Protein AF-A0A8H5M647-F1 (afdb_monomer_lite)

Radius of gyration: 39.52 Å; chains: 1; bounding box: 99×86×105 Å

Organism: NCBI:txid117010

Foldseek 3Di:
DDPDQAQVVPDVSNDPPPDPAWDDDPRTIDHPVRLVVVVLVLLCVLPQQPQDPDNDDPDPDFQAHPAAEEEEAELALLSLLVLVSCLVQQVDADPPQDADPVRARPPHCRHSNNDHRHPAAEYEYEFEQLQPPPDDTCLVVVVVLCVVRVRYHYHYHYLLLLVDPVSQVLLPHDDDQVVQDDCPPDDDPGLCVVPDDDPPDDSSNSSNVVLVPDPDPLCNVVVSVSSSVVSRVSVCLSRRHQEYEYSQALLNLLLVLVLCVVVVNLVCLQVSLDQWDWDDDDDDDPDDDGSHTHIYGYSNSVPHSVSSVVSCVVVVRRRSDDDDDPDDDDRVSVVSSVVSVVCCVVPVCVSVVSSVVSNVVPDDDDDDDDDDDDDDDDDDDDDDDDDDDDDPDDDDDDDDDDDDDDDDDDDDDDDDDDDDPDPDPPDPDPPDDPPAQDLADPVRAGPAFAAEEEEAEAQQQQSVLLLVLLCVLLVVDVLEEEAEQLLFFDFDDPVVQVCVVVLNDFCLAPNRGPVVLVLVQLVCVRSQHKDWGWGADPVSRGTDPHTDIDGNHNYYYYYYNQQQQDPSSLVSHPAYEYRDEDPVSSLVSCQVCCCPPVVDDSVSSVCSCVVHRVVSCVPGRVVSVVSHPYYHYGNPDPPSSVVVSVVVVVVVVVSSVVSVVVVPPPVVPDDPPQPDDDPPPDPVSVPDDDDPPDPLNVVLVVLCPDPPNDPVNNVVSVVVNVVSVVVVVVVPFDWDWDWDQDPVRDIDIDIDGPDPDDDDDDDDDPPPAFAEAEEEEEEQQQADDPALFFGHLVCLACPDPRNRHDHQFDPPHHYHYLYYYLDALVRCVVVCSLVVSVVVLLVQVVVVHAYEYEYEYQPNCLVPHFLVVSLVSVLVSCVSCVVSPHAYEYEYAAAFLDADPVQAGPGPRVRNSVSSVVSCVVVVHHYQDNHVLNSVLSSLQTNVLQCVQASDNPGSHIGTNFVSNLSNVSVSVSVCVSVVHPGRGDDDPVSVVCSNNSHRTD

InterPro domains:
  IPR000764 Uridine kinase-like [TIGR00235] (450-652)
  IPR000764 Uridine kinase-like [cd02023] (452-651)
  IPR000836 Phosphoribosyltransferase domain [PF14681] (692-764)
  IPR006083 Phosphoribulokinase/uridine kinase [PF00485] (452-634)
  IPR013830 SGNH hydrolase-type esterase domain [PF13472] (777-963)
  IPR014729 Rossmann-like alpha/beta/alpha sandwich fold [G3DSA:3.40.50.620] (18-387)
  IPR019407 Cytoplasmic tRNA 2-thiolation protein 2 [MF_03054] (1-459)
  IPR019407 Cytoplasmic tRNA 2-thiolation protein 2 [PF10288] (331-369)
  IPR027417 P-loop containing nucleoside triphosphate hydrolase [G3DSA:3.40.50.300] (450-663)
  IPR027417 P-loop containing nucleoside triphosphate hydrolase [SSF52540] (410-636)
  IPR029057 Phosphoribosyltransferase-like [G3DSA:3.40.50.2020] (681-770)
  IPR029057 Phosphoribosyltransferase-like [SSF53271] (690-764)
  IPR036514 SGNH hydrolase superfamily [G3DSA:3.40.50.1110] (773-985)
  IPR037459 Rhamnogalacturonan acetylesterase RhgT-like [cd01821] (774-975)

pLDDT: mean 74.24, std 20.9, range [19.44, 97.75]

Structure (mmCIF, N/CA/C/O backbone):
data_AF-A0A8H5M647-F1
#
_entry.id   AF-A0A8H5M647-F1
#
loop_
_atom_site.group_PDB
_atom_site.id
_atom_site.type_symbol
_atom_site.label_atom_id
_atom_site.label_alt_id
_atom_site.label_comp_id
_atom_site.label_asym_id
_atom_site.label_entity_id
_atom_site.label_seq_id
_atom_site.pdbx_PDB_ins_code
_atom_site.Cartn_x
_atom_site.Cartn_y
_atom_site.Cartn_z
_atom_site.occupancy
_atom_site.B_iso_or_equiv
_atom_site.auth_seq_id
_atom_site.auth_comp_id
_atom_site.auth_asym_id
_atom_site.auth_atom_id
_atom_site.pdbx_PDB_model_num
ATOM 1 N N . MET A 1 1 ? -8.438 -30.866 35.584 1.00 34.22 1 MET A N 1
ATOM 2 C CA . MET A 1 1 ? -7.835 -29.804 34.750 1.00 34.22 1 MET A CA 1
ATOM 3 C C . MET A 1 1 ? -8.290 -30.005 33.309 1.00 34.22 1 MET A C 1
ATOM 5 O O . MET A 1 1 ? -7.696 -30.832 32.643 1.00 34.22 1 MET A O 1
ATOM 9 N N . SER A 1 2 ? -9.339 -29.310 32.859 1.00 31.88 2 SER A N 1
ATOM 10 C CA . SER A 1 2 ? -9.593 -28.976 31.437 1.00 31.88 2 SER A CA 1
ATOM 11 C C . SER A 1 2 ? -10.881 -28.144 31.333 1.00 31.88 2 SER A C 1
ATOM 13 O O . SER A 1 2 ? -11.876 -28.557 30.753 1.00 31.88 2 SER A O 1
ATOM 15 N N . THR A 1 3 ? -10.911 -26.982 31.982 1.00 37.81 3 THR A N 1
ATOM 16 C CA . THR A 1 3 ? -11.974 -25.988 31.774 1.00 37.81 3 THR A CA 1
ATOM 17 C C . THR A 1 3 ? -11.421 -24.966 30.794 1.00 37.81 3 THR A C 1
ATOM 19 O O . THR A 1 3 ? -10.598 -24.140 31.192 1.00 37.81 3 THR A O 1
ATOM 22 N N . SER A 1 4 ? -11.760 -25.093 29.513 1.00 43.97 4 SER A N 1
ATOM 23 C CA . SER A 1 4 ? -11.112 -24.318 28.461 1.00 43.97 4 SER A CA 1
ATOM 24 C C . SER A 1 4 ? -11.514 -22.839 28.534 1.00 43.97 4 SER A C 1
ATOM 26 O O . SER A 1 4 ? -12.687 -22.472 28.593 1.00 43.97 4 SER A O 1
ATOM 28 N N . CYS A 1 5 ? -10.508 -21.971 28.628 1.00 47.06 5 CYS A N 1
ATOM 29 C CA . CYS A 1 5 ? -10.635 -20.557 28.310 1.00 47.06 5 CYS A CA 1
ATOM 30 C C . CYS A 1 5 ? -10.153 -20.416 26.861 1.00 47.06 5 CYS A C 1
ATOM 32 O O . CYS A 1 5 ? -8.951 -20.445 26.604 1.00 47.06 5 CYS A O 1
ATOM 34 N N . GLY A 1 6 ? -11.098 -20.377 25.920 1.00 49.34 6 GLY A N 1
ATOM 35 C CA . GLY A 1 6 ? -10.833 -20.476 24.484 1.00 49.34 6 GLY A CA 1
ATOM 36 C C . GLY A 1 6 ? -11.449 -19.351 23.664 1.00 49.34 6 GLY A C 1
ATOM 37 O O . GLY A 1 6 ? -12.233 -18.535 24.157 1.00 49.34 6 GLY A O 1
ATOM 38 N N . ASN A 1 7 ? -11.061 -19.294 22.388 1.00 48.75 7 ASN A N 1
ATOM 39 C CA . ASN A 1 7 ? -11.719 -18.427 21.420 1.00 48.75 7 ASN A CA 1
ATOM 40 C C . ASN A 1 7 ? -13.142 -18.980 21.187 1.00 48.75 7 ASN A C 1
ATOM 42 O O . ASN A 1 7 ? -13.258 -20.136 20.778 1.00 48.75 7 ASN A O 1
ATOM 46 N N . PRO A 1 8 ? -14.212 -18.199 21.425 1.00 44.72 8 PRO A N 1
ATOM 47 C CA . PRO A 1 8 ? -15.586 -18.625 21.160 1.00 44.72 8 PRO A CA 1
ATOM 48 C C . PRO A 1 8 ? -15.838 -19.027 19.699 1.00 44.72 8 PRO A C 1
ATOM 50 O O . PRO A 1 8 ? -16.826 -19.695 19.427 1.00 44.72 8 PRO A O 1
ATOM 53 N N . GLU A 1 9 ? -14.951 -18.668 18.765 1.00 44.75 9 GLU A N 1
ATOM 54 C CA . GLU A 1 9 ? -15.001 -19.137 17.373 1.00 44.75 9 GLU A CA 1
ATOM 55 C C . GLU A 1 9 ? -14.448 -20.560 17.167 1.00 44.75 9 GLU A C 1
ATOM 57 O O . GLU A 1 9 ? -14.717 -21.168 16.137 1.00 44.75 9 GLU A O 1
ATOM 62 N N . THR A 1 10 ? -13.642 -21.093 18.093 1.00 44.69 10 THR A N 1
ATOM 63 C CA . THR A 1 10 ? -12.965 -22.397 17.929 1.00 44.69 10 THR A CA 1
ATOM 64 C C . THR A 1 10 ? -13.375 -23.440 18.962 1.00 44.69 10 THR A C 1
ATOM 66 O O . THR A 1 10 ? -13.113 -24.621 18.761 1.00 44.69 10 THR A O 1
ATOM 69 N N . GLU A 1 11 ? -13.983 -23.025 20.073 1.00 48.03 11 GLU A N 1
ATOM 70 C CA . GLU A 1 11 ? -14.418 -23.916 21.148 1.00 48.03 11 GLU A CA 1
ATOM 71 C C . GLU A 1 11 ? -15.884 -23.641 21.495 1.00 48.03 11 GLU A C 1
ATOM 73 O O . GLU A 1 11 ? -16.227 -22.576 22.009 1.00 48.03 11 GLU A O 1
ATOM 78 N N . THR A 1 12 ? -16.752 -24.619 21.234 1.00 46.12 12 THR A N 1
ATOM 79 C CA . THR A 1 12 ? -18.205 -24.543 21.474 1.00 46.12 12 THR A CA 1
ATOM 80 C C . THR A 1 12 ? -18.556 -24.319 22.947 1.00 46.12 12 THR A C 1
ATOM 82 O O . THR A 1 12 ? -19.541 -23.652 23.260 1.00 46.12 12 THR A O 1
ATOM 85 N N . ASP A 1 13 ? -17.703 -24.797 23.857 1.00 46.41 13 ASP A N 1
ATOM 86 C CA . ASP A 1 13 ? -17.894 -24.721 25.311 1.00 46.41 13 ASP A CA 1
ATOM 87 C C . ASP A 1 13 ? -17.536 -23.339 25.900 1.00 46.41 13 ASP A C 1
ATOM 89 O O . ASP A 1 13 ? -17.768 -23.080 27.085 1.00 46.41 13 ASP A O 1
ATOM 93 N N . ALA A 1 14 ? -16.975 -22.432 25.088 1.00 45.00 14 ALA A N 1
ATOM 94 C CA . ALA A 1 14 ? -16.583 -21.081 25.499 1.00 45.00 14 ALA A CA 1
ATOM 95 C C . ALA A 1 14 ? -17.746 -20.065 25.456 1.00 45.00 14 ALA A C 1
ATOM 97 O O . ALA A 1 14 ? -17.585 -18.919 25.893 1.00 45.00 14 ALA A O 1
ATOM 98 N N . LEU A 1 15 ? -18.921 -20.461 24.948 1.00 42.59 15 LEU A N 1
ATOM 99 C CA . LEU A 1 15 ? -20.100 -19.600 24.873 1.00 42.59 15 LEU A CA 1
ATOM 100 C C . LEU A 1 15 ? -20.707 -19.349 26.266 1.00 42.59 15 LEU A C 1
ATOM 102 O O . LEU A 1 15 ? -21.032 -20.254 27.031 1.00 42.59 15 LEU A O 1
ATOM 106 N N . MET A 1 16 ? -20.884 -18.063 26.569 1.00 45.00 16 MET A N 1
ATOM 107 C CA . MET A 1 16 ? -21.267 -17.465 27.860 1.00 45.00 16 MET A CA 1
ATOM 108 C C . MET A 1 16 ? -22.622 -17.908 28.445 1.00 45.00 16 MET A C 1
ATOM 110 O O . MET A 1 16 ? -22.980 -17.455 29.528 1.00 45.00 16 MET A O 1
ATOM 114 N N . LEU A 1 17 ? -23.382 -18.777 27.775 1.00 43.72 17 LEU A N 1
ATOM 115 C CA . LEU A 1 17 ? -24.731 -19.156 28.208 1.00 43.72 17 LEU A CA 1
ATOM 116 C C . LEU A 1 17 ? -24.755 -20.069 29.445 1.00 43.72 17 LEU A C 1
ATOM 118 O O . LEU A 1 17 ? -25.805 -20.200 30.062 1.00 43.72 17 LEU A O 1
ATOM 122 N N . GLN A 1 18 ? -23.623 -20.664 29.849 1.00 42.88 18 GLN A N 1
ATOM 123 C CA . GLN A 1 18 ? -23.604 -21.631 30.959 1.00 42.88 18 GLN A CA 1
ATOM 124 C C . GLN A 1 18 ? -22.817 -21.215 32.215 1.00 42.88 18 GLN A C 1
ATOM 126 O O . GLN A 1 18 ? -22.871 -21.943 33.206 1.00 42.88 18 GLN A O 1
ATOM 131 N N . LYS A 1 19 ? -22.081 -20.087 32.240 1.00 43.09 19 LYS A N 1
ATOM 132 C CA . LYS A 1 19 ? -21.225 -19.740 33.401 1.00 43.09 19 LYS A CA 1
ATOM 133 C C . LYS A 1 19 ? -21.246 -18.245 33.772 1.00 43.09 19 LYS A C 1
ATOM 135 O O . LYS A 1 19 ? -20.626 -17.445 33.070 1.00 43.09 19 LYS A O 1
ATOM 140 N N . PRO A 1 20 ? -21.878 -17.847 34.896 1.00 45.09 20 PRO A N 1
ATOM 141 C CA . PRO A 1 20 ? -21.784 -16.480 35.406 1.00 45.09 20 PRO A CA 1
ATOM 142 C C . PRO A 1 20 ? -20.340 -16.162 35.839 1.00 45.09 20 PRO A C 1
ATOM 144 O O . PRO A 1 20 ? -19.760 -16.885 36.647 1.00 45.09 20 PRO A O 1
ATOM 147 N N . GLY A 1 21 ? -19.751 -15.081 35.307 1.00 54.88 21 GLY A N 1
ATOM 148 C CA . GLY A 1 21 ? -18.432 -14.572 35.727 1.00 54.88 21 GLY A CA 1
ATOM 149 C C . GLY A 1 21 ? -17.290 -14.615 34.698 1.00 54.88 21 GLY A C 1
ATOM 150 O O . GLY A 1 21 ? -16.152 -14.375 35.089 1.00 54.88 21 GLY A O 1
ATOM 151 N N . ASN A 1 22 ? -17.554 -14.884 33.414 1.00 66.62 22 ASN A N 1
ATOM 152 C CA . ASN A 1 22 ? -16.563 -14.827 32.322 1.00 66.62 22 ASN A CA 1
ATOM 153 C C . ASN A 1 22 ? -16.675 -13.524 31.504 1.00 66.62 22 ASN A C 1
ATOM 155 O O . ASN A 1 22 ? -17.723 -12.883 31.513 1.00 66.62 22 ASN A O 1
ATOM 159 N N . ILE A 1 23 ? -15.595 -13.094 30.828 1.00 67.19 23 ILE A N 1
ATOM 160 C CA . ILE A 1 23 ? -15.496 -11.743 30.231 1.00 67.19 23 ILE A CA 1
ATOM 161 C C . ILE A 1 23 ? -14.850 -11.752 28.860 1.00 67.19 23 ILE A C 1
ATOM 163 O O . ILE A 1 23 ? -13.802 -12.355 28.665 1.00 67.19 23 ILE A O 1
ATOM 167 N N . ILE A 1 24 ? -15.440 -11.005 27.929 1.00 68.56 24 ILE A N 1
ATOM 168 C CA . ILE A 1 24 ? -14.964 -10.906 26.551 1.00 68.56 24 ILE A CA 1
ATOM 169 C C . ILE A 1 24 ? -14.061 -9.680 26.385 1.00 68.56 24 ILE A C 1
ATOM 171 O O . ILE A 1 24 ? -14.500 -8.539 26.539 1.00 68.56 24 ILE A O 1
ATOM 175 N N . ILE A 1 25 ? -12.801 -9.901 26.007 1.00 65.81 25 ILE A N 1
ATOM 176 C CA . ILE A 1 25 ? -11.857 -8.843 25.621 1.00 65.81 25 ILE A CA 1
ATOM 177 C C . ILE A 1 25 ? -11.285 -9.184 24.247 1.00 65.81 25 ILE A C 1
ATOM 179 O O . ILE A 1 25 ? -10.637 -10.214 24.081 1.00 65.81 25 ILE A O 1
ATOM 183 N N . ARG A 1 26 ? -11.492 -8.293 23.263 1.00 62.06 26 ARG A N 1
ATOM 184 C CA . ARG A 1 26 ? -10.997 -8.452 21.879 1.00 62.06 26 ARG A CA 1
ATOM 185 C C . ARG A 1 26 ? -11.327 -9.838 21.293 1.00 62.06 26 ARG A C 1
ATOM 187 O O . ARG A 1 26 ? -10.460 -10.462 20.695 1.00 62.06 26 ARG A O 1
ATOM 194 N N . HIS A 1 27 ? -12.570 -10.285 21.491 1.00 63.44 27 HIS A N 1
ATOM 195 C CA . HIS A 1 27 ? -13.125 -11.565 21.020 1.00 63.44 27 HIS A CA 1
ATOM 196 C C . HIS A 1 27 ? -12.681 -12.826 21.776 1.00 63.44 27 HIS A C 1
ATOM 198 O O . HIS A 1 27 ? -13.185 -13.894 21.474 1.00 63.44 27 HIS A O 1
ATOM 204 N N . ALA A 1 28 ? -11.829 -12.725 22.800 1.00 62.06 28 ALA A N 1
ATOM 205 C CA . ALA A 1 28 ? -11.481 -13.861 23.656 1.00 62.06 28 ALA A CA 1
ATOM 206 C C . ALA A 1 28 ? -12.248 -13.813 24.983 1.00 62.06 28 ALA A C 1
ATOM 208 O O . ALA A 1 28 ? -12.364 -12.742 25.590 1.00 62.06 28 ALA A O 1
ATOM 209 N N . VAL A 1 29 ? -12.748 -14.967 25.432 1.00 70.12 29 VAL A N 1
ATOM 210 C CA . VAL A 1 29 ? -13.439 -15.126 26.716 1.00 70.12 29 VAL A CA 1
ATOM 211 C C . VAL A 1 29 ? -12.418 -15.506 27.786 1.00 70.12 29 VAL A C 1
ATOM 213 O O . VAL A 1 29 ? -11.722 -16.513 27.682 1.00 70.12 29 VAL A O 1
ATOM 216 N N . TYR A 1 30 ? -12.338 -14.704 28.841 1.00 72.44 30 TYR A N 1
ATOM 217 C CA . TYR A 1 30 ? -11.474 -14.944 29.987 1.00 72.44 30 TYR A CA 1
ATOM 218 C C . TYR A 1 30 ? -12.318 -15.231 31.222 1.00 72.44 30 TYR A C 1
ATOM 220 O O . TYR A 1 30 ? -13.167 -14.424 31.603 1.00 72.44 30 TYR A O 1
ATOM 228 N N . CYS A 1 31 ? -12.048 -16.355 31.882 1.00 78.12 31 CYS A N 1
ATOM 229 C CA . CYS A 1 31 ? -12.451 -16.535 33.270 1.00 78.12 31 CYS A CA 1
ATOM 230 C C . CYS A 1 31 ? -11.504 -15.759 34.198 1.00 78.12 31 CYS A C 1
ATOM 232 O O . CYS A 1 31 ? -10.406 -15.349 33.799 1.00 78.12 31 CYS A O 1
ATOM 234 N N . LYS A 1 32 ? -11.909 -15.602 35.461 1.00 77.81 32 LYS A N 1
ATOM 235 C CA . LYS A 1 32 ? -11.110 -14.949 36.509 1.00 77.81 32 LYS A CA 1
ATOM 236 C C . LYS A 1 32 ? -9.690 -15.534 36.615 1.00 77.81 32 LYS A C 1
ATOM 238 O O . LYS A 1 32 ? -8.721 -14.777 36.696 1.00 77.81 32 LYS A O 1
ATOM 243 N N . ASP A 1 33 ? -9.563 -16.859 36.525 1.00 76.81 33 ASP A N 1
ATOM 244 C CA . ASP A 1 33 ? -8.288 -17.574 36.682 1.00 76.81 33 ASP A CA 1
ATOM 245 C C . ASP A 1 33 ? -7.347 -17.420 35.479 1.00 76.81 33 ASP A C 1
ATOM 247 O O . ASP A 1 33 ? -6.131 -17.415 35.659 1.00 76.81 33 ASP A O 1
ATOM 251 N N . CYS A 1 34 ? -7.876 -17.239 34.261 1.00 78.56 34 CYS A N 1
ATOM 252 C CA . CYS A 1 34 ? -7.061 -16.981 33.065 1.00 78.56 34 CYS A CA 1
ATOM 253 C C . CYS A 1 34 ? -6.729 -15.479 32.910 1.00 78.56 34 CYS A C 1
ATOM 255 O O . CYS A 1 34 ? -5.660 -15.126 32.405 1.00 78.56 34 CYS A O 1
ATOM 257 N N . PHE A 1 35 ? -7.604 -14.577 33.373 1.00 85.62 35 PHE A N 1
ATOM 258 C CA . PHE A 1 35 ? -7.424 -13.130 33.218 1.00 85.62 35 PHE A CA 1
ATOM 259 C C . PHE A 1 35 ? -6.301 -12.549 34.083 1.00 85.62 35 PHE A C 1
ATOM 261 O O . PHE A 1 35 ? -5.465 -11.797 33.578 1.00 85.62 35 PHE A O 1
ATOM 268 N N . PHE A 1 36 ? -6.258 -12.880 35.379 1.00 86.69 36 PHE A N 1
ATOM 269 C CA . PHE A 1 36 ? -5.249 -12.308 36.276 1.00 86.69 36 PHE A CA 1
ATOM 270 C C . PHE A 1 36 ? -3.811 -12.624 35.825 1.00 86.69 36 PHE A C 1
ATOM 272 O O . PHE A 1 36 ? -3.024 -11.680 35.702 1.00 86.69 36 PHE A O 1
ATOM 279 N N . PRO A 1 37 ? -3.451 -13.882 35.483 1.00 83.31 37 PRO A N 1
ATOM 280 C CA . PRO A 1 37 ? -2.132 -14.193 34.939 1.00 83.31 37 PRO A CA 1
ATOM 281 C C . PRO A 1 37 ? -1.823 -13.441 33.644 1.00 83.31 37 PRO A C 1
ATOM 283 O O . PRO A 1 37 ? -0.702 -12.961 33.482 1.00 83.31 37 PRO A O 1
ATOM 286 N N . LEU A 1 38 ? -2.797 -13.287 32.739 1.00 85.94 38 LEU A N 1
ATOM 287 C CA . LEU A 1 38 ? -2.603 -12.562 31.481 1.00 85.94 38 LEU A CA 1
ATOM 288 C C . LEU A 1 38 ? -2.211 -11.100 31.721 1.00 85.94 38 LEU A C 1
ATOM 290 O O . LEU A 1 38 ? -1.232 -10.622 31.141 1.00 85.94 38 LEU A O 1
ATOM 294 N N . ILE A 1 39 ? -2.957 -10.388 32.569 1.00 88.62 39 ILE A N 1
ATOM 295 C CA . ILE A 1 39 ? -2.668 -8.982 32.876 1.00 88.62 39 ILE A CA 1
ATOM 296 C C . ILE A 1 39 ? -1.336 -8.856 33.615 1.00 88.62 39 ILE A C 1
ATOM 298 O O . ILE A 1 39 ? -0.530 -7.999 33.254 1.00 88.62 39 ILE A O 1
ATOM 302 N N . SER A 1 40 ? -1.044 -9.748 34.566 1.00 86.94 40 SER A N 1
ATOM 303 C CA . SER A 1 40 ? 0.254 -9.777 35.245 1.00 86.94 40 SER A CA 1
ATOM 304 C C . SER A 1 40 ? 1.420 -10.024 34.280 1.00 86.94 40 SER A C 1
ATOM 306 O O . SER A 1 40 ? 2.463 -9.392 34.427 1.00 86.94 40 SER A O 1
ATOM 308 N N . ILE A 1 41 ? 1.261 -10.885 33.265 1.00 84.25 41 ILE A N 1
ATOM 309 C CA . ILE A 1 41 ? 2.280 -11.117 32.226 1.00 84.25 41 ILE A CA 1
ATOM 310 C C . ILE A 1 41 ? 2.472 -9.870 31.360 1.00 84.25 41 ILE A C 1
ATOM 312 O O . ILE A 1 41 ? 3.612 -9.480 31.113 1.00 84.25 41 ILE A O 1
ATOM 316 N N . LYS A 1 42 ? 1.386 -9.226 30.910 1.00 87.25 42 LYS A N 1
ATOM 317 C CA . LYS A 1 42 ? 1.465 -7.977 30.131 1.00 87.25 42 LYS A CA 1
ATOM 318 C C . LYS A 1 42 ? 2.175 -6.875 30.918 1.00 87.25 42 LYS A C 1
ATOM 320 O O . LYS A 1 42 ? 3.075 -6.229 30.389 1.00 87.25 42 LYS A O 1
ATOM 325 N N . PHE A 1 43 ? 1.807 -6.716 32.186 1.00 90.50 43 PHE A N 1
ATOM 326 C CA . PHE A 1 43 ? 2.404 -5.755 33.105 1.00 90.50 43 PHE A CA 1
ATOM 327 C C . PHE A 1 43 ? 3.903 -6.020 33.319 1.00 90.50 43 PHE A C 1
ATOM 329 O O . PHE A 1 43 ? 4.721 -5.134 33.078 1.00 90.50 43 PHE A O 1
ATOM 336 N N . ARG A 1 44 ? 4.284 -7.256 33.673 1.00 85.81 44 ARG A N 1
ATOM 337 C CA . ARG A 1 44 ? 5.691 -7.656 33.863 1.00 85.81 44 ARG A CA 1
ATOM 338 C C . ARG A 1 44 ? 6.524 -7.481 32.603 1.00 85.81 44 ARG A C 1
ATOM 340 O O . ARG A 1 44 ? 7.606 -6.916 32.662 1.00 85.81 44 ARG A O 1
ATOM 347 N N . ARG A 1 45 ? 5.996 -7.876 31.441 1.00 83.81 45 ARG A N 1
ATOM 348 C CA . ARG A 1 45 ? 6.669 -7.682 30.149 1.00 83.81 45 ARG A CA 1
ATOM 349 C C . ARG A 1 45 ? 6.978 -6.209 29.869 1.00 83.81 45 ARG A C 1
ATOM 351 O O . ARG A 1 45 ? 7.987 -5.931 29.230 1.00 83.81 45 ARG A O 1
ATOM 358 N N . SER A 1 46 ? 6.123 -5.293 30.324 1.00 84.50 46 SER A N 1
ATOM 359 C CA . SER A 1 46 ? 6.340 -3.856 30.161 1.00 84.50 46 SER A CA 1
ATOM 360 C C . SER A 1 46 ? 7.283 -3.252 31.206 1.00 84.50 46 SER A C 1
ATOM 362 O O . SER A 1 46 ? 7.837 -2.191 30.929 1.00 84.50 46 SER A O 1
ATOM 364 N N . LEU A 1 47 ? 7.418 -3.842 32.398 1.00 86.56 47 LEU A N 1
ATOM 365 C CA . LEU A 1 47 ? 8.172 -3.255 33.512 1.00 86.56 47 LEU A CA 1
ATOM 366 C C . LEU A 1 47 ? 9.539 -3.918 33.721 1.00 86.56 47 LEU A C 1
ATOM 368 O O . LEU A 1 47 ? 10.539 -3.211 33.807 1.00 86.56 47 LEU A O 1
ATOM 372 N N . ASP A 1 48 ? 9.599 -5.253 33.750 1.00 85.31 48 ASP A N 1
ATOM 373 C CA . ASP A 1 48 ? 10.795 -6.041 34.084 1.00 85.31 48 ASP A CA 1
ATOM 374 C C . ASP A 1 48 ? 12.053 -5.670 33.267 1.00 85.31 48 ASP A C 1
ATOM 376 O O . ASP A 1 48 ? 13.125 -5.582 33.873 1.00 85.31 48 ASP A O 1
ATOM 380 N N . PRO A 1 49 ? 11.984 -5.403 31.941 1.00 80.69 49 PRO A N 1
ATOM 381 C CA . PRO A 1 49 ? 13.169 -5.039 31.156 1.00 80.69 49 PRO A CA 1
ATOM 382 C C . PRO A 1 49 ? 13.879 -3.766 31.638 1.00 80.69 49 PRO A C 1
ATOM 384 O O . PRO A 1 49 ? 15.090 -3.644 31.470 1.00 80.69 49 PRO A O 1
ATOM 387 N N . SER A 1 50 ? 13.141 -2.840 32.254 1.00 76.00 50 SER A N 1
ATOM 388 C CA . SER A 1 50 ? 13.649 -1.527 32.666 1.00 76.00 50 SER A CA 1
ATOM 389 C C . SER A 1 50 ? 14.055 -1.464 34.143 1.00 76.00 50 SER A C 1
ATOM 391 O O . SER A 1 50 ? 14.617 -0.458 34.567 1.00 76.00 50 SER A O 1
ATOM 393 N N . VAL A 1 51 ? 13.814 -2.529 34.923 1.00 79.56 51 VAL A N 1
ATOM 394 C CA . VAL A 1 51 ? 14.112 -2.586 36.370 1.00 79.56 51 VAL A CA 1
ATOM 395 C C . VAL A 1 51 ? 15.616 -2.612 36.651 1.00 79.56 51 VAL A C 1
ATOM 397 O O . VAL A 1 51 ? 16.090 -1.991 37.606 1.00 79.56 51 VAL A O 1
ATOM 400 N N . ASN A 1 52 ? 16.380 -3.349 35.841 1.00 74.00 52 ASN A N 1
ATOM 401 C CA . ASN A 1 52 ? 17.805 -3.557 36.081 1.00 74.00 52 ASN A CA 1
ATOM 402 C C . ASN A 1 52 ? 18.645 -2.348 35.610 1.00 74.00 52 ASN A C 1
ATOM 404 O O . ASN A 1 52 ? 18.348 -1.757 34.569 1.00 74.00 52 ASN A O 1
ATOM 408 N N . PRO A 1 53 ? 19.743 -1.993 36.310 1.00 61.06 53 PRO A N 1
ATOM 409 C CA . PRO A 1 53 ? 20.581 -0.843 35.951 1.00 61.06 53 PRO A CA 1
ATOM 410 C C . PRO A 1 53 ? 21.185 -0.918 34.538 1.00 61.06 53 PRO A C 1
ATOM 412 O O . PRO A 1 53 ? 21.292 0.110 33.875 1.00 61.06 53 PRO A O 1
ATOM 415 N N . LEU A 1 54 ? 21.524 -2.124 34.061 1.00 59.25 54 LEU A N 1
ATOM 416 C CA . LEU A 1 54 ? 22.081 -2.400 32.730 1.00 59.25 54 LEU A CA 1
ATOM 417 C C . LEU A 1 54 ? 21.170 -3.397 31.981 1.00 59.25 54 LEU A C 1
ATOM 419 O O . LEU A 1 54 ? 21.155 -4.573 32.356 1.00 59.25 54 LEU A O 1
ATOM 423 N N . PRO A 1 55 ? 20.415 -2.961 30.955 1.00 49.75 55 PRO A N 1
ATOM 424 C CA . PRO A 1 55 ? 19.444 -3.815 30.263 1.00 49.75 55 PRO A CA 1
ATOM 425 C C . PRO A 1 55 ? 20.058 -4.861 29.302 1.00 49.75 55 PRO A C 1
ATOM 427 O O . PRO A 1 55 ? 19.433 -5.894 29.080 1.00 49.75 55 PRO A O 1
ATOM 430 N N . ASP A 1 56 ? 21.292 -4.674 28.808 1.00 51.03 56 ASP A N 1
ATOM 431 C CA . ASP A 1 56 ? 21.893 -5.491 27.723 1.00 51.03 56 ASP A CA 1
ATOM 432 C C . ASP A 1 56 ? 22.956 -6.526 28.178 1.00 51.03 56 ASP A C 1
ATOM 434 O O . ASP A 1 56 ? 23.923 -6.823 27.475 1.00 51.03 56 ASP A O 1
ATOM 438 N N . GLY A 1 57 ? 22.820 -7.096 29.380 1.00 49.75 57 GLY A N 1
ATOM 439 C CA . GLY A 1 57 ? 23.757 -8.112 29.888 1.00 49.75 57 GLY A CA 1
ATOM 440 C C . GLY A 1 57 ? 23.506 -9.536 29.339 1.00 49.75 57 GLY A C 1
ATOM 441 O O . GLY A 1 57 ? 22.358 -9.972 29.290 1.00 49.75 57 GLY A O 1
ATOM 442 N N . PRO A 1 58 ? 24.546 -10.344 29.031 1.00 40.56 58 PRO A N 1
ATOM 443 C CA . PRO A 1 58 ? 24.414 -11.657 28.372 1.00 40.56 58 PRO A CA 1
ATOM 444 C C . PRO A 1 58 ? 23.903 -12.810 29.267 1.00 40.56 58 PRO A C 1
ATOM 446 O O . PRO A 1 58 ? 23.917 -13.970 28.860 1.00 40.56 58 PRO A O 1
ATOM 449 N N . ARG A 1 59 ? 23.452 -12.542 30.500 1.00 45.91 59 ARG A N 1
ATOM 450 C CA . ARG A 1 59 ? 22.891 -13.551 31.421 1.00 45.91 59 ARG A CA 1
ATOM 451 C C . ARG A 1 59 ? 21.653 -12.983 32.110 1.00 45.91 59 ARG A C 1
ATOM 453 O O . ARG A 1 59 ? 21.703 -11.850 32.581 1.00 45.91 59 ARG A O 1
ATOM 460 N N . ARG A 1 60 ? 20.578 -13.780 32.229 1.00 48.34 60 ARG A N 1
ATOM 461 C CA . ARG A 1 60 ? 19.408 -13.475 33.079 1.00 48.34 60 ARG A CA 1
ATOM 462 C C . ARG A 1 60 ? 19.864 -13.365 34.540 1.00 48.34 60 ARG A C 1
ATOM 464 O O . ARG A 1 60 ? 19.849 -14.353 35.265 1.00 48.34 60 ARG A O 1
ATOM 471 N N . LYS A 1 61 ? 20.335 -12.189 34.953 1.00 54.34 61 LYS A N 1
ATOM 472 C CA . LYS A 1 61 ? 20.507 -11.846 36.368 1.00 54.34 61 LYS A CA 1
ATOM 473 C C . LYS A 1 61 ? 19.117 -11.630 36.978 1.00 54.34 61 LYS A C 1
ATOM 475 O O . LYS A 1 61 ? 18.206 -11.196 36.272 1.00 54.34 61 LYS A O 1
ATOM 480 N N . GLY A 1 62 ? 18.967 -11.935 38.265 1.00 63.56 62 GLY A N 1
ATOM 481 C CA . GLY A 1 62 ? 17.786 -11.583 39.053 1.00 63.56 62 GLY A CA 1
ATOM 482 C C . GLY A 1 62 ? 17.339 -10.131 38.881 1.00 63.56 62 GLY A C 1
ATOM 483 O O . GLY A 1 62 ? 18.163 -9.263 38.591 1.00 63.56 62 GLY A O 1
ATOM 484 N N . LEU A 1 63 ? 16.043 -9.866 39.067 1.00 73.88 63 LEU A N 1
ATOM 485 C CA . LEU A 1 63 ? 15.501 -8.504 39.054 1.00 73.88 63 LEU A CA 1
ATOM 486 C C . LEU A 1 63 ? 15.943 -7.773 40.329 1.00 73.88 63 LEU A C 1
ATOM 488 O O . LEU A 1 63 ? 15.497 -8.119 41.421 1.00 73.88 63 LEU A O 1
ATOM 492 N N . LYS A 1 64 ? 16.824 -6.775 40.197 1.00 77.25 64 LYS A N 1
ATOM 493 C CA . LYS A 1 64 ? 17.311 -5.966 41.323 1.00 77.25 64 LYS A CA 1
ATOM 494 C C . LYS A 1 64 ? 17.466 -4.508 40.902 1.00 77.25 64 LYS A C 1
ATOM 496 O O . LYS A 1 64 ? 18.342 -4.179 40.101 1.00 77.25 64 LYS A O 1
ATOM 501 N N . ALA A 1 65 ? 16.628 -3.636 41.456 1.00 80.12 65 ALA A N 1
ATOM 502 C CA . ALA A 1 65 ? 16.668 -2.209 41.164 1.00 80.12 65 ALA A CA 1
ATOM 503 C C . ALA A 1 65 ? 17.846 -1.508 41.866 1.00 80.12 65 ALA A C 1
ATOM 505 O O . ALA A 1 65 ? 18.289 -1.920 42.937 1.00 80.12 65 ALA A O 1
ATOM 506 N N . GLY A 1 66 ? 18.338 -0.418 41.266 1.00 73.62 66 GLY A N 1
ATOM 507 C CA . GLY A 1 66 ? 19.446 0.383 41.808 1.00 73.62 66 GLY A CA 1
ATOM 508 C C . GLY A 1 66 ? 19.067 1.365 42.929 1.00 73.62 66 GLY A C 1
ATOM 509 O O . GLY A 1 66 ? 19.954 1.974 43.512 1.00 73.62 66 GLY A O 1
ATOM 510 N N . GLY A 1 67 ? 17.777 1.537 43.235 1.00 84.25 67 GLY A N 1
ATOM 511 C CA . GLY A 1 67 ? 17.278 2.476 44.249 1.00 84.25 67 GLY A CA 1
ATOM 512 C C . GLY A 1 67 ? 15.817 2.204 44.611 1.00 84.25 67 GLY A C 1
ATOM 513 O O . GLY A 1 67 ? 15.314 1.120 44.326 1.00 84.25 67 GLY A O 1
ATOM 514 N N . ASN A 1 68 ? 15.113 3.184 45.183 1.00 89.31 68 ASN A N 1
ATOM 515 C CA . ASN A 1 68 ? 13.715 3.027 45.625 1.00 89.31 68 ASN A CA 1
ATOM 516 C C . ASN A 1 68 ? 12.697 3.159 44.474 1.00 89.31 68 ASN A C 1
ATOM 518 O O . ASN A 1 68 ? 13.056 3.546 43.356 1.00 89.31 68 ASN A O 1
ATOM 522 N N . LEU A 1 69 ? 11.432 2.832 44.753 1.00 91.69 69 LEU A N 1
ATOM 523 C CA . LEU A 1 69 ? 10.304 2.954 43.826 1.00 91.69 69 LEU A CA 1
ATOM 524 C C . LEU A 1 69 ? 9.346 4.069 44.263 1.00 91.69 69 LEU A C 1
ATOM 526 O O . LEU A 1 69 ? 8.874 4.046 45.398 1.00 91.69 69 LEU A O 1
ATOM 530 N N . LEU A 1 70 ? 8.989 4.979 43.350 1.00 93.31 70 LEU A N 1
ATOM 531 C CA . LEU A 1 70 ? 7.887 5.926 43.544 1.00 93.31 70 LEU A CA 1
ATOM 532 C C . LEU A 1 70 ? 6.744 5.634 42.562 1.00 93.31 70 LEU A C 1
ATOM 534 O O . LEU A 1 70 ? 6.965 5.502 41.357 1.00 93.31 70 LEU A O 1
ATOM 538 N N . LEU A 1 71 ? 5.509 5.566 43.057 1.00 93.88 71 LEU A N 1
ATOM 539 C CA . LEU A 1 71 ? 4.298 5.443 42.245 1.00 93.88 71 LEU A CA 1
ATOM 540 C C . LEU A 1 71 ? 3.518 6.758 42.257 1.00 93.88 71 LEU A C 1
ATOM 542 O O . LEU A 1 71 ? 3.155 7.250 43.322 1.00 93.88 71 LEU A O 1
ATOM 546 N N . GLY A 1 72 ? 3.200 7.296 41.080 1.00 92.94 72 GLY A N 1
ATOM 547 C CA . GLY A 1 72 ? 2.277 8.423 40.952 1.00 92.94 72 GLY A CA 1
ATOM 548 C C . GLY A 1 72 ? 0.822 7.953 41.008 1.00 92.94 72 GLY A C 1
ATOM 549 O O . GLY A 1 72 ? 0.336 7.309 40.071 1.00 92.94 72 GLY A O 1
ATOM 550 N N . LEU A 1 73 ? 0.112 8.295 42.083 1.00 92.06 73 LEU A N 1
ATOM 551 C CA . LEU A 1 73 ? -1.306 8.002 42.266 1.00 92.06 73 LEU A CA 1
ATOM 552 C C . LEU A 1 73 ? -2.143 9.248 41.998 1.00 92.06 73 LEU A C 1
ATOM 554 O O . LEU A 1 73 ? -1.801 10.348 42.406 1.00 92.06 73 LEU A O 1
ATOM 558 N N . SER A 1 74 ? -3.265 9.072 41.306 1.00 88.25 74 SER A N 1
ATOM 559 C CA . SER A 1 74 ? -4.142 10.188 40.943 1.00 88.25 74 SER A CA 1
ATOM 560 C C . SER A 1 74 ? -5.618 9.953 41.250 1.00 88.25 74 SER A C 1
ATOM 562 O O . SER A 1 74 ? -6.467 10.672 40.734 1.00 88.25 74 SER A O 1
ATOM 564 N N . GLY A 1 75 ? -5.938 8.870 41.964 1.00 84.62 75 GLY A N 1
ATOM 565 C CA . GLY A 1 75 ? -7.311 8.432 42.250 1.00 84.62 75 GLY A CA 1
ATOM 566 C C . GLY A 1 75 ? -8.082 7.851 41.057 1.00 84.62 75 GLY A C 1
ATOM 567 O O . GLY A 1 75 ? -9.132 7.238 41.239 1.00 84.62 75 GLY A O 1
ATOM 568 N N . GLY A 1 76 ? -7.577 8.011 39.832 1.00 87.50 76 GLY A N 1
ATOM 569 C CA . GLY A 1 76 ? -8.173 7.448 38.624 1.00 87.50 76 GLY A CA 1
ATOM 570 C C . GLY A 1 76 ? -7.893 5.953 38.446 1.00 87.50 76 GLY A C 1
ATOM 571 O O . GLY A 1 76 ? -6.902 5.423 38.951 1.00 87.50 76 GLY A O 1
ATOM 572 N N . LEU A 1 77 ? -8.734 5.304 37.634 1.00 89.62 77 LEU A N 1
ATOM 573 C CA . LEU A 1 77 ? -8.715 3.862 37.369 1.00 89.62 77 LEU A CA 1
ATOM 574 C C . LEU A 1 77 ? -7.312 3.297 37.079 1.00 89.62 77 LEU A C 1
ATOM 576 O O . LEU A 1 77 ? -6.894 2.337 37.715 1.00 89.62 77 LEU A O 1
ATOM 580 N N . GLY A 1 78 ? -6.572 3.897 36.139 1.00 89.94 78 GLY A N 1
ATOM 581 C CA . GLY A 1 78 ? -5.249 3.400 35.746 1.00 89.94 78 GLY A CA 1
ATOM 582 C C . GLY A 1 78 ? -4.222 3.452 36.880 1.00 89.94 78 GLY A C 1
ATOM 583 O O . GLY A 1 78 ? -3.492 2.491 37.092 1.00 89.94 78 GLY A O 1
ATOM 584 N N . SER A 1 79 ? -4.198 4.533 37.665 1.00 91.44 79 SER A N 1
ATOM 585 C CA . SER A 1 79 ? -3.270 4.650 38.796 1.00 91.44 79 SER A CA 1
ATOM 586 C C . SER A 1 79 ? -3.619 3.719 39.964 1.00 91.44 79 SER A C 1
ATOM 588 O O . SER A 1 79 ? -2.711 3.191 40.596 1.00 91.44 79 SER A O 1
ATOM 590 N N . THR A 1 80 ? -4.907 3.455 40.208 1.00 92.25 80 THR A N 1
ATOM 591 C CA . THR A 1 80 ? -5.348 2.499 41.240 1.00 92.25 80 THR A CA 1
ATOM 592 C C . THR A 1 80 ? -5.013 1.056 40.854 1.00 92.25 80 THR A C 1
ATOM 594 O O . THR A 1 80 ? -4.539 0.287 41.683 1.00 92.25 80 THR A O 1
ATOM 597 N N . VAL A 1 81 ? -5.201 0.691 39.582 1.00 93.00 81 VAL A N 1
ATOM 598 C CA . VAL A 1 81 ? -4.834 -0.640 39.068 1.00 93.00 81 VAL A CA 1
ATOM 599 C C . VAL A 1 81 ? -3.320 -0.832 39.053 1.00 93.00 81 VAL A C 1
ATOM 601 O O . VAL A 1 81 ? -2.845 -1.915 39.380 1.00 93.00 81 VAL A O 1
ATOM 604 N N . LEU A 1 82 ? -2.552 0.212 38.720 1.00 94.25 82 LEU A N 1
ATOM 605 C CA . LEU A 1 82 ? -1.092 0.171 38.806 1.00 94.25 82 LEU A CA 1
ATOM 606 C C . LEU A 1 82 ? -0.618 -0.093 40.242 1.00 94.25 82 LEU A C 1
ATOM 608 O O . LEU A 1 82 ? 0.274 -0.916 40.426 1.00 94.25 82 LEU A O 1
ATOM 612 N N . LEU A 1 83 ? -1.207 0.587 41.234 1.00 93.31 83 LEU A N 1
ATOM 613 C CA . LEU A 1 83 ? -0.879 0.401 42.650 1.00 93.31 83 LEU A CA 1
ATOM 614 C C . LEU A 1 83 ? -1.059 -1.061 43.079 1.00 93.31 83 LEU A C 1
ATOM 616 O O . LEU A 1 83 ? -0.115 -1.666 43.586 1.00 93.31 83 LEU A O 1
ATOM 620 N N . ASP A 1 84 ? -2.233 -1.638 42.807 1.00 91.75 84 ASP A N 1
ATOM 621 C CA . ASP A 1 84 ? -2.517 -3.033 43.158 1.00 91.75 84 ASP A CA 1
ATOM 622 C C . ASP A 1 84 ? -1.608 -4.002 42.380 1.00 91.75 84 ASP A C 1
ATOM 624 O O . ASP A 1 84 ? -0.995 -4.882 42.977 1.00 91.75 84 ASP A O 1
ATOM 628 N N . LEU A 1 85 ? -1.406 -3.808 41.069 1.00 91.88 85 LEU A N 1
ATOM 629 C CA . LEU A 1 85 ? -0.508 -4.654 40.270 1.00 91.88 85 LEU A CA 1
ATOM 630 C C . LEU A 1 85 ? 0.930 -4.651 40.791 1.00 91.88 85 LEU A C 1
ATOM 632 O O . LEU A 1 85 ? 1.541 -5.716 40.894 1.00 91.88 85 LEU A O 1
ATOM 636 N N . VAL A 1 86 ? 1.479 -3.480 41.122 1.00 91.38 86 VAL A N 1
ATOM 637 C CA . VAL A 1 86 ? 2.834 -3.358 41.673 1.00 91.38 86 VAL A CA 1
ATOM 638 C C . VAL A 1 86 ? 2.917 -4.051 43.029 1.00 91.38 86 VAL A C 1
ATOM 640 O O . VAL A 1 86 ? 3.834 -4.844 43.246 1.00 91.38 86 VAL A O 1
ATOM 643 N N . TYR A 1 87 ? 1.946 -3.807 43.912 1.00 89.81 87 TYR A N 1
ATOM 644 C CA . TYR A 1 87 ? 1.925 -4.413 45.237 1.00 89.81 87 TYR A CA 1
ATOM 645 C C . TYR A 1 87 ? 1.844 -5.942 45.156 1.00 89.81 87 TYR A C 1
ATOM 647 O O . TYR A 1 87 ? 2.724 -6.625 45.674 1.00 89.81 87 TYR A O 1
ATOM 655 N N . GLN A 1 88 ? 0.871 -6.487 44.420 1.00 86.62 88 GLN A N 1
ATOM 656 C CA . GLN A 1 88 ? 0.684 -7.935 44.247 1.00 86.62 88 GLN A CA 1
ATOM 657 C C . GLN A 1 88 ? 1.899 -8.614 43.599 1.00 86.62 88 GLN A C 1
ATOM 659 O O . GLN A 1 88 ? 2.175 -9.786 43.844 1.00 86.62 88 GLN A O 1
ATOM 664 N N . THR A 1 89 ? 2.621 -7.899 42.734 1.00 85.62 89 THR A N 1
ATOM 665 C CA . THR A 1 89 ? 3.702 -8.490 41.940 1.00 85.62 89 THR A CA 1
ATOM 666 C C . THR A 1 89 ? 5.058 -8.464 42.640 1.00 85.62 89 THR A C 1
ATOM 668 O O . THR A 1 89 ? 5.837 -9.399 42.429 1.00 85.62 89 THR A O 1
ATOM 671 N N . TYR A 1 90 ? 5.342 -7.410 43.415 1.00 85.75 90 TYR A N 1
ATOM 672 C CA . TYR A 1 90 ? 6.684 -7.127 43.942 1.00 85.75 90 TYR A CA 1
ATOM 673 C C . TYR A 1 90 ? 6.753 -6.904 45.459 1.00 85.75 90 TYR A C 1
ATOM 675 O O . TYR A 1 90 ? 7.849 -6.974 46.006 1.00 85.75 90 TYR A O 1
ATOM 683 N N . PHE A 1 91 ? 5.633 -6.635 46.141 1.00 83.12 91 PHE A N 1
ATOM 684 C CA . PHE A 1 91 ? 5.622 -6.338 47.585 1.00 83.12 91 PHE A CA 1
ATOM 685 C C . PHE A 1 91 ? 4.824 -7.354 48.415 1.00 83.12 91 PHE A C 1
ATOM 687 O O . PHE A 1 91 ? 5.159 -7.574 49.582 1.00 83.12 91 PHE A O 1
ATOM 694 N N . SER A 1 92 ? 3.825 -8.011 47.820 1.00 73.56 92 SER A N 1
ATOM 695 C CA . SER A 1 92 ? 3.074 -9.115 48.416 1.00 73.56 92 SER A CA 1
ATOM 696 C C . SER A 1 92 ? 3.950 -10.370 48.434 1.00 73.56 92 SER A C 1
ATOM 698 O O . SER A 1 92 ? 4.183 -11.003 47.404 1.00 73.56 92 SER A O 1
ATOM 700 N N . MET A 1 93 ? 4.497 -10.707 49.602 1.00 62.88 93 MET A N 1
ATOM 701 C CA . MET A 1 93 ? 5.140 -12.004 49.809 1.00 62.88 93 MET A CA 1
ATOM 702 C C . MET A 1 93 ? 4.050 -13.042 50.075 1.00 62.88 93 MET A C 1
ATOM 704 O O . MET A 1 93 ? 3.247 -12.876 50.990 1.00 62.88 93 MET A O 1
ATOM 708 N N . HIS A 1 94 ? 4.006 -14.094 49.258 1.00 56.00 94 HIS A N 1
ATOM 709 C CA . HIS A 1 94 ? 3.199 -15.275 49.547 1.00 56.00 94 HIS A CA 1
ATOM 710 C C . HIS A 1 94 ? 4.015 -16.187 50.461 1.00 56.00 94 HIS A C 1
ATOM 712 O O . HIS A 1 94 ? 5.038 -16.705 50.017 1.00 56.00 94 HIS A O 1
ATOM 718 N N . ASP A 1 95 ? 3.567 -16.382 51.701 1.00 48.78 95 ASP A N 1
ATOM 719 C CA . ASP A 1 95 ? 4.137 -17.398 52.587 1.00 48.78 95 ASP A CA 1
ATOM 720 C C . ASP A 1 95 ? 3.253 -18.658 52.612 1.00 48.78 95 ASP A C 1
ATOM 722 O O . ASP A 1 95 ? 2.042 -18.527 52.829 1.00 48.78 95 ASP A O 1
ATOM 726 N N . PRO A 1 96 ? 3.819 -19.870 52.409 1.00 53.22 96 PRO A N 1
ATOM 727 C CA . PRO A 1 96 ? 5.200 -20.169 52.007 1.00 53.22 96 PRO A CA 1
ATOM 728 C C . PRO A 1 96 ? 5.407 -20.108 50.473 1.00 53.22 96 PRO A C 1
ATOM 730 O O . PRO A 1 96 ? 4.436 -20.157 49.706 1.00 53.22 96 PRO A O 1
ATOM 733 N N . PRO A 1 97 ? 6.666 -20.038 49.990 1.00 55.59 97 PRO A N 1
ATOM 734 C CA . PRO A 1 97 ? 6.976 -20.080 48.563 1.00 55.59 97 PRO A CA 1
ATOM 735 C C . PRO A 1 97 ? 6.451 -21.374 47.932 1.00 55.59 97 PRO A C 1
ATOM 737 O O . PRO A 1 97 ? 6.743 -22.471 48.394 1.00 55.59 97 PRO A O 1
ATOM 740 N N . ILE A 1 98 ? 5.681 -21.251 46.847 1.00 58.28 98 ILE A N 1
ATOM 741 C CA . ILE A 1 98 ? 5.160 -22.409 46.110 1.00 58.28 98 ILE A CA 1
ATOM 742 C C . ILE A 1 98 ? 6.351 -23.171 45.524 1.00 58.28 98 ILE A C 1
ATOM 744 O O . ILE A 1 98 ? 7.025 -22.673 44.617 1.00 58.28 98 ILE A O 1
ATOM 748 N N . GLU A 1 99 ? 6.605 -24.367 46.036 1.00 60.53 99 GLU A N 1
ATOM 749 C CA . GLU A 1 99 ? 7.624 -25.271 45.515 1.00 60.53 99 GLU A CA 1
ATOM 750 C C . GLU A 1 99 ? 7.126 -25.957 44.233 1.00 60.53 99 GLU A C 1
ATOM 752 O O . GLU A 1 99 ? 5.927 -26.170 44.024 1.00 60.53 99 GLU A O 1
ATOM 757 N N . ASP A 1 100 ? 8.040 -26.236 43.308 1.00 59.06 100 ASP A N 1
ATOM 758 C CA . ASP A 1 100 ? 7.764 -27.121 42.184 1.00 59.06 100 ASP A CA 1
ATOM 759 C C . ASP A 1 100 ? 7.737 -28.594 42.635 1.00 59.06 100 ASP A C 1
ATOM 761 O O . ASP A 1 100 ? 8.047 -28.920 43.778 1.00 59.06 100 ASP A O 1
ATOM 765 N N . VAL A 1 101 ? 7.386 -29.510 41.724 1.00 63.91 101 VAL A N 1
ATOM 766 C CA . VAL A 1 101 ? 7.316 -30.965 41.994 1.00 63.91 101 VAL A CA 1
ATOM 767 C C . VAL A 1 101 ? 8.664 -31.533 42.494 1.00 63.91 101 VAL A C 1
ATOM 769 O O . VAL A 1 101 ? 8.718 -32.652 42.990 1.00 63.91 101 VAL A O 1
ATOM 772 N N . THR A 1 102 ? 9.754 -30.762 42.391 1.00 64.69 102 THR A N 1
ATOM 773 C CA . THR A 1 102 ? 11.110 -31.126 42.820 1.00 64.69 102 THR A CA 1
ATOM 774 C C . THR A 1 102 ? 11.557 -30.457 44.128 1.00 64.69 102 THR A C 1
ATOM 776 O O . THR A 1 102 ? 12.729 -30.574 44.486 1.00 64.69 102 THR A O 1
ATOM 779 N N . GLY A 1 103 ? 10.664 -29.755 44.841 1.00 60.59 103 GLY A N 1
ATOM 780 C CA . GLY A 1 103 ? 10.977 -29.081 46.110 1.00 60.59 103 GLY A CA 1
ATOM 781 C C . GLY A 1 103 ? 11.816 -27.807 45.951 1.00 60.59 103 GLY A C 1
ATOM 782 O O . GLY A 1 103 ? 12.439 -27.341 46.903 1.00 60.59 103 GLY A O 1
ATOM 783 N N . LYS A 1 104 ? 11.905 -27.241 44.738 1.00 60.69 104 LYS A N 1
ATOM 784 C CA . LYS A 1 104 ? 12.599 -25.968 44.491 1.00 60.69 104 LYS A CA 1
ATOM 785 C C . LYS A 1 104 ? 11.590 -24.826 44.411 1.00 60.69 104 LYS A C 1
ATOM 787 O O . LYS A 1 104 ? 10.510 -25.004 43.850 1.00 60.69 104 LYS A O 1
ATOM 792 N N . PRO A 1 105 ? 11.932 -23.618 44.894 1.00 61.59 105 PRO A N 1
ATOM 793 C CA . PRO A 1 105 ? 11.034 -22.475 44.808 1.00 61.59 105 PRO A CA 1
ATOM 794 C C . PRO A 1 105 ? 10.724 -22.163 43.339 1.00 61.59 105 PRO A C 1
ATOM 796 O O . PRO A 1 105 ? 11.622 -21.899 42.527 1.00 61.59 105 PRO A O 1
ATOM 799 N N . ARG A 1 106 ? 9.435 -22.205 42.986 1.00 56.81 106 ARG A N 1
ATOM 800 C CA . ARG A 1 106 ? 8.960 -22.071 41.608 1.00 56.81 106 ARG A CA 1
ATOM 801 C C . ARG A 1 106 ? 9.374 -20.707 41.043 1.00 56.81 106 ARG A C 1
ATOM 803 O O . ARG A 1 106 ? 8.999 -19.661 41.569 1.00 56.81 106 ARG A O 1
ATOM 810 N N . GLY A 1 107 ? 10.152 -20.722 39.958 1.00 60.12 107 GLY A N 1
ATOM 811 C CA . GLY A 1 107 ? 10.699 -19.516 39.315 1.00 60.12 107 GLY A CA 1
ATOM 812 C C . GLY A 1 107 ? 12.148 -19.162 39.687 1.00 60.12 107 GLY A C 1
ATOM 813 O O . GLY A 1 107 ? 12.690 -18.230 39.099 1.00 60.12 107 GLY A O 1
ATOM 814 N N . GLY A 1 108 ? 12.794 -19.914 40.589 1.00 63.62 108 GLY A N 1
ATOM 815 C CA . GLY A 1 108 ? 14.195 -19.719 40.990 1.00 63.62 108 GLY A CA 1
ATOM 816 C C . GLY A 1 108 ? 14.383 -18.762 42.177 1.00 63.62 108 GLY A C 1
ATOM 817 O O . GLY A 1 108 ? 13.459 -18.050 42.568 1.00 63.62 108 GLY A O 1
ATOM 818 N N . LYS A 1 109 ? 15.591 -18.743 42.767 1.00 58.47 109 LYS A N 1
ATOM 819 C CA . LYS A 1 109 ? 15.914 -17.932 43.966 1.00 58.47 109 LYS A CA 1
ATOM 820 C C . LYS A 1 109 ? 15.744 -16.424 43.744 1.00 58.47 109 LYS A C 1
ATOM 822 O O . LYS A 1 109 ? 15.315 -15.725 44.650 1.00 58.47 109 LYS A O 1
ATOM 827 N N . ASP A 1 110 ? 16.005 -15.955 42.527 1.00 56.94 110 ASP A N 1
ATOM 828 C CA . ASP A 1 110 ? 15.988 -14.529 42.185 1.00 56.94 110 ASP A CA 1
ATOM 829 C C . ASP A 1 110 ? 14.646 -14.038 41.602 1.00 56.94 110 ASP A C 1
ATOM 831 O O . ASP A 1 110 ? 14.565 -12.960 41.007 1.00 56.94 110 ASP A O 1
ATOM 835 N N . HIS A 1 111 ? 13.583 -14.841 41.700 1.00 66.38 111 HIS A N 1
ATOM 836 C CA . HIS A 1 111 ? 12.255 -14.437 41.244 1.00 66.38 111 HIS A CA 1
ATOM 837 C C . HIS A 1 111 ? 11.679 -13.345 42.173 1.00 66.38 111 HIS A C 1
ATOM 839 O O . HIS A 1 111 ? 11.826 -13.476 43.387 1.00 66.38 111 HIS A O 1
ATOM 845 N N . PRO A 1 112 ? 10.920 -12.343 41.675 1.00 65.81 112 PRO A N 1
ATOM 846 C CA . PRO A 1 112 ? 10.329 -11.270 42.499 1.00 65.81 112 PRO A CA 1
ATOM 847 C C . PRO A 1 112 ? 9.423 -11.714 43.655 1.00 65.81 112 PRO A C 1
ATOM 849 O O . PRO A 1 112 ? 9.080 -10.919 44.517 1.00 65.81 112 PRO A O 1
ATOM 852 N N . ARG A 1 113 ? 8.992 -12.981 43.646 1.00 67.38 113 ARG A N 1
ATOM 853 C CA . ARG A 1 113 ? 8.209 -13.592 44.736 1.00 67.38 113 ARG A CA 1
ATOM 854 C C . ARG A 1 113 ? 9.082 -14.120 45.878 1.00 67.38 113 ARG A C 1
ATOM 856 O O . ARG A 1 113 ? 8.570 -14.321 46.967 1.00 67.38 113 ARG A O 1
ATOM 863 N N . ASN A 1 114 ? 10.363 -14.357 45.602 1.00 65.94 114 ASN A N 1
ATOM 864 C CA . ASN A 1 114 ? 11.323 -14.998 46.499 1.00 65.94 114 ASN A CA 1
ATOM 865 C C . ASN A 1 114 ? 12.411 -14.012 46.972 1.00 65.94 114 ASN A C 1
ATOM 867 O O . ASN A 1 114 ? 13.041 -14.250 47.996 1.00 65.94 114 ASN A O 1
ATOM 871 N N . ALA A 1 115 ? 12.619 -12.899 46.255 1.00 69.00 115 ALA A N 1
ATOM 872 C CA . ALA A 1 115 ? 13.546 -11.828 46.614 1.00 69.00 115 ALA A CA 1
ATOM 873 C C . ALA A 1 115 ? 12.924 -10.448 46.340 1.00 69.00 115 ALA A C 1
ATOM 875 O O . ALA A 1 115 ? 12.288 -10.247 45.303 1.00 69.00 115 ALA A O 1
ATOM 876 N N . SER A 1 116 ? 13.128 -9.489 47.253 1.00 73.31 116 SER A N 1
ATOM 877 C CA . SER A 1 116 ? 12.629 -8.120 47.070 1.00 73.31 116 SER A CA 1
ATOM 878 C C . SER A 1 116 ? 13.373 -7.407 45.939 1.00 73.31 116 SER A C 1
ATOM 880 O O . SER A 1 116 ? 14.604 -7.332 45.950 1.00 73.31 116 SER A O 1
ATOM 882 N N . VAL A 1 117 ? 12.621 -6.856 44.982 1.00 82.56 117 VAL A N 1
ATOM 883 C CA . VAL A 1 117 ? 13.171 -6.151 43.811 1.00 82.56 117 VAL A CA 1
ATOM 884 C C . VAL A 1 117 ? 13.584 -4.715 44.149 1.00 82.56 117 VAL A C 1
ATOM 886 O O . VAL A 1 117 ? 14.627 -4.255 43.679 1.00 82.56 117 VAL A O 1
ATOM 889 N N . TRP A 1 118 ? 12.795 -4.024 44.980 1.00 86.12 118 TRP A N 1
ATOM 890 C CA . TRP A 1 118 ? 13.068 -2.666 45.462 1.00 86.12 118 TRP A CA 1
ATOM 891 C C . TRP A 1 118 ? 13.256 -2.656 46.988 1.00 86.12 118 TRP A C 1
ATOM 893 O O . TRP A 1 118 ? 12.526 -3.358 47.688 1.00 86.12 118 TRP A O 1
ATOM 903 N N . PRO A 1 119 ? 14.189 -1.851 47.534 1.00 80.62 119 PRO A N 1
ATOM 904 C CA . PRO A 1 119 ? 14.384 -1.749 48.982 1.00 80.62 119 PRO A CA 1
ATOM 905 C C . PRO A 1 119 ? 13.200 -1.093 49.703 1.00 80.62 119 PRO A C 1
ATOM 907 O O . PRO A 1 119 ? 12.798 -1.555 50.766 1.00 80.62 119 PRO A O 1
ATOM 910 N N . LYS A 1 120 ? 12.649 -0.017 49.125 1.00 85.19 120 LYS A N 1
ATOM 911 C CA . LYS A 1 120 ? 11.474 0.713 49.624 1.00 85.19 120 LYS A CA 1
ATOM 912 C C . LYS A 1 120 ? 10.578 1.141 48.464 1.00 85.19 120 LYS A C 1
ATOM 914 O O . LYS A 1 120 ? 11.077 1.473 47.384 1.00 85.19 120 LYS A O 1
ATOM 919 N N . GLY A 1 121 ? 9.270 1.160 48.705 1.00 89.50 121 GLY A N 1
ATOM 920 C CA . GLY A 1 121 ? 8.263 1.673 47.781 1.00 89.50 121 GLY A CA 1
ATOM 921 C C . GLY A 1 121 ? 7.425 2.770 48.432 1.00 89.50 121 GLY A C 1
ATOM 922 O O . GLY A 1 121 ? 7.036 2.645 49.588 1.00 89.50 121 GLY A O 1
ATOM 923 N N . ALA A 1 122 ? 7.146 3.836 47.688 1.00 92.62 122 ALA A N 1
ATOM 924 C CA . ALA A 1 122 ? 6.301 4.937 48.130 1.00 92.62 122 ALA A CA 1
ATOM 925 C C . ALA A 1 122 ? 5.268 5.306 47.059 1.00 92.62 122 ALA A C 1
ATOM 927 O O . ALA A 1 122 ? 5.501 5.161 45.857 1.00 92.62 122 ALA A O 1
ATOM 928 N N . VAL A 1 123 ? 4.122 5.809 47.499 1.00 94.25 123 VAL A N 1
ATOM 929 C CA . VAL A 1 123 ? 3.006 6.263 46.674 1.00 94.25 123 VAL A CA 1
ATOM 930 C C . VAL A 1 123 ? 2.831 7.754 46.893 1.00 94.25 123 VAL A C 1
ATOM 932 O O . VAL A 1 123 ? 2.583 8.198 48.010 1.00 94.25 123 VAL A O 1
ATOM 935 N N . CYS A 1 124 ? 2.936 8.527 45.820 1.00 94.19 124 CYS A N 1
ATOM 936 C CA . CYS A 1 124 ? 2.785 9.970 45.854 1.00 94.19 124 CYS A CA 1
ATOM 937 C C . CYS A 1 124 ? 1.468 10.394 45.202 1.00 94.19 124 CYS A C 1
ATOM 939 O O . CYS A 1 124 ? 1.176 9.996 44.072 1.00 94.19 124 CYS A O 1
ATOM 941 N N . TYR A 1 125 ? 0.684 11.200 45.915 1.00 93.56 125 TYR A N 1
ATOM 942 C CA . TYR A 1 125 ? -0.560 11.797 45.434 1.00 93.56 125 TYR A CA 1
ATOM 943 C C . TYR A 1 125 ? -0.434 13.317 45.478 1.00 93.56 125 TYR A C 1
ATOM 945 O O . TYR A 1 125 ? -0.041 13.857 46.506 1.00 93.56 125 TYR A O 1
ATOM 953 N N . VAL A 1 126 ? -0.764 13.988 44.374 1.00 91.00 126 VAL A N 1
ATOM 954 C CA . VAL A 1 126 ? -0.789 15.454 44.291 1.00 91.00 126 VAL A CA 1
ATOM 955 C C . VAL A 1 126 ? -2.243 15.908 44.276 1.00 91.00 126 VAL A C 1
ATOM 957 O O . VAL A 1 126 ? -2.965 15.633 43.316 1.00 91.00 126 VAL A O 1
ATOM 960 N N . GLU A 1 127 ? -2.663 16.598 45.331 1.00 89.81 127 GLU A N 1
ATOM 961 C CA . GLU A 1 127 ? -3.990 17.194 45.435 1.00 89.81 127 GLU A CA 1
ATOM 962 C C . GLU A 1 127 ? -4.065 18.485 44.609 1.00 89.81 127 GLU A C 1
ATOM 964 O O . GLU A 1 127 ? -3.167 19.327 44.648 1.00 89.81 127 GLU A O 1
ATOM 969 N N . THR A 1 128 ? -5.148 18.633 43.846 1.00 86.44 128 THR A N 1
ATOM 970 C CA . THR A 1 128 ? -5.356 19.734 42.893 1.00 86.44 128 THR A CA 1
ATOM 971 C C . THR A 1 128 ? -6.508 20.660 43.272 1.00 86.44 128 THR A C 1
ATOM 973 O O . THR A 1 128 ? -6.750 21.623 42.548 1.00 86.44 128 THR A O 1
ATOM 976 N N . CYS A 1 129 ? -7.211 20.413 44.385 1.00 83.12 129 CYS A N 1
ATOM 977 C CA . CYS A 1 129 ? -8.359 21.222 44.808 1.00 83.12 129 CYS A CA 1
ATOM 978 C C . CYS A 1 129 ? -8.047 22.728 44.888 1.00 83.12 129 CYS A C 1
ATOM 980 O O . CYS A 1 129 ? -8.871 23.552 44.512 1.00 83.12 129 CYS A O 1
ATOM 982 N N . SER A 1 130 ? -6.823 23.105 45.265 1.00 79.00 130 SER A N 1
ATOM 983 C CA . SER A 1 130 ? -6.385 24.505 45.361 1.00 79.00 130 SER A CA 1
ATOM 984 C C . SER A 1 130 ? -6.367 25.253 44.015 1.00 79.00 130 SER A C 1
ATOM 986 O O . SER A 1 130 ? -6.379 26.484 44.000 1.00 79.00 130 SER A O 1
ATOM 988 N N . ALA A 1 131 ? -6.374 24.536 42.882 1.00 75.12 131 ALA A N 1
ATOM 989 C CA . ALA A 1 131 ? -6.487 25.116 41.541 1.00 75.12 131 ALA A CA 1
ATOM 990 C C . ALA A 1 131 ? -7.934 25.432 41.122 1.00 75.12 131 ALA A C 1
ATOM 992 O O . ALA A 1 131 ? -8.137 26.167 40.154 1.00 75.12 131 ALA A O 1
ATOM 993 N N . PHE A 1 132 ? -8.934 24.875 41.813 1.00 75.94 132 PHE A N 1
ATOM 994 C CA . PHE A 1 132 ? -10.339 24.933 41.412 1.00 75.94 132 PHE A CA 1
ATOM 995 C C . PHE A 1 132 ? -11.225 25.393 42.585 1.00 75.94 132 PHE A C 1
ATOM 997 O O . PHE A 1 132 ? -11.400 24.657 43.555 1.00 75.94 132 PHE A O 1
ATOM 1004 N N . PRO A 1 133 ? -11.828 26.595 42.524 1.00 67.25 133 PRO A N 1
ATOM 1005 C CA . PRO A 1 133 ? -12.725 27.067 43.578 1.00 67.25 133 PRO A CA 1
ATOM 1006 C C . PRO A 1 133 ? -13.918 26.115 43.780 1.00 67.25 133 PRO A C 1
ATOM 1008 O O . PRO A 1 133 ? -14.630 25.809 42.826 1.00 67.25 133 PRO A O 1
ATOM 1011 N N . GLY A 1 134 ? -14.146 25.653 45.016 1.00 67.75 134 GLY A N 1
ATOM 1012 C CA . GLY A 1 134 ? -15.246 24.737 45.367 1.00 67.75 134 GLY A CA 1
ATOM 1013 C C . GLY A 1 134 ? -14.932 23.239 45.240 1.00 67.75 134 GLY A C 1
ATOM 1014 O O . GLY A 1 134 ? -15.808 22.416 45.500 1.00 67.75 134 GLY A O 1
ATOM 1015 N N . ALA A 1 135 ? -13.698 22.884 44.874 1.00 75.81 135 ALA A N 1
ATOM 1016 C CA . ALA A 1 135 ? -13.216 21.509 44.804 1.00 75.81 135 ALA A CA 1
ATOM 1017 C C . ALA A 1 135 ? -13.084 20.838 46.181 1.00 75.81 135 ALA A C 1
ATOM 1019 O O . ALA A 1 135 ? -12.580 21.439 47.133 1.00 75.81 135 ALA A O 1
ATOM 1020 N N . ARG A 1 136 ? -13.476 19.564 46.282 1.00 82.06 136 ARG A N 1
ATOM 1021 C CA . ARG A 1 136 ? -13.331 18.751 47.500 1.00 82.06 136 ARG A CA 1
ATOM 1022 C C . ARG A 1 136 ? -11.922 18.160 47.602 1.00 82.06 136 ARG A C 1
ATOM 1024 O O . ARG A 1 136 ? -11.466 17.498 46.673 1.00 82.06 136 ARG A O 1
ATOM 1031 N N . ASP A 1 137 ? -11.285 18.312 48.764 1.00 85.88 137 ASP A N 1
ATOM 1032 C CA . ASP A 1 137 ? -10.021 17.640 49.104 1.00 85.88 137 ASP A CA 1
ATOM 1033 C C . ASP A 1 137 ? -10.244 16.127 49.281 1.00 85.88 137 ASP A C 1
ATOM 1035 O O . ASP A 1 137 ? -11.126 15.699 50.034 1.00 85.88 137 ASP A O 1
ATOM 1039 N N . ARG A 1 138 ? -9.464 15.309 48.566 1.00 86.69 138 ARG A N 1
ATOM 1040 C CA . ARG A 1 138 ? -9.592 13.841 48.533 1.00 86.69 138 ARG A CA 1
ATOM 1041 C C . ARG A 1 138 ? -8.408 13.129 49.177 1.00 86.69 138 ARG A C 1
ATOM 1043 O O . ARG A 1 138 ? -8.327 11.901 49.111 1.00 86.69 138 ARG A O 1
ATOM 1050 N N . THR A 1 139 ? -7.502 13.864 49.817 1.00 88.81 139 THR A N 1
ATOM 1051 C CA . THR A 1 139 ? -6.265 13.318 50.389 1.00 88.81 139 THR A CA 1
ATOM 1052 C C . THR A 1 139 ? -6.532 12.151 51.343 1.00 88.81 139 THR A C 1
ATOM 1054 O O . THR A 1 139 ? -5.871 11.119 51.245 1.00 88.81 139 THR A O 1
ATOM 1057 N N . GLU A 1 140 ? -7.540 12.259 52.213 1.00 88.88 140 GLU A N 1
ATOM 1058 C CA . GLU A 1 140 ? -7.868 11.208 53.188 1.00 88.88 140 GLU A CA 1
ATOM 1059 C C . GLU A 1 140 ? -8.552 9.982 52.559 1.00 88.88 140 GLU A C 1
ATOM 1061 O O . GLU A 1 140 ? -8.288 8.848 52.959 1.00 88.88 140 GLU A O 1
ATOM 1066 N N . GLU A 1 141 ? -9.353 10.169 51.507 1.00 88.62 141 GLU A N 1
ATOM 1067 C CA . GLU A 1 141 ? -9.923 9.051 50.740 1.00 88.62 141 GLU A CA 1
ATOM 1068 C C . GLU A 1 141 ? -8.818 8.255 50.034 1.00 88.62 141 GLU A C 1
ATOM 1070 O O . GLU A 1 141 ? -8.815 7.023 50.041 1.00 88.62 141 GLU A O 1
ATOM 1075 N N . ILE A 1 142 ? -7.838 8.958 49.462 1.00 89.44 142 ILE A N 1
ATOM 1076 C CA . ILE A 1 142 ? -6.672 8.339 48.832 1.00 89.44 142 ILE A CA 1
ATOM 1077 C C . ILE A 1 142 ? -5.785 7.660 49.879 1.00 89.44 142 ILE A C 1
ATOM 1079 O O . ILE A 1 142 ? -5.338 6.534 49.646 1.00 89.44 142 ILE A O 1
ATOM 1083 N N . ARG A 1 143 ? -5.584 8.281 51.048 1.00 90.94 143 ARG A N 1
ATOM 1084 C CA . ARG A 1 143 ? -4.864 7.671 52.174 1.00 90.94 143 ARG A CA 1
ATOM 1085 C C . ARG A 1 143 ? -5.496 6.337 52.565 1.00 90.94 143 ARG A C 1
ATOM 1087 O O . ARG A 1 143 ? -4.774 5.356 52.714 1.00 90.94 143 ARG A O 1
ATOM 1094 N N . ALA A 1 144 ? -6.825 6.265 52.650 1.00 88.75 144 ALA A N 1
ATOM 1095 C CA . ALA A 1 144 ? -7.541 5.026 52.955 1.00 88.75 144 ALA A CA 1
ATOM 1096 C C . ALA A 1 144 ? -7.347 3.935 51.881 1.00 88.75 144 ALA A C 1
ATOM 1098 O O . ALA A 1 144 ? -7.272 2.749 52.206 1.00 88.75 144 ALA A O 1
ATOM 1099 N N . VAL A 1 145 ? -7.228 4.310 50.601 1.00 87.75 145 VAL A N 1
ATOM 1100 C CA . VAL A 1 145 ? -6.917 3.362 49.513 1.00 87.75 145 VAL A CA 1
ATOM 1101 C C . VAL A 1 145 ? -5.481 2.843 49.618 1.00 87.75 145 VAL A C 1
ATOM 1103 O O . VAL A 1 145 ? -5.251 1.644 49.446 1.00 87.75 145 VAL A O 1
ATOM 1106 N N . VAL A 1 146 ? -4.516 3.716 49.916 1.00 89.44 146 VAL A N 1
ATOM 1107 C CA . VAL A 1 146 ? -3.102 3.330 50.054 1.00 89.44 146 VAL A CA 1
ATOM 1108 C C . VAL A 1 146 ? -2.868 2.515 51.325 1.00 89.44 146 VAL A C 1
ATOM 1110 O O . VAL A 1 146 ? -2.122 1.548 51.267 1.00 89.44 146 VAL A O 1
ATOM 1113 N N . ALA A 1 147 ? -3.582 2.798 52.419 1.00 87.75 147 ALA A N 1
ATOM 1114 C CA . ALA A 1 147 ? -3.476 2.075 53.690 1.00 87.75 147 ALA A CA 1
ATOM 1115 C C . ALA A 1 147 ? -3.758 0.563 53.586 1.00 87.75 147 ALA A C 1
ATOM 1117 O O . ALA A 1 147 ? -3.310 -0.202 54.434 1.00 87.75 147 ALA A O 1
ATOM 1118 N N . LYS A 1 148 ? -4.450 0.107 52.531 1.00 85.31 148 LYS A N 1
ATOM 1119 C CA . LYS A 1 148 ? -4.619 -1.327 52.224 1.00 85.31 148 LYS A CA 1
ATOM 1120 C C . LYS A 1 148 ? -3.317 -2.023 51.787 1.00 85.31 148 LYS A C 1
ATOM 1122 O O . LYS A 1 148 ? -3.303 -3.243 51.666 1.00 85.31 148 LYS A O 1
ATOM 1127 N N . HIS A 1 149 ? -2.254 -1.262 51.535 1.00 88.38 149 HIS A N 1
ATOM 1128 C CA . HIS A 1 149 ? -0.958 -1.711 51.033 1.00 88.38 149 HIS A CA 1
ATOM 1129 C C . HIS A 1 149 ? 0.133 -1.354 52.059 1.00 88.38 149 HIS A C 1
ATOM 1131 O O . HIS A 1 149 ? 0.868 -0.383 51.908 1.00 88.38 149 HIS A O 1
ATOM 1137 N N . ASP A 1 150 ? 0.219 -2.155 53.118 1.00 79.69 150 ASP A N 1
ATOM 1138 C CA . ASP A 1 150 ? 1.059 -1.977 54.317 1.00 79.69 150 ASP A CA 1
ATOM 1139 C C . ASP A 1 150 ? 2.560 -1.699 54.083 1.00 79.69 150 ASP A C 1
ATOM 1141 O O . ASP A 1 150 ? 3.207 -1.059 54.908 1.00 79.69 150 ASP A O 1
ATOM 1145 N N . ARG A 1 151 ? 3.125 -2.163 52.965 1.00 82.62 151 ARG A N 1
ATOM 1146 C CA . ARG A 1 151 ? 4.553 -2.018 52.614 1.00 82.62 151 ARG A CA 1
ATOM 1147 C C . ARG A 1 151 ? 4.878 -0.808 51.731 1.00 82.62 151 ARG A C 1
ATOM 1149 O O . ARG A 1 151 ? 6.001 -0.713 51.232 1.00 82.62 151 ARG A O 1
ATOM 1156 N N . LEU A 1 152 ? 3.908 0.074 51.484 1.00 88.19 152 LEU A N 1
ATOM 1157 C CA . LEU A 1 152 ? 4.081 1.266 50.655 1.00 88.19 152 LEU A CA 1
ATOM 1158 C C . LEU A 1 152 ? 3.826 2.546 51.460 1.00 88.19 152 LEU A C 1
ATOM 1160 O O . LEU A 1 152 ? 2.728 2.761 51.969 1.00 88.19 152 LEU A O 1
ATOM 1164 N N . ASP A 1 153 ? 4.822 3.431 51.509 1.00 90.56 153 ASP A N 1
ATOM 1165 C CA . ASP A 1 153 ? 4.713 4.711 52.217 1.00 90.56 153 ASP A CA 1
ATOM 1166 C C . ASP A 1 153 ? 3.812 5.689 51.445 1.00 90.56 153 ASP A C 1
ATOM 1168 O O . ASP A 1 153 ? 3.988 5.882 50.242 1.00 90.56 153 ASP A O 1
ATOM 1172 N N . PHE A 1 154 ? 2.874 6.361 52.117 1.00 92.75 154 PHE A N 1
ATOM 1173 C CA . PHE A 1 154 ? 2.022 7.375 51.486 1.00 92.75 154 PHE A CA 1
ATOM 1174 C C . PHE A 1 154 ? 2.607 8.787 51.628 1.00 92.75 154 PHE A C 1
ATOM 1176 O O . PHE A 1 154 ? 2.861 9.251 52.739 1.00 92.75 154 PHE A O 1
ATOM 1183 N N . ILE A 1 155 ? 2.772 9.488 50.503 1.00 92.00 155 ILE A N 1
ATOM 1184 C CA . ILE A 1 155 ? 3.290 10.859 50.432 1.00 92.00 155 ILE A CA 1
ATOM 1185 C C . ILE A 1 155 ? 2.216 11.774 49.817 1.00 92.00 155 ILE A C 1
ATOM 1187 O O . ILE A 1 155 ? 2.076 11.810 48.588 1.00 92.00 155 ILE A O 1
ATOM 1191 N N . PRO A 1 156 ? 1.459 12.517 50.641 1.00 92.38 156 PRO A N 1
ATOM 1192 C CA . PRO A 1 156 ? 0.543 13.536 50.151 1.00 92.38 156 PRO A CA 1
ATOM 1193 C C . PRO A 1 156 ? 1.315 14.813 49.800 1.00 92.38 156 PRO A C 1
ATOM 1195 O O . PRO A 1 156 ? 2.091 15.320 50.606 1.00 92.38 156 PRO A O 1
ATOM 1198 N N . LEU A 1 157 ? 1.083 15.331 48.600 1.00 91.00 157 LEU A N 1
ATOM 1199 C CA . LEU A 1 157 ? 1.548 16.631 48.127 1.00 91.00 157 LEU A CA 1
ATOM 1200 C C . LEU A 1 157 ? 0.342 17.473 47.728 1.00 91.00 157 LEU A C 1
ATOM 1202 O O . LEU A 1 157 ? -0.702 16.939 47.345 1.00 91.00 157 LEU A O 1
ATOM 1206 N N . ARG A 1 158 ? 0.501 18.790 47.753 1.00 89.12 158 ARG A N 1
ATOM 1207 C CA . ARG A 1 158 ? -0.480 19.734 47.222 1.00 89.12 158 ARG A CA 1
ATOM 1208 C C . ARG A 1 158 ? 0.108 20.489 46.038 1.00 89.12 158 ARG A C 1
ATOM 1210 O O . ARG A 1 158 ? 1.314 20.709 45.968 1.00 89.12 158 ARG A O 1
ATOM 1217 N N . LEU A 1 159 ? -0.726 20.888 45.083 1.00 86.81 159 LEU A N 1
ATOM 1218 C CA . LEU A 1 159 ? -0.256 21.577 43.878 1.00 86.81 159 LEU A CA 1
ATOM 1219 C C . LEU A 1 159 ? 0.473 22.897 44.198 1.00 86.81 159 LEU A C 1
ATOM 1221 O O . LEU A 1 159 ? 1.447 23.252 43.533 1.00 86.81 159 LEU A O 1
ATOM 1225 N N . GLU A 1 160 ? 0.037 23.602 45.241 1.00 85.81 160 GLU A N 1
ATOM 1226 C CA . GLU A 1 160 ? 0.650 24.828 45.756 1.00 85.81 160 GLU A CA 1
ATOM 1227 C C . GLU A 1 160 ? 2.048 24.623 46.357 1.00 85.81 160 GLU A C 1
ATOM 1229 O O . GLU A 1 160 ? 2.797 25.596 46.476 1.00 85.81 160 GLU A O 1
ATOM 1234 N N . ASP A 1 161 ? 2.454 23.385 46.669 1.00 84.50 161 ASP A N 1
ATOM 1235 C CA . ASP A 1 161 ? 3.803 23.092 47.171 1.00 84.50 161 ASP A CA 1
ATOM 1236 C C . ASP A 1 161 ? 4.881 23.498 46.157 1.00 84.50 161 ASP A C 1
ATOM 1238 O O . ASP A 1 161 ? 5.979 23.897 46.546 1.00 84.50 161 ASP A O 1
ATOM 1242 N N . ALA A 1 162 ? 4.546 23.527 44.860 1.00 79.62 162 ALA A N 1
ATOM 1243 C CA . ALA A 1 162 ? 5.439 24.012 43.807 1.00 79.62 162 ALA A CA 1
ATOM 1244 C C . ALA A 1 162 ? 5.833 25.493 43.993 1.00 79.62 162 ALA A C 1
ATOM 1246 O O . ALA A 1 162 ? 6.879 25.927 43.505 1.00 79.62 162 ALA A O 1
ATOM 1247 N N . PHE A 1 163 ? 5.030 26.260 44.738 1.00 78.88 163 PHE A N 1
ATOM 1248 C CA . PHE A 1 163 ? 5.248 27.671 45.064 1.00 78.88 163 PHE A CA 1
ATOM 1249 C C . PHE A 1 163 ? 5.742 27.881 46.508 1.00 78.88 163 PHE A C 1
ATOM 1251 O O . PHE A 1 163 ? 5.946 29.026 46.929 1.00 78.88 163 PHE A O 1
ATOM 1258 N N . SER A 1 164 ? 5.953 26.801 47.271 1.00 79.44 164 SER A N 1
ATOM 1259 C CA . SER A 1 164 ? 6.411 26.825 48.662 1.00 79.44 164 SER A CA 1
ATOM 1260 C C . SER A 1 164 ? 7.937 26.752 48.757 1.00 79.44 164 SER A C 1
ATOM 1262 O O . SER A 1 164 ? 8.567 25.789 48.320 1.00 79.44 164 SER A O 1
ATOM 1264 N N . SER A 1 165 ? 8.559 27.756 49.381 1.00 73.38 165 SER A N 1
ATOM 1265 C CA . SER A 1 165 ? 10.006 27.762 49.648 1.00 73.38 165 SER A CA 1
ATOM 1266 C C . SER A 1 165 ? 10.424 26.647 50.611 1.00 73.38 165 SER A C 1
ATOM 1268 O O . SER A 1 165 ? 11.484 26.052 50.433 1.00 73.38 165 SER A O 1
ATOM 1270 N N . ALA A 1 166 ? 9.575 26.323 51.590 1.00 78.94 166 ALA A N 1
ATOM 1271 C CA . ALA A 1 166 ? 9.823 25.254 52.552 1.00 78.94 166 ALA A CA 1
ATOM 1272 C C . ALA A 1 166 ? 9.891 23.875 51.876 1.00 78.94 166 ALA A C 1
ATOM 1274 O O . ALA A 1 166 ? 10.779 23.083 52.191 1.00 78.94 166 ALA A O 1
ATOM 1275 N N . TRP A 1 167 ? 9.006 23.610 50.907 1.00 83.50 167 TRP A N 1
ATOM 1276 C CA . TRP A 1 167 ? 9.017 22.354 50.156 1.00 83.50 167 TRP A CA 1
ATOM 1277 C C . TRP A 1 167 ? 10.286 22.221 49.306 1.00 83.50 167 TRP A C 1
ATOM 1279 O O . TRP A 1 167 ? 10.980 21.211 49.401 1.00 83.50 167 TRP A O 1
ATOM 1289 N N . TRP A 1 168 ? 10.659 23.271 48.561 1.00 77.56 168 TRP A N 1
ATOM 1290 C CA . TRP A 1 168 ? 11.891 23.291 47.760 1.00 77.56 168 TRP A CA 1
ATOM 1291 C C . TRP A 1 168 ? 13.161 23.071 48.589 1.00 77.56 168 TRP A C 1
ATOM 1293 O O . TRP A 1 168 ? 14.072 22.367 48.146 1.00 77.56 168 TRP A O 1
ATOM 1303 N N . ASN A 1 169 ? 13.210 23.624 49.803 1.00 76.31 169 ASN A N 1
ATOM 1304 C CA . ASN A 1 169 ? 14.311 23.387 50.736 1.00 76.31 169 ASN A CA 1
ATOM 1305 C C . ASN A 1 169 ? 14.349 21.925 51.210 1.00 76.31 169 ASN A C 1
ATOM 1307 O O . ASN A 1 169 ? 15.429 21.352 51.329 1.00 76.31 169 ASN A O 1
ATOM 1311 N N . ALA A 1 170 ? 13.189 21.298 51.421 1.00 77.38 170 ALA A N 1
ATOM 1312 C CA . ALA A 1 170 ? 13.096 19.901 51.841 1.00 77.38 170 ALA A CA 1
ATOM 1313 C C . ALA A 1 170 ? 13.481 18.893 50.737 1.00 77.38 170 ALA A C 1
ATOM 1315 O O . ALA A 1 170 ? 13.959 17.804 51.055 1.00 77.38 170 ALA A O 1
ATOM 1316 N N . VAL A 1 171 ? 13.290 19.228 49.453 1.00 74.56 171 VAL A N 1
ATOM 1317 C CA . VAL A 1 171 ? 13.587 18.327 48.315 1.00 74.56 171 VAL A CA 1
ATOM 1318 C C . VAL A 1 171 ? 14.950 18.559 47.648 1.00 74.56 171 VAL A C 1
ATOM 1320 O O . VAL A 1 171 ? 15.300 17.820 46.729 1.00 74.56 171 VAL A O 1
ATOM 1323 N N . GLY A 1 172 ? 15.748 19.522 48.123 1.00 62.72 172 GLY A N 1
ATOM 1324 C CA . GLY A 1 172 ? 17.136 19.714 47.678 1.00 62.72 172 GLY A CA 1
ATOM 1325 C C . GLY A 1 172 ? 17.374 20.818 46.637 1.00 62.72 172 GLY A C 1
ATOM 1326 O O . GLY A 1 172 ? 18.368 20.750 45.914 1.00 62.72 172 GLY A O 1
ATOM 1327 N N . GLY A 1 173 ? 16.518 21.847 46.587 1.00 58.25 173 GLY A N 1
ATOM 1328 C CA . GLY A 1 173 ? 16.767 23.109 45.871 1.00 58.25 173 GLY A CA 1
ATOM 1329 C C . GLY A 1 173 ? 15.931 23.335 44.603 1.00 58.25 173 GLY A C 1
ATOM 1330 O O . GLY A 1 173 ? 15.433 22.393 43.989 1.00 58.25 173 GLY A O 1
ATOM 1331 N N . LYS A 1 174 ? 15.765 24.616 44.228 1.00 54.72 174 LYS A N 1
ATOM 1332 C CA . LYS A 1 174 ? 14.959 25.068 43.077 1.00 54.72 174 LYS A CA 1
ATOM 1333 C C . LYS A 1 174 ? 15.587 24.645 41.730 1.00 54.72 174 LYS A C 1
ATOM 1335 O O . LYS A 1 174 ? 16.806 24.747 41.592 1.00 54.72 174 LYS A O 1
ATOM 1340 N N . PRO A 1 175 ? 14.785 24.246 40.726 1.00 51.22 175 PRO A N 1
ATOM 1341 C CA . PRO A 1 175 ? 15.249 23.977 39.365 1.00 51.22 175 PRO A CA 1
ATOM 1342 C C . PRO A 1 175 ? 15.859 25.231 38.731 1.00 51.22 175 PRO A C 1
ATOM 1344 O O . PRO A 1 175 ? 15.456 26.358 39.033 1.00 51.22 175 PRO A O 1
ATOM 1347 N N . ALA A 1 176 ? 16.830 25.038 37.836 1.00 45.97 176 ALA A N 1
ATOM 1348 C CA . ALA A 1 176 ? 17.379 26.131 37.042 1.00 45.97 176 ALA A CA 1
ATOM 1349 C C . ALA A 1 176 ? 16.281 26.698 36.123 1.00 45.97 176 ALA A C 1
ATOM 1351 O O . ALA A 1 176 ? 15.512 25.947 35.527 1.00 45.97 176 ALA A O 1
ATOM 1352 N N . SER A 1 177 ? 16.222 28.024 35.973 1.00 39.97 177 SER A N 1
ATOM 1353 C CA . SER A 1 177 ? 15.176 28.751 35.226 1.00 39.97 177 SER A CA 1
ATOM 1354 C C . SER A 1 177 ? 14.970 28.286 33.774 1.00 39.97 177 SER A C 1
ATOM 1356 O O . SER A 1 177 ? 13.892 28.488 33.224 1.00 39.97 177 SER A O 1
ATOM 1358 N N . LYS A 1 178 ? 15.958 27.611 33.170 1.00 39.75 178 LYS A N 1
ATOM 1359 C CA . LYS A 1 178 ? 15.892 27.038 31.813 1.00 39.75 178 LYS A CA 1
ATOM 1360 C C . LYS A 1 178 ? 15.149 25.695 31.704 1.00 39.75 178 LYS A C 1
ATOM 1362 O O . LYS A 1 178 ? 14.813 25.303 30.594 1.00 39.75 178 LYS A O 1
ATOM 1367 N N . GLU A 1 179 ? 14.877 24.990 32.803 1.00 39.88 179 GLU A N 1
ATOM 1368 C CA . GLU A 1 179 ? 14.242 23.652 32.777 1.00 39.88 179 GLU A CA 1
ATOM 1369 C C . GLU A 1 179 ? 12.702 23.688 32.829 1.00 39.88 179 GLU A C 1
ATOM 1371 O O . GLU A 1 179 ? 12.047 22.650 32.770 1.00 39.88 179 GLU A O 1
ATOM 1376 N N . LEU A 1 180 ? 12.114 24.883 32.937 1.00 42.88 180 LEU A N 1
ATOM 1377 C CA . LEU A 1 180 ? 10.701 25.100 33.274 1.00 42.88 180 LEU A CA 1
ATOM 1378 C C . LEU A 1 180 ? 9.873 25.791 32.175 1.00 42.88 180 LEU A C 1
ATOM 1380 O O . LEU A 1 180 ? 8.704 26.103 32.399 1.00 42.88 180 LEU A O 1
ATOM 1384 N N . GLY A 1 181 ? 10.453 26.049 31.001 1.00 35.97 181 GLY A N 1
ATOM 1385 C CA . GLY A 1 181 ? 9.782 26.786 29.928 1.00 35.97 181 GLY A CA 1
ATOM 1386 C C . GLY A 1 181 ? 8.698 25.972 29.213 1.00 35.97 181 GLY A C 1
ATOM 1387 O O . GLY A 1 181 ? 8.983 24.925 28.635 1.00 35.97 181 GLY A O 1
ATOM 1388 N N . MET A 1 182 ? 7.462 26.483 29.193 1.00 35.62 182 MET A N 1
ATOM 1389 C CA . MET A 1 182 ? 6.501 26.175 28.130 1.00 35.62 182 MET A CA 1
ATOM 1390 C C . MET A 1 182 ? 6.744 27.159 26.985 1.00 35.62 182 MET A C 1
ATOM 1392 O O . MET A 1 182 ? 6.293 28.299 27.052 1.00 35.62 182 MET A O 1
ATOM 1396 N N . ASP A 1 183 ? 7.459 26.730 25.947 1.00 32.16 183 ASP A N 1
ATOM 1397 C CA . ASP A 1 183 ? 7.575 27.510 24.717 1.00 32.16 183 ASP A CA 1
ATOM 1398 C C . ASP A 1 183 ? 6.392 27.184 23.803 1.00 32.16 183 ASP A C 1
ATOM 1400 O O . ASP A 1 183 ? 6.292 26.078 23.267 1.00 32.16 183 ASP A O 1
ATOM 1404 N N . ILE A 1 184 ? 5.454 28.123 23.675 1.00 39.22 184 ILE A N 1
ATOM 1405 C CA . ILE A 1 184 ? 4.431 28.054 22.625 1.00 39.22 184 ILE A CA 1
ATOM 1406 C C . ILE A 1 184 ? 4.701 29.083 21.514 1.00 39.22 184 ILE A C 1
ATOM 1408 O O . ILE A 1 184 ? 4.138 28.891 20.449 1.00 39.22 184 ILE A O 1
ATOM 1412 N N . THR A 1 185 ? 5.607 30.063 21.710 1.00 32.41 185 THR A N 1
ATOM 1413 C CA . THR A 1 185 ? 6.250 30.935 20.681 1.00 32.41 185 THR A CA 1
ATOM 1414 C C . THR A 1 185 ? 7.103 32.080 21.297 1.00 32.41 185 THR A C 1
ATOM 1416 O O . THR A 1 185 ? 7.333 33.092 20.646 1.00 32.41 185 THR A O 1
ATOM 1419 N N . ASN A 1 186 ? 7.610 31.938 22.526 1.00 35.06 186 ASN A N 1
ATOM 1420 C CA . ASN A 1 186 ? 8.405 32.939 23.265 1.00 35.06 186 ASN A CA 1
ATOM 1421 C C . ASN A 1 186 ? 7.700 34.276 23.644 1.00 35.06 186 ASN A C 1
ATOM 1423 O O . ASN A 1 186 ? 7.891 35.299 22.998 1.00 35.06 186 ASN A O 1
ATOM 1427 N N . GLU A 1 187 ? 6.969 34.275 24.768 1.00 30.48 187 GLU A N 1
ATOM 1428 C CA . GLU A 1 187 ? 6.911 35.384 25.743 1.00 30.48 187 GLU A CA 1
ATOM 1429 C C . GLU A 1 187 ? 6.940 34.754 27.148 1.00 30.48 187 GLU A C 1
ATOM 1431 O O . GLU A 1 187 ? 6.056 33.989 27.536 1.00 30.48 187 GLU A O 1
ATOM 1436 N N . GLU A 1 188 ? 8.031 34.991 27.873 1.00 30.36 188 GLU A N 1
ATOM 1437 C CA . GLU A 1 188 ? 8.381 34.335 29.133 1.00 30.36 188 GLU A CA 1
ATOM 1438 C C . GLU A 1 188 ? 7.374 34.603 30.271 1.00 30.36 188 GLU A C 1
ATOM 1440 O O . GLU A 1 188 ? 7.224 35.725 30.745 1.00 30.36 188 GLU A O 1
ATOM 1445 N N . LEU A 1 189 ? 6.786 33.538 30.825 1.00 34.94 189 LEU A N 1
ATOM 1446 C CA . LEU A 1 189 ? 6.248 33.521 32.191 1.00 34.94 189 LEU A CA 1
ATOM 1447 C C . LEU A 1 189 ? 7.024 32.482 33.004 1.00 34.94 189 LEU A C 1
ATOM 1449 O O . LEU A 1 189 ? 6.566 31.372 33.275 1.00 34.94 189 LEU A O 1
ATOM 1453 N N . ILE A 1 190 ? 8.255 32.849 33.360 1.00 40.03 190 ILE A N 1
ATOM 1454 C CA . ILE A 1 190 ? 9.077 32.097 34.308 1.00 40.03 190 ILE A CA 1
ATOM 1455 C C . ILE A 1 190 ? 8.353 32.126 35.664 1.00 40.03 190 ILE A C 1
ATOM 1457 O O . ILE A 1 190 ? 7.877 33.178 36.091 1.00 40.03 190 ILE A O 1
ATOM 1461 N N . LEU A 1 191 ? 8.351 31.011 36.405 1.00 43.94 191 LEU A N 1
ATOM 1462 C CA . LEU A 1 191 ? 7.945 30.942 37.825 1.00 43.94 191 LEU A CA 1
ATOM 1463 C C . LEU A 1 191 ? 8.606 32.027 38.721 1.00 43.94 191 LEU A C 1
ATOM 1465 O O . LEU A 1 191 ? 8.204 32.204 39.869 1.00 43.94 191 LEU A O 1
ATOM 1469 N N . SER A 1 192 ? 9.611 32.755 38.213 1.00 41.16 192 SER A N 1
ATOM 1470 C CA . SER A 1 192 ? 10.313 33.864 38.863 1.00 41.16 192 SER A CA 1
ATOM 1471 C C . SER A 1 192 ? 9.639 35.239 38.738 1.00 41.16 192 SER A C 1
ATOM 1473 O O . SER A 1 192 ? 10.072 36.157 39.432 1.00 41.16 192 SER A O 1
ATOM 1475 N N . SER A 1 193 ? 8.603 35.440 37.913 1.00 39.09 193 SER A N 1
ATOM 1476 C CA . SER A 1 193 ? 7.944 36.761 37.820 1.00 39.09 193 SER A CA 1
ATOM 1477 C C . SER A 1 193 ? 6.974 37.056 38.974 1.00 39.09 193 SER A C 1
ATOM 1479 O O . SER A 1 193 ? 6.560 38.197 39.146 1.00 39.09 193 SER A O 1
ATOM 1481 N N . VAL A 1 194 ? 6.666 36.074 39.833 1.00 45.53 194 VAL A N 1
ATOM 1482 C CA . VAL A 1 194 ? 5.849 36.287 41.049 1.00 45.53 194 VAL A CA 1
ATOM 1483 C C . VAL A 1 194 ? 6.714 36.694 42.259 1.00 45.53 194 VAL A C 1
ATOM 1485 O O . VAL A 1 194 ? 6.197 36.938 43.345 1.00 45.53 194 VAL A O 1
ATOM 1488 N N . SER A 1 195 ? 8.037 36.822 42.094 1.00 41.69 195 SER A N 1
ATOM 1489 C CA . SER A 1 195 ? 8.965 37.261 43.155 1.00 41.69 195 SER A CA 1
ATOM 1490 C C . SER A 1 195 ? 9.136 38.785 43.276 1.00 41.69 195 SER A C 1
ATOM 1492 O O . SER A 1 195 ? 10.203 39.251 43.666 1.00 41.69 195 SER A O 1
ATOM 1494 N N . SER A 1 196 ? 8.092 39.578 43.010 1.00 39.12 196 SER A N 1
ATOM 1495 C CA . SER A 1 196 ? 8.072 40.998 43.389 1.00 39.12 196 SER A CA 1
ATOM 1496 C C . SER A 1 196 ? 7.023 41.285 44.471 1.00 39.12 196 SER A C 1
ATOM 1498 O O . SER A 1 196 ? 5.836 41.452 44.198 1.00 39.12 196 SER A O 1
ATOM 1500 N N . SER A 1 197 ? 7.538 41.358 45.704 1.00 41.09 197 SER A N 1
ATOM 1501 C CA . SER A 1 197 ? 7.198 42.340 46.746 1.00 41.09 197 SER A CA 1
ATOM 1502 C C . SER A 1 197 ? 5.803 42.348 47.390 1.00 41.09 197 SER A C 1
ATOM 1504 O O . SER A 1 197 ? 5.216 43.421 47.470 1.00 41.09 197 SER A O 1
ATOM 1506 N N . GLN A 1 198 ? 5.328 41.228 47.954 1.00 44.78 198 GLN A N 1
ATOM 1507 C CA . GLN A 1 198 ? 4.547 41.239 49.213 1.00 44.78 198 GLN A CA 1
ATOM 1508 C C . GLN A 1 198 ? 4.845 39.968 50.038 1.00 44.78 198 GLN A C 1
ATOM 1510 O O . GLN A 1 198 ? 4.541 38.855 49.618 1.00 44.78 198 GLN A O 1
ATOM 1515 N N . ASP A 1 199 ? 5.443 40.132 51.223 1.00 46.47 199 ASP A N 1
ATOM 1516 C CA . ASP A 1 199 ? 5.874 39.057 52.148 1.00 46.47 199 ASP A CA 1
ATOM 1517 C C . ASP A 1 199 ? 4.710 38.315 52.850 1.00 46.47 199 ASP A C 1
ATOM 1519 O O . ASP A 1 199 ? 4.913 37.485 53.733 1.00 46.47 199 ASP A O 1
ATOM 1523 N N . THR A 1 200 ? 3.465 38.596 52.460 1.00 52.25 200 THR A N 1
ATOM 1524 C CA . THR A 1 200 ? 2.237 38.071 53.078 1.00 52.25 200 THR A CA 1
ATOM 1525 C C . THR A 1 200 ? 1.521 37.014 52.232 1.00 52.25 200 THR A C 1
ATOM 1527 O O . THR A 1 200 ? 0.476 36.502 52.636 1.00 52.25 200 THR A O 1
ATOM 1530 N N . ASP A 1 201 ? 2.064 36.644 51.069 1.00 63.06 201 ASP A N 1
ATOM 1531 C CA . ASP A 1 201 ? 1.401 35.714 50.157 1.00 63.06 201 ASP A CA 1
ATOM 1532 C C . ASP A 1 201 ? 1.617 34.240 50.493 1.00 63.06 201 ASP A C 1
ATOM 1534 O O . ASP A 1 201 ? 2.735 33.717 50.417 1.00 63.06 201 ASP A O 1
ATOM 1538 N N . THR A 1 202 ? 0.512 33.550 50.776 1.00 79.62 202 THR A N 1
ATOM 1539 C CA . THR A 1 202 ? 0.468 32.093 50.942 1.00 79.62 202 THR A CA 1
ATOM 1540 C C . THR A 1 202 ? 0.796 31.362 49.624 1.00 79.62 202 THR A C 1
ATOM 1542 O O . THR A 1 202 ? 0.553 31.889 48.537 1.00 79.62 202 THR A O 1
ATOM 1545 N N . PRO A 1 203 ? 1.317 30.119 49.657 1.00 79.12 203 PRO A N 1
ATOM 1546 C CA . PRO A 1 203 ? 1.557 29.334 48.438 1.00 79.12 203 PRO A CA 1
ATOM 1547 C C . PRO A 1 203 ? 0.309 29.179 47.549 1.00 79.12 203 PRO A C 1
ATOM 1549 O O . PRO A 1 203 ? 0.411 29.173 46.323 1.00 79.12 203 PRO A O 1
ATOM 1552 N N . ILE A 1 204 ? -0.875 29.129 48.169 1.00 82.06 204 ILE A N 1
ATOM 1553 C CA . ILE A 1 204 ? -2.171 29.043 47.487 1.00 82.06 204 ILE A CA 1
ATOM 1554 C C . ILE A 1 204 ? -2.464 30.323 46.693 1.00 82.06 204 ILE A C 1
ATOM 1556 O O . ILE A 1 204 ? -2.860 30.231 45.532 1.00 82.06 204 ILE A O 1
ATOM 1560 N N . SER A 1 205 ? -2.222 31.515 47.259 1.00 78.88 205 SER A N 1
ATOM 1561 C CA . SER A 1 205 ? -2.455 32.775 46.534 1.00 78.88 205 SER A CA 1
ATOM 1562 C C . SER A 1 205 ? -1.519 32.920 45.329 1.00 78.88 205 SER A C 1
ATOM 1564 O O . SER A 1 205 ? -1.941 33.395 44.273 1.00 78.88 205 SER A O 1
ATOM 1566 N N . ARG A 1 206 ? -0.275 32.428 45.427 1.00 78.12 206 ARG A N 1
ATOM 1567 C CA . ARG A 1 206 ? 0.679 32.400 44.299 1.00 78.12 206 ARG A CA 1
ATOM 1568 C C . ARG A 1 206 ? 0.235 31.459 43.179 1.00 78.12 206 ARG A C 1
ATOM 1570 O O . ARG A 1 206 ? 0.294 31.846 42.014 1.00 78.12 206 ARG A O 1
ATOM 1577 N N . LEU A 1 207 ? -0.249 30.264 43.524 1.00 81.00 207 LEU A N 1
ATOM 1578 C CA . LEU A 1 207 ? -0.814 29.316 42.559 1.00 81.00 207 LEU A CA 1
ATOM 1579 C C . LEU A 1 207 ? -2.030 29.919 41.839 1.00 81.00 207 LEU A C 1
ATOM 1581 O O . LEU A 1 207 ? -2.123 29.841 40.616 1.00 81.00 207 LEU A O 1
ATOM 1585 N N . GLN A 1 208 ? -2.944 30.548 42.581 1.00 79.56 208 GLN A N 1
ATOM 1586 C CA . GLN A 1 208 ? -4.139 31.176 42.009 1.00 79.56 208 GLN A CA 1
ATOM 1587 C C . GLN A 1 208 ? -3.783 32.321 41.056 1.00 79.56 208 GLN A C 1
ATOM 1589 O O . GLN A 1 208 ? -4.349 32.398 39.965 1.00 79.56 208 GLN A O 1
ATOM 1594 N N . ARG A 1 209 ? -2.795 33.155 41.408 1.00 76.81 209 ARG A N 1
ATOM 1595 C CA . ARG A 1 209 ? -2.283 34.193 40.501 1.00 76.81 209 ARG A CA 1
ATOM 1596 C C . ARG A 1 209 ? -1.675 33.607 39.238 1.00 76.81 209 ARG A C 1
ATOM 1598 O O . ARG A 1 209 ? -2.004 34.078 38.155 1.00 76.81 209 ARG A O 1
ATOM 1605 N N . TYR A 1 210 ? -0.856 32.565 39.368 1.00 77.19 210 TYR A N 1
ATOM 1606 C CA . TYR A 1 210 ? -0.259 31.879 38.223 1.00 77.19 210 TYR A CA 1
ATOM 1607 C C . TYR A 1 210 ? -1.323 31.304 37.281 1.00 77.19 210 TYR A C 1
ATOM 1609 O O . TYR A 1 210 ? -1.235 31.472 36.070 1.00 77.19 210 TYR A O 1
ATOM 1617 N N . ILE A 1 211 ? -2.372 30.677 37.821 1.00 78.00 211 ILE A N 1
ATOM 1618 C CA . ILE A 1 211 ? -3.487 30.176 37.008 1.00 78.00 211 ILE A CA 1
ATOM 1619 C C . ILE A 1 211 ? -4.237 31.336 36.337 1.00 78.00 211 ILE A C 1
ATOM 1621 O O . ILE A 1 211 ? -4.576 31.231 35.159 1.00 78.00 211 ILE A O 1
ATOM 1625 N N . SER A 1 212 ? -4.466 32.445 37.050 1.00 74.94 212 SER A N 1
ATOM 1626 C CA . SER A 1 212 ? -5.154 33.623 36.499 1.00 74.94 212 SER A CA 1
ATOM 1627 C C . SER A 1 212 ? -4.341 34.375 35.440 1.00 74.94 212 SER A C 1
ATOM 1629 O O . SER A 1 212 ? -4.926 35.042 34.593 1.00 74.94 212 SER A O 1
ATOM 1631 N N . SER A 1 213 ? -3.009 34.249 35.460 1.00 73.94 213 SER A N 1
ATOM 1632 C CA . SER A 1 213 ? -2.113 34.867 34.481 1.00 73.94 213 SER A CA 1
ATOM 1633 C C . SER A 1 213 ? -1.954 34.043 33.201 1.00 73.94 213 SER A C 1
ATOM 1635 O O . SER A 1 213 ? -1.250 34.472 32.290 1.00 73.94 213 SER A O 1
ATOM 1637 N N . LEU A 1 214 ? -2.543 32.844 33.120 1.00 72.56 214 LEU A N 1
ATOM 1638 C CA . LEU A 1 214 ? -2.454 32.024 31.915 1.00 72.56 214 LEU A CA 1
ATOM 1639 C C . LEU A 1 214 ? -3.285 32.656 30.784 1.00 72.56 214 LEU A C 1
ATOM 1641 O O . LEU A 1 214 ? -4.445 33.006 30.995 1.00 72.56 214 LEU A O 1
ATOM 1645 N N . PRO A 1 215 ? -2.745 32.738 29.554 1.00 61.91 215 PRO A N 1
ATOM 1646 C CA . PRO A 1 215 ? -3.356 33.500 28.461 1.00 61.91 215 PRO A CA 1
ATOM 1647 C C . PRO A 1 215 ? -4.678 32.906 27.958 1.00 61.91 215 PRO A C 1
ATOM 1649 O O . PRO A 1 215 ? -5.468 33.589 27.311 1.00 61.91 215 PRO A O 1
ATOM 1652 N N . THR A 1 216 ? -4.933 31.620 28.221 1.00 68.06 216 THR A N 1
ATOM 1653 C CA . THR A 1 216 ? -6.162 30.938 27.803 1.00 68.06 216 THR A CA 1
ATOM 1654 C C . THR A 1 216 ? -6.643 29.953 28.866 1.00 68.06 216 THR A C 1
ATOM 1656 O O . THR A 1 216 ? -5.848 29.247 29.487 1.00 68.06 216 THR A O 1
ATOM 1659 N N . HIS A 1 217 ? -7.965 29.799 29.004 1.00 64.19 217 HIS A N 1
ATOM 1660 C CA . HIS A 1 217 ? -8.563 28.756 29.854 1.00 64.19 217 HIS A CA 1
ATOM 1661 C C . HIS A 1 217 ? -8.144 27.328 29.448 1.00 64.19 217 HIS A C 1
ATOM 1663 O O . HIS A 1 217 ? -8.164 26.413 30.269 1.00 64.19 217 HIS A O 1
ATOM 1669 N N . THR A 1 218 ? -7.729 27.125 28.195 1.00 63.09 218 THR A N 1
ATOM 1670 C CA . THR A 1 218 ? -7.193 25.854 27.687 1.00 63.09 218 THR A CA 1
ATOM 1671 C C . THR A 1 218 ? -5.768 25.545 28.152 1.00 63.09 218 THR A C 1
ATOM 1673 O O . THR A 1 218 ? -5.363 24.389 28.059 1.00 63.09 218 THR A O 1
ATOM 1676 N N . ALA A 1 219 ? -5.018 26.524 28.672 1.00 67.56 219 ALA A N 1
ATOM 1677 C CA . ALA A 1 219 ? -3.665 26.321 29.197 1.00 67.56 219 ALA A CA 1
ATOM 1678 C C . ALA A 1 219 ? -3.647 25.781 30.642 1.00 67.56 219 ALA A C 1
ATOM 1680 O O . ALA A 1 219 ? -2.658 25.179 31.059 1.00 67.56 219 ALA A O 1
ATOM 1681 N N . ILE A 1 220 ? -4.749 25.933 31.389 1.00 74.00 220 ILE A N 1
ATOM 1682 C CA . ILE A 1 220 ? -4.862 25.525 32.800 1.00 74.00 220 ILE A CA 1
ATOM 1683 C C . ILE A 1 220 ? -4.591 24.018 32.999 1.00 74.00 220 ILE A C 1
ATOM 1685 O O . ILE A 1 220 ? -3.762 23.677 33.844 1.00 74.00 220 ILE A O 1
ATOM 1689 N N . PRO A 1 221 ? -5.197 23.084 32.229 1.00 72.00 221 PRO A N 1
ATOM 1690 C CA . PRO A 1 221 ? -4.931 21.653 32.403 1.00 72.00 221 PRO A CA 1
ATOM 1691 C C . PRO A 1 221 ? -3.469 21.272 32.133 1.00 72.00 221 PRO A C 1
ATOM 1693 O O . PRO A 1 221 ? -2.914 20.429 32.838 1.00 72.00 221 PRO A O 1
ATOM 1696 N N . THR A 1 222 ? -2.838 21.914 31.145 1.00 71.81 222 THR A N 1
ATOM 1697 C CA . THR A 1 222 ? -1.425 21.700 30.804 1.00 71.81 222 THR A CA 1
ATOM 1698 C C . THR A 1 222 ? -0.514 22.195 31.925 1.00 71.81 222 THR A C 1
ATOM 1700 O O . THR A 1 222 ? 0.389 21.474 32.339 1.00 71.81 222 THR A O 1
ATOM 1703 N N . ALA A 1 223 ? -0.797 23.373 32.485 1.00 74.56 223 ALA A N 1
ATOM 1704 C CA . ALA A 1 223 ? -0.052 23.929 33.610 1.00 74.56 223 ALA A CA 1
ATOM 1705 C C . ALA A 1 223 ? -0.129 23.029 34.858 1.00 74.56 223 ALA A C 1
ATOM 1707 O O . ALA A 1 223 ? 0.896 22.712 35.462 1.00 74.56 223 ALA A O 1
ATOM 1708 N N . ILE A 1 224 ? -1.324 22.530 35.198 1.00 80.19 224 ILE A N 1
ATOM 1709 C CA . ILE A 1 224 ? -1.515 21.583 36.311 1.00 80.19 224 ILE A CA 1
ATOM 1710 C C . ILE A 1 224 ? -0.721 20.291 36.076 1.00 80.19 224 ILE A C 1
ATOM 1712 O O . ILE A 1 224 ? -0.076 19.785 36.997 1.00 80.19 224 ILE A O 1
ATOM 1716 N N . GLN A 1 225 ? -0.733 19.755 34.851 1.00 77.06 225 GLN A N 1
ATOM 1717 C CA . GLN A 1 225 ? 0.025 18.552 34.498 1.00 77.06 225 GLN A CA 1
ATOM 1718 C C . GLN A 1 225 ? 1.541 18.765 34.636 1.00 77.06 225 GLN A C 1
ATOM 1720 O O . GLN A 1 225 ? 2.226 17.894 35.178 1.00 77.06 225 GLN A O 1
ATOM 1725 N N . THR A 1 226 ? 2.057 19.915 34.197 1.00 76.62 226 THR A N 1
ATOM 1726 C CA . THR A 1 226 ? 3.476 20.282 34.322 1.00 76.62 226 THR A CA 1
ATOM 1727 C C . THR A 1 226 ? 3.896 20.403 35.787 1.00 76.62 226 THR A C 1
ATOM 1729 O O . THR A 1 226 ? 4.872 19.772 36.196 1.00 76.62 226 THR A O 1
ATOM 1732 N N . LEU A 1 227 ? 3.124 21.129 36.603 1.00 80.06 227 LEU A N 1
ATOM 1733 C CA . LEU A 1 227 ? 3.386 21.281 38.039 1.00 80.06 227 LEU A CA 1
ATOM 1734 C C . LEU A 1 227 ? 3.333 19.933 38.775 1.00 80.06 227 LEU A C 1
ATOM 1736 O O . LEU A 1 227 ? 4.229 19.613 39.553 1.00 80.06 227 LEU A O 1
ATOM 1740 N N . THR A 1 228 ? 2.339 19.095 38.468 1.00 85.38 228 THR A N 1
ATOM 1741 C CA . THR A 1 228 ? 2.220 17.740 39.035 1.00 85.38 228 THR A CA 1
ATOM 1742 C C . THR A 1 228 ? 3.444 16.886 38.703 1.00 85.38 228 THR A C 1
ATOM 1744 O O . THR A 1 228 ? 3.985 16.202 39.571 1.00 85.38 228 THR A O 1
ATOM 1747 N N . ARG A 1 229 ? 3.911 16.922 37.447 1.00 83.12 229 ARG A N 1
ATOM 1748 C CA . ARG A 1 229 ? 5.098 16.171 37.014 1.00 83.12 229 ARG A CA 1
ATOM 1749 C C . ARG A 1 229 ? 6.349 16.625 37.761 1.00 83.12 229 ARG A C 1
ATOM 1751 O O . ARG A 1 229 ? 7.138 15.781 38.177 1.00 83.12 229 ARG A O 1
ATOM 1758 N N . LEU A 1 230 ? 6.513 17.931 37.941 1.00 80.12 230 LEU A N 1
ATOM 1759 C CA . LEU A 1 230 ? 7.637 18.510 38.666 1.00 80.12 230 LEU A CA 1
ATOM 1760 C C . LEU A 1 230 ? 7.649 18.063 40.134 1.00 80.12 230 LEU A C 1
ATOM 1762 O O . LEU A 1 230 ? 8.675 17.575 40.610 1.00 80.12 230 LEU A O 1
ATOM 1766 N N . LEU A 1 231 ? 6.505 18.151 40.820 1.00 84.38 231 LEU A N 1
ATOM 1767 C CA . LEU A 1 231 ? 6.361 17.700 42.206 1.00 84.38 231 LEU A CA 1
ATOM 1768 C C . LEU A 1 231 ? 6.760 16.223 42.351 1.00 84.38 231 LEU A C 1
ATOM 1770 O O . LEU A 1 231 ? 7.604 15.884 43.180 1.00 84.38 231 LEU A O 1
ATOM 1774 N N . LEU A 1 232 ? 6.239 15.355 41.476 1.00 87.06 232 LEU A N 1
ATOM 1775 C CA . LEU A 1 232 ? 6.558 13.924 41.476 1.00 87.06 232 LEU A CA 1
ATOM 1776 C C . LEU A 1 232 ? 8.052 13.643 41.251 1.00 87.06 232 LEU A C 1
ATOM 1778 O O . LEU A 1 232 ? 8.618 12.782 41.926 1.00 87.06 232 LEU A O 1
ATOM 1782 N N . LEU A 1 233 ? 8.697 14.347 40.316 1.00 82.56 233 LEU A N 1
ATOM 1783 C CA . LEU A 1 233 ? 10.107 14.126 39.985 1.00 82.56 233 LEU A CA 1
ATOM 1784 C C . LEU A 1 233 ? 11.038 14.532 41.126 1.00 82.56 233 LEU A C 1
ATOM 1786 O O . LEU A 1 233 ? 11.877 13.732 41.537 1.00 82.56 233 LEU A O 1
ATOM 1790 N N . HIS A 1 234 ? 10.871 15.728 41.687 1.00 81.62 234 HIS A N 1
ATOM 1791 C CA . HIS A 1 234 ? 11.727 16.184 42.785 1.00 81.62 234 HIS A CA 1
ATOM 1792 C C . HIS A 1 234 ? 11.479 15.399 44.077 1.00 81.62 234 HIS A C 1
ATOM 1794 O O . HIS A 1 234 ? 12.428 15.076 44.795 1.00 81.62 234 HIS A O 1
ATOM 1800 N N . THR A 1 235 ? 10.235 14.989 44.348 1.00 86.00 235 THR A N 1
ATOM 1801 C CA . THR A 1 235 ? 9.957 14.058 45.448 1.00 86.00 235 THR A CA 1
ATOM 1802 C C . THR A 1 235 ? 10.648 12.712 45.226 1.00 86.00 235 THR A C 1
ATOM 1804 O O . THR A 1 235 ? 11.299 12.220 46.148 1.00 86.00 235 THR A O 1
ATOM 1807 N N . ALA A 1 236 ? 10.609 12.152 44.013 1.00 85.38 236 ALA A N 1
ATOM 1808 C CA . ALA A 1 236 ? 11.325 10.917 43.689 1.00 85.38 236 ALA A CA 1
ATOM 1809 C C . ALA A 1 236 ? 12.846 11.054 43.889 1.00 85.38 236 ALA A C 1
ATOM 1811 O O . ALA A 1 236 ? 13.456 10.157 44.481 1.00 85.38 236 ALA A O 1
ATOM 1812 N N . MET A 1 237 ? 13.438 12.189 43.491 1.00 81.94 237 MET A N 1
ATOM 1813 C CA . MET A 1 237 ? 14.872 12.469 43.672 1.00 81.94 237 MET A CA 1
ATOM 1814 C C . MET A 1 237 ? 15.240 12.511 45.154 1.00 81.94 237 MET A C 1
ATOM 1816 O O . MET A 1 237 ? 16.141 11.796 45.587 1.00 81.94 237 MET A O 1
ATOM 1820 N N . SER A 1 238 ? 14.487 13.273 45.955 1.00 82.50 238 SER A N 1
ATOM 1821 C CA . SER A 1 238 ? 14.734 13.429 47.398 1.00 82.50 238 SER A CA 1
ATOM 1822 C C . SER A 1 238 ? 14.623 12.121 48.196 1.00 82.50 238 SER A C 1
ATOM 1824 O O . SER A 1 238 ? 15.072 12.036 49.338 1.00 82.50 238 SER A O 1
ATOM 1826 N N . ARG A 1 239 ? 13.983 11.096 47.624 1.00 84.12 239 ARG A N 1
ATOM 1827 C CA . ARG A 1 239 ? 13.787 9.775 48.237 1.00 84.12 239 ARG A CA 1
ATOM 1828 C C . ARG A 1 239 ? 14.753 8.716 47.701 1.00 84.12 239 ARG A C 1
ATOM 1830 O O . ARG A 1 239 ? 14.601 7.542 48.041 1.00 84.12 239 ARG A O 1
ATOM 1837 N N . GLY A 1 240 ? 15.712 9.097 46.852 1.00 81.69 240 GLY A N 1
ATOM 1838 C CA . GLY A 1 240 ? 16.630 8.154 46.207 1.00 81.69 240 GLY A CA 1
ATOM 1839 C C . GLY A 1 240 ? 15.895 7.128 45.339 1.00 81.69 240 GLY A C 1
ATOM 1840 O O . GLY A 1 240 ? 16.281 5.958 45.277 1.00 81.69 240 GLY A O 1
ATOM 1841 N N . SER A 1 241 ? 14.775 7.532 44.731 1.00 86.19 241 SER A N 1
ATOM 1842 C CA . SER A 1 241 ? 14.003 6.648 43.861 1.00 86.19 241 SER A CA 1
ATOM 1843 C C . SER A 1 241 ? 14.713 6.508 42.525 1.00 86.19 241 SER A C 1
ATOM 1845 O O . SER A 1 241 ? 15.049 7.495 41.885 1.00 86.19 241 SER A O 1
ATOM 1847 N N . SER A 1 242 ? 14.913 5.271 42.088 1.00 85.50 242 SER A N 1
ATOM 1848 C CA . SER A 1 242 ? 15.469 4.972 40.763 1.00 85.50 242 SER A CA 1
ATOM 1849 C C . SER A 1 242 ? 14.387 4.968 39.678 1.00 85.50 242 SER A C 1
ATOM 1851 O O . SER A 1 242 ? 14.678 5.205 38.506 1.00 85.50 242 SER A O 1
ATOM 1853 N N . HIS A 1 243 ? 13.133 4.722 40.073 1.00 88.62 243 HIS A N 1
ATOM 1854 C CA . HIS A 1 243 ? 12.003 4.527 39.171 1.00 88.62 243 HIS A CA 1
ATOM 1855 C C . HIS A 1 243 ? 10.779 5.330 39.626 1.00 88.62 243 HIS A C 1
ATOM 1857 O O . HIS A 1 243 ? 10.402 5.277 40.798 1.00 88.62 243 HIS A O 1
ATOM 1863 N N . LEU A 1 244 ? 10.137 6.017 38.678 1.00 90.75 244 LEU A N 1
ATOM 1864 C CA . LEU A 1 244 ? 8.832 6.661 38.825 1.00 90.75 244 LEU A CA 1
ATOM 1865 C C . LEU A 1 244 ? 7.820 5.966 37.905 1.00 90.75 244 LEU A C 1
ATOM 1867 O O . LEU A 1 244 ? 7.926 6.057 36.681 1.00 90.75 244 LEU A O 1
ATOM 1871 N N . LEU A 1 245 ? 6.828 5.283 38.480 1.00 92.25 245 LEU A N 1
ATOM 1872 C CA . LEU A 1 245 ? 5.786 4.590 37.716 1.00 92.25 245 LEU A CA 1
ATOM 1873 C C . LEU A 1 245 ? 4.522 5.442 37.598 1.00 92.25 245 LEU A C 1
ATOM 1875 O O . LEU A 1 245 ? 3.995 5.930 38.600 1.00 92.25 245 LEU A O 1
ATOM 1879 N N . LEU A 1 246 ? 3.998 5.565 36.377 1.00 91.00 246 LEU A N 1
ATOM 1880 C CA . LEU A 1 246 ? 2.759 6.288 36.082 1.00 91.00 246 LEU A CA 1
ATOM 1881 C C . LEU A 1 246 ? 1.683 5.349 35.522 1.00 91.00 246 LEU A C 1
ATOM 1883 O O . LEU A 1 246 ? 1.931 4.552 34.615 1.00 91.00 246 LEU A O 1
ATOM 1887 N N . GLY A 1 247 ? 0.458 5.472 36.043 1.00 88.56 247 GLY A N 1
ATOM 1888 C CA . GLY A 1 247 ? -0.697 4.629 35.699 1.00 88.56 247 GLY A CA 1
ATOM 1889 C C . GLY A 1 247 ? -1.373 4.961 34.366 1.00 88.56 247 GLY A C 1
ATOM 1890 O O . GLY A 1 247 ? -2.602 4.937 34.281 1.00 88.56 247 GLY A O 1
ATOM 1891 N N . THR A 1 248 ? -0.604 5.312 33.334 1.00 88.75 248 THR A N 1
ATOM 1892 C CA . THR A 1 248 ? -1.136 5.646 32.005 1.00 88.75 248 THR A CA 1
ATOM 1893 C C . THR A 1 248 ? -1.477 4.366 31.241 1.00 88.75 248 THR A C 1
ATOM 1895 O O . THR A 1 248 ? -0.586 3.637 30.814 1.00 88.75 248 THR A O 1
ATOM 1898 N N . SER A 1 249 ? -2.774 4.090 31.073 1.00 90.06 249 SER A N 1
ATOM 1899 C CA . SER A 1 249 ? -3.267 2.952 30.276 1.00 90.06 249 SER A CA 1
ATOM 1900 C C . SER A 1 249 ? -3.036 3.146 28.772 1.00 90.06 249 SER A C 1
ATOM 1902 O O . SER A 1 249 ? -2.864 4.279 28.318 1.00 90.06 249 SER A O 1
ATOM 1904 N N . LEU A 1 250 ? -3.133 2.073 27.980 1.00 87.88 250 LEU A N 1
ATOM 1905 C CA . LEU A 1 250 ? -3.050 2.121 26.512 1.00 87.88 250 LEU A CA 1
ATOM 1906 C C . LEU A 1 250 ? -4.021 3.142 25.891 1.00 87.88 250 LEU A C 1
ATOM 1908 O O . LEU A 1 250 ? -3.659 3.906 24.991 1.00 87.88 250 LEU A O 1
ATOM 1912 N N . THR A 1 251 ? -5.263 3.166 26.378 1.00 87.31 251 THR A N 1
ATOM 1913 C CA . THR A 1 251 ? -6.296 4.088 25.893 1.00 87.31 251 THR A CA 1
ATOM 1914 C C . THR A 1 251 ? -5.949 5.527 26.270 1.00 87.31 251 THR A C 1
ATOM 1916 O O . THR A 1 251 ? -6.000 6.413 25.422 1.00 87.31 251 THR A O 1
ATOM 1919 N N . SER A 1 252 ? -5.525 5.768 27.517 1.00 86.00 252 SER A N 1
ATOM 1920 C CA . SER A 1 252 ? -5.118 7.105 27.980 1.00 86.00 252 SER A CA 1
ATOM 1921 C C . SER A 1 252 ? -3.896 7.632 27.227 1.00 86.00 252 SER A C 1
ATOM 1923 O O . SER A 1 252 ? -3.866 8.805 26.867 1.00 86.00 252 SER A O 1
ATOM 1925 N N . LEU A 1 253 ? -2.927 6.759 26.941 1.00 86.31 253 LEU A N 1
ATOM 1926 C CA . LEU A 1 253 ? -1.754 7.077 26.133 1.00 86.31 253 LEU A CA 1
ATOM 1927 C C . LEU A 1 253 ? -2.155 7.469 24.706 1.00 86.31 253 LEU A C 1
ATOM 1929 O O . LEU A 1 253 ? -1.683 8.472 24.184 1.00 86.31 253 LEU A O 1
ATOM 1933 N N . SER A 1 254 ? -3.068 6.718 24.088 1.00 87.25 254 SER A N 1
ATOM 1934 C CA . SER A 1 254 ? -3.544 7.011 22.729 1.00 87.25 254 SER A CA 1
ATOM 1935 C C . SER A 1 254 ? -4.289 8.346 22.653 1.00 87.25 254 SER A C 1
ATOM 1937 O O . SER A 1 254 ? -4.104 9.094 21.697 1.00 87.25 254 SER A O 1
ATOM 1939 N N . ILE A 1 255 ? -5.079 8.677 23.681 1.00 85.69 255 ILE A N 1
ATOM 1940 C CA . ILE A 1 255 ? -5.737 9.986 23.800 1.00 85.69 255 ILE A CA 1
ATOM 1941 C C . ILE A 1 255 ? -4.695 11.101 23.903 1.00 85.69 255 ILE A C 1
ATOM 1943 O O . ILE A 1 255 ? -4.797 12.083 23.174 1.00 85.69 255 ILE A O 1
ATOM 1947 N N . ALA A 1 256 ? -3.689 10.947 24.769 1.00 80.19 256 ALA A N 1
ATOM 1948 C CA . ALA A 1 256 ? -2.634 11.944 24.941 1.00 80.19 256 ALA A CA 1
ATOM 1949 C C . ALA A 1 256 ? -1.840 12.168 23.643 1.00 80.19 256 ALA A C 1
ATOM 1951 O O . ALA A 1 256 ? -1.645 13.310 23.234 1.00 80.19 256 ALA A O 1
ATOM 1952 N N . LEU A 1 257 ? -1.462 11.087 22.951 1.00 82.69 257 LEU A N 1
ATOM 1953 C CA . LEU A 1 257 ? -0.728 11.146 21.684 1.00 82.69 257 LEU A CA 1
ATOM 1954 C C . LEU A 1 257 ? -1.528 11.858 20.588 1.00 82.69 257 LEU A C 1
ATOM 1956 O O . LEU A 1 257 ? -1.014 12.777 19.958 1.00 82.69 257 LEU A O 1
ATOM 1960 N N . ILE A 1 258 ? -2.789 11.471 20.370 1.00 82.88 258 ILE A N 1
ATOM 1961 C CA . ILE A 1 258 ? -3.621 12.086 19.327 1.00 82.88 258 ILE A CA 1
ATOM 1962 C C . ILE A 1 258 ? -3.984 13.527 19.682 1.00 82.88 258 ILE A C 1
ATOM 1964 O O . ILE A 1 258 ? -3.939 14.387 18.806 1.00 82.88 258 ILE A O 1
ATOM 1968 N N . SER A 1 259 ? -4.282 13.818 20.951 1.00 77.25 259 SER A N 1
ATOM 1969 C CA . SER A 1 259 ? -4.569 15.184 21.399 1.00 77.25 259 SER A CA 1
ATOM 1970 C C . SER A 1 259 ? -3.358 16.091 21.186 1.00 77.25 259 SER A C 1
ATOM 1972 O O . SER A 1 259 ? -3.511 17.186 20.656 1.00 77.25 259 SER A O 1
ATOM 1974 N N . SER A 1 260 ? -2.154 15.624 21.536 1.00 71.06 260 SER A N 1
ATOM 1975 C CA . SER A 1 260 ? -0.911 16.379 21.355 1.00 71.06 260 SER A CA 1
ATOM 1976 C C . SER A 1 260 ? -0.604 16.624 19.875 1.00 71.06 260 SER A C 1
ATOM 1978 O O . SER A 1 260 ? -0.357 17.763 19.485 1.00 71.06 260 SER A O 1
ATOM 1980 N N . ILE A 1 261 ? -0.721 15.599 19.021 1.00 75.38 261 ILE A N 1
ATOM 1981 C CA . ILE A 1 261 ? -0.539 15.737 17.565 1.00 75.38 261 ILE A CA 1
ATOM 1982 C C . ILE A 1 261 ? -1.554 16.725 16.976 1.00 75.38 261 ILE A C 1
ATOM 1984 O O . ILE A 1 261 ? -1.182 17.591 16.188 1.00 75.38 261 ILE A O 1
ATOM 1988 N N . SER A 1 262 ? -2.820 16.633 17.390 1.00 72.62 262 SER A N 1
ATOM 1989 C CA . SER A 1 262 ? -3.894 17.510 16.900 1.00 72.62 262 SER A CA 1
ATOM 1990 C C . SER A 1 262 ? -3.699 18.973 17.311 1.00 72.62 262 SER A C 1
ATOM 1992 O O . SER A 1 262 ? -4.196 19.868 16.637 1.00 72.62 262 SER A O 1
ATOM 1994 N N . GLN A 1 263 ? -2.960 19.221 18.395 1.00 66.75 263 GLN A N 1
ATOM 1995 C CA . GLN A 1 263 ? -2.586 20.556 18.873 1.00 66.75 263 GLN A CA 1
ATOM 1996 C C . GLN A 1 263 ? -1.255 21.064 18.286 1.00 66.75 263 GLN A C 1
ATOM 1998 O O . GLN A 1 263 ? -0.782 22.118 18.696 1.00 66.75 263 GLN A O 1
ATOM 2003 N N . GLY A 1 264 ? -0.625 20.333 17.356 1.00 60.75 264 GLY A N 1
ATOM 2004 C CA . GLY A 1 264 ? 0.678 20.700 16.783 1.00 60.75 264 GLY A CA 1
ATOM 2005 C C . GLY A 1 264 ? 1.892 20.275 17.623 1.00 60.75 264 GLY A C 1
ATOM 2006 O O . GLY A 1 264 ? 3.028 20.544 17.244 1.00 60.75 264 GLY A O 1
ATOM 2007 N N . GLY A 1 265 ? 1.689 19.540 18.720 1.00 63.19 265 GLY A N 1
ATOM 2008 C CA . GLY A 1 265 ? 2.723 19.028 19.629 1.00 63.19 265 GLY A CA 1
ATOM 2009 C C . GLY A 1 265 ? 3.476 17.792 19.122 1.00 63.19 265 GLY A C 1
ATOM 2010 O O . GLY A 1 265 ? 3.836 16.917 19.906 1.00 63.19 265 GLY A O 1
ATOM 2011 N N . GLY A 1 266 ? 3.723 17.684 17.812 1.00 61.59 266 GLY A N 1
ATOM 2012 C CA . GLY A 1 266 ? 4.355 16.507 17.196 1.00 61.59 266 GLY A CA 1
ATOM 2013 C C . GLY A 1 266 ? 5.739 16.155 17.769 1.00 61.59 266 GLY A C 1
ATOM 2014 O O . GLY A 1 266 ? 6.124 14.988 17.783 1.00 61.59 266 GLY A O 1
ATOM 2015 N N . PHE A 1 267 ? 6.463 17.138 18.312 1.00 59.03 267 PHE A N 1
ATOM 2016 C CA . PHE A 1 267 ? 7.761 16.944 18.968 1.00 59.03 267 PHE A CA 1
ATOM 2017 C C . PHE A 1 267 ? 7.667 16.134 20.276 1.00 59.03 267 PHE A C 1
ATOM 2019 O O . PHE A 1 267 ? 8.575 15.364 20.595 1.00 59.03 267 PHE A O 1
ATOM 2026 N N . VAL A 1 268 ? 6.541 16.236 20.993 1.00 58.81 268 VAL A N 1
ATOM 2027 C CA . VAL A 1 268 ? 6.283 15.547 22.271 1.00 58.81 268 VAL A CA 1
ATOM 2028 C C . VAL A 1 268 ? 5.987 14.058 22.059 1.00 58.81 268 VAL A C 1
ATOM 2030 O O . VAL A 1 268 ? 6.137 13.253 22.977 1.00 58.81 268 VAL A O 1
ATOM 2033 N N . VAL A 1 269 ? 5.643 13.645 20.831 1.00 69.31 269 VAL A N 1
ATOM 2034 C CA . VAL A 1 269 ? 5.323 12.247 20.487 1.00 69.31 269 VAL A CA 1
ATOM 2035 C C . VAL A 1 269 ? 6.441 11.299 20.901 1.00 69.31 269 VAL A C 1
ATOM 2037 O O . VAL A 1 269 ? 6.158 10.211 21.393 1.00 69.31 269 VAL A O 1
ATOM 2040 N N . ARG A 1 270 ? 7.709 11.708 20.766 1.00 67.62 270 ARG A N 1
ATOM 2041 C CA . ARG A 1 270 ? 8.842 10.899 21.225 1.00 67.62 270 ARG A CA 1
ATOM 2042 C C . ARG A 1 270 ? 8.815 10.701 22.742 1.00 67.62 270 ARG A C 1
ATOM 2044 O O . ARG A 1 270 ? 9.028 9.583 23.194 1.00 67.62 270 ARG A O 1
ATOM 2051 N N . GLU A 1 271 ? 8.592 11.759 23.512 1.00 65.62 271 GLU A N 1
ATOM 2052 C CA . GLU A 1 271 ? 8.609 11.708 24.979 1.00 65.62 271 GLU A CA 1
ATOM 2053 C C . GLU A 1 271 ? 7.411 10.946 25.545 1.00 65.62 271 GLU A C 1
ATOM 2055 O O . GLU A 1 271 ? 7.541 10.225 26.529 1.00 65.62 271 GLU A O 1
ATOM 2060 N N . GLU A 1 272 ? 6.253 11.074 24.900 1.00 68.81 272 GLU A N 1
ATOM 2061 C CA . GLU A 1 272 ? 5.019 10.416 25.317 1.00 68.81 272 GLU A CA 1
ATOM 2062 C C . GLU A 1 272 ? 4.947 8.950 24.859 1.00 68.81 272 GLU A C 1
ATOM 2064 O O . GLU A 1 272 ? 4.437 8.107 25.600 1.00 68.81 272 GLU A O 1
ATOM 2069 N N . ALA A 1 273 ? 5.466 8.620 23.669 1.00 64.06 273 ALA A N 1
ATOM 2070 C CA . ALA A 1 273 ? 5.470 7.252 23.146 1.00 64.06 273 ALA A CA 1
ATOM 2071 C C . ALA A 1 273 ? 6.616 6.388 23.696 1.00 64.06 273 ALA A C 1
ATOM 2073 O O . ALA A 1 273 ? 6.525 5.161 23.619 1.00 64.06 273 ALA A O 1
ATOM 2074 N N . GLN A 1 274 ? 7.693 6.989 24.222 1.00 63.62 274 GLN A N 1
ATOM 2075 C CA . GLN A 1 274 ? 8.775 6.235 24.854 1.00 63.62 274 GLN A CA 1
ATOM 2076 C C . GLN A 1 274 ? 8.338 5.682 26.211 1.00 63.62 274 GLN A C 1
ATOM 2078 O O . GLN A 1 274 ? 7.799 6.367 27.073 1.00 63.62 274 GLN A O 1
ATOM 2083 N N . GLU A 1 275 ? 8.569 4.386 26.362 1.00 60.31 275 GLU A N 1
ATOM 2084 C CA . GLU A 1 275 ? 8.074 3.563 27.467 1.00 60.31 275 GLU A CA 1
ATOM 2085 C C . GLU A 1 275 ? 8.887 3.778 28.744 1.00 60.31 275 GLU A C 1
ATOM 2087 O O . GLU A 1 275 ? 8.371 3.611 29.849 1.00 60.31 275 GLU A O 1
ATOM 2092 N N . GLU A 1 276 ? 10.139 4.184 28.544 1.00 64.25 276 GLU A N 1
ATOM 2093 C CA . GLU A 1 276 ? 11.112 4.582 29.541 1.00 64.25 276 GLU A CA 1
ATOM 2094 C C . GLU A 1 276 ? 11.686 5.937 29.122 1.00 64.25 276 GLU A C 1
ATOM 2096 O O . GLU A 1 276 ? 12.246 6.088 28.032 1.00 64.25 276 GLU A O 1
ATOM 2101 N N . TRP A 1 277 ? 11.548 6.930 29.993 1.00 63.38 277 TRP A N 1
ATOM 2102 C CA . TRP A 1 277 ? 12.275 8.181 29.857 1.00 63.38 277 TRP A CA 1
ATOM 2103 C C . TRP A 1 277 ? 13.535 8.111 30.715 1.00 63.38 277 TRP A C 1
ATOM 2105 O O . TRP A 1 277 ? 13.457 8.003 31.940 1.00 63.38 277 TRP A O 1
ATOM 2115 N N . THR A 1 278 ? 14.688 8.177 30.053 1.00 58.88 278 THR A N 1
ATOM 2116 C CA . THR A 1 278 ? 16.003 8.322 30.681 1.00 58.88 278 THR A CA 1
ATOM 2117 C C . THR A 1 278 ? 16.493 9.758 30.474 1.00 58.88 278 THR A C 1
ATOM 2119 O O . THR A 1 278 ? 16.556 10.191 29.314 1.00 58.88 278 THR A O 1
ATOM 2122 N N . PRO A 1 279 ? 16.886 10.489 31.530 1.00 53.72 279 PRO A N 1
ATOM 2123 C CA . PRO A 1 279 ? 17.525 11.794 31.384 1.00 53.72 279 PRO A CA 1
ATOM 2124 C C . PRO A 1 279 ? 18.734 11.717 30.438 1.00 53.72 279 PRO A C 1
ATOM 2126 O O . PRO A 1 279 ? 19.512 10.761 30.487 1.00 53.72 279 PRO A O 1
ATOM 2129 N N . ARG A 1 280 ? 18.910 12.716 29.564 1.00 41.09 280 ARG A N 1
ATOM 2130 C CA . ARG A 1 280 ? 20.129 12.848 28.755 1.00 41.09 280 ARG A CA 1
ATOM 2131 C C . ARG A 1 280 ? 21.204 13.517 29.613 1.00 41.09 280 ARG A C 1
ATOM 2133 O O . ARG A 1 280 ? 21.052 14.684 29.927 1.00 41.09 280 ARG A O 1
ATOM 2140 N N . LEU A 1 281 ? 22.271 12.776 29.920 1.00 37.75 281 LEU A N 1
ATOM 2141 C CA . LEU A 1 281 ? 23.523 13.243 30.537 1.00 37.75 281 LEU A CA 1
ATOM 2142 C C . LEU A 1 281 ? 23.376 13.864 31.939 1.00 37.75 281 LEU A C 1
ATOM 2144 O O . LEU A 1 281 ? 22.916 14.983 32.129 1.00 37.75 281 LEU A O 1
ATOM 2148 N N . SER A 1 282 ? 23.879 13.132 32.932 1.00 31.73 282 SER A N 1
ATOM 2149 C CA . SER A 1 282 ? 24.295 13.676 34.221 1.00 31.73 282 SER A CA 1
ATOM 2150 C C . SER A 1 282 ? 25.329 14.783 34.002 1.00 31.73 282 SER A C 1
ATOM 2152 O O . SER A 1 282 ? 26.435 14.517 33.525 1.00 31.73 282 SER A O 1
ATOM 2154 N N . VAL A 1 283 ? 24.997 16.017 34.374 1.00 32.53 283 VAL A N 1
ATOM 2155 C CA . VAL A 1 283 ? 25.998 17.066 34.581 1.00 32.53 283 VAL A CA 1
ATOM 2156 C C . VAL A 1 283 ? 26.942 16.570 35.677 1.00 32.53 283 VAL A C 1
ATOM 2158 O O . VAL A 1 283 ? 26.512 16.346 36.810 1.00 32.53 283 VAL A O 1
ATOM 2161 N N . ARG A 1 284 ? 28.223 16.360 35.344 1.00 27.62 284 ARG A N 1
ATOM 2162 C CA . ARG A 1 284 ? 29.280 16.165 36.345 1.00 27.62 284 ARG A CA 1
ATOM 2163 C C . ARG A 1 284 ? 29.271 17.386 37.268 1.00 27.62 284 ARG A C 1
ATOM 2165 O O . ARG A 1 284 ? 29.611 18.479 36.829 1.00 27.62 284 ARG A O 1
ATOM 2172 N N . LYS A 1 285 ? 28.884 17.207 38.532 1.00 31.20 285 LYS A N 1
ATOM 2173 C CA . LYS A 1 285 ? 29.242 18.142 39.605 1.00 31.20 285 LYS A CA 1
ATOM 2174 C C . LYS A 1 285 ? 30.586 17.703 40.179 1.00 31.20 285 LYS A C 1
ATOM 2176 O O . LYS A 1 285 ? 30.786 16.518 40.419 1.00 31.20 285 LYS A O 1
ATOM 2181 N N . GLU A 1 286 ? 31.471 18.659 40.435 1.00 32.31 286 GLU A N 1
ATOM 2182 C CA . GLU A 1 286 ? 32.814 18.444 40.999 1.00 32.31 286 GLU A CA 1
ATOM 2183 C C . GLU A 1 286 ? 32.834 17.907 42.442 1.00 32.31 286 GLU A C 1
ATOM 2185 O O . GLU A 1 286 ? 33.902 17.626 42.966 1.00 32.31 286 GLU A O 1
ATOM 2190 N N . ASN A 1 287 ? 31.683 17.656 43.074 1.00 29.67 287 ASN A N 1
ATOM 2191 C CA . ASN A 1 287 ? 31.615 17.148 44.443 1.00 29.67 287 ASN A CA 1
ATOM 2192 C C . ASN A 1 287 ? 30.802 15.848 44.515 1.00 29.67 287 ASN A C 1
ATOM 2194 O O . ASN A 1 287 ? 29.603 15.908 44.760 1.00 29.67 287 ASN A O 1
ATOM 2198 N N . GLY A 1 288 ? 31.463 14.705 44.282 1.00 31.62 288 GLY A N 1
ATOM 2199 C CA . GLY A 1 288 ? 31.278 13.363 44.885 1.00 31.62 288 GLY A CA 1
ATOM 2200 C C . GLY A 1 288 ? 29.899 12.707 45.115 1.00 31.62 288 GLY A C 1
ATOM 2201 O O . GLY A 1 288 ? 29.866 11.542 45.502 1.00 31.62 288 GLY A O 1
ATOM 2202 N N . HIS A 1 289 ? 28.770 13.373 44.891 1.00 32.72 289 HIS A N 1
ATOM 2203 C CA . HIS A 1 289 ? 27.425 12.826 45.049 1.00 32.72 289 HIS A CA 1
ATOM 2204 C C . HIS A 1 289 ? 26.688 12.901 43.711 1.00 32.72 289 HIS A C 1
ATOM 2206 O O . HIS A 1 289 ? 26.169 13.942 43.308 1.00 32.72 289 HIS A O 1
ATOM 2212 N N . GLU A 1 290 ? 26.666 11.772 43.003 1.00 38.78 290 GLU A N 1
ATOM 2213 C CA . GLU A 1 290 ? 25.834 11.581 41.819 1.00 38.78 290 GLU A CA 1
ATOM 2214 C C . GLU A 1 290 ? 24.355 11.639 42.231 1.00 38.78 290 GLU A C 1
ATOM 2216 O O . GLU A 1 290 ? 23.833 10.716 42.857 1.00 38.78 290 GLU A O 1
ATOM 2221 N N . ASN A 1 291 ? 23.648 12.715 41.874 1.00 46.06 291 ASN A N 1
ATOM 2222 C CA . ASN A 1 291 ? 22.187 12.697 41.899 1.00 46.06 291 ASN A CA 1
ATOM 2223 C C . ASN A 1 291 ? 21.717 11.714 40.817 1.00 46.06 291 ASN A C 1
ATOM 2225 O O . ASN A 1 291 ? 21.801 12.006 39.624 1.00 46.06 291 ASN A O 1
ATOM 2229 N N . GLY A 1 292 ? 21.269 10.531 41.240 1.00 55.59 292 GLY A N 1
ATOM 2230 C CA . GLY A 1 292 ? 20.856 9.450 40.348 1.00 55.59 292 GLY A CA 1
ATOM 2231 C C . GLY A 1 292 ? 19.739 9.870 39.388 1.00 55.59 292 GLY A C 1
ATOM 2232 O O . GLY A 1 292 ? 18.728 10.444 39.789 1.00 55.59 292 GLY A O 1
ATOM 2233 N N . ALA A 1 293 ? 19.919 9.567 38.103 1.00 66.75 293 ALA A N 1
ATOM 2234 C CA . ALA A 1 293 ? 18.906 9.750 37.071 1.00 66.75 293 ALA A CA 1
ATOM 2235 C C . ALA A 1 293 ? 17.660 8.885 37.358 1.00 66.75 293 ALA A C 1
ATOM 2237 O O . ALA A 1 293 ? 17.779 7.676 37.560 1.00 66.75 293 ALA A O 1
ATOM 2238 N N . ILE A 1 294 ? 16.464 9.486 37.335 1.00 77.25 294 ILE A N 1
ATOM 2239 C CA . ILE A 1 294 ? 15.191 8.777 37.561 1.00 77.25 294 ILE A CA 1
ATOM 2240 C C . ILE A 1 294 ? 14.618 8.293 36.236 1.00 77.25 294 ILE A C 1
ATOM 2242 O O . ILE A 1 294 ? 14.421 9.085 35.313 1.00 77.25 294 ILE A O 1
ATOM 2246 N N . ARG A 1 295 ? 14.270 7.007 36.171 1.00 83.12 295 ARG A N 1
ATOM 2247 C CA . ARG A 1 295 ? 13.557 6.412 35.036 1.00 83.12 295 ARG A CA 1
ATOM 2248 C C . ARG A 1 295 ? 12.053 6.578 35.211 1.00 83.12 295 ARG A C 1
ATOM 2250 O O . ARG A 1 295 ? 11.485 6.057 36.171 1.00 83.12 295 ARG A O 1
ATOM 2257 N N . ILE A 1 296 ? 11.393 7.273 34.286 1.00 85.56 296 ILE A N 1
ATOM 2258 C CA . ILE A 1 296 ? 9.922 7.361 34.269 1.00 85.56 296 ILE A CA 1
ATOM 2259 C C . ILE A 1 296 ? 9.390 6.240 33.383 1.00 85.56 296 ILE A C 1
ATOM 2261 O O . ILE A 1 296 ? 9.764 6.168 32.213 1.00 85.56 296 ILE A O 1
ATOM 2265 N N . ILE A 1 297 ? 8.511 5.393 33.919 1.00 87.06 297 ILE A N 1
ATOM 2266 C CA . ILE A 1 297 ? 7.978 4.219 33.215 1.00 87.06 297 ILE A CA 1
ATOM 2267 C C . ILE A 1 297 ? 6.449 4.234 33.238 1.00 87.06 297 ILE A C 1
ATOM 2269 O O . ILE A 1 297 ? 5.821 4.642 34.220 1.00 87.06 297 ILE A O 1
ATOM 2273 N N . ARG A 1 298 ? 5.835 3.750 32.152 1.00 88.81 298 ARG A N 1
ATOM 2274 C CA . ARG A 1 298 ? 4.374 3.614 31.989 1.00 88.81 298 ARG A CA 1
ATOM 2275 C C . ARG A 1 298 ? 3.970 2.142 31.795 1.00 88.81 298 ARG A C 1
ATOM 2277 O O . ARG A 1 298 ? 3.723 1.723 30.664 1.00 88.81 298 ARG A O 1
ATOM 2284 N N . PRO A 1 299 ? 3.869 1.335 32.870 1.00 88.94 299 PRO A N 1
ATOM 2285 C CA . PRO A 1 299 ? 3.702 -0.121 32.753 1.00 88.94 299 PRO A CA 1
ATOM 2286 C C . PRO A 1 299 ? 2.363 -0.580 32.159 1.00 88.94 299 PRO A C 1
ATOM 2288 O O . PRO A 1 299 ? 2.242 -1.707 31.688 1.00 88.94 299 PRO A O 1
ATOM 2291 N N . LEU A 1 300 ? 1.333 0.275 32.194 1.00 90.62 300 LEU A N 1
ATOM 2292 C CA . LEU A 1 300 ? -0.010 -0.045 31.694 1.00 90.62 300 LEU A CA 1
ATOM 2293 C C . LEU A 1 300 ? -0.210 0.310 30.212 1.00 90.62 300 LEU A C 1
ATOM 2295 O O . LEU A 1 300 ? -1.325 0.214 29.706 1.00 90.62 300 LEU A O 1
ATOM 2299 N N . ARG A 1 301 ? 0.849 0.688 29.492 1.00 85.44 301 ARG A N 1
ATOM 2300 C CA . ARG A 1 301 ? 0.798 1.084 28.073 1.00 85.44 301 ARG A CA 1
ATOM 2301 C C . ARG A 1 301 ? 0.205 0.028 27.131 1.00 85.44 301 ARG A C 1
ATOM 2303 O O . ARG A 1 301 ? -0.266 0.388 26.063 1.00 85.44 301 ARG A O 1
ATOM 2310 N N . ASP A 1 302 ? 0.248 -1.251 27.509 1.00 85.00 302 ASP A N 1
ATOM 2311 C CA . ASP A 1 302 ? -0.261 -2.388 26.725 1.00 85.00 302 ASP A CA 1
ATOM 2312 C C . ASP A 1 302 ? -1.587 -2.937 27.283 1.00 85.00 302 ASP A C 1
ATOM 2314 O O . ASP A 1 302 ? -2.140 -3.909 26.755 1.00 85.00 302 ASP A O 1
ATOM 2318 N N . ILE A 1 303 ? -2.096 -2.308 28.347 1.00 89.12 303 ILE A N 1
ATOM 2319 C CA . ILE A 1 303 ? -3.316 -2.678 29.063 1.00 89.12 303 ILE A CA 1
ATOM 2320 C C . ILE A 1 303 ? -4.361 -1.579 28.818 1.00 89.12 303 ILE A C 1
ATOM 2322 O O . ILE A 1 303 ? -4.156 -0.406 29.137 1.00 89.12 303 ILE A O 1
ATOM 2326 N N . GLY A 1 304 ? -5.479 -1.947 28.195 1.00 87.81 304 GLY A N 1
ATOM 2327 C CA . GLY A 1 304 ? -6.576 -1.031 27.871 1.00 87.81 304 GLY A CA 1
ATOM 2328 C C . GLY A 1 304 ? -7.384 -0.606 29.097 1.00 87.81 304 GLY A C 1
ATOM 2329 O O . GLY A 1 304 ? -7.375 -1.271 30.133 1.00 87.81 304 GLY A O 1
ATOM 2330 N N . MET A 1 305 ? -8.156 0.479 28.977 1.00 85.62 305 MET A N 1
ATOM 2331 C CA . MET A 1 305 ? -9.015 0.939 30.080 1.00 85.62 305 MET A CA 1
ATOM 2332 C C . MET A 1 305 ? -10.050 -0.107 30.512 1.00 85.62 305 MET A C 1
ATOM 2334 O O . MET A 1 305 ? -10.322 -0.211 31.704 1.00 85.62 305 MET A O 1
ATOM 2338 N N . LYS A 1 306 ? -10.595 -0.904 29.580 1.00 85.06 306 LYS A N 1
ATOM 2339 C CA . LYS A 1 306 ? -11.528 -2.003 29.899 1.00 85.06 306 LYS A CA 1
ATOM 2340 C C . LYS A 1 306 ? -10.863 -3.099 30.735 1.00 85.06 306 LYS A C 1
ATOM 2342 O O . LYS A 1 306 ? -11.456 -3.586 31.690 1.00 85.06 306 LYS A O 1
ATOM 2347 N N . GLU A 1 307 ? -9.619 -3.447 30.407 1.00 88.81 307 GLU A N 1
ATOM 2348 C CA . GLU A 1 307 ? -8.829 -4.429 31.159 1.00 88.81 307 GLU A CA 1
ATOM 2349 C C . GLU A 1 307 ? -8.520 -3.906 32.571 1.00 88.81 307 GLU A C 1
ATOM 2351 O O . GLU A 1 307 ? -8.702 -4.627 33.548 1.00 88.81 307 GLU A O 1
ATOM 2356 N N . CYS A 1 308 ? -8.156 -2.625 32.703 1.00 89.44 308 CYS A N 1
ATOM 2357 C CA . CYS A 1 308 ? -7.986 -1.982 34.008 1.00 89.44 308 CYS A CA 1
ATOM 2358 C C . CYS A 1 308 ? -9.290 -1.966 34.820 1.00 89.44 308 CYS A C 1
ATOM 2360 O O . CYS A 1 308 ? -9.289 -2.325 35.996 1.00 89.44 308 CYS A O 1
ATOM 2362 N N . ALA A 1 309 ? -10.409 -1.567 34.205 1.00 87.62 309 ALA A N 1
ATOM 2363 C CA . ALA A 1 309 ? -11.719 -1.535 34.860 1.00 87.62 309 ALA A CA 1
ATOM 2364 C C . ALA A 1 309 ? -12.087 -2.914 35.398 1.00 87.62 309 ALA A C 1
ATOM 2366 O O . ALA A 1 309 ? -12.589 -3.037 36.513 1.00 87.62 309 ALA A O 1
ATOM 2367 N N . MET A 1 310 ? -11.765 -3.949 34.625 1.00 86.94 310 MET A N 1
ATOM 2368 C CA . MET A 1 310 ? -12.081 -5.305 35.004 1.00 86.94 310 MET A CA 1
ATOM 2369 C C . MET A 1 310 ? -11.225 -5.839 36.145 1.00 86.94 310 MET A C 1
ATOM 2371 O O . MET A 1 310 ? -11.740 -6.443 37.085 1.00 86.94 310 MET A O 1
ATOM 2375 N N . TRP A 1 311 ? -9.923 -5.560 36.093 1.00 89.88 311 TRP A N 1
ATOM 2376 C CA . TRP A 1 311 ? -9.024 -5.837 37.205 1.00 89.88 311 TRP A CA 1
ATOM 2377 C C . TRP A 1 311 ? -9.545 -5.202 38.499 1.00 89.88 311 TRP A C 1
ATOM 2379 O O . TRP A 1 311 ? -9.650 -5.881 39.518 1.00 89.88 311 TRP A O 1
ATOM 2389 N N . ALA A 1 312 ? -9.928 -3.921 38.440 1.00 89.00 312 ALA A N 1
ATOM 2390 C CA . ALA A 1 312 ? -10.463 -3.194 39.585 1.00 89.00 312 ALA A CA 1
ATOM 2391 C C . ALA A 1 312 ? -11.772 -3.800 40.110 1.00 89.00 312 ALA A C 1
ATOM 2393 O O . ALA A 1 312 ? -11.910 -3.978 41.318 1.00 89.00 312 ALA A O 1
ATOM 2394 N N . TRP A 1 313 ? -12.700 -4.162 39.221 1.00 87.31 313 TRP A N 1
ATOM 2395 C CA . TRP A 1 313 ? -13.982 -4.757 39.599 1.00 87.31 313 TRP A CA 1
ATOM 2396 C C . TRP A 1 313 ? -13.808 -6.110 40.299 1.00 87.31 313 TRP A C 1
ATOM 2398 O O . TRP A 1 313 ? -14.284 -6.290 41.417 1.00 87.31 313 TRP A O 1
ATOM 2408 N N . TRP A 1 314 ? -13.050 -7.038 39.707 1.00 84.81 314 TRP A N 1
ATOM 2409 C CA . TRP A 1 314 ? -12.843 -8.372 40.286 1.00 84.81 314 TRP A CA 1
ATOM 2410 C C . TRP A 1 314 ? -12.007 -8.393 41.567 1.00 84.81 314 TRP A C 1
ATOM 2412 O O . TRP A 1 314 ? -12.088 -9.360 42.329 1.00 84.81 314 TRP A O 1
ATOM 2422 N N . ARG A 1 315 ? -11.193 -7.360 41.798 1.00 85.44 315 ARG A N 1
ATOM 2423 C CA . ARG A 1 315 ? -10.422 -7.174 43.036 1.00 85.44 315 ARG A CA 1
ATOM 2424 C C . ARG A 1 315 ? -11.152 -6.321 44.077 1.00 85.44 315 ARG A C 1
ATOM 2426 O O . ARG A 1 315 ? -10.638 -6.178 45.180 1.00 85.44 315 ARG A O 1
ATOM 2433 N N . GLY A 1 316 ? -12.320 -5.762 43.751 1.00 85.75 316 GLY A N 1
ATOM 2434 C CA . GLY A 1 316 ? -13.053 -4.866 44.649 1.00 85.75 316 GLY A CA 1
ATOM 2435 C C . GLY A 1 316 ? -12.277 -3.585 44.981 1.00 85.75 316 GLY A C 1
ATOM 2436 O O . GLY A 1 316 ? -12.325 -3.104 46.115 1.00 85.75 316 GLY A O 1
ATOM 2437 N N . LEU A 1 317 ? -11.513 -3.050 44.021 1.00 88.62 317 LEU A N 1
ATOM 2438 C CA . LEU A 1 317 ? -10.726 -1.834 44.226 1.00 88.62 317 LEU A CA 1
ATOM 2439 C C . LEU A 1 317 ? -11.633 -0.600 44.249 1.00 88.62 317 LEU A C 1
ATOM 2441 O O . LEU A 1 317 ? -12.504 -0.428 43.398 1.00 88.62 317 LEU A O 1
ATOM 2445 N N . VAL A 1 318 ? -11.377 0.299 45.199 1.00 87.25 318 VAL A N 1
ATOM 2446 C CA . VAL A 1 318 ? -12.108 1.564 45.327 1.00 87.25 318 VAL A CA 1
ATOM 2447 C C . VAL A 1 318 ? -11.471 2.602 44.405 1.00 87.25 318 VAL A C 1
ATOM 2449 O O . VAL A 1 318 ? -10.296 2.941 44.549 1.00 87.25 318 VAL A O 1
ATOM 2452 N N . ILE A 1 319 ? -12.247 3.109 43.446 1.00 88.75 319 ILE A N 1
ATOM 2453 C CA . ILE A 1 319 ? -11.812 4.158 42.519 1.00 88.75 319 ILE A CA 1
ATOM 2454 C C . ILE A 1 319 ? -12.380 5.487 43.011 1.00 88.75 319 ILE A C 1
ATOM 2456 O O . ILE A 1 319 ? -13.568 5.751 42.855 1.00 88.75 319 ILE A O 1
ATOM 2460 N N . VAL A 1 320 ? -11.517 6.328 43.577 1.00 85.12 320 VAL A N 1
ATOM 2461 C CA . VAL A 1 320 ? -11.893 7.651 44.103 1.00 85.12 320 VAL A CA 1
ATOM 2462 C C . VAL A 1 320 ? -12.313 8.596 42.966 1.00 85.12 320 VAL A C 1
ATOM 2464 O O . VAL A 1 320 ? -13.290 9.331 43.081 1.00 85.12 320 VAL A O 1
ATOM 2467 N N . GLY A 1 321 ? -11.622 8.542 41.823 1.00 74.94 321 GLY A N 1
ATOM 2468 C CA . GLY A 1 321 ? -11.863 9.417 40.672 1.00 74.94 321 GLY A CA 1
ATOM 2469 C C . GLY A 1 321 ? -11.210 10.800 40.804 1.00 74.94 321 GLY A C 1
ATOM 2470 O O . GLY A 1 321 ? -10.588 11.114 41.814 1.00 74.94 321 GLY A O 1
ATOM 2471 N N . ARG A 1 322 ? -11.338 11.619 39.751 1.00 68.94 322 ARG A N 1
ATOM 2472 C CA . ARG A 1 322 ? -10.880 13.021 39.706 1.00 68.94 322 ARG A CA 1
ATOM 2473 C C . ARG A 1 322 ? -12.071 13.950 39.501 1.00 68.94 322 ARG A C 1
ATOM 2475 O O . ARG A 1 322 ? -13.043 13.552 38.854 1.00 68.94 322 ARG A O 1
ATOM 2482 N N . GLU A 1 323 ? -11.981 15.181 39.992 1.00 62.69 323 GLU A N 1
ATOM 2483 C CA . GLU A 1 323 ? -12.977 16.203 39.676 1.00 62.69 323 GLU A CA 1
ATOM 2484 C C . GLU A 1 323 ? -12.970 16.570 38.191 1.00 62.69 323 GLU A C 1
ATOM 2486 O O . GLU A 1 323 ? -11.933 16.598 37.523 1.00 62.69 323 GLU A O 1
ATOM 2491 N N . LYS A 1 324 ? -14.170 16.814 37.660 1.00 58.06 324 LYS A N 1
ATOM 2492 C CA . LYS A 1 324 ? -14.364 17.311 36.301 1.00 58.06 324 LYS A CA 1
ATOM 2493 C C . LYS A 1 324 ? -14.433 18.831 36.370 1.00 58.06 324 LYS A C 1
ATOM 2495 O O . LYS A 1 324 ? -15.263 19.362 37.098 1.00 58.06 324 LYS A O 1
ATOM 2500 N N . PHE A 1 325 ? -13.608 19.505 35.576 1.00 57.06 325 PHE A N 1
ATOM 2501 C CA . PHE A 1 325 ? -13.682 20.953 35.403 1.00 57.06 325 PHE A CA 1
ATOM 2502 C C . PHE A 1 325 ? -15.077 21.348 34.889 1.00 57.06 325 PHE A C 1
ATOM 2504 O O . PHE A 1 325 ? -15.442 20.998 33.764 1.00 57.06 325 PHE A O 1
ATOM 2511 N N . GLN A 1 326 ? -15.870 22.035 35.713 1.00 48.06 326 GLN A N 1
ATOM 2512 C CA . GLN A 1 326 ? -17.154 22.607 35.307 1.00 48.06 326 GLN A CA 1
ATOM 2513 C C . GLN A 1 326 ? -16.912 24.029 34.782 1.00 48.06 326 GLN A C 1
ATOM 2515 O O . GLN A 1 326 ? -16.392 24.867 35.510 1.00 48.06 326 GLN A O 1
ATOM 2520 N N . GLY A 1 327 ? -17.262 24.296 33.516 1.00 46.88 327 GLY A N 1
ATOM 2521 C CA . GLY A 1 327 ? -17.261 25.658 32.951 1.00 46.88 327 GLY A CA 1
ATOM 2522 C C . GLY A 1 327 ? -16.358 25.931 31.737 1.00 46.88 327 GLY A C 1
ATOM 2523 O O . GLY A 1 327 ? -16.313 27.063 31.270 1.00 46.88 327 GLY A O 1
ATOM 2524 N N . GLY A 1 328 ? -15.662 24.938 31.173 1.00 43.72 328 GLY A N 1
ATOM 2525 C CA . GLY A 1 328 ? -14.877 25.119 29.939 1.00 43.72 328 GLY A CA 1
ATOM 2526 C C . GLY A 1 328 ? -15.652 24.740 28.673 1.00 43.72 328 GLY A C 1
ATOM 2527 O O . GLY A 1 328 ? -16.255 23.668 28.630 1.00 43.72 328 GLY A O 1
ATOM 2528 N N . LYS A 1 329 ? -15.593 25.563 27.610 1.00 48.97 329 LYS A N 1
ATOM 2529 C CA . LYS A 1 329 ? -15.955 25.130 26.240 1.00 48.97 329 LYS A CA 1
ATOM 2530 C C . LYS A 1 329 ? -15.212 23.823 25.905 1.00 48.97 329 LYS A C 1
ATOM 2532 O O . LYS A 1 329 ? -14.086 23.642 26.369 1.00 48.97 329 LYS A O 1
ATOM 2537 N N . GLN A 1 330 ? -15.827 22.926 25.121 1.00 53.44 330 GLN A N 1
ATOM 2538 C CA . GLN A 1 330 ? -15.249 21.620 24.758 1.00 53.44 330 GLN A CA 1
ATOM 2539 C C . GLN A 1 330 ? -13.805 21.781 24.256 1.00 53.44 330 GLN A C 1
ATOM 2541 O O . GLN A 1 330 ? -13.571 22.294 23.164 1.00 53.44 330 GLN A O 1
ATOM 2546 N N . SER A 1 331 ? -12.828 21.367 25.064 1.00 58.97 331 SER A N 1
ATOM 2547 C CA . SER A 1 331 ? -11.434 21.313 24.633 1.00 58.97 331 SER A CA 1
ATOM 2548 C C . SER A 1 331 ? -11.210 20.077 23.756 1.00 58.97 331 SER A C 1
ATOM 2550 O O . SER A 1 331 ? -11.984 19.116 23.780 1.00 58.97 331 SER A O 1
ATOM 2552 N N . ILE A 1 332 ? -10.140 20.080 22.961 1.00 66.25 332 ILE A N 1
ATOM 2553 C CA . ILE A 1 332 ? -9.840 18.962 22.053 1.00 66.25 332 ILE A CA 1
ATOM 2554 C C . ILE A 1 332 ? -9.559 17.647 22.798 1.00 66.25 332 ILE A C 1
ATOM 2556 O O . ILE A 1 332 ? -9.770 16.572 22.245 1.00 66.25 332 ILE A O 1
ATOM 2560 N N . GLY A 1 333 ? -9.150 17.710 24.070 1.00 65.38 333 GLY A N 1
ATOM 2561 C CA . GLY A 1 333 ? -8.892 16.538 24.911 1.00 65.38 333 GLY A CA 1
ATOM 2562 C C . GLY A 1 333 ? -10.136 15.659 25.127 1.00 65.38 333 GLY A C 1
ATOM 2563 O O . GLY A 1 333 ? -10.098 14.481 24.773 1.00 65.38 333 GLY A O 1
ATOM 2564 N N . PRO A 1 334 ? -11.249 16.189 25.671 1.00 69.81 334 PRO A N 1
ATOM 2565 C CA . PRO A 1 334 ? -12.538 15.498 25.755 1.00 69.81 334 PRO A CA 1
ATOM 2566 C C . PRO A 1 334 ? -13.051 14.947 24.419 1.00 69.81 334 PRO A C 1
ATOM 2568 O O . PRO A 1 334 ? -13.427 13.780 24.372 1.00 69.81 334 PRO A O 1
ATOM 2571 N N . LEU A 1 335 ? -12.981 15.727 23.333 1.00 77.00 335 LEU A N 1
ATOM 2572 C CA . LEU A 1 335 ? -13.384 15.272 21.992 1.00 77.00 335 LEU A CA 1
ATOM 2573 C C . LEU A 1 335 ? -12.522 14.099 21.507 1.00 77.00 335 LEU A C 1
ATOM 2575 O O . LEU A 1 335 ? -13.035 13.090 21.030 1.00 77.00 335 LEU A O 1
ATOM 2579 N N . THR A 1 336 ? -11.205 14.187 21.703 1.00 79.81 336 THR A N 1
ATOM 2580 C CA . THR A 1 336 ? -10.268 13.101 21.383 1.00 79.81 336 THR A CA 1
ATOM 2581 C C . THR A 1 336 ? -10.537 11.878 22.253 1.00 79.81 336 THR A C 1
ATOM 2583 O O . THR A 1 336 ? -10.466 10.749 21.780 1.00 79.81 336 THR A O 1
ATOM 2586 N N . LYS A 1 337 ? -10.883 12.071 23.529 1.00 79.25 337 LYS A N 1
ATOM 2587 C CA . LYS A 1 337 ? -11.263 10.982 24.428 1.00 79.25 337 LYS A CA 1
ATOM 2588 C C . LYS A 1 337 ? -12.528 10.277 23.950 1.00 79.25 337 LYS A C 1
ATOM 2590 O O . LYS A 1 337 ? -12.523 9.053 23.895 1.00 79.25 337 LYS A O 1
ATOM 2595 N N . GLU A 1 338 ? -13.575 11.012 23.592 1.00 80.25 338 GLU A N 1
ATOM 2596 C CA . GLU A 1 338 ? -14.807 10.439 23.037 1.00 80.25 338 GLU A CA 1
ATOM 2597 C C . GLU A 1 338 ? -14.540 9.703 21.726 1.00 80.25 338 GLU A C 1
ATOM 2599 O O . GLU A 1 338 ? -14.975 8.564 21.564 1.00 80.25 338 GLU A O 1
ATOM 2604 N N . PHE A 1 339 ? -13.738 10.294 20.841 1.00 82.25 339 PHE A N 1
ATOM 2605 C CA . PHE A 1 339 ? -13.322 9.673 19.590 1.00 82.25 339 PHE A CA 1
ATOM 2606 C C . PHE A 1 339 ? -12.545 8.370 19.811 1.00 82.25 339 PHE A C 1
ATOM 2608 O O . PHE A 1 339 ? -12.878 7.350 19.216 1.00 82.25 339 PHE A O 1
ATOM 2615 N N . ILE A 1 340 ? -11.537 8.363 20.689 1.00 81.56 340 ILE A N 1
ATOM 2616 C CA . ILE A 1 340 ? -10.707 7.178 20.949 1.00 81.56 340 ILE A CA 1
ATOM 2617 C C . ILE A 1 340 ? -11.497 6.095 21.685 1.00 81.56 340 ILE A C 1
ATOM 2619 O O . ILE A 1 340 ? -11.348 4.918 21.366 1.00 81.56 340 ILE A O 1
ATOM 2623 N N . VAL A 1 341 ? -12.363 6.462 22.632 1.00 78.56 341 VAL A N 1
ATOM 2624 C CA . VAL A 1 341 ? -13.250 5.505 23.312 1.00 78.56 341 VAL A CA 1
ATOM 2625 C C . VAL A 1 341 ? -14.287 4.938 22.335 1.00 78.56 341 VAL A C 1
ATOM 2627 O O . VAL A 1 341 ? -14.552 3.735 22.362 1.00 78.56 341 VAL A O 1
ATOM 2630 N N . GLY A 1 342 ? -14.822 5.764 21.431 1.00 77.50 342 GLY A N 1
ATOM 2631 C CA . GLY A 1 342 ? -15.680 5.333 20.326 1.00 77.50 342 GLY A CA 1
ATOM 2632 C C . GLY A 1 342 ? -14.957 4.375 19.379 1.00 77.50 342 GLY A C 1
ATOM 2633 O O . GLY A 1 342 ? -15.461 3.291 19.095 1.00 77.50 342 GLY A O 1
ATOM 2634 N N . LEU A 1 343 ? -13.721 4.697 18.990 1.00 78.75 343 LEU A N 1
ATOM 2635 C CA . LEU A 1 343 ? -12.858 3.808 18.214 1.00 78.75 343 LEU A CA 1
ATOM 2636 C C . LEU A 1 343 ? -12.547 2.506 18.953 1.00 78.75 343 LEU A C 1
ATOM 2638 O O . LEU A 1 343 ? -12.500 1.466 18.316 1.00 78.75 343 LEU A O 1
ATOM 2642 N N . GLU A 1 344 ? -12.347 2.511 20.271 1.00 72.38 344 GLU A N 1
ATOM 2643 C CA . GLU A 1 344 ? -12.119 1.279 21.041 1.00 72.38 344 GLU A CA 1
ATOM 2644 C C . GLU A 1 344 ? -13.372 0.393 21.105 1.00 72.38 344 GLU A C 1
ATOM 2646 O O . GLU A 1 344 ? -13.270 -0.830 21.247 1.00 72.38 344 GLU A O 1
ATOM 2651 N N . ARG A 1 345 ? -14.564 0.997 21.024 1.00 68.38 345 ARG A N 1
ATOM 2652 C CA . ARG A 1 345 ? -15.838 0.278 20.926 1.00 68.38 345 ARG A CA 1
ATOM 2653 C C . ARG A 1 345 ? -16.023 -0.325 19.538 1.00 68.38 345 ARG A C 1
ATOM 2655 O O . ARG A 1 345 ? -16.351 -1.503 19.445 1.00 68.38 345 ARG A O 1
ATOM 2662 N N . ASP A 1 346 ? -15.814 0.472 18.498 1.00 71.56 346 ASP A N 1
ATOM 2663 C CA . ASP A 1 346 ? -16.153 0.090 17.127 1.00 71.56 346 ASP A CA 1
ATOM 2664 C C . ASP A 1 346 ? -15.007 -0.691 16.444 1.00 71.56 346 ASP A C 1
ATOM 2666 O O . ASP A 1 346 ? -15.262 -1.555 15.608 1.00 71.56 346 ASP A O 1
ATOM 2670 N N . TYR A 1 347 ? -13.753 -0.455 16.854 1.00 75.25 347 TYR A N 1
ATOM 2671 C CA . TYR A 1 347 ? -12.522 -1.065 16.328 1.00 75.25 347 TYR A CA 1
ATOM 2672 C C . TYR A 1 347 ? -11.451 -1.293 17.433 1.00 75.25 347 TYR A C 1
ATOM 2674 O O . TYR A 1 347 ? -10.450 -0.568 17.511 1.00 75.25 347 TYR A O 1
ATOM 2682 N N . PRO A 1 348 ? -11.580 -2.342 18.271 1.00 62.97 348 PRO A N 1
ATOM 2683 C CA . PRO A 1 348 ? -10.748 -2.554 19.470 1.00 62.97 348 PRO A CA 1
ATOM 2684 C C . PRO A 1 348 ? -9.224 -2.611 19.237 1.00 62.97 348 PRO A C 1
ATOM 2686 O O . PRO A 1 348 ? -8.434 -2.323 20.139 1.00 62.97 348 PRO A O 1
ATOM 2689 N N . SER A 1 349 ? -8.790 -2.979 18.028 1.00 68.56 349 SER A N 1
ATOM 2690 C CA . SER A 1 349 ? -7.372 -3.088 17.651 1.00 68.56 349 SER A CA 1
ATOM 2691 C C . SER A 1 349 ? -6.730 -1.739 17.292 1.00 68.56 349 SER A C 1
ATOM 2693 O O . SER A 1 349 ? -5.501 -1.598 17.352 1.00 68.56 349 SER A O 1
ATOM 2695 N N . THR A 1 350 ? -7.536 -0.726 16.960 1.00 72.00 350 THR A N 1
ATOM 2696 C CA . THR A 1 350 ? -7.073 0.574 16.451 1.00 72.00 350 THR A CA 1
ATOM 2697 C C . THR A 1 350 ? -6.328 1.374 17.515 1.00 72.00 350 THR A C 1
ATOM 2699 O O . THR A 1 350 ? -5.265 1.917 17.226 1.00 72.00 350 THR A O 1
ATOM 2702 N N . VAL A 1 351 ? -6.784 1.350 18.771 1.00 77.06 351 VAL A N 1
ATOM 2703 C CA . VAL A 1 351 ? -6.121 2.051 19.890 1.00 77.06 351 VAL A CA 1
ATOM 2704 C C . VAL A 1 351 ? -4.682 1.557 20.084 1.00 77.06 351 VAL A C 1
ATOM 2706 O O . VAL A 1 351 ? -3.744 2.347 20.150 1.00 77.06 351 VAL A O 1
ATOM 2709 N N . SER A 1 352 ? -4.468 0.236 20.052 1.00 76.69 352 SER A N 1
ATOM 2710 C CA . SER A 1 352 ? -3.116 -0.345 20.125 1.00 76.69 352 SER A CA 1
ATOM 2711 C C . SER A 1 352 ? -2.236 0.013 18.920 1.00 76.69 352 SER A C 1
ATOM 2713 O O . SER A 1 352 ? -1.011 0.108 19.027 1.00 76.69 352 SER A O 1
ATOM 2715 N N . THR A 1 353 ? -2.865 0.234 17.765 1.00 81.50 353 THR A N 1
ATOM 2716 C CA . THR A 1 353 ? -2.181 0.585 16.520 1.00 81.50 353 THR A CA 1
ATOM 2717 C C . THR A 1 353 ? -1.726 2.039 16.539 1.00 81.50 353 THR A C 1
ATOM 2719 O O . THR A 1 353 ? -0.628 2.318 16.059 1.00 81.50 353 THR A O 1
ATOM 2722 N N . ILE A 1 354 ? -2.506 2.940 17.144 1.00 81.25 354 ILE A N 1
ATOM 2723 C CA . ILE A 1 354 ? -2.141 4.348 17.347 1.00 81.25 354 ILE A CA 1
ATOM 2724 C C . ILE A 1 354 ? -0.847 4.437 18.159 1.00 81.25 354 ILE A C 1
ATOM 2726 O O . ILE A 1 354 ? 0.156 4.931 17.644 1.00 81.25 354 ILE A O 1
ATOM 2730 N N . ALA A 1 355 ? -0.822 3.864 19.369 1.00 75.94 355 ALA A N 1
ATOM 2731 C CA . ALA A 1 355 ? 0.367 3.883 20.224 1.00 75.94 355 ALA A CA 1
ATOM 2732 C C . ALA A 1 355 ? 1.601 3.280 19.519 1.00 75.94 355 ALA A C 1
ATOM 2734 O O . ALA A 1 355 ? 2.677 3.877 19.504 1.00 75.94 355 ALA A O 1
ATOM 2735 N N . ARG A 1 356 ? 1.433 2.136 18.836 1.00 76.56 356 ARG A N 1
ATOM 2736 C CA . ARG A 1 356 ? 2.517 1.465 18.096 1.00 76.56 356 ARG A CA 1
ATOM 2737 C C . ARG A 1 356 ? 3.015 2.267 16.891 1.00 76.56 356 ARG A C 1
ATOM 2739 O O . ARG A 1 356 ? 4.189 2.171 16.541 1.00 76.56 356 ARG A O 1
ATOM 2746 N N . THR A 1 357 ? 2.135 2.995 16.211 1.00 77.69 357 THR A N 1
ATOM 2747 C CA . THR A 1 357 ? 2.498 3.811 15.044 1.00 77.69 357 THR A CA 1
ATOM 2748 C C . THR A 1 357 ? 3.248 5.056 15.490 1.00 77.69 357 THR A C 1
ATOM 2750 O O . THR A 1 357 ? 4.327 5.313 14.966 1.00 77.69 357 THR A O 1
ATOM 2753 N N . CYS A 1 358 ? 2.768 5.743 16.528 1.00 72.38 358 CYS A N 1
ATOM 2754 C CA . CYS A 1 358 ? 3.472 6.872 17.136 1.00 72.38 358 CYS A CA 1
ATOM 2755 C C . CYS A 1 358 ? 4.871 6.482 17.639 1.00 72.38 358 CYS A C 1
ATOM 2757 O O . CYS A 1 358 ? 5.833 7.202 17.392 1.00 72.38 358 CYS A O 1
ATOM 2759 N N . ALA A 1 359 ? 5.026 5.292 18.231 1.00 68.50 359 ALA A N 1
ATOM 2760 C CA . ALA A 1 359 ? 6.338 4.776 18.627 1.00 68.50 359 ALA A CA 1
ATOM 2761 C C . ALA A 1 359 ? 7.298 4.543 17.438 1.00 68.50 359 ALA A C 1
ATOM 2763 O O . ALA A 1 359 ? 8.512 4.647 17.599 1.00 68.50 359 ALA A O 1
ATOM 2764 N N . LYS A 1 360 ? 6.783 4.242 16.236 1.00 69.81 360 LYS A N 1
ATOM 2765 C CA . LYS A 1 360 ? 7.596 4.082 15.011 1.00 69.81 360 LYS A CA 1
ATOM 2766 C C . LYS A 1 360 ? 7.982 5.408 14.362 1.00 69.81 360 LYS A C 1
ATOM 2768 O O . LYS A 1 360 ? 8.988 5.440 13.662 1.00 69.81 360 LYS A O 1
ATOM 2773 N N . LEU A 1 361 ? 7.179 6.453 14.559 1.00 61.69 361 LEU A N 1
ATOM 2774 C CA . LEU A 1 361 ? 7.458 7.804 14.065 1.00 61.69 361 LEU A CA 1
ATOM 2775 C C . LEU A 1 361 ? 8.606 8.473 14.837 1.00 61.69 361 LEU A C 1
ATOM 2777 O O . LEU A 1 361 ? 9.214 9.415 14.339 1.00 61.69 361 LEU A O 1
ATOM 2781 N N . ALA A 1 362 ? 8.950 7.972 16.027 1.00 54.09 362 ALA A N 1
ATOM 2782 C CA . ALA A 1 362 ? 10.138 8.411 16.744 1.00 54.09 362 ALA A CA 1
ATOM 2783 C C . ALA A 1 362 ? 11.417 7.882 16.046 1.00 54.09 362 ALA A C 1
ATOM 2785 O O . ALA A 1 362 ? 11.562 6.665 15.887 1.00 54.09 362 ALA A O 1
ATOM 2786 N N . PRO A 1 363 ? 12.375 8.745 15.653 1.00 45.34 363 PRO A N 1
ATOM 2787 C CA . PRO A 1 363 ? 13.593 8.311 14.971 1.00 45.34 363 PRO A CA 1
ATOM 2788 C C . PRO A 1 363 ? 14.403 7.350 15.853 1.00 45.34 363 PRO A C 1
ATOM 2790 O O . PRO A 1 363 ? 14.716 7.648 17.014 1.00 45.34 363 PRO A O 1
ATOM 2793 N N . LYS A 1 364 ? 14.745 6.179 15.298 1.00 42.62 364 LYS A N 1
ATOM 2794 C CA . LYS A 1 364 ? 15.629 5.201 15.946 1.00 42.62 364 LYS A CA 1
ATOM 2795 C C . LYS A 1 364 ? 17.045 5.775 15.981 1.00 42.62 364 LYS A C 1
ATOM 2797 O O . LYS A 1 364 ? 17.537 6.225 14.953 1.00 42.62 364 LYS A O 1
ATOM 2802 N N . LYS A 1 365 ? 17.689 5.772 17.156 1.00 41.12 365 LYS A N 1
ATOM 2803 C CA . LYS A 1 365 ? 19.093 6.192 17.298 1.00 41.12 365 LYS A CA 1
ATOM 2804 C C . LYS A 1 365 ? 19.955 5.386 16.320 1.00 41.12 365 LYS A C 1
ATOM 2806 O O . LYS A 1 365 ? 19.982 4.161 16.413 1.00 41.12 365 LYS A O 1
ATOM 2811 N N . GLY A 1 366 ? 20.645 6.076 15.416 1.00 29.50 366 GLY A N 1
ATOM 2812 C CA . GLY A 1 366 ? 21.817 5.523 14.755 1.00 29.50 366 GLY A CA 1
ATOM 2813 C C . GLY A 1 366 ? 22.908 5.303 15.800 1.00 29.50 366 GLY A C 1
ATOM 2814 O O . GLY A 1 366 ? 23.127 6.143 16.672 1.00 29.50 366 GLY A O 1
ATOM 2815 N N . THR A 1 367 ? 23.540 4.139 15.757 1.00 31.12 367 THR A N 1
ATOM 2816 C CA . THR A 1 367 ? 24.832 3.894 16.393 1.00 31.12 367 THR A CA 1
ATOM 2817 C C . THR A 1 367 ? 25.889 4.640 15.583 1.00 31.12 367 THR A C 1
ATOM 2819 O O . THR A 1 367 ? 26.127 4.267 14.437 1.00 31.12 367 THR A O 1
ATOM 2822 N N . GLY A 1 368 ? 26.485 5.689 16.144 1.00 25.03 368 GLY A N 1
ATOM 2823 C CA . GLY A 1 368 ? 27.571 6.430 15.500 1.00 25.03 368 GLY A CA 1
ATOM 2824 C C . GLY A 1 368 ? 27.517 7.918 15.820 1.00 25.03 368 GLY A C 1
ATOM 2825 O O . GLY A 1 368 ? 26.622 8.606 15.350 1.00 25.03 368 GLY A O 1
ATOM 2826 N N . ASP A 1 369 ? 28.459 8.329 16.662 1.00 24.20 369 ASP A N 1
ATOM 2827 C CA . ASP A 1 369 ? 29.002 9.661 16.927 1.00 24.20 369 ASP A CA 1
ATOM 2828 C C . ASP A 1 369 ? 28.091 10.885 17.092 1.00 24.20 369 ASP A C 1
ATOM 2830 O O . ASP A 1 369 ? 27.264 11.280 16.272 1.00 24.20 369 ASP A O 1
ATOM 2834 N N . ALA A 1 370 ? 28.332 11.520 18.237 1.00 35.69 370 ALA A N 1
ATOM 2835 C CA . ALA A 1 370 ? 27.810 12.799 18.646 1.00 35.69 370 ALA A CA 1
ATOM 2836 C C . ALA A 1 370 ? 28.349 13.917 17.747 1.00 35.69 370 ALA A C 1
ATOM 2838 O O . ALA A 1 370 ? 29.542 14.196 17.759 1.00 35.69 370 ALA A O 1
ATOM 2839 N N . HIS A 1 371 ? 27.447 14.623 17.073 1.00 24.56 371 HIS A N 1
ATOM 2840 C CA . HIS A 1 371 ? 27.646 16.029 16.754 1.00 24.56 371 HIS A CA 1
ATOM 2841 C C . HIS A 1 371 ? 26.368 16.809 17.059 1.00 24.56 371 HIS A C 1
ATOM 2843 O O . HIS A 1 371 ? 25.265 16.439 16.651 1.00 24.56 371 HIS A O 1
ATOM 2849 N N . GLU A 1 372 ? 26.548 17.875 17.836 1.00 28.72 372 GLU A N 1
ATOM 2850 C CA . GLU A 1 372 ? 25.633 19.003 17.938 1.00 28.72 372 GLU A CA 1
ATOM 2851 C C . GLU A 1 372 ? 25.288 19.511 16.534 1.00 28.72 372 GLU A C 1
ATOM 2853 O O . GLU A 1 372 ? 26.175 19.693 15.702 1.00 28.72 372 GLU A O 1
ATOM 2858 N N . LEU A 1 373 ? 24.010 19.788 16.280 1.00 23.14 373 LEU A N 1
ATOM 2859 C CA . LEU A 1 373 ? 23.612 20.686 15.201 1.00 23.14 373 LEU A CA 1
ATOM 2860 C C . LEU A 1 373 ? 22.723 21.782 15.810 1.00 23.14 373 LEU A C 1
ATOM 2862 O O . LEU A 1 373 ? 21.693 21.453 16.409 1.00 23.14 373 LEU A O 1
ATOM 2866 N N . PRO A 1 374 ? 23.138 23.060 15.727 1.00 24.70 374 PRO A N 1
ATOM 2867 C CA . PRO A 1 374 ? 22.419 24.190 16.294 1.00 24.70 374 PRO A CA 1
ATOM 2868 C C . PRO A 1 374 ? 21.201 24.570 15.443 1.00 24.70 374 PRO A C 1
ATOM 2870 O O . PRO A 1 374 ? 21.116 24.260 14.254 1.00 24.70 374 PRO A O 1
ATOM 2873 N N . LEU A 1 375 ? 20.265 25.278 16.081 1.00 27.77 375 LEU A N 1
ATOM 2874 C CA . LEU A 1 375 ? 19.182 26.005 15.425 1.00 27.77 375 LEU A CA 1
ATOM 2875 C C . LEU A 1 375 ? 19.731 26.914 14.314 1.00 27.77 375 LEU A C 1
ATOM 2877 O O . LEU A 1 375 ? 20.492 27.828 14.611 1.00 27.77 375 LEU A O 1
ATOM 2881 N N . HIS A 1 376 ? 19.223 26.759 13.090 1.00 22.09 376 HIS A N 1
ATOM 2882 C CA . HIS A 1 376 ? 19.093 27.866 12.143 1.00 22.09 376 HIS A CA 1
ATOM 2883 C C . HIS A 1 376 ? 17.795 27.743 11.333 1.00 22.09 376 HIS A C 1
ATOM 2885 O O . HIS A 1 376 ? 17.537 26.748 10.659 1.00 22.09 376 HIS A O 1
ATOM 2891 N N . VAL A 1 377 ? 16.990 28.801 11.417 1.00 25.95 377 VAL A N 1
ATOM 2892 C CA . VAL A 1 377 ? 15.958 29.209 10.454 1.00 25.95 377 VAL A CA 1
ATOM 2893 C C . VAL A 1 377 ? 16.671 29.948 9.317 1.00 25.95 377 VAL A C 1
ATOM 2895 O O . VAL A 1 377 ? 17.407 30.865 9.653 1.00 25.95 377 VAL A O 1
ATOM 2898 N N . VAL A 1 378 ? 16.452 29.604 8.034 1.00 19.44 378 VAL A N 1
ATOM 2899 C CA . VAL A 1 378 ? 16.510 30.501 6.843 1.00 19.44 378 VAL A CA 1
ATOM 2900 C C . VAL A 1 378 ? 15.895 29.816 5.596 1.00 19.44 378 VAL A C 1
ATOM 2902 O O . VAL A 1 378 ? 15.916 28.598 5.443 1.00 19.44 378 VAL A O 1
ATOM 2905 N N . CYS A 1 379 ? 15.325 30.674 4.743 1.00 20.28 379 CYS A N 1
ATOM 2906 C CA . CYS A 1 379 ? 14.634 30.531 3.459 1.00 20.28 379 CYS A CA 1
ATOM 2907 C C . CYS A 1 379 ? 15.549 30.288 2.217 1.00 20.28 379 CYS A C 1
ATOM 2909 O O . CYS A 1 379 ? 16.692 30.730 2.204 1.00 20.28 379 CYS A O 1
ATOM 2911 N N . ALA A 1 380 ? 14.943 29.734 1.148 1.00 21.05 380 ALA A N 1
ATOM 2912 C CA . ALA A 1 380 ? 15.216 29.881 -0.305 1.00 21.05 380 ALA A CA 1
ATOM 2913 C C . ALA A 1 380 ? 16.042 28.845 -1.138 1.00 21.05 380 ALA A C 1
ATOM 2915 O O . ALA A 1 380 ? 17.178 28.505 -0.838 1.00 21.05 380 ALA A O 1
ATOM 2916 N N . CYS A 1 381 ? 15.418 28.508 -2.289 1.00 20.41 381 CYS A N 1
ATOM 2917 C CA . CYS A 1 381 ? 15.883 28.189 -3.664 1.00 20.41 381 CYS A CA 1
ATOM 2918 C C . CYS A 1 381 ? 16.580 26.866 -4.101 1.00 20.41 381 CYS A C 1
ATOM 2920 O O . CYS A 1 381 ? 17.786 26.703 -3.999 1.00 20.41 381 CYS A O 1
ATOM 2922 N N . TRP A 1 382 ? 15.764 26.059 -4.809 1.00 21.64 382 TRP A N 1
ATOM 2923 C CA . TRP A 1 382 ? 15.900 25.477 -6.174 1.00 21.64 382 TRP A CA 1
ATOM 2924 C C . TRP A 1 382 ? 16.983 24.424 -6.534 1.00 21.64 382 TRP A C 1
ATOM 2926 O O . TRP A 1 382 ? 18.171 24.676 -6.404 1.00 21.64 382 TRP A O 1
ATOM 2936 N N . SER A 1 383 ? 16.561 23.291 -7.143 1.00 21.67 383 SER A N 1
ATOM 2937 C CA . SER A 1 383 ? 16.938 22.819 -8.509 1.00 21.67 383 SER A CA 1
ATOM 2938 C C . SER A 1 383 ? 16.701 21.301 -8.737 1.00 21.67 383 SER A C 1
ATOM 2940 O O . SER A 1 383 ? 17.173 20.467 -7.976 1.00 21.67 383 SER A O 1
ATOM 2942 N N . ALA A 1 384 ? 16.006 20.991 -9.843 1.00 23.98 384 ALA A N 1
ATOM 2943 C CA . ALA A 1 384 ? 16.096 19.805 -10.721 1.00 23.98 384 ALA A CA 1
ATOM 2944 C C . ALA A 1 384 ? 15.618 18.372 -10.317 1.00 23.98 384 ALA A C 1
ATOM 2946 O O . ALA A 1 384 ? 16.216 17.656 -9.525 1.00 23.98 384 ALA A O 1
ATOM 2947 N N . THR A 1 385 ? 14.593 17.942 -11.076 1.00 23.73 385 THR A N 1
ATOM 2948 C CA . THR A 1 385 ? 14.455 16.713 -11.906 1.00 23.73 385 THR A CA 1
ATOM 2949 C C . THR A 1 385 ? 14.276 15.305 -11.285 1.00 23.73 385 THR A C 1
ATOM 2951 O O . THR A 1 385 ? 15.078 14.774 -10.528 1.00 23.73 385 THR A O 1
ATOM 2954 N N . LEU A 1 386 ? 13.170 14.682 -11.722 1.00 32.53 386 LEU A N 1
ATOM 2955 C CA . LEU A 1 386 ? 12.610 13.348 -11.443 1.00 32.53 386 LEU A CA 1
ATOM 2956 C C . LEU A 1 386 ? 13.517 12.154 -11.772 1.00 32.53 386 LEU A C 1
ATOM 2958 O O . LEU A 1 386 ? 14.150 12.184 -12.818 1.00 32.53 386 LEU A O 1
ATOM 2962 N N . GLN A 1 387 ? 13.354 11.030 -11.043 1.00 25.11 387 GLN A N 1
ATOM 2963 C CA . GLN A 1 387 ? 13.225 9.684 -11.649 1.00 25.11 387 GLN A CA 1
ATOM 2964 C C . GLN A 1 387 ? 12.949 8.542 -10.645 1.00 25.11 387 GLN A C 1
ATOM 2966 O O . GLN A 1 387 ? 13.551 8.472 -9.585 1.00 25.11 387 GLN A O 1
ATOM 2971 N N . HIS A 1 388 ? 12.113 7.593 -11.079 1.00 25.47 388 HIS A N 1
ATOM 2972 C CA . HIS A 1 388 ? 12.106 6.140 -10.804 1.00 25.47 388 HIS A CA 1
ATOM 2973 C C . HIS A 1 388 ? 10.999 5.439 -9.966 1.00 25.47 388 HIS A C 1
ATOM 2975 O O . HIS A 1 388 ? 10.753 5.830 -8.825 1.00 25.47 388 HIS A O 1
ATOM 2981 N N . PRO A 1 389 ? 10.378 4.344 -10.496 1.00 26.62 389 PRO A N 1
ATOM 2982 C CA . PRO A 1 389 ? 9.165 3.694 -9.995 1.00 26.62 389 PRO A CA 1
ATOM 2983 C C . PRO A 1 389 ? 9.378 2.233 -9.531 1.00 26.62 389 PRO A C 1
ATOM 2985 O O . PRO A 1 389 ? 8.855 1.288 -10.121 1.00 26.62 389 PRO A O 1
ATOM 2988 N N . HIS A 1 390 ? 10.087 2.020 -8.429 1.00 26.48 390 HIS A N 1
ATOM 2989 C CA . HIS A 1 390 ? 10.125 0.713 -7.770 1.00 26.48 390 HIS A CA 1
ATOM 2990 C C . HIS A 1 390 ? 9.864 0.924 -6.287 1.00 26.48 390 HIS A C 1
ATOM 2992 O O . HIS A 1 390 ? 10.706 1.528 -5.641 1.00 26.48 390 HIS A O 1
ATOM 2998 N N . LEU A 1 391 ? 8.695 0.495 -5.782 1.00 24.03 391 LEU A N 1
ATOM 2999 C CA . LEU A 1 391 ? 8.430 0.056 -4.388 1.00 24.03 391 LEU A CA 1
ATOM 3000 C C . LEU A 1 391 ? 6.914 -0.129 -4.112 1.00 24.03 391 LEU A C 1
ATOM 3002 O O . LEU A 1 391 ? 6.377 0.283 -3.080 1.00 24.03 391 LEU A O 1
ATOM 3006 N N . LEU A 1 392 ? 6.194 -0.794 -5.022 1.00 25.45 392 LEU A N 1
ATOM 3007 C CA . LEU A 1 392 ? 4.826 -1.272 -4.775 1.00 25.45 392 LEU A CA 1
ATOM 3008 C C . LEU A 1 392 ? 4.709 -2.764 -5.098 1.00 25.45 392 LEU A C 1
ATOM 3010 O O . LEU A 1 392 ? 4.043 -3.163 -6.043 1.00 25.45 392 LEU A O 1
ATOM 3014 N N . ALA A 1 393 ? 5.353 -3.598 -4.284 1.00 26.36 393 ALA A N 1
ATOM 3015 C CA . ALA A 1 393 ? 5.043 -5.021 -4.203 1.00 26.36 393 ALA A CA 1
ATOM 3016 C C . ALA A 1 393 ? 5.412 -5.551 -2.813 1.00 26.36 393 ALA A C 1
ATOM 3018 O O . ALA A 1 393 ? 6.519 -6.020 -2.590 1.00 26.36 393 ALA A O 1
ATOM 3019 N N . SER A 1 394 ? 4.494 -5.418 -1.854 1.00 24.22 394 SER A N 1
ATOM 3020 C CA . SER A 1 394 ? 4.305 -6.387 -0.765 1.00 24.22 394 SER A CA 1
ATOM 3021 C C . SER A 1 394 ? 3.200 -5.891 0.161 1.00 24.22 394 SER A C 1
ATOM 3023 O O . SER A 1 394 ? 3.404 -4.973 0.958 1.00 24.22 394 SER A O 1
ATOM 3025 N N . ARG A 1 395 ? 2.024 -6.515 0.066 1.00 24.36 395 ARG A N 1
ATOM 3026 C CA . ARG A 1 395 ? 1.318 -7.021 1.247 1.00 24.36 395 ARG A CA 1
ATOM 3027 C C . ARG A 1 395 ? 0.251 -8.027 0.834 1.00 24.36 395 ARG A C 1
ATOM 3029 O O . ARG A 1 395 ? -0.707 -7.695 0.145 1.00 24.36 395 ARG A O 1
ATOM 3036 N N . LYS A 1 396 ? 0.469 -9.262 1.289 1.00 24.50 396 LYS A N 1
ATOM 3037 C CA . LYS A 1 396 ? -0.518 -10.335 1.373 1.00 24.50 396 LYS A CA 1
ATOM 3038 C C . LYS A 1 396 ? -1.736 -9.838 2.153 1.00 24.50 396 LYS A C 1
ATOM 3040 O O . LYS A 1 396 ? -1.591 -9.264 3.232 1.00 24.50 396 LYS A O 1
ATOM 3045 N N . ALA A 1 397 ? -2.903 -10.081 1.579 1.00 25.64 397 ALA A N 1
ATOM 3046 C CA . ALA A 1 397 ? -4.194 -9.985 2.231 1.00 25.64 397 ALA A CA 1
ATOM 3047 C C . ALA A 1 397 ? -4.429 -11.202 3.137 1.00 25.64 397 ALA A C 1
ATOM 3049 O O . ALA A 1 397 ? -4.043 -12.307 2.758 1.00 25.64 397 ALA A O 1
ATOM 3050 N N . MET A 1 398 ? -5.068 -10.970 4.289 1.00 24.12 398 MET A N 1
ATOM 3051 C CA . MET A 1 398 ? -6.084 -11.809 4.961 1.00 24.12 398 MET A CA 1
ATOM 3052 C C . MET A 1 398 ? -6.285 -11.316 6.411 1.00 24.12 398 MET A C 1
ATOM 3054 O O . MET A 1 398 ? -5.320 -10.838 7.009 1.00 24.12 398 MET A O 1
ATOM 3058 N N . PRO A 1 399 ? -7.460 -11.523 7.030 1.00 30.03 399 PRO A N 1
ATOM 3059 C CA . PRO A 1 399 ? -8.812 -11.328 6.497 1.00 30.03 399 PRO A CA 1
ATOM 3060 C C . PRO A 1 399 ? -9.667 -10.443 7.437 1.00 30.03 399 PRO A C 1
ATOM 3062 O O . PRO A 1 399 ? -9.377 -10.315 8.622 1.00 30.03 399 PRO A O 1
ATOM 3065 N N . ASN A 1 400 ? -10.732 -9.838 6.902 1.00 22.22 400 ASN A N 1
ATOM 3066 C CA . ASN A 1 400 ? -11.798 -9.213 7.688 1.00 22.22 400 ASN A CA 1
ATOM 3067 C C . ASN A 1 400 ? -13.100 -9.976 7.418 1.00 22.22 400 ASN A C 1
ATOM 3069 O O . ASN A 1 400 ? -13.622 -9.926 6.309 1.00 22.22 400 ASN A O 1
ATOM 3073 N N . SER A 1 401 ? -13.582 -10.637 8.460 1.00 26.89 401 SER A N 1
ATOM 3074 C CA . SER A 1 401 ? -14.926 -11.166 8.712 1.00 26.89 401 SER A CA 1
ATOM 3075 C C . SER A 1 401 ? -15.069 -11.102 10.240 1.00 26.89 401 SER A C 1
ATOM 3077 O O . SER A 1 401 ? -14.074 -11.320 10.924 1.00 26.89 401 SER A O 1
ATOM 3079 N N . LEU A 1 402 ? -16.175 -10.798 10.906 1.00 28.06 402 LEU A N 1
ATOM 3080 C CA . LEU A 1 402 ? -17.560 -10.436 10.599 1.00 28.06 402 LEU A CA 1
ATOM 3081 C C . LEU A 1 402 ? -18.038 -9.756 11.914 1.00 28.06 402 LEU A C 1
ATOM 3083 O O . LEU A 1 402 ? -17.603 -10.121 13.001 1.00 28.06 402 LEU A O 1
ATOM 3087 N N . VAL A 1 403 ? -18.635 -8.568 11.870 1.00 26.05 403 VAL A N 1
ATOM 3088 C CA . VAL A 1 403 ? -20.087 -8.318 11.802 1.00 26.05 403 VAL A CA 1
ATOM 3089 C C . VAL A 1 403 ? -20.848 -8.641 13.096 1.00 26.05 403 VAL A C 1
ATOM 3091 O O . VAL A 1 403 ? -20.885 -9.757 13.597 1.00 26.05 403 VAL A O 1
ATOM 3094 N N . LYS A 1 404 ? -21.478 -7.571 13.593 1.00 24.22 404 LYS A N 1
ATOM 3095 C CA . LYS A 1 404 ? -22.562 -7.517 14.574 1.00 24.22 404 LYS A CA 1
ATOM 3096 C C . LYS A 1 404 ? -23.793 -8.275 14.073 1.00 24.22 404 LYS A C 1
ATOM 3098 O O . LYS A 1 404 ? -24.131 -8.116 12.911 1.00 24.22 404 LYS A O 1
ATOM 3103 N N . HIS A 1 405 ? -24.485 -8.958 14.979 1.00 25.27 405 HIS A N 1
ATOM 3104 C CA . HIS A 1 405 ? -25.932 -8.923 15.301 1.00 25.27 405 HIS A CA 1
ATOM 3105 C C . HIS A 1 405 ? -26.152 -10.081 16.308 1.00 25.27 405 HIS A C 1
ATOM 3107 O O . HIS A 1 405 ? -25.434 -11.067 16.232 1.00 25.27 405 HIS A O 1
ATOM 3113 N N . ALA A 1 406 ? -26.988 -10.054 17.346 1.00 23.94 406 ALA A N 1
ATOM 3114 C CA . ALA A 1 406 ? -28.286 -9.434 17.609 1.00 23.94 406 ALA A CA 1
ATOM 3115 C C . ALA A 1 406 ? -28.409 -9.168 19.148 1.00 23.94 406 ALA A C 1
ATOM 3117 O O . ALA A 1 406 ? -27.493 -9.515 19.888 1.00 23.94 406 ALA A O 1
ATOM 3118 N N . PHE A 1 407 ? -29.403 -8.474 19.710 1.00 21.67 407 PHE A N 1
ATOM 3119 C CA . PHE A 1 407 ? -30.805 -8.895 19.785 1.00 21.67 407 PHE A CA 1
ATOM 3120 C C . PHE A 1 407 ? -31.767 -7.744 20.122 1.00 21.67 407 PHE A C 1
ATOM 3122 O O . PHE A 1 407 ? -31.403 -6.747 20.744 1.00 21.67 407 PHE A O 1
ATOM 3129 N N . SER A 1 408 ? -32.991 -7.963 19.651 1.00 23.91 408 SER A N 1
ATOM 3130 C CA . SER A 1 408 ? -34.276 -7.317 19.908 1.00 23.91 408 SER A CA 1
ATOM 3131 C C . SER A 1 408 ? -34.859 -7.632 21.289 1.00 23.91 408 SER A C 1
ATOM 3133 O O . SER A 1 408 ? -34.683 -8.757 21.737 1.00 23.91 408 SER A O 1
ATOM 3135 N N . GLU A 1 409 ? -35.636 -6.697 21.850 1.00 22.33 409 GLU A N 1
ATOM 3136 C CA . GLU A 1 409 ? -36.857 -6.871 22.684 1.00 22.33 409 GLU A CA 1
ATOM 3137 C C . GLU A 1 409 ? -37.367 -5.443 23.015 1.00 22.33 409 GLU A C 1
ATOM 3139 O O . GLU A 1 409 ? -36.579 -4.605 23.445 1.00 22.33 409 GLU A O 1
ATOM 3144 N N . SER A 1 410 ? -38.471 -4.982 22.411 1.00 23.30 410 SER A N 1
ATOM 3145 C CA . SER A 1 410 ? -39.894 -5.046 22.826 1.00 23.30 410 SER A CA 1
ATOM 3146 C C . SER A 1 410 ? -40.334 -3.876 23.730 1.00 23.30 410 SER A C 1
ATOM 3148 O O . SER A 1 410 ? -39.767 -3.695 24.799 1.00 23.30 410 SER A O 1
ATOM 3150 N N . ASP A 1 411 ? -41.329 -3.127 23.229 1.00 24.39 411 ASP A N 1
ATOM 3151 C CA . ASP A 1 411 ? -42.268 -2.167 23.847 1.00 24.39 411 ASP A CA 1
ATOM 3152 C C . ASP A 1 411 ? -41.862 -1.370 25.102 1.00 24.39 411 ASP A C 1
ATOM 3154 O O . ASP A 1 411 ? -41.729 -1.912 26.191 1.00 24.39 411 ASP A O 1
ATOM 3158 N N . ASP A 1 412 ? -41.805 -0.037 24.964 1.00 23.45 412 ASP A N 1
ATOM 3159 C CA . ASP A 1 412 ? -42.785 0.840 25.625 1.00 23.45 412 ASP A CA 1
ATOM 3160 C C . ASP A 1 412 ? -42.710 2.286 25.094 1.00 23.45 412 ASP A C 1
ATOM 3162 O O . ASP A 1 412 ? -41.662 2.825 24.730 1.00 23.45 412 ASP A O 1
ATOM 3166 N N . SER A 1 413 ? -43.884 2.896 25.003 1.00 29.39 413 SER A N 1
ATOM 3167 C CA . SER A 1 413 ? -44.227 4.156 24.346 1.00 29.39 413 SER A CA 1
ATOM 3168 C C . SER A 1 413 ? -43.572 5.410 24.939 1.00 29.39 413 SER A C 1
ATOM 3170 O O . SER A 1 413 ? -44.008 5.867 25.993 1.00 29.39 413 SER A O 1
ATOM 3172 N N . ILE A 1 414 ? -42.639 6.051 24.221 1.00 26.22 414 ILE A N 1
ATOM 3173 C CA . ILE A 1 414 ? -42.319 7.488 24.357 1.00 26.22 414 ILE A CA 1
ATOM 3174 C C . ILE A 1 414 ? -41.875 8.025 22.981 1.00 26.22 414 ILE A C 1
ATOM 3176 O O . ILE A 1 414 ? -40.917 7.523 22.393 1.00 26.22 414 ILE A O 1
ATOM 3180 N N . GLU A 1 415 ? -42.574 9.034 22.451 1.00 32.72 415 GLU A N 1
ATOM 3181 C CA . GLU A 1 415 ? -42.214 9.739 21.207 1.00 32.72 415 GLU A CA 1
ATOM 3182 C C . GLU A 1 415 ? -40.770 10.284 21.233 1.00 32.72 415 GLU A C 1
ATOM 3184 O O . GLU A 1 415 ? -40.371 10.886 22.235 1.00 32.72 415 GLU A O 1
ATOM 3189 N N . PRO A 1 416 ? -40.010 10.212 20.117 1.00 30.30 416 PRO A N 1
ATOM 3190 C CA . PRO A 1 416 ? -38.829 11.055 19.979 1.00 30.30 416 PRO A CA 1
ATOM 3191 C C . PRO A 1 416 ? -38.806 11.897 18.691 1.00 30.30 416 PRO A C 1
ATOM 3193 O O . PRO A 1 416 ? -38.934 11.391 17.582 1.00 30.30 416 PRO A O 1
ATOM 3196 N N . ALA A 1 417 ? -38.582 13.197 18.916 1.00 25.33 417 ALA A N 1
ATOM 3197 C CA . ALA A 1 417 ? -37.765 14.189 18.199 1.00 25.33 417 ALA A CA 1
ATOM 3198 C C . ALA A 1 417 ? -37.594 14.128 16.654 1.00 25.33 417 ALA A C 1
ATOM 3200 O O . ALA A 1 417 ? -37.360 13.074 16.065 1.00 25.33 417 ALA A O 1
ATOM 3201 N N . PRO A 1 418 ? -37.575 15.298 15.972 1.00 30.48 418 PRO A N 1
ATOM 3202 C CA . PRO A 1 418 ? -37.571 15.380 14.513 1.00 30.48 418 PRO A CA 1
ATOM 3203 C C . PRO A 1 418 ? -36.333 14.720 13.894 1.00 30.48 418 PRO A C 1
ATOM 3205 O O . PRO A 1 418 ? -35.191 15.046 14.226 1.00 30.48 418 PRO A O 1
ATOM 3208 N N . GLN A 1 419 ? -36.588 13.811 12.949 1.00 28.64 419 GLN A N 1
ATOM 3209 C CA . GLN A 1 419 ? -35.590 13.098 12.157 1.00 28.64 419 GLN A CA 1
ATOM 3210 C C . GLN A 1 419 ? -34.613 14.078 11.491 1.00 28.64 419 GLN A C 1
ATOM 3212 O O . GLN A 1 419 ? -34.940 14.765 10.519 1.00 28.64 419 GLN A O 1
ATOM 3217 N N . TYR A 1 420 ? -33.369 14.100 11.971 1.00 27.17 420 TYR A N 1
ATOM 3218 C CA . TYR A 1 420 ? -32.253 14.542 11.149 1.00 27.17 420 TYR A CA 1
ATOM 3219 C C . TYR A 1 420 ? -32.175 13.601 9.947 1.00 27.17 420 TYR A C 1
ATOM 3221 O O . TYR A 1 420 ? -32.015 12.392 10.104 1.00 27.17 420 TYR A O 1
ATOM 3229 N N . LEU A 1 421 ? -32.298 14.160 8.743 1.00 28.84 421 LEU A N 1
ATOM 3230 C CA . LEU A 1 421 ? -32.087 13.455 7.482 1.00 28.84 421 LEU A CA 1
ATOM 3231 C C . LEU A 1 421 ? -30.619 12.996 7.433 1.00 28.84 421 LEU A C 1
ATOM 3233 O O . LEU A 1 421 ? -29.745 13.708 6.940 1.00 28.84 421 LEU A O 1
ATOM 3237 N N . SER A 1 422 ? -30.321 11.830 8.007 1.00 29.62 422 SER A N 1
ATOM 3238 C CA . SER A 1 422 ? -29.005 11.217 7.895 1.00 29.62 422 SER A CA 1
ATOM 3239 C C . SER A 1 422 ? -28.902 10.622 6.494 1.00 29.62 422 SER A C 1
ATOM 3241 O O . SER A 1 422 ? -29.456 9.558 6.212 1.00 29.62 422 SER A O 1
ATOM 3243 N N . LEU A 1 423 ? -28.207 11.312 5.596 1.00 31.97 423 LEU A N 1
ATOM 3244 C CA . LEU A 1 423 ? -27.692 10.682 4.389 1.00 31.97 423 LEU A CA 1
ATOM 3245 C C . LEU A 1 423 ? -26.613 9.698 4.845 1.00 31.97 423 LEU A C 1
ATOM 3247 O O . LEU A 1 423 ? -25.481 10.086 5.111 1.00 31.97 423 LEU A O 1
ATOM 3251 N N . GLN A 1 424 ? -26.984 8.428 5.003 1.00 27.56 424 GLN A N 1
ATOM 3252 C CA . GLN A 1 424 ? -26.027 7.338 5.171 1.00 27.56 424 GLN A CA 1
ATOM 3253 C C . GLN A 1 424 ? -25.160 7.294 3.902 1.00 27.56 424 GLN A C 1
ATOM 3255 O O . GLN A 1 424 ? -25.701 7.007 2.827 1.00 27.56 424 GLN A O 1
ATOM 3260 N N . PRO A 1 425 ? -23.845 7.574 3.963 1.00 30.84 425 PRO A N 1
ATOM 3261 C CA . PRO A 1 425 ? -22.993 7.361 2.807 1.00 30.84 425 PRO A CA 1
ATOM 3262 C C . PRO A 1 425 ? -22.983 5.858 2.515 1.00 30.84 425 PRO A C 1
ATOM 3264 O O . PRO A 1 425 ? -22.433 5.061 3.279 1.00 30.84 425 PRO A O 1
ATOM 3267 N N . LYS A 1 426 ? -23.600 5.443 1.402 1.00 37.72 426 LYS A N 1
ATOM 3268 C CA . LYS A 1 426 ? -23.294 4.133 0.818 1.00 37.72 426 LYS A CA 1
ATOM 3269 C C . LYS A 1 426 ? -21.782 4.108 0.593 1.00 37.72 426 LYS A C 1
ATOM 3271 O O . LYS A 1 426 ? -21.248 5.050 0.015 1.00 37.72 426 LYS A O 1
ATOM 3276 N N . LYS A 1 427 ? -21.120 3.071 1.124 1.00 31.88 427 LYS A N 1
ATOM 3277 C CA . LYS A 1 427 ? -19.661 2.857 1.118 1.00 31.88 427 LYS A CA 1
ATOM 3278 C C . LYS A 1 427 ? -18.973 3.539 -0.073 1.00 31.88 427 LYS A C 1
ATOM 3280 O O . LYS A 1 427 ? -19.308 3.249 -1.221 1.00 31.88 427 LYS A O 1
ATOM 3285 N N . ASN A 1 428 ? -17.973 4.377 0.220 1.00 31.67 428 ASN A N 1
ATOM 3286 C CA . ASN A 1 428 ? -17.065 4.941 -0.777 1.00 31.67 428 ASN A CA 1
ATOM 3287 C C . ASN A 1 428 ? -16.587 3.832 -1.721 1.00 31.67 428 ASN A C 1
ATOM 3289 O O . ASN A 1 428 ? -15.874 2.913 -1.313 1.00 31.67 428 ASN A O 1
ATOM 3293 N N . THR A 1 429 ? -16.994 3.914 -2.985 1.00 34.16 429 THR A N 1
ATOM 3294 C CA . THR A 1 429 ? -16.504 3.018 -4.028 1.00 34.16 429 THR A CA 1
ATOM 3295 C C . THR A 1 429 ? -15.201 3.608 -4.540 1.00 34.16 429 THR A C 1
ATOM 3297 O O . THR A 1 429 ? -15.197 4.541 -5.338 1.00 34.16 429 THR A O 1
ATOM 3300 N N . VAL A 1 430 ? -14.073 3.101 -4.047 1.00 30.67 430 VAL A N 1
ATOM 3301 C CA . VAL A 1 430 ? -12.762 3.497 -4.565 1.00 30.67 430 VAL A CA 1
ATOM 3302 C C . VAL A 1 430 ? -12.528 2.753 -5.881 1.00 30.67 430 VAL A C 1
ATOM 3304 O O . VAL A 1 430 ? -12.086 1.604 -5.900 1.00 30.67 430 VAL A O 1
ATOM 3307 N N . LEU A 1 431 ? -12.821 3.408 -7.005 1.00 33.31 431 LEU A N 1
ATOM 3308 C CA . LEU A 1 431 ? -12.428 2.934 -8.331 1.00 33.31 431 LEU A CA 1
ATOM 3309 C C . LEU A 1 431 ? -10.942 3.254 -8.554 1.00 33.31 431 LEU A C 1
ATOM 3311 O O . LEU A 1 431 ? -10.596 4.238 -9.197 1.00 33.31 431 LEU A O 1
ATOM 3315 N N . VAL A 1 432 ? -10.033 2.432 -8.016 1.00 29.59 432 VAL A N 1
ATOM 3316 C CA . VAL A 1 432 ? -8.595 2.598 -8.298 1.00 29.59 432 VAL A CA 1
ATOM 3317 C C . VAL A 1 432 ? -8.327 2.209 -9.755 1.00 29.59 432 VAL A C 1
ATOM 3319 O O . VAL A 1 432 ? -8.414 1.034 -10.137 1.00 29.59 432 VAL A O 1
ATOM 3322 N N . SER A 1 433 ? -8.028 3.199 -10.595 1.00 35.50 433 SER A N 1
ATOM 3323 C CA . SER A 1 433 ? -7.687 3.026 -12.006 1.00 35.50 433 SER A CA 1
ATOM 3324 C C . SER A 1 433 ? -6.178 2.915 -12.207 1.00 35.50 433 SER A C 1
ATOM 3326 O O . SER A 1 433 ? -5.476 3.914 -12.332 1.00 35.50 433 SER A O 1
ATOM 3328 N N . HIS A 1 434 ? -5.672 1.692 -12.334 1.00 29.34 434 HIS A N 1
ATOM 3329 C CA . HIS A 1 434 ? -4.467 1.468 -13.127 1.00 29.34 434 HIS A CA 1
ATOM 3330 C C . HIS A 1 434 ? -4.900 1.315 -14.586 1.00 29.34 434 HIS A C 1
ATOM 3332 O O . HIS A 1 434 ? -5.464 0.286 -14.939 1.00 29.34 434 HIS A O 1
ATOM 3338 N N . GLY A 1 435 ? -4.702 2.355 -15.406 1.00 37.00 435 GLY A N 1
ATOM 3339 C CA . GLY A 1 435 ? -4.818 2.285 -16.873 1.00 37.00 435 GLY A CA 1
ATOM 3340 C C . GLY A 1 435 ? -6.073 1.590 -17.419 1.00 37.00 435 GLY A C 1
ATOM 3341 O O . GLY A 1 435 ? -5.955 0.776 -18.333 1.00 37.00 435 GLY A O 1
ATOM 3342 N N . ARG A 1 436 ? -7.249 1.865 -16.841 1.00 49.34 436 ARG A N 1
ATOM 3343 C CA . ARG A 1 436 ? -8.515 1.233 -17.241 1.00 49.34 436 ARG A CA 1
ATOM 3344 C C . ARG A 1 436 ? -8.979 1.814 -18.588 1.00 49.34 436 ARG A C 1
ATOM 3346 O O . ARG A 1 436 ? -9.127 3.033 -18.665 1.00 49.34 436 ARG A O 1
ATOM 3353 N N . PRO A 1 437 ? -9.247 1.002 -19.624 1.00 47.56 437 PRO A N 1
ATOM 3354 C CA . PRO A 1 437 ? -10.134 1.440 -20.691 1.00 47.56 437 PRO A CA 1
ATOM 3355 C C . PRO A 1 437 ? -11.540 1.650 -20.084 1.00 47.56 437 PRO A C 1
ATOM 3357 O O . PRO A 1 437 ? -11.969 0.840 -19.260 1.00 47.56 437 PRO A O 1
ATOM 3360 N N . PRO A 1 438 ? -12.247 2.739 -20.411 1.00 52.34 438 PRO A N 1
ATOM 3361 C CA . PRO A 1 438 ? -13.607 2.971 -19.981 1.00 52.34 438 PRO A CA 1
ATOM 3362 C C . PRO A 1 438 ? -14.489 1.876 -20.577 1.00 52.34 438 PRO A C 1
ATOM 3364 O O . PRO A 1 438 ? -14.519 1.658 -21.788 1.00 52.34 438 PRO A O 1
ATOM 3367 N N . TRP A 1 439 ? -15.198 1.177 -19.696 1.00 57.78 439 TRP A N 1
ATOM 3368 C CA . TRP A 1 439 ? -16.194 0.169 -20.060 1.00 57.78 439 TRP A CA 1
ATOM 3369 C C . TRP A 1 439 ? -17.427 0.772 -20.721 1.00 57.78 439 TRP A C 1
ATOM 3371 O O . TRP A 1 439 ? -18.213 0.033 -21.298 1.00 57.78 439 TRP A O 1
ATOM 3381 N N . TYR A 1 440 ? -17.579 2.096 -20.647 1.00 58.34 440 TYR A N 1
ATOM 3382 C CA . TYR A 1 440 ? -18.701 2.849 -21.181 1.00 58.34 440 TYR A CA 1
ATOM 3383 C C . TYR A 1 440 ? -18.189 4.020 -22.024 1.00 58.34 440 TYR A C 1
ATOM 3385 O O . TYR A 1 440 ? -17.210 4.667 -21.656 1.00 58.34 440 TYR A O 1
ATOM 3393 N N . GLY A 1 441 ? -18.815 4.247 -23.174 1.00 51.78 441 GLY A N 1
ATOM 3394 C CA . GLY A 1 441 ? -18.593 5.409 -24.019 1.00 51.78 441 GLY A CA 1
ATOM 3395 C C . GLY A 1 441 ? -19.289 6.643 -23.451 1.00 51.78 441 GLY A C 1
ATOM 3396 O O . GLY A 1 441 ? -19.926 6.596 -22.399 1.00 51.78 441 GLY A O 1
ATOM 3397 N N . GLU A 1 442 ? -19.173 7.757 -24.164 1.00 44.88 442 GLU A N 1
ATOM 3398 C CA . GLU A 1 442 ? -19.767 9.045 -23.775 1.00 44.88 442 GLU A CA 1
ATOM 3399 C C . GLU A 1 442 ? -21.298 9.012 -23.734 1.00 44.88 442 GLU A C 1
ATOM 3401 O O . GLU A 1 442 ? -21.923 9.739 -22.970 1.00 44.88 442 GLU A O 1
ATOM 3406 N N . ASP A 1 443 ? -21.901 8.108 -24.504 1.00 49.97 443 ASP A N 1
ATOM 3407 C CA . ASP A 1 443 ? -23.334 7.822 -24.502 1.00 49.97 443 ASP A CA 1
ATOM 3408 C C . ASP A 1 443 ? -23.771 6.933 -23.322 1.00 49.97 443 ASP A C 1
ATOM 3410 O O . ASP A 1 443 ? -24.927 6.512 -23.248 1.00 49.97 443 ASP A O 1
ATOM 3414 N N . GLY A 1 444 ? -22.844 6.601 -22.416 1.00 49.66 444 GLY A N 1
ATOM 3415 C CA . GLY A 1 444 ? -23.068 5.677 -21.311 1.00 49.66 444 GLY A CA 1
ATOM 3416 C C . GLY A 1 444 ? -23.287 4.231 -21.763 1.00 49.66 444 GLY A C 1
ATOM 3417 O O . GLY A 1 444 ? -23.645 3.392 -20.935 1.00 49.66 444 GLY A O 1
ATOM 3418 N N . LYS A 1 445 ? -23.085 3.904 -23.050 1.00 56.62 445 LYS A N 1
ATOM 3419 C CA . LYS A 1 445 ? -23.206 2.533 -23.559 1.00 56.62 445 LYS A CA 1
ATOM 3420 C C . LYS A 1 445 ? -21.884 1.805 -23.462 1.00 56.62 445 LYS A C 1
ATOM 3422 O O . LYS A 1 445 ? -20.814 2.395 -23.544 1.00 56.62 445 LYS A O 1
ATOM 3427 N N . ARG A 1 446 ? -21.957 0.487 -23.298 1.00 63.16 446 ARG A N 1
ATOM 3428 C CA . ARG A 1 446 ? -20.767 -0.345 -23.124 1.00 63.16 446 ARG A CA 1
ATOM 3429 C C . ARG A 1 446 ? -19.854 -0.312 -24.354 1.00 63.16 446 ARG A C 1
ATOM 3431 O O . ARG A 1 446 ? -20.328 -0.442 -25.480 1.00 63.16 446 ARG A O 1
ATOM 3438 N N . THR A 1 447 ? -18.550 -0.154 -24.139 1.00 64.62 447 THR A N 1
ATOM 3439 C CA . THR A 1 447 ? -17.542 -0.124 -25.213 1.00 64.62 447 THR A CA 1
ATOM 3440 C C . THR A 1 447 ? -17.149 -1.525 -25.675 1.00 64.62 447 THR A C 1
ATOM 3442 O O . THR A 1 447 ? -16.921 -1.719 -26.869 1.00 64.62 447 THR A O 1
ATOM 3445 N N . CYS A 1 448 ? -17.072 -2.487 -24.750 1.00 70.12 448 CYS A N 1
ATOM 3446 C CA . CYS A 1 448 ? -16.867 -3.911 -25.013 1.00 70.12 448 CYS A CA 1
ATOM 3447 C C . CYS A 1 448 ? -17.271 -4.769 -23.799 1.00 70.12 448 CYS A C 1
ATOM 3449 O O . CYS A 1 448 ? -17.227 -4.300 -22.662 1.00 70.12 448 CYS A O 1
ATOM 3451 N N . ASP A 1 449 ? -17.636 -6.030 -24.045 1.00 80.88 449 ASP A N 1
ATOM 3452 C CA . ASP A 1 449 ? -17.967 -7.004 -22.995 1.00 80.88 449 ASP A CA 1
ATOM 3453 C C . ASP A 1 449 ? -16.688 -7.601 -22.372 1.00 80.88 449 ASP A C 1
ATOM 3455 O O . ASP A 1 449 ? -15.638 -7.685 -23.022 1.00 80.88 449 ASP A O 1
ATOM 3459 N N . ALA A 1 450 ? -16.734 -8.046 -21.114 1.00 85.81 450 ALA A N 1
ATOM 3460 C CA . ALA A 1 450 ? -15.611 -8.733 -20.470 1.00 85.81 450 ALA A CA 1
ATOM 3461 C C . ALA A 1 450 ? -15.305 -10.074 -21.163 1.00 85.81 450 ALA A C 1
ATOM 3463 O O . ALA A 1 450 ? -16.218 -10.758 -21.618 1.00 85.81 450 ALA A O 1
ATOM 3464 N N . TYR A 1 451 ? -14.024 -10.449 -21.241 1.00 89.75 451 TYR A N 1
ATOM 3465 C CA . TYR A 1 451 ? -13.611 -11.740 -21.801 1.00 89.75 451 TYR A CA 1
ATOM 3466 C C . TYR A 1 451 ? -13.743 -12.836 -20.741 1.00 89.75 451 TYR A C 1
ATOM 3468 O O . TYR A 1 451 ? -13.098 -12.763 -19.693 1.00 89.75 451 TYR A O 1
ATOM 3476 N N . VAL A 1 452 ? -14.559 -13.851 -20.986 1.00 94.38 452 VAL A N 1
ATOM 3477 C CA . VAL A 1 452 ? -14.880 -14.891 -20.009 1.00 94.38 452 VAL A CA 1
ATOM 3478 C C . VAL A 1 452 ? -14.205 -16.208 -20.375 1.00 94.38 452 VAL A C 1
ATOM 3480 O O . VAL A 1 452 ? -14.463 -16.791 -21.425 1.00 94.38 452 VAL A O 1
ATOM 3483 N N . VAL A 1 453 ? -13.368 -16.704 -19.468 1.00 95.38 453 VAL A N 1
ATOM 3484 C CA . VAL A 1 453 ? -12.723 -18.015 -19.545 1.00 95.38 453 VAL A CA 1
ATOM 3485 C C . VAL A 1 453 ? -13.418 -18.955 -18.567 1.00 95.38 453 VAL A C 1
ATOM 3487 O O . VAL A 1 453 ? -13.519 -18.643 -17.383 1.00 95.38 453 VAL A O 1
ATOM 3490 N N . ALA A 1 454 ? -13.878 -20.110 -19.027 1.00 96.75 454 ALA A N 1
ATOM 3491 C CA . ALA A 1 454 ? -14.373 -21.182 -18.174 1.00 96.75 454 ALA A CA 1
ATOM 3492 C C . ALA A 1 454 ? -13.298 -22.236 -17.952 1.00 96.75 454 ALA A C 1
ATOM 3494 O O . ALA A 1 454 ? -12.672 -22.689 -18.902 1.00 96.75 454 ALA A O 1
ATOM 3495 N N . VAL A 1 455 ? -13.097 -22.636 -16.700 1.00 95.81 455 VAL A N 1
ATOM 3496 C CA . VAL A 1 455 ? -12.174 -23.696 -16.295 1.00 95.81 455 VAL A CA 1
ATOM 3497 C C . VAL A 1 455 ? -12.968 -24.760 -15.543 1.00 95.81 455 VAL A C 1
ATOM 3499 O O . VAL A 1 455 ? -13.319 -24.591 -14.373 1.00 95.81 455 VAL A O 1
ATOM 3502 N N . SER A 1 456 ? -13.246 -25.869 -16.222 1.00 95.12 456 SER A N 1
ATOM 3503 C CA . SER A 1 456 ? -13.965 -27.018 -15.670 1.00 95.12 456 SER A CA 1
ATOM 3504 C C . SER A 1 456 ? -13.049 -28.225 -15.474 1.00 95.12 456 SER A C 1
ATOM 3506 O O . SER A 1 456 ? -11.901 -28.248 -15.917 1.00 95.12 456 SER A O 1
ATOM 3508 N N . GLY A 1 457 ? -13.536 -29.220 -14.742 1.00 92.56 457 GLY A N 1
ATOM 3509 C CA . GLY A 1 457 ? -12.837 -30.462 -14.444 1.00 92.56 457 GLY A CA 1
ATOM 3510 C C . GLY A 1 457 ? -13.301 -31.050 -13.116 1.00 92.56 457 GLY A C 1
ATOM 3511 O O . GLY A 1 457 ? -13.901 -30.365 -12.287 1.00 92.56 457 GLY A O 1
ATOM 3512 N N . GLY A 1 458 ? -13.001 -32.328 -12.896 1.00 90.12 458 GLY A N 1
ATOM 3513 C CA . GLY A 1 458 ? -13.442 -33.034 -11.695 1.00 90.12 458 GLY A CA 1
ATOM 3514 C C . GLY A 1 458 ? -12.843 -32.485 -10.396 1.00 90.12 458 GLY A C 1
ATOM 3515 O O . GLY A 1 458 ? -11.797 -31.828 -10.377 1.00 90.12 458 GLY A O 1
ATOM 3516 N N . SER A 1 459 ? -13.482 -32.776 -9.263 1.00 88.81 459 SER A N 1
ATOM 3517 C CA . SER A 1 459 ? -12.933 -32.400 -7.958 1.00 88.81 459 SER A CA 1
ATOM 3518 C C . SER A 1 459 ? -11.551 -33.032 -7.735 1.00 88.81 459 SER A C 1
ATOM 3520 O O . SER A 1 459 ? -11.429 -34.247 -7.661 1.00 88.81 459 SER A O 1
ATOM 3522 N N . GLY A 1 460 ? -10.520 -32.205 -7.543 1.00 84.50 460 GLY A N 1
ATOM 3523 C CA . GLY A 1 460 ? -9.132 -32.660 -7.377 1.00 84.50 460 GLY A CA 1
ATOM 3524 C C . GLY A 1 460 ? -8.302 -32.653 -8.669 1.00 84.50 460 GLY A C 1
ATOM 3525 O O . GLY A 1 460 ? -7.099 -32.908 -8.609 1.00 84.50 460 GLY A O 1
ATOM 3526 N N . SER A 1 461 ? -8.888 -32.286 -9.818 1.00 89.00 461 SER A N 1
ATOM 3527 C CA . SER A 1 461 ? -8.169 -32.202 -11.105 1.00 89.00 461 SER A CA 1
ATOM 3528 C C . SER A 1 461 ? -7.123 -31.081 -11.141 1.00 89.00 461 SER A C 1
ATOM 3530 O O . SER A 1 461 ? -6.090 -31.196 -11.797 1.00 89.00 461 SER A O 1
ATOM 3532 N N . GLY A 1 462 ? -7.366 -30.009 -10.378 1.00 87.75 462 GLY A N 1
ATOM 3533 C CA . GLY A 1 462 ? -6.506 -28.829 -10.297 1.00 87.75 462 GLY A CA 1
ATOM 3534 C C . GLY A 1 462 ? -7.032 -27.588 -11.019 1.00 87.75 462 GLY A C 1
ATOM 3535 O O . GLY A 1 462 ? -6.267 -26.643 -11.188 1.00 87.75 462 GLY A O 1
ATOM 3536 N N . LYS A 1 463 ? -8.323 -27.540 -11.376 1.00 92.25 463 LYS A N 1
ATOM 3537 C CA . LYS A 1 463 ? -9.003 -26.361 -11.955 1.00 92.25 463 LYS A CA 1
ATOM 3538 C C . LYS A 1 463 ? -8.644 -25.027 -11.277 1.00 92.25 463 LYS A C 1
ATOM 3540 O O . LYS A 1 463 ? -8.159 -24.101 -11.922 1.00 92.25 463 LYS A O 1
ATOM 3545 N N . THR A 1 464 ? -8.752 -24.966 -9.951 1.00 89.44 464 THR A N 1
ATOM 3546 C CA . THR A 1 464 ? -8.458 -23.762 -9.162 1.00 89.44 464 THR A CA 1
ATOM 3547 C C . THR A 1 464 ? -6.961 -23.418 -9.174 1.00 89.44 464 THR A C 1
ATOM 3549 O O . THR A 1 464 ? -6.592 -22.251 -9.067 1.00 89.44 464 THR A O 1
ATOM 3552 N N . HIS A 1 465 ? -6.081 -24.417 -9.323 1.00 89.25 465 HIS A N 1
ATOM 3553 C CA . HIS A 1 465 ? -4.642 -24.193 -9.479 1.00 89.25 465 HIS A CA 1
ATOM 3554 C C . HIS A 1 465 ? -4.334 -23.569 -10.843 1.00 89.25 465 HIS A C 1
ATOM 3556 O O . HIS A 1 465 ? -3.671 -22.538 -10.889 1.00 89.25 465 HIS A O 1
ATOM 3562 N N . VAL A 1 466 ? -4.879 -24.133 -11.927 1.00 91.19 466 VAL A N 1
ATOM 3563 C CA . VAL A 1 466 ? -4.727 -23.599 -13.292 1.00 91.19 466 VAL A CA 1
ATOM 3564 C C . VAL A 1 466 ? -5.241 -22.158 -13.368 1.00 91.19 466 VAL A C 1
ATOM 3566 O O . VAL A 1 466 ? -4.512 -21.276 -13.815 1.00 91.19 466 VAL A O 1
ATOM 3569 N N . ALA A 1 467 ? -6.432 -21.876 -12.828 1.00 91.31 467 ALA A N 1
ATOM 3570 C CA . ALA A 1 467 ? -6.984 -20.519 -12.775 1.00 91.31 467 ALA A CA 1
ATOM 3571 C C . ALA A 1 467 ? -6.053 -19.528 -12.045 1.00 91.31 467 ALA A C 1
ATOM 3573 O O . ALA A 1 467 ? -5.813 -18.421 -12.528 1.00 91.31 467 ALA A O 1
ATOM 3574 N N . ARG A 1 468 ? -5.473 -19.924 -10.902 1.00 90.12 468 ARG A N 1
ATOM 3575 C CA . ARG A 1 468 ? -4.524 -19.081 -10.151 1.00 90.12 468 ARG A CA 1
ATOM 3576 C C . ARG A 1 468 ? -3.205 -18.872 -10.896 1.00 90.12 468 ARG A C 1
ATOM 3578 O O . ARG A 1 468 ? -2.686 -17.760 -10.859 1.00 90.12 468 ARG A O 1
ATOM 3585 N N . GLN A 1 469 ? -2.680 -19.893 -11.571 1.00 88.50 469 GLN A N 1
ATOM 3586 C CA . GLN A 1 469 ? -1.457 -19.787 -12.375 1.00 88.50 469 GLN A CA 1
ATOM 3587 C C . GLN A 1 469 ? -1.641 -18.856 -13.579 1.00 88.50 469 GLN A C 1
ATOM 3589 O O . GLN A 1 469 ? -0.768 -18.036 -13.866 1.00 88.50 469 GLN A O 1
ATOM 3594 N N . ILE A 1 470 ? -2.807 -18.894 -14.232 1.00 88.44 470 ILE A N 1
ATOM 3595 C CA . ILE A 1 470 ? -3.155 -17.934 -15.289 1.00 88.44 470 ILE A CA 1
ATOM 3596 C C . ILE A 1 470 ? -3.123 -16.505 -14.723 1.00 88.44 470 ILE A C 1
ATOM 3598 O O . ILE A 1 470 ? -2.419 -15.649 -15.247 1.00 88.44 470 ILE A O 1
ATOM 3602 N N . VAL A 1 471 ? -3.779 -16.235 -13.588 1.00 87.06 471 VAL A N 1
ATOM 3603 C CA . VAL A 1 471 ? -3.741 -14.893 -12.967 1.00 87.06 471 VAL A CA 1
ATOM 3604 C C . VAL A 1 471 ? -2.317 -14.466 -12.577 1.00 87.06 471 VAL A C 1
ATOM 3606 O O . VAL A 1 471 ? -1.937 -13.311 -12.787 1.00 87.06 471 VAL A O 1
ATOM 3609 N N . GLN A 1 472 ? -1.512 -15.381 -12.028 1.00 85.31 472 GLN A N 1
ATOM 3610 C CA . GLN A 1 472 ? -0.125 -15.107 -11.638 1.00 85.31 472 GLN A CA 1
ATOM 3611 C C . GLN A 1 472 ? 0.756 -14.781 -12.844 1.00 85.31 472 GLN A C 1
ATOM 3613 O O . GLN A 1 472 ? 1.445 -13.761 -12.833 1.00 85.31 472 GLN A O 1
ATOM 3618 N N . SER A 1 473 ? 0.687 -15.592 -13.900 1.00 83.00 473 SER A N 1
ATOM 3619 C CA . SER A 1 473 ? 1.437 -15.374 -15.141 1.00 83.00 473 SER A CA 1
ATOM 3620 C C . SER A 1 473 ? 1.019 -14.092 -15.861 1.00 83.00 473 SER A C 1
ATOM 3622 O O . SER A 1 473 ? 1.846 -13.498 -16.541 1.00 83.00 473 SER A O 1
ATOM 3624 N N . LEU A 1 474 ? -0.205 -13.590 -15.667 1.00 79.25 474 LEU A N 1
ATOM 3625 C CA . LEU A 1 474 ? -0.644 -12.276 -16.159 1.00 79.25 474 LEU A CA 1
ATOM 3626 C C . LEU A 1 474 ? -0.131 -11.094 -15.313 1.00 79.25 474 LEU A C 1
ATOM 3628 O O . LEU A 1 474 ? -0.382 -9.946 -15.664 1.00 79.25 474 LEU A O 1
ATOM 3632 N N . GLY A 1 475 ? 0.599 -11.335 -14.220 1.00 71.75 475 GLY A N 1
ATOM 3633 C CA . GLY A 1 475 ? 1.112 -10.287 -13.331 1.00 71.75 475 GLY A CA 1
ATOM 3634 C C . GLY A 1 475 ? 0.128 -9.853 -12.240 1.00 71.75 475 GLY A C 1
ATOM 3635 O O . GLY A 1 475 ? 0.290 -8.774 -11.675 1.00 71.75 475 GLY A O 1
ATOM 3636 N N . SER A 1 476 ? -0.881 -10.680 -11.925 1.00 68.75 476 SER A N 1
ATOM 3637 C CA . SER A 1 476 ? -1.902 -10.410 -10.893 1.00 68.75 476 SER A CA 1
ATOM 3638 C C . SER A 1 476 ? -2.644 -9.082 -11.096 1.00 68.75 476 SER A C 1
ATOM 3640 O O . SER A 1 476 ? -2.846 -8.305 -10.160 1.00 68.75 476 SER A O 1
ATOM 3642 N N . ILE A 1 477 ? -3.036 -8.811 -12.343 1.00 68.69 477 ILE A N 1
ATOM 3643 C CA . ILE A 1 477 ? -3.745 -7.587 -12.722 1.00 68.69 477 ILE A CA 1
ATOM 3644 C C . ILE A 1 477 ? -5.122 -7.563 -12.029 1.00 68.69 477 ILE A C 1
ATOM 3646 O O . ILE A 1 477 ? -5.884 -8.517 -12.184 1.00 68.69 477 ILE A O 1
ATOM 3650 N N . PRO A 1 478 ? -5.503 -6.477 -11.326 1.00 61.66 478 PRO A N 1
ATOM 3651 C CA . PRO A 1 478 ? -6.770 -6.405 -10.586 1.00 61.66 478 PRO A CA 1
ATOM 3652 C C . PRO A 1 478 ? -8.051 -6.560 -11.424 1.00 61.66 478 PRO A C 1
ATOM 3654 O O . PRO A 1 478 ? -9.116 -6.792 -10.862 1.00 61.66 478 PRO A O 1
ATOM 3657 N N . THR A 1 479 ? -7.975 -6.396 -12.749 1.00 71.25 479 THR A N 1
ATOM 3658 C CA . THR A 1 479 ? -9.114 -6.532 -13.674 1.00 71.25 479 THR A CA 1
ATOM 3659 C C . THR A 1 479 ? -9.373 -7.972 -14.121 1.00 71.25 479 THR A C 1
ATOM 3661 O O . THR A 1 479 ? -10.357 -8.213 -14.824 1.00 71.25 479 THR A O 1
ATOM 3664 N N . VAL A 1 480 ? -8.509 -8.916 -13.729 1.00 83.75 480 VAL A N 1
ATOM 3665 C CA . VAL A 1 480 ? -8.702 -10.354 -13.932 1.00 83.75 480 VAL A CA 1
ATOM 3666 C C . VAL A 1 480 ? -9.271 -10.935 -12.646 1.00 83.75 480 VAL A C 1
ATOM 3668 O O . VAL A 1 480 ? -8.584 -10.989 -11.625 1.00 83.75 480 VAL A O 1
ATOM 3671 N N . ILE A 1 481 ? -10.531 -11.356 -12.680 1.00 87.81 481 ILE A N 1
ATOM 3672 C CA . ILE A 1 481 ? -11.208 -11.920 -11.507 1.00 87.81 481 ILE A CA 1
ATOM 3673 C C . ILE A 1 481 ? -11.395 -13.425 -11.663 1.00 87.81 481 ILE A C 1
ATOM 3675 O O . ILE A 1 481 ? -11.617 -13.909 -12.768 1.00 87.81 481 ILE A O 1
ATOM 3679 N N . ILE A 1 482 ? -11.336 -14.156 -10.549 1.00 91.44 482 ILE A N 1
ATOM 3680 C CA . ILE A 1 482 ? -11.760 -15.557 -10.498 1.00 91.44 482 ILE A CA 1
ATOM 3681 C C . ILE A 1 482 ? -13.153 -15.597 -9.874 1.00 91.44 482 ILE A C 1
ATOM 3683 O O . ILE A 1 482 ? -13.328 -15.153 -8.735 1.00 91.44 482 ILE A O 1
ATOM 3687 N N . LEU A 1 483 ? -14.126 -16.115 -10.618 1.00 93.31 483 LEU A N 1
ATOM 3688 C CA . LEU A 1 483 ? -15.485 -16.361 -10.151 1.00 93.31 483 LEU A CA 1
ATOM 3689 C C . LEU A 1 483 ? -15.643 -17.864 -9.894 1.00 93.31 483 LEU A C 1
ATOM 3691 O O . LEU A 1 483 ? -15.691 -18.661 -10.828 1.00 93.31 483 LEU A O 1
ATOM 3695 N N . SER A 1 484 ? -15.681 -18.245 -8.619 1.00 93.69 484 SER A N 1
ATOM 3696 C CA . SER A 1 484 ? -15.803 -19.646 -8.211 1.00 93.69 484 SER A CA 1
ATOM 3697 C C . SER A 1 484 ? -17.267 -20.071 -8.177 1.00 93.69 484 SER A C 1
ATOM 3699 O O . SER A 1 484 ? -18.088 -19.395 -7.558 1.00 93.69 484 SER A O 1
ATOM 3701 N N . GLN A 1 485 ? -17.589 -21.197 -8.810 1.00 92.69 485 GLN A N 1
ATOM 3702 C CA . GLN A 1 485 ? -18.926 -21.791 -8.777 1.00 92.69 485 GLN A CA 1
ATOM 3703 C C . GLN A 1 485 ? -19.293 -22.292 -7.371 1.00 92.69 485 GLN A C 1
ATOM 3705 O O . GLN A 1 485 ? -20.463 -22.283 -7.002 1.00 92.69 485 GLN A O 1
ATOM 3710 N N . ASP A 1 486 ? -18.293 -22.628 -6.551 1.00 90.56 486 ASP A N 1
ATOM 3711 C CA . ASP A 1 486 ? -18.481 -23.056 -5.162 1.00 90.56 486 ASP A CA 1
ATOM 3712 C C . ASP A 1 486 ? -19.159 -21.975 -4.295 1.00 90.56 486 ASP A C 1
ATOM 3714 O O . ASP A 1 486 ? -19.778 -22.279 -3.281 1.00 90.56 486 ASP A O 1
ATOM 3718 N N . SER A 1 487 ? -19.083 -20.699 -4.683 1.00 91.75 487 SER A N 1
ATOM 3719 C CA . SER A 1 487 ? -19.809 -19.618 -4.005 1.00 91.75 487 SER A CA 1
ATOM 3720 C C . SER A 1 487 ? -21.332 -19.716 -4.162 1.00 91.75 487 SER A C 1
ATOM 3722 O O . SER A 1 487 ? -22.058 -19.090 -3.394 1.00 91.75 487 SER A O 1
ATOM 3724 N N . PHE A 1 488 ? -21.815 -20.485 -5.141 1.00 93.62 488 PHE A N 1
ATOM 3725 C CA . PHE A 1 488 ? -23.207 -20.514 -5.586 1.00 93.62 488 PHE A CA 1
ATOM 3726 C C . PHE A 1 488 ? -23.939 -21.803 -5.207 1.00 93.62 488 PHE A C 1
ATOM 3728 O O . PHE A 1 488 ? -24.992 -22.084 -5.774 1.00 93.62 488 PHE A O 1
ATOM 3735 N N . TYR A 1 489 ? -23.450 -22.574 -4.231 1.00 92.25 489 TYR A N 1
ATOM 3736 C CA . TYR A 1 489 ? -24.280 -23.622 -3.626 1.00 92.25 489 TYR A CA 1
ATOM 3737 C C . TYR A 1 489 ? -25.596 -23.029 -3.105 1.00 92.25 489 TYR A C 1
ATOM 3739 O O . TYR A 1 489 ? -25.647 -21.868 -2.664 1.00 92.25 489 TYR A O 1
ATOM 3747 N N . LYS A 1 490 ? -26.680 -23.799 -3.221 1.00 90.69 490 LYS A N 1
ATOM 3748 C CA . LYS A 1 490 ? -28.014 -23.396 -2.763 1.00 90.69 490 LYS A CA 1
ATOM 3749 C C . LYS A 1 490 ? -28.046 -23.191 -1.246 1.00 90.69 490 LYS A C 1
ATOM 3751 O O . LYS A 1 490 ? -27.144 -23.598 -0.516 1.00 90.69 490 LYS A O 1
ATOM 3756 N N . TYR A 1 491 ? -29.078 -22.484 -0.797 1.00 88.69 491 TYR A N 1
ATOM 3757 C CA . TYR A 1 491 ? -29.366 -22.365 0.625 1.00 88.69 491 TYR A CA 1
ATOM 3758 C C . TYR A 1 491 ? -30.002 -23.672 1.111 1.00 88.69 491 TYR A C 1
ATOM 3760 O O . TYR A 1 491 ? -30.974 -24.114 0.502 1.00 88.69 491 TYR A O 1
ATOM 3768 N N . HIS A 1 492 ? -29.463 -24.273 2.172 1.00 89.75 492 HIS A N 1
ATOM 3769 C CA . HIS A 1 492 ? -29.934 -25.563 2.6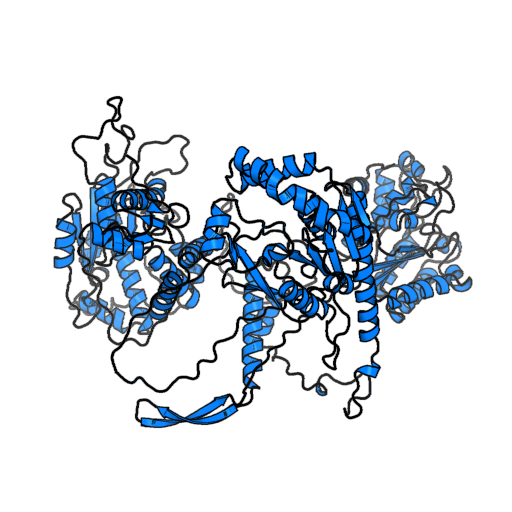94 1.00 89.75 492 HIS A CA 1
ATOM 3770 C C . HIS A 1 492 ? -30.975 -25.383 3.806 1.00 89.75 492 HIS A C 1
ATOM 3772 O O . HIS A 1 492 ? -30.876 -24.465 4.623 1.00 89.75 492 HIS A O 1
ATOM 3778 N N . THR A 1 493 ? -31.965 -26.267 3.852 1.00 89.62 493 THR A N 1
ATOM 3779 C CA . THR A 1 493 ? -32.924 -26.394 4.961 1.00 89.62 493 THR A CA 1
ATOM 3780 C C . THR A 1 493 ? -32.280 -27.052 6.188 1.00 89.62 493 THR A C 1
ATOM 3782 O O . THR A 1 493 ? -31.174 -27.585 6.108 1.00 89.62 493 THR A O 1
ATOM 3785 N N . ALA A 1 494 ? -32.959 -27.028 7.342 1.00 86.56 494 ALA A N 1
ATOM 3786 C CA . ALA A 1 494 ? -32.448 -27.655 8.566 1.00 86.56 494 ALA A CA 1
ATOM 3787 C C . ALA A 1 494 ? -32.189 -29.166 8.390 1.00 86.56 494 ALA A C 1
ATOM 3789 O O . ALA A 1 494 ? -31.149 -29.660 8.817 1.00 86.56 494 ALA A O 1
ATOM 3790 N N . GLU A 1 495 ? -33.081 -29.872 7.687 1.00 87.00 495 GLU A N 1
ATOM 3791 C CA . GLU A 1 495 ? -32.942 -31.306 7.387 1.00 87.00 495 GLU A CA 1
ATOM 3792 C C . GLU A 1 495 ? -31.743 -31.586 6.462 1.00 87.00 495 GLU A C 1
ATOM 3794 O O . GLU A 1 495 ? -30.952 -32.501 6.694 1.00 87.00 495 GLU A O 1
ATOM 3799 N N . GLU A 1 496 ? -31.550 -30.762 5.429 1.00 86.94 496 GLU A N 1
ATOM 3800 C CA . GLU A 1 496 ? -30.406 -30.880 4.517 1.00 86.94 496 GLU A CA 1
ATOM 3801 C C . GLU A 1 496 ? -29.075 -30.553 5.206 1.00 86.94 496 GLU A C 1
ATOM 3803 O O . GLU A 1 496 ? -28.051 -31.150 4.871 1.00 86.94 496 GLU A O 1
ATOM 3808 N N . LEU A 1 497 ? -29.079 -29.648 6.189 1.00 87.12 497 LEU A N 1
ATOM 3809 C CA . LEU A 1 497 ? -27.900 -29.310 6.986 1.00 87.12 497 LEU A CA 1
ATOM 3810 C C . LEU A 1 497 ? -27.439 -30.504 7.832 1.00 87.12 497 LEU A C 1
ATOM 3812 O O . LEU A 1 497 ? -26.246 -30.814 7.871 1.00 87.12 497 LEU A O 1
ATOM 3816 N N . GLU A 1 498 ? -28.378 -31.218 8.461 1.00 85.50 498 GLU A N 1
ATOM 3817 C CA . GLU A 1 498 ? -28.083 -32.448 9.204 1.00 85.50 498 GLU A CA 1
ATOM 3818 C C . GLU A 1 498 ? -27.472 -33.515 8.287 1.00 85.50 498 GLU A C 1
ATOM 3820 O O . GLU A 1 498 ? -26.451 -34.127 8.620 1.00 85.50 498 GLU A O 1
ATOM 3825 N N . LEU A 1 499 ? -28.037 -33.690 7.086 1.00 85.12 499 LEU A N 1
ATOM 3826 C CA . LEU A 1 499 ? -27.480 -34.587 6.072 1.00 85.12 499 LEU A CA 1
ATOM 3827 C C . LEU A 1 499 ? -26.088 -34.136 5.605 1.00 85.12 499 LEU A C 1
ATOM 3829 O O . LEU A 1 499 ? -25.206 -34.979 5.419 1.00 85.12 499 LEU A O 1
ATOM 3833 N N . ALA A 1 500 ? -25.859 -32.833 5.444 1.00 81.75 500 ALA A N 1
ATOM 3834 C CA . ALA A 1 500 ? -24.571 -32.272 5.051 1.00 81.75 500 ALA A CA 1
ATOM 3835 C C . ALA A 1 500 ? -23.482 -32.531 6.101 1.00 81.75 500 ALA A C 1
ATOM 3837 O O . ALA A 1 500 ? -22.411 -33.037 5.749 1.00 81.75 500 ALA A O 1
ATOM 3838 N N . HIS A 1 501 ? -23.764 -32.272 7.384 1.00 81.31 501 HIS A N 1
ATOM 3839 C CA . HIS A 1 501 ? -22.844 -32.568 8.489 1.00 81.31 501 HIS A CA 1
ATOM 3840 C C . HIS A 1 501 ? -22.592 -34.074 8.648 1.00 81.31 501 HIS A C 1
ATOM 3842 O O . HIS A 1 501 ? -21.483 -34.483 8.999 1.00 81.31 501 HIS A O 1
ATOM 3848 N N . ALA A 1 502 ? -23.575 -34.912 8.306 1.00 80.69 502 ALA A N 1
ATOM 3849 C CA . ALA A 1 502 ? -23.426 -36.364 8.253 1.00 80.69 502 ALA A CA 1
ATOM 3850 C C . ALA A 1 502 ? -22.706 -36.884 6.986 1.00 80.69 502 ALA A C 1
ATOM 3852 O O . ALA A 1 502 ? -22.581 -38.097 6.824 1.00 80.69 502 ALA A O 1
ATOM 3853 N N . ASN A 1 503 ? -22.233 -36.006 6.087 1.00 76.44 503 ASN A N 1
ATOM 3854 C CA . ASN A 1 503 ? -21.652 -36.337 4.773 1.00 76.44 503 ASN A CA 1
ATOM 3855 C C . ASN A 1 503 ? -22.583 -37.141 3.838 1.00 76.44 503 ASN A C 1
ATOM 3857 O O . ASN A 1 503 ? -22.111 -37.850 2.948 1.00 76.44 503 ASN A O 1
ATOM 3861 N N . LYS A 1 504 ? -23.902 -37.023 4.019 1.00 82.50 504 LYS A N 1
ATOM 3862 C CA . LYS A 1 504 ? -24.940 -37.727 3.245 1.00 82.50 504 LYS A CA 1
ATOM 3863 C C . LYS A 1 504 ? -25.597 -36.872 2.157 1.00 82.50 504 LYS A C 1
ATOM 3865 O O . LYS A 1 504 ? -26.415 -37.400 1.411 1.00 82.50 504 LYS A O 1
ATOM 3870 N N . LEU A 1 505 ? -25.256 -35.586 2.066 1.00 84.00 505 LEU A N 1
ATOM 3871 C CA . LEU A 1 505 ? -25.737 -34.681 1.019 1.00 84.00 505 LEU A CA 1
ATOM 3872 C C . LEU A 1 505 ? -24.768 -34.655 -0.177 1.00 84.00 505 LEU A C 1
ATOM 3874 O O . LEU A 1 505 ? -23.552 -34.539 0.010 1.00 84.00 505 LEU A O 1
ATOM 3878 N N . ASP A 1 506 ? -25.304 -34.742 -1.397 1.00 87.06 506 ASP A N 1
ATOM 3879 C CA . ASP A 1 506 ? -24.518 -34.712 -2.636 1.00 87.06 506 ASP A CA 1
ATOM 3880 C C . ASP A 1 506 ? -24.279 -33.273 -3.121 1.00 87.06 506 ASP A C 1
ATOM 3882 O O . ASP A 1 506 ? -25.120 -32.662 -3.778 1.00 87.06 506 ASP A O 1
ATOM 3886 N N . PHE A 1 507 ? -23.099 -32.735 -2.811 1.00 86.06 507 PHE A N 1
ATOM 3887 C CA . PHE A 1 507 ? -22.653 -31.423 -3.296 1.00 86.06 507 PHE A CA 1
ATOM 3888 C C . PHE A 1 507 ? -22.107 -31.453 -4.728 1.00 86.06 507 PHE A C 1
ATOM 3890 O O . PHE A 1 507 ? -21.882 -30.401 -5.319 1.00 86.06 507 PHE A O 1
ATOM 3897 N N . ASP A 1 508 ? -21.842 -32.634 -5.282 1.00 87.81 508 ASP A N 1
ATOM 3898 C CA . ASP A 1 508 ? -21.267 -32.790 -6.613 1.00 87.81 508 ASP A CA 1
ATOM 3899 C C . ASP A 1 508 ? -22.379 -33.034 -7.674 1.00 87.81 508 ASP A C 1
ATOM 3901 O O . ASP A 1 508 ? -22.065 -33.185 -8.853 1.00 87.81 508 ASP A O 1
ATOM 3905 N N . HIS A 1 509 ? -23.669 -33.002 -7.296 1.00 89.19 509 HIS A N 1
ATOM 3906 C CA . HIS A 1 509 ? -24.826 -33.029 -8.207 1.00 89.19 509 HIS A CA 1
ATOM 3907 C C . HIS A 1 509 ? -25.142 -31.633 -8.796 1.00 89.19 509 HIS A C 1
ATOM 3909 O O . HIS A 1 509 ? -25.046 -30.637 -8.073 1.00 89.19 509 HIS A O 1
ATOM 3915 N N . PRO A 1 510 ? -25.586 -31.509 -10.069 1.00 86.44 510 PRO A N 1
ATOM 3916 C CA . PRO A 1 510 ? -25.945 -30.216 -10.668 1.00 86.44 510 PRO A CA 1
ATOM 3917 C C . PRO A 1 510 ? -26.966 -29.399 -9.861 1.00 86.44 510 PRO A C 1
ATOM 3919 O O . PRO A 1 510 ? -26.843 -28.178 -9.768 1.00 86.44 510 PRO A O 1
ATOM 3922 N N . ASP A 1 511 ? -27.927 -30.070 -9.221 1.00 87.81 511 ASP A N 1
ATOM 3923 C CA . ASP A 1 511 ? -28.974 -29.415 -8.425 1.00 87.81 511 ASP A CA 1
ATOM 3924 C C . ASP A 1 511 ? -28.471 -28.769 -7.132 1.00 87.81 511 ASP A C 1
ATOM 3926 O O . ASP A 1 511 ? -29.189 -27.945 -6.564 1.00 87.81 511 ASP A O 1
ATOM 3930 N N . ALA A 1 512 ? -27.259 -29.090 -6.671 1.00 89.75 512 ALA A N 1
ATOM 3931 C CA . ALA A 1 512 ? -26.670 -28.453 -5.495 1.00 89.75 512 ALA A CA 1
ATOM 3932 C C . ALA A 1 512 ? -26.287 -26.985 -5.760 1.00 89.75 512 ALA A C 1
ATOM 3934 O O . ALA A 1 512 ? -26.146 -26.192 -4.826 1.00 89.75 512 ALA A O 1
ATOM 3935 N N . ILE A 1 513 ? -26.125 -26.606 -7.032 1.00 91.31 513 ILE A N 1
ATOM 3936 C CA . ILE A 1 513 ? -25.654 -25.288 -7.454 1.00 91.31 513 ILE A CA 1
ATOM 3937 C C . ILE A 1 513 ? -26.834 -24.455 -7.961 1.00 91.31 513 ILE A C 1
ATOM 3939 O O . ILE A 1 513 ? -27.680 -24.904 -8.734 1.00 91.31 513 ILE A O 1
ATOM 3943 N N . ASP A 1 514 ? -26.882 -23.198 -7.542 1.00 92.00 514 ASP A N 1
ATOM 3944 C CA . ASP A 1 514 ? -27.823 -22.190 -8.016 1.00 92.00 514 ASP A CA 1
ATOM 3945 C C . ASP A 1 514 ? -27.365 -21.637 -9.377 1.00 92.00 514 ASP A C 1
ATOM 3947 O O . ASP A 1 514 ? -26.827 -20.531 -9.493 1.00 92.00 514 ASP A O 1
ATOM 3951 N N . MET A 1 515 ? -27.517 -22.466 -10.416 1.00 90.38 515 MET A N 1
ATOM 3952 C CA . MET A 1 515 ? -27.118 -22.142 -11.791 1.00 90.38 515 MET A CA 1
ATOM 3953 C C . MET A 1 515 ? -27.758 -20.849 -12.325 1.00 90.38 515 MET A C 1
ATOM 3955 O O . MET A 1 515 ? -27.022 -20.050 -12.909 1.00 90.38 515 MET A O 1
ATOM 3959 N N . PRO A 1 516 ? -29.058 -20.559 -12.089 1.00 91.56 516 PRO A N 1
ATOM 3960 C CA . PRO A 1 516 ? -29.660 -19.301 -12.529 1.00 91.56 516 PRO A CA 1
ATOM 3961 C C . PRO A 1 516 ? -28.999 -18.071 -11.898 1.00 91.56 516 PRO A C 1
ATOM 3963 O O . PRO A 1 516 ? -28.705 -17.101 -12.602 1.00 91.56 516 PRO A O 1
ATOM 3966 N N . MET A 1 517 ? -28.704 -18.109 -10.591 1.00 91.38 517 MET A N 1
ATOM 3967 C CA . MET A 1 517 ? -28.000 -17.012 -9.921 1.00 91.38 517 MET A CA 1
ATOM 3968 C C . MET A 1 517 ? -26.573 -16.856 -10.459 1.00 91.38 517 MET A C 1
ATOM 3970 O O . MET A 1 517 ? -26.133 -15.734 -10.718 1.00 91.38 517 MET A O 1
ATOM 3974 N N . PHE A 1 518 ? -25.860 -17.966 -10.677 1.00 93.19 518 PHE A N 1
ATOM 3975 C CA . PHE A 1 518 ? -24.518 -17.950 -11.260 1.00 93.19 518 PHE A CA 1
ATOM 3976 C C . PHE A 1 518 ? -24.509 -17.340 -12.668 1.00 93.19 518 PHE A C 1
ATOM 3978 O O . PHE A 1 518 ? -23.701 -16.450 -12.943 1.00 93.19 518 PHE A O 1
ATOM 3985 N N . ALA A 1 519 ? -25.439 -17.758 -13.531 1.00 91.88 519 ALA A N 1
ATOM 3986 C CA . ALA A 1 519 ? -25.591 -17.239 -14.886 1.00 91.88 519 ALA A CA 1
ATOM 3987 C C . ALA A 1 519 ? -25.946 -15.745 -14.892 1.00 91.88 519 ALA A C 1
ATOM 3989 O O . ALA A 1 519 ? -25.326 -14.980 -15.628 1.00 91.88 519 ALA A O 1
ATOM 3990 N N . SER A 1 520 ? -26.869 -15.304 -14.028 1.00 91.75 520 SER A N 1
ATOM 3991 C CA . SER A 1 520 ? -27.226 -13.885 -13.896 1.00 91.75 520 SER A CA 1
ATOM 3992 C C . SER A 1 520 ? -26.034 -13.038 -13.444 1.00 91.75 520 SER A C 1
ATOM 3994 O O . SER A 1 520 ? -25.736 -12.014 -14.058 1.00 91.75 520 SER A O 1
ATOM 3996 N N . CYS A 1 521 ? -25.313 -13.471 -12.403 1.00 91.44 521 CYS A N 1
ATOM 3997 C CA . CYS A 1 521 ? -24.119 -12.773 -11.927 1.00 91.44 521 CYS A CA 1
ATOM 3998 C C . CYS A 1 521 ? -23.035 -12.704 -13.008 1.00 91.44 521 CYS A C 1
ATOM 4000 O O . CYS A 1 521 ? -22.402 -11.662 -13.189 1.00 91.44 521 CYS A O 1
ATOM 4002 N N . LEU A 1 522 ? -22.819 -13.801 -13.737 1.00 93.12 522 LEU A N 1
ATOM 4003 C CA . LEU A 1 522 ? -21.847 -13.850 -14.819 1.00 93.12 522 LEU A CA 1
ATOM 4004 C C . LEU A 1 522 ? -22.244 -12.944 -15.988 1.00 93.12 522 LEU A C 1
ATOM 4006 O O . LEU A 1 522 ? -21.383 -12.243 -16.513 1.00 93.12 522 LEU A O 1
ATOM 4010 N N . ALA A 1 523 ? -23.519 -12.925 -16.373 1.00 92.06 523 ALA A N 1
ATOM 4011 C CA . ALA A 1 523 ? -24.033 -12.066 -17.433 1.00 92.06 523 ALA A CA 1
ATOM 4012 C C . ALA A 1 523 ? -23.878 -10.580 -17.078 1.00 92.06 523 ALA A C 1
ATOM 4014 O O . ALA A 1 523 ? -23.412 -9.795 -17.906 1.00 92.06 523 ALA A O 1
ATOM 4015 N N . ASP A 1 524 ? -24.181 -10.196 -15.834 1.00 89.25 524 ASP A N 1
ATOM 4016 C CA . ASP A 1 524 ? -23.966 -8.829 -15.355 1.00 89.25 524 ASP A CA 1
ATOM 4017 C C . ASP A 1 524 ? -22.483 -8.448 -15.390 1.00 89.25 524 ASP A C 1
ATOM 4019 O O . ASP A 1 524 ? -22.127 -7.389 -15.912 1.00 89.25 524 ASP A O 1
ATOM 4023 N N . LEU A 1 525 ? -21.600 -9.323 -14.903 1.00 88.19 525 LEU A N 1
ATOM 4024 C CA . LEU A 1 525 ? -20.160 -9.072 -14.937 1.00 88.19 525 LEU A CA 1
ATOM 4025 C C . LEU A 1 525 ? -19.608 -9.040 -16.372 1.00 88.19 525 LEU A C 1
ATOM 4027 O O . LEU A 1 525 ? -18.762 -8.191 -16.668 1.00 88.19 525 LEU A O 1
ATOM 4031 N N . LYS A 1 526 ? -20.097 -9.906 -17.273 1.00 89.25 526 LYS A N 1
ATOM 4032 C CA . LYS A 1 526 ? -19.745 -9.904 -18.703 1.00 89.25 526 LYS A CA 1
ATOM 4033 C C . LYS A 1 526 ? -20.165 -8.596 -19.367 1.00 89.25 526 LYS A C 1
ATOM 4035 O O . LYS A 1 526 ? -19.381 -8.014 -20.107 1.00 89.25 526 LYS A O 1
ATOM 4040 N N . ALA A 1 527 ? -21.336 -8.074 -19.011 1.00 84.19 527 ALA A N 1
ATOM 4041 C CA . ALA A 1 527 ? -21.820 -6.763 -19.438 1.00 84.19 527 ALA A CA 1
ATOM 4042 C C . ALA A 1 527 ? -21.153 -5.579 -18.703 1.00 84.19 527 ALA A C 1
ATOM 4044 O O . ALA A 1 527 ? -21.621 -4.446 -18.819 1.00 84.19 527 ALA A O 1
ATOM 4045 N N . CYS A 1 528 ? -20.093 -5.827 -17.923 1.00 76.69 528 CYS A N 1
ATOM 4046 C CA . CYS A 1 528 ? -19.361 -4.836 -17.131 1.00 76.69 528 CYS A CA 1
ATOM 4047 C C . CYS A 1 528 ? -20.232 -4.069 -16.120 1.00 76.69 528 CYS A C 1
ATOM 4049 O O . CYS A 1 528 ? -19.905 -2.944 -15.724 1.00 76.69 528 CYS A O 1
ATOM 4051 N N . LYS A 1 529 ? -21.332 -4.680 -15.673 1.00 78.06 529 LYS A N 1
ATOM 4052 C CA . LYS A 1 529 ? -22.158 -4.198 -14.567 1.00 78.06 529 LYS A CA 1
ATOM 4053 C C . LYS A 1 529 ? -21.588 -4.682 -13.236 1.00 78.06 529 LYS A C 1
ATOM 4055 O O . LYS A 1 529 ? -20.720 -5.553 -13.165 1.00 78.06 529 LYS A O 1
ATOM 4060 N N . GLN A 1 530 ? -22.062 -4.070 -12.159 1.00 80.69 530 GLN A N 1
ATOM 4061 C CA . GLN A 1 530 ? -21.766 -4.537 -10.809 1.00 80.69 530 GLN A CA 1
ATOM 4062 C C . GLN A 1 530 ? -22.582 -5.790 -10.485 1.00 80.69 530 GLN A C 1
ATOM 4064 O O . GLN A 1 530 ? -23.729 -5.898 -10.911 1.00 80.69 530 GLN A O 1
ATOM 4069 N N . SER A 1 531 ? -22.019 -6.693 -9.687 1.00 83.88 531 SER A N 1
ATOM 4070 C CA . SER A 1 531 ? -22.736 -7.860 -9.173 1.00 83.88 531 SER A CA 1
ATOM 4071 C C . SER A 1 531 ? -22.315 -8.185 -7.738 1.00 83.88 531 SER A C 1
ATOM 4073 O O . SER A 1 531 ? -21.178 -7.921 -7.335 1.00 83.88 531 SER A O 1
ATOM 4075 N N . ASN A 1 532 ? -23.238 -8.750 -6.959 1.00 86.19 532 ASN A N 1
ATOM 4076 C CA . ASN A 1 532 ? -23.003 -9.193 -5.587 1.00 86.19 532 ASN A CA 1
ATOM 4077 C C . ASN A 1 532 ? -22.902 -10.715 -5.569 1.00 86.19 532 ASN A C 1
ATOM 4079 O O . ASN A 1 532 ? -23.902 -11.411 -5.725 1.00 86.19 532 ASN A O 1
ATOM 4083 N N . ILE A 1 533 ? -21.690 -11.224 -5.380 1.00 90.38 533 ILE A N 1
ATOM 4084 C CA . ILE A 1 533 ? -21.431 -12.660 -5.381 1.00 90.38 533 ILE A CA 1
ATOM 4085 C C . ILE A 1 533 ? -21.742 -13.225 -3.991 1.00 90.38 533 ILE A C 1
ATOM 4087 O O . ILE A 1 533 ? -21.236 -12.679 -3.006 1.00 90.38 533 ILE A O 1
ATOM 4091 N N . PRO A 1 534 ? -22.541 -14.294 -3.873 1.00 91.75 534 PRO A N 1
ATOM 4092 C CA . PRO A 1 534 ? -22.804 -14.932 -2.589 1.00 91.75 534 PRO A CA 1
ATOM 4093 C C . PRO A 1 534 ? -21.517 -15.476 -1.954 1.00 91.75 534 PRO A C 1
ATOM 4095 O O . PRO A 1 534 ? -20.557 -15.834 -2.640 1.00 91.75 534 PRO A O 1
ATOM 4098 N N . VAL A 1 535 ? -21.485 -15.533 -0.623 1.00 89.44 535 VAL A N 1
ATOM 4099 C CA . VAL A 1 535 ? -20.412 -16.199 0.123 1.00 89.44 535 VAL A CA 1
ATOM 4100 C C . VAL A 1 535 ? -20.961 -17.505 0.684 1.00 89.44 535 VAL A C 1
ATOM 4102 O O . VAL A 1 535 ? -21.948 -17.500 1.413 1.00 89.44 535 VAL A O 1
ATOM 4105 N N . TYR A 1 536 ? -20.318 -18.624 0.356 1.00 89.81 536 TYR A N 1
ATOM 4106 C CA . TYR A 1 536 ? -20.680 -19.939 0.880 1.00 89.81 536 TYR A CA 1
ATOM 4107 C C . TYR A 1 536 ? -19.676 -20.393 1.943 1.00 89.81 536 TYR A C 1
ATOM 4109 O O . TYR A 1 536 ? -18.464 -20.362 1.709 1.00 89.81 536 TYR A O 1
ATOM 4117 N N . SER A 1 537 ? -20.175 -20.808 3.109 1.00 85.56 537 SER A N 1
ATOM 4118 C CA . SER A 1 537 ? -19.355 -21.346 4.194 1.00 85.56 537 SER A CA 1
ATOM 4119 C C . SER A 1 537 ? -19.323 -22.868 4.124 1.00 85.56 537 SER A C 1
ATOM 4121 O O . SER A 1 537 ? -20.329 -23.535 4.339 1.00 85.56 537 SER A O 1
ATOM 4123 N N . PHE A 1 538 ? -18.140 -23.430 3.873 1.00 81.25 538 PHE A N 1
ATOM 4124 C CA . PHE A 1 538 ? -17.932 -24.881 3.914 1.00 81.25 538 PHE A CA 1
ATOM 4125 C C . PHE A 1 538 ? -17.923 -25.461 5.334 1.00 81.25 538 PHE A C 1
ATOM 4127 O O . PHE A 1 538 ? -18.034 -26.674 5.466 1.00 81.25 538 PHE A O 1
ATOM 4134 N N . ALA A 1 539 ? -17.751 -24.626 6.365 1.00 79.81 539 ALA A N 1
ATOM 4135 C CA . ALA A 1 539 ? -17.821 -25.055 7.763 1.00 79.81 539 ALA A CA 1
ATOM 4136 C C . ALA A 1 539 ? -19.281 -25.205 8.214 1.00 79.81 539 ALA A C 1
ATOM 4138 O O . ALA A 1 539 ? -19.648 -26.225 8.784 1.00 79.81 539 ALA A O 1
ATOM 4139 N N . GLU A 1 540 ? -20.112 -24.219 7.866 1.00 81.06 540 GLU A N 1
ATOM 4140 C CA . GLU A 1 540 ? -21.545 -24.198 8.188 1.00 81.06 540 GLU A CA 1
ATOM 4141 C C . GLU A 1 540 ? -22.393 -24.959 7.164 1.00 81.06 540 GLU A C 1
ATOM 4143 O O . GLU A 1 540 ? -23.600 -25.041 7.321 1.00 81.06 540 GLU A O 1
ATOM 4148 N N . HIS A 1 541 ? -21.801 -25.434 6.061 1.00 83.19 541 HIS A N 1
ATOM 4149 C CA . HIS A 1 541 ? -22.532 -26.007 4.925 1.00 83.19 541 HIS A CA 1
ATOM 4150 C C . HIS A 1 541 ? -23.699 -25.120 4.435 1.00 83.19 541 HIS A C 1
ATOM 4152 O O . HIS A 1 541 ? -24.742 -25.614 4.010 1.00 83.19 541 HIS A O 1
ATOM 4158 N N . GLN A 1 542 ? -23.525 -23.792 4.480 1.00 89.38 542 GLN A N 1
ATOM 4159 C CA . GLN A 1 542 ? -24.606 -22.833 4.245 1.00 89.38 542 GLN A CA 1
ATOM 4160 C C . GLN A 1 542 ? -24.129 -21.550 3.550 1.00 89.38 542 GLN A C 1
ATOM 4162 O O . GLN A 1 542 ? -23.006 -21.071 3.756 1.00 89.38 542 GLN A O 1
ATOM 4167 N N . ARG A 1 543 ? -25.014 -20.957 2.738 1.00 90.06 543 ARG A N 1
ATOM 4168 C CA . ARG A 1 543 ? -24.821 -19.629 2.140 1.00 90.06 543 ARG A CA 1
ATOM 4169 C C . ARG A 1 543 ? -25.008 -18.543 3.207 1.00 90.06 543 ARG A C 1
ATOM 4171 O O . ARG A 1 543 ? -26.027 -18.497 3.890 1.00 90.06 543 ARG A O 1
ATOM 4178 N N . LEU A 1 544 ? -24.027 -17.653 3.339 1.00 88.75 544 LEU A N 1
ATOM 4179 C CA . LEU A 1 544 ? -24.041 -16.564 4.315 1.00 88.75 544 LEU A CA 1
ATOM 4180 C C . LEU A 1 544 ? -24.844 -15.358 3.802 1.00 88.75 544 LEU A C 1
ATOM 4182 O O . LEU A 1 544 ? -25.002 -15.162 2.598 1.00 88.75 544 LEU A O 1
ATOM 4186 N N . ALA A 1 545 ? -25.297 -14.505 4.727 1.00 84.25 545 ALA A N 1
ATOM 4187 C CA . ALA A 1 545 ? -25.949 -13.234 4.394 1.00 84.25 545 ALA A CA 1
ATOM 4188 C C . ALA A 1 545 ? -24.981 -12.200 3.779 1.00 84.25 545 ALA A C 1
ATOM 4190 O O . ALA A 1 545 ? -25.408 -11.237 3.144 1.00 84.25 545 ALA A O 1
ATOM 4191 N N . GLU A 1 546 ? -23.672 -12.377 3.976 1.00 84.50 546 GLU A N 1
ATOM 4192 C CA . GLU A 1 546 ? -22.655 -11.526 3.366 1.00 84.50 546 GLU A CA 1
ATOM 4193 C C . GLU A 1 546 ? -22.493 -11.841 1.870 1.00 84.50 546 GLU A C 1
ATOM 4195 O O . GLU A 1 546 ? -22.433 -12.996 1.451 1.00 84.50 546 GLU A O 1
ATOM 4200 N N . THR A 1 547 ? -22.351 -10.791 1.060 1.00 84.75 547 THR A N 1
ATOM 4201 C CA . THR A 1 547 ? -22.032 -10.899 -0.367 1.00 84.75 547 THR A CA 1
ATOM 4202 C C . THR A 1 547 ? -20.753 -10.142 -0.700 1.00 84.75 547 THR A C 1
ATOM 4204 O O . THR A 1 547 ? -20.517 -9.040 -0.198 1.00 84.75 547 THR A O 1
ATOM 4207 N N . LYS A 1 548 ? -19.962 -10.678 -1.626 1.00 81.25 548 LYS A N 1
ATOM 4208 C CA . LYS A 1 548 ? -18.771 -10.034 -2.174 1.00 81.25 548 LYS A CA 1
ATOM 4209 C C . LYS A 1 548 ? -19.131 -9.183 -3.393 1.00 81.25 548 LYS A C 1
ATOM 4211 O O . LYS A 1 548 ? -19.466 -9.707 -4.452 1.00 81.25 548 LYS A O 1
ATOM 4216 N N . TYR A 1 549 ? -18.999 -7.868 -3.254 1.00 79.19 549 TYR A N 1
ATOM 4217 C CA . TYR A 1 549 ? -19.194 -6.919 -4.352 1.00 79.19 549 TYR A CA 1
ATOM 4218 C C . TYR A 1 549 ? -18.080 -7.038 -5.402 1.00 79.19 549 TYR A C 1
ATOM 4220 O O . TYR A 1 549 ? -16.897 -6.941 -5.061 1.00 79.19 549 TYR A O 1
ATOM 4228 N N . LEU A 1 550 ? -18.449 -7.210 -6.674 1.00 75.00 550 LEU A N 1
ATOM 4229 C CA . LEU A 1 550 ? -17.536 -7.223 -7.818 1.00 75.00 550 LEU A CA 1
ATOM 4230 C C . LEU A 1 550 ? -18.000 -6.238 -8.902 1.00 75.00 550 LEU A C 1
ATOM 4232 O O . LEU A 1 550 ? -19.181 -6.164 -9.232 1.00 75.00 550 LEU A O 1
ATOM 4236 N N . TYR A 1 551 ? -17.049 -5.496 -9.475 1.00 74.69 551 TYR A N 1
ATOM 4237 C CA . TYR A 1 551 ? -17.278 -4.556 -10.574 1.00 74.69 551 TYR A CA 1
ATOM 4238 C C . TYR A 1 551 ? -16.014 -4.381 -11.429 1.00 74.69 551 TYR A C 1
ATOM 4240 O O . TYR A 1 551 ? -14.896 -4.449 -10.912 1.00 74.69 551 TYR A O 1
ATOM 4248 N N . GLY A 1 552 ? -16.193 -4.088 -12.722 1.00 67.25 552 GLY A N 1
ATOM 4249 C CA . GLY A 1 552 ? -15.111 -3.652 -13.610 1.00 67.25 552 GLY A CA 1
ATOM 4250 C C . GLY A 1 552 ? -14.104 -4.748 -13.966 1.00 67.25 552 GLY A C 1
ATOM 4251 O O . GLY A 1 552 ? -12.902 -4.483 -14.029 1.00 67.25 552 GLY A O 1
ATOM 4252 N N . ALA A 1 553 ? -14.575 -5.979 -14.173 1.00 77.62 553 ALA A N 1
ATOM 4253 C CA . ALA A 1 553 ? -13.747 -7.062 -14.688 1.00 77.62 553 ALA A CA 1
ATOM 4254 C C . ALA A 1 553 ? -13.513 -6.891 -16.197 1.00 77.62 553 ALA A C 1
ATOM 4256 O O . ALA A 1 553 ? -14.451 -6.672 -16.957 1.00 77.62 553 ALA A O 1
ATOM 4257 N N . THR A 1 554 ? -12.259 -6.993 -16.638 1.00 80.25 554 THR A N 1
ATOM 4258 C CA . THR A 1 554 ? 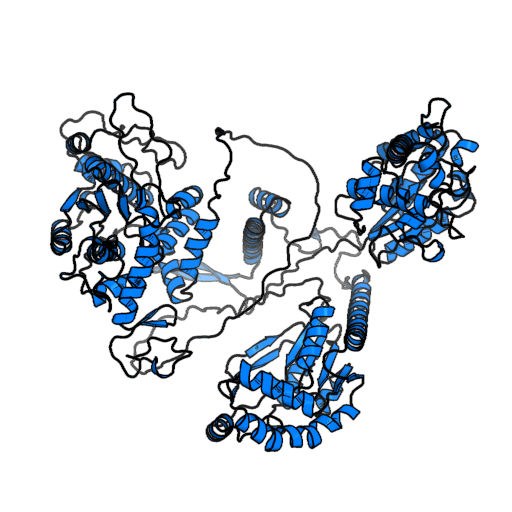-11.917 -7.069 -18.071 1.00 80.25 554 THR A CA 1
ATOM 4259 C C . THR A 1 554 ? -11.835 -8.521 -18.519 1.00 80.25 554 THR A C 1
ATOM 4261 O O . THR A 1 554 ? -12.220 -8.836 -19.643 1.00 80.25 554 THR A O 1
ATOM 4264 N N . ILE A 1 555 ? -11.343 -9.391 -17.633 1.00 87.75 555 ILE A N 1
ATOM 4265 C CA . ILE A 1 555 ? -11.306 -10.837 -17.827 1.00 87.75 555 ILE A CA 1
ATOM 4266 C C . ILE A 1 555 ? -11.941 -11.504 -16.613 1.00 87.75 555 ILE A C 1
ATOM 4268 O O . ILE A 1 555 ? -11.633 -11.157 -15.470 1.00 87.75 555 ILE A O 1
ATOM 4272 N N . ILE A 1 556 ? -12.801 -12.481 -16.866 1.00 92.62 556 ILE A N 1
ATOM 4273 C CA . ILE A 1 556 ? -13.481 -13.265 -15.841 1.00 92.62 556 ILE A CA 1
ATOM 4274 C C . ILE A 1 556 ? -13.076 -14.718 -16.036 1.00 92.62 556 ILE A C 1
ATOM 4276 O O . ILE A 1 556 ? -13.399 -15.320 -17.051 1.00 92.62 556 ILE A O 1
ATOM 4280 N N . ILE A 1 557 ? -12.368 -15.288 -15.069 1.00 94.31 557 ILE A N 1
ATOM 4281 C CA . ILE A 1 557 ? -12.041 -16.711 -15.042 1.00 94.31 557 ILE A CA 1
ATOM 4282 C C . ILE A 1 557 ? -13.071 -17.393 -14.148 1.00 94.31 557 ILE A C 1
ATOM 4284 O O . ILE A 1 557 ? -13.002 -17.315 -12.924 1.00 94.31 557 ILE A O 1
ATOM 4288 N N . THR A 1 558 ? -14.053 -18.032 -14.762 1.00 94.94 558 THR A N 1
ATOM 4289 C CA . THR A 1 558 ? -15.034 -18.862 -14.065 1.00 94.94 558 THR A CA 1
ATOM 4290 C C . THR A 1 558 ? -14.448 -20.247 -13.819 1.00 94.94 558 THR A C 1
ATOM 4292 O O . THR A 1 558 ? -13.903 -20.855 -14.736 1.00 94.94 558 THR A O 1
ATOM 4295 N N . GLU A 1 559 ? -14.509 -20.748 -12.588 1.00 94.81 559 GLU A N 1
ATOM 4296 C CA . GLU A 1 559 ? -14.002 -22.085 -12.259 1.00 94.81 559 GLU A CA 1
ATOM 4297 C C . GLU A 1 559 ? -15.006 -22.881 -11.433 1.00 94.81 559 GLU A C 1
ATOM 4299 O O . GLU A 1 559 ? -15.609 -22.353 -10.501 1.00 94.81 559 GLU A O 1
ATOM 4304 N N . GLY A 1 560 ? -15.200 -24.152 -11.784 1.00 93.00 560 GLY A N 1
ATOM 4305 C CA . GLY A 1 560 ? -16.240 -24.976 -11.175 1.00 93.00 560 GLY A CA 1
ATOM 4306 C C . GLY A 1 560 ? -16.311 -26.377 -11.770 1.00 93.00 560 GLY A C 1
ATOM 4307 O O . GLY A 1 560 ? -15.924 -26.591 -12.918 1.00 93.00 560 GLY A O 1
ATOM 4308 N N . ILE A 1 561 ? -16.779 -27.350 -10.984 1.00 92.88 561 ILE A N 1
ATOM 4309 C CA . ILE A 1 561 ? -16.920 -28.735 -11.464 1.00 92.88 561 ILE A CA 1
ATOM 4310 C C . ILE A 1 561 ? -17.995 -28.846 -12.555 1.00 92.88 561 ILE A C 1
ATOM 4312 O O . ILE A 1 561 ? -17.806 -29.597 -13.502 1.00 92.88 561 ILE A O 1
ATOM 4316 N N . MET A 1 562 ? -19.044 -28.018 -12.491 1.00 91.88 562 MET A N 1
ATOM 4317 C CA . MET A 1 562 ? -20.150 -27.990 -13.454 1.00 91.88 562 MET A CA 1
ATOM 4318 C C . MET A 1 562 ? -20.113 -26.753 -14.357 1.00 91.88 562 MET A C 1
ATOM 4320 O O . MET A 1 562 ? -21.125 -26.398 -14.953 1.00 91.88 562 MET A O 1
ATOM 4324 N N . ALA A 1 563 ? -18.969 -26.067 -14.468 1.00 92.25 563 ALA A N 1
ATOM 4325 C CA . ALA A 1 563 ? -18.902 -24.811 -15.215 1.00 92.25 563 ALA A CA 1
ATOM 4326 C C . ALA A 1 563 ? -19.336 -24.974 -16.684 1.00 92.25 563 ALA A C 1
ATOM 4328 O O . ALA A 1 563 ? -19.963 -24.078 -17.221 1.00 92.25 563 ALA A O 1
ATOM 4329 N N . LEU A 1 564 ? -19.078 -26.121 -17.325 1.00 94.31 564 LEU A N 1
ATOM 4330 C CA . LEU A 1 564 ? -19.435 -26.371 -18.733 1.00 94.31 564 LEU A CA 1
ATOM 4331 C C . LEU A 1 564 ? -20.734 -27.173 -18.932 1.00 94.31 564 LEU A C 1
ATOM 4333 O O . LEU A 1 564 ? -21.031 -27.569 -20.059 1.00 94.31 564 LEU A O 1
ATOM 4337 N N . GLN A 1 565 ? -21.494 -27.444 -17.869 1.00 91.94 565 GLN A N 1
ATOM 4338 C CA . GLN A 1 565 ? -22.675 -28.310 -17.936 1.00 91.94 565 GLN A CA 1
ATOM 4339 C C . GLN A 1 565 ? -23.896 -27.587 -18.533 1.00 91.94 565 GLN A C 1
ATOM 4341 O O . GLN A 1 565 ? -24.543 -28.118 -19.437 1.00 91.94 565 GLN A O 1
ATOM 4346 N N . ASP A 1 566 ? -24.174 -26.360 -18.090 1.00 90.06 566 ASP A N 1
ATOM 4347 C CA . ASP A 1 566 ? -25.328 -25.572 -18.539 1.00 90.06 566 ASP A CA 1
ATOM 4348 C C . ASP A 1 566 ? -25.088 -24.949 -19.940 1.00 90.06 566 ASP A C 1
ATOM 4350 O O . ASP A 1 566 ? -24.091 -24.242 -20.140 1.00 90.06 566 ASP A O 1
ATOM 4354 N N . PRO A 1 567 ? -25.966 -25.185 -20.938 1.00 90.38 567 PRO A N 1
ATOM 4355 C CA . PRO A 1 567 ? -25.931 -24.483 -22.224 1.00 90.38 567 PRO A CA 1
ATOM 4356 C C . PRO A 1 567 ? -25.891 -22.950 -22.111 1.00 90.38 567 PRO A C 1
ATOM 4358 O O . PRO A 1 567 ? -25.104 -22.324 -22.819 1.00 90.38 567 PRO A O 1
ATOM 4361 N N . ALA A 1 568 ? -26.663 -22.348 -21.200 1.00 88.56 568 ALA A N 1
ATOM 4362 C CA . ALA A 1 568 ? -26.743 -20.894 -21.057 1.00 88.56 568 ALA A CA 1
ATOM 4363 C C . ALA A 1 568 ? -25.403 -20.291 -20.607 1.00 88.56 568 ALA A C 1
ATOM 4365 O O . ALA A 1 568 ? -24.987 -19.232 -21.075 1.00 88.56 568 ALA A O 1
ATOM 4366 N N . LEU A 1 569 ? -24.670 -20.999 -19.745 1.00 91.81 569 LEU A N 1
ATOM 4367 C CA . LEU A 1 569 ? -23.319 -20.607 -19.347 1.00 91.81 569 LEU A CA 1
ATOM 4368 C C . LEU A 1 569 ? -22.326 -20.740 -20.504 1.00 91.81 569 LEU A C 1
ATOM 4370 O O . LEU A 1 569 ? -21.476 -19.869 -20.692 1.00 91.81 569 LEU A O 1
ATOM 4374 N N . ARG A 1 570 ? -22.453 -21.795 -21.319 1.00 93.88 570 ARG A N 1
ATOM 4375 C CA . ARG A 1 570 ? -21.573 -22.019 -22.474 1.00 93.88 570 ARG A CA 1
ATOM 4376 C C . ARG A 1 570 ? -21.655 -20.900 -23.505 1.00 93.88 570 ARG A C 1
ATOM 4378 O O . ARG A 1 570 ? -20.619 -20.586 -24.089 1.00 93.88 570 ARG A O 1
ATOM 4385 N N . GLU A 1 571 ? -22.815 -20.280 -23.690 1.00 92.06 571 GLU A N 1
ATOM 4386 C CA . GLU A 1 571 ? -22.984 -19.104 -24.557 1.00 92.06 571 GLU A CA 1
ATOM 4387 C C . GLU A 1 571 ? -22.300 -17.847 -23.997 1.00 92.06 571 GLU A C 1
ATOM 4389 O O . GLU A 1 571 ? -21.839 -16.988 -24.749 1.00 92.06 571 GLU A O 1
ATOM 4394 N N . LEU A 1 572 ? -22.162 -17.750 -22.671 1.00 92.44 572 LEU A N 1
ATOM 4395 C CA . LEU A 1 572 ? -21.473 -16.638 -22.015 1.00 92.44 572 LEU A CA 1
ATOM 4396 C C . LEU A 1 572 ? -19.942 -16.778 -22.037 1.00 92.44 572 LEU A C 1
ATOM 4398 O O . LEU A 1 572 ? -19.251 -15.782 -21.818 1.00 92.44 572 LEU A O 1
ATOM 4402 N N . TYR A 1 573 ? -19.389 -17.962 -22.306 1.00 95.62 573 TYR A N 1
ATOM 4403 C CA . TYR A 1 573 ? -17.939 -18.198 -22.297 1.00 95.62 573 TYR A CA 1
ATOM 4404 C C . TYR A 1 573 ? -17.273 -17.959 -23.648 1.00 95.62 573 TYR A C 1
ATOM 4406 O O . TYR A 1 573 ? -17.644 -18.581 -24.641 1.00 95.62 573 TYR A O 1
ATOM 4414 N N . ASP A 1 574 ? -16.204 -17.163 -23.646 1.00 94.44 574 ASP A N 1
ATOM 4415 C CA . ASP A 1 574 ? -15.385 -16.880 -24.830 1.00 94.44 574 ASP A CA 1
ATOM 4416 C C . ASP A 1 574 ? -14.233 -17.889 -25.003 1.00 94.44 574 ASP A C 1
ATOM 4418 O O . ASP A 1 574 ? -13.731 -18.072 -26.108 1.00 94.44 574 ASP A O 1
ATOM 4422 N N . LEU A 1 575 ? -13.800 -18.551 -23.922 1.00 94.75 575 LEU A N 1
ATOM 4423 C CA . LEU A 1 575 ? -12.848 -19.668 -23.961 1.00 94.75 575 LEU A CA 1
ATOM 4424 C C . LEU A 1 575 ? -13.231 -20.730 -22.930 1.00 94.75 575 LEU A C 1
ATOM 4426 O O . LEU A 1 575 ? -13.371 -20.419 -21.749 1.00 94.75 575 LEU A O 1
ATOM 4430 N N . LYS A 1 576 ? -13.352 -21.986 -23.351 1.00 96.56 576 LYS A N 1
ATOM 4431 C CA . LYS A 1 576 ? -13.748 -23.120 -22.512 1.00 96.56 576 LYS A CA 1
ATOM 4432 C C . LYS A 1 576 ? -12.568 -24.073 -22.339 1.00 96.56 576 LYS A C 1
ATOM 4434 O O . LYS A 1 576 ? -12.074 -24.661 -23.293 1.00 96.56 576 LYS A O 1
ATOM 4439 N N . VAL A 1 577 ? -12.102 -24.217 -21.105 1.00 95.31 577 VAL A N 1
ATOM 4440 C CA . VAL A 1 577 ? -10.939 -25.024 -20.727 1.00 95.31 577 VAL A CA 1
ATOM 4441 C C . VAL A 1 577 ? -11.390 -26.170 -19.833 1.00 95.31 577 VAL A C 1
ATOM 4443 O O . VAL A 1 577 ? -12.076 -25.952 -18.832 1.00 95.31 577 VAL A O 1
ATOM 4446 N N . PHE A 1 578 ? -10.965 -27.389 -20.151 1.00 95.69 578 PHE A N 1
ATOM 4447 C CA . PHE A 1 578 ? -11.214 -28.568 -19.329 1.00 95.69 578 PHE A CA 1
ATOM 4448 C C . PHE A 1 578 ? -9.904 -29.151 -18.801 1.00 95.69 578 PHE A C 1
ATOM 4450 O O . PHE A 1 578 ? -9.013 -29.511 -19.567 1.00 95.69 578 PHE A O 1
ATOM 4457 N N . VAL A 1 579 ? -9.776 -29.250 -17.479 1.00 94.75 579 VAL A N 1
ATOM 4458 C CA . VAL A 1 579 ? -8.606 -29.834 -16.816 1.00 94.75 579 VAL A CA 1
ATOM 4459 C C . VAL A 1 579 ? -8.838 -31.329 -16.632 1.00 94.75 579 VAL A C 1
ATOM 4461 O O . VAL A 1 579 ? -9.594 -31.751 -15.750 1.00 94.75 579 VAL A O 1
ATOM 4464 N N . GLN A 1 580 ? -8.168 -32.126 -17.461 1.00 91.38 580 GLN A N 1
ATOM 4465 C CA . GLN A 1 580 ? -8.242 -33.582 -17.441 1.00 91.38 580 GLN A CA 1
ATOM 4466 C C . GLN A 1 580 ? -7.196 -34.149 -16.482 1.00 91.38 580 GLN A C 1
ATOM 4468 O O . GLN A 1 580 ? -6.034 -33.765 -16.521 1.00 91.38 580 GLN A O 1
ATOM 4473 N N . CYS A 1 581 ? -7.595 -35.055 -15.597 1.00 89.88 581 CYS A N 1
ATOM 4474 C CA . CYS A 1 581 ? -6.717 -35.665 -14.603 1.00 89.88 581 CYS A CA 1
ATOM 4475 C C . CYS A 1 581 ? -7.216 -37.078 -14.309 1.00 89.88 581 CYS A C 1
ATOM 4477 O O . CYS A 1 581 ? -8.427 -37.296 -14.303 1.00 89.88 581 CYS A O 1
ATOM 4479 N N . ASP A 1 582 ? -6.303 -38.001 -14.020 1.00 89.31 582 ASP A N 1
ATOM 4480 C CA . ASP A 1 582 ? -6.666 -39.366 -13.641 1.00 89.31 582 ASP A CA 1
ATOM 4481 C C . ASP A 1 582 ? -7.468 -39.374 -12.334 1.00 89.31 582 ASP A C 1
ATOM 4483 O O . ASP A 1 582 ? -7.152 -38.635 -11.391 1.00 89.31 582 ASP A O 1
ATOM 4487 N N . THR A 1 583 ? -8.501 -40.219 -12.265 1.00 88.00 583 THR A N 1
ATOM 4488 C CA . THR A 1 583 ? -9.426 -40.293 -11.119 1.00 88.00 583 THR A CA 1
ATOM 4489 C C . THR A 1 583 ? -8.711 -40.644 -9.819 1.00 88.00 583 THR A C 1
ATOM 4491 O O . THR A 1 583 ? -9.043 -40.097 -8.768 1.00 88.00 583 THR A O 1
ATOM 4494 N N . ASP A 1 584 ? -7.678 -41.481 -9.893 1.00 88.81 584 ASP A N 1
ATOM 4495 C CA . ASP A 1 584 ? -6.910 -41.926 -8.728 1.00 88.81 584 ASP A CA 1
ATOM 4496 C C . ASP A 1 584 ? -6.062 -40.782 -8.160 1.00 88.81 584 ASP A C 1
ATOM 4498 O O . ASP A 1 584 ? -5.999 -40.567 -6.947 1.00 88.81 584 ASP A O 1
ATOM 4502 N N . LEU A 1 585 ? -5.480 -39.965 -9.044 1.00 88.31 585 LEU A N 1
ATOM 4503 C CA . LEU A 1 585 ? -4.745 -38.768 -8.650 1.00 88.31 585 LEU A CA 1
ATOM 4504 C C . LEU A 1 585 ? -5.687 -37.694 -8.085 1.00 88.31 585 LEU A C 1
ATOM 4506 O O . LEU A 1 585 ? -5.339 -37.010 -7.117 1.00 88.31 585 LEU A O 1
ATOM 4510 N N . MET A 1 586 ? -6.890 -37.559 -8.653 1.00 90.31 586 MET A N 1
ATOM 4511 C CA . MET A 1 586 ? -7.935 -36.683 -8.118 1.00 90.31 586 MET A CA 1
ATOM 4512 C C . MET A 1 586 ? -8.347 -37.098 -6.700 1.00 90.31 586 MET A C 1
ATOM 4514 O O . MET A 1 586 ? -8.432 -36.236 -5.821 1.00 90.31 586 MET A O 1
ATOM 4518 N N . LEU A 1 587 ? -8.548 -38.400 -6.466 1.00 90.50 587 LEU A N 1
ATOM 4519 C CA . LEU A 1 587 ? -8.854 -38.958 -5.149 1.00 90.50 587 LEU A CA 1
ATOM 4520 C C . LEU A 1 587 ? -7.723 -38.679 -4.154 1.00 90.50 587 LEU A C 1
ATOM 4522 O O . LEU A 1 587 ? -7.980 -38.111 -3.094 1.00 90.50 587 LEU A O 1
ATOM 4526 N N . ALA A 1 588 ? -6.475 -38.995 -4.511 1.00 88.75 588 ALA A N 1
ATOM 4527 C CA . ALA A 1 588 ? -5.317 -38.776 -3.644 1.00 88.75 588 ALA A CA 1
ATOM 4528 C C . ALA A 1 588 ? -5.188 -37.303 -3.213 1.00 88.75 588 ALA A C 1
ATOM 4530 O O . ALA A 1 588 ? -4.975 -37.001 -2.037 1.00 88.75 588 ALA A O 1
ATOM 4531 N N . ARG A 1 589 ? -5.388 -36.366 -4.149 1.00 88.38 589 ARG A N 1
ATOM 4532 C CA . ARG A 1 589 ? -5.362 -34.922 -3.867 1.00 88.38 589 ARG A CA 1
ATOM 4533 C C . ARG A 1 589 ? -6.534 -34.472 -2.999 1.00 88.38 589 ARG A C 1
ATOM 4535 O O . ARG A 1 589 ? -6.335 -33.652 -2.103 1.00 88.38 589 ARG A O 1
ATOM 4542 N N . ARG A 1 590 ? -7.746 -34.986 -3.248 1.00 87.38 590 ARG A N 1
ATOM 4543 C CA . ARG A 1 590 ? -8.932 -34.673 -2.431 1.00 87.38 590 ARG A CA 1
ATOM 4544 C C . ARG A 1 590 ? -8.749 -35.177 -1.001 1.00 87.38 590 ARG A C 1
ATOM 4546 O O . ARG A 1 590 ? -9.015 -34.423 -0.074 1.00 87.38 590 ARG A O 1
ATOM 4553 N N . LEU A 1 591 ? -8.213 -36.383 -0.831 1.00 88.31 591 LEU A N 1
ATOM 4554 C CA . LEU A 1 591 ? -7.931 -36.987 0.469 1.00 88.31 591 LEU A CA 1
ATOM 4555 C C . LEU A 1 591 ? -6.898 -36.168 1.255 1.00 88.31 591 LEU A C 1
ATOM 4557 O O . LEU A 1 591 ? -7.163 -35.779 2.387 1.00 88.31 591 LEU A O 1
ATOM 4561 N N . GLN A 1 592 ? -5.773 -35.794 0.635 1.00 85.75 592 GLN A N 1
ATOM 4562 C CA . GLN A 1 592 ? -4.771 -34.933 1.281 1.00 85.75 592 GLN A CA 1
ATOM 4563 C C . GLN A 1 592 ? -5.339 -33.571 1.701 1.00 85.75 592 GLN A C 1
ATOM 4565 O O . GLN A 1 592 ? -5.071 -33.108 2.810 1.00 85.75 592 GLN A O 1
ATOM 4570 N N . ARG A 1 593 ? -6.119 -32.926 0.826 1.00 84.69 593 ARG A N 1
ATOM 4571 C CA . ARG A 1 593 ? -6.728 -31.619 1.094 1.00 84.69 593 ARG A CA 1
ATOM 4572 C C . ARG A 1 593 ? -7.768 -31.700 2.210 1.00 84.69 593 ARG A C 1
ATOM 4574 O O . ARG A 1 593 ? -7.714 -30.907 3.139 1.00 84.69 593 ARG A O 1
ATOM 4581 N N . ASP A 1 594 ? -8.698 -32.647 2.140 1.00 81.31 594 ASP A N 1
ATOM 4582 C CA . ASP A 1 594 ? -9.832 -32.711 3.065 1.00 81.31 594 ASP A CA 1
ATOM 4583 C C . ASP A 1 594 ? -9.411 -33.231 4.458 1.00 81.31 594 ASP A C 1
ATOM 4585 O O . ASP A 1 594 ? -9.955 -32.772 5.463 1.00 81.31 594 ASP A O 1
ATOM 4589 N N . VAL A 1 595 ? -8.382 -34.086 4.552 1.00 84.69 595 VAL A N 1
ATOM 4590 C CA . VAL A 1 595 ? -7.768 -34.466 5.842 1.00 84.69 595 VAL A CA 1
ATOM 4591 C C . VAL A 1 595 ? -7.027 -33.277 6.465 1.00 84.69 595 VAL A C 1
ATOM 4593 O O . VAL A 1 595 ? -7.228 -32.966 7.636 1.00 84.69 595 VAL A O 1
ATOM 4596 N N . LYS A 1 596 ? -6.183 -32.580 5.691 1.00 78.88 596 LYS A N 1
ATOM 4597 C CA . LYS A 1 596 ? -5.301 -31.521 6.212 1.00 78.88 596 LYS A CA 1
ATOM 4598 C C . LYS A 1 596 ? -6.012 -30.190 6.465 1.00 78.88 596 LYS A C 1
ATOM 4600 O O . LYS A 1 596 ? -5.702 -29.515 7.439 1.00 78.88 596 LYS A O 1
ATOM 4605 N N . GLU A 1 597 ? -6.897 -29.779 5.560 1.00 72.12 597 GLU A N 1
ATOM 4606 C CA . GLU A 1 597 ? -7.522 -28.449 5.567 1.00 72.12 597 GLU A CA 1
ATOM 4607 C C . GLU A 1 597 ? -8.931 -28.456 6.174 1.00 72.12 597 GLU A C 1
ATOM 4609 O O . GLU A 1 597 ? -9.387 -27.409 6.624 1.00 72.12 597 GLU A O 1
ATOM 4614 N N . ARG A 1 598 ? -9.628 -29.605 6.187 1.00 70.06 598 ARG A N 1
ATOM 4615 C CA . ARG A 1 598 ? -11.028 -29.717 6.648 1.00 70.06 598 ARG A CA 1
ATOM 4616 C C . ARG A 1 598 ? -11.231 -30.679 7.826 1.00 70.06 598 ARG A C 1
ATOM 4618 O O . ARG A 1 598 ? -12.355 -30.796 8.300 1.00 70.06 598 ARG A O 1
ATOM 4625 N N . GLY A 1 599 ? -10.180 -31.365 8.287 1.00 71.38 599 GLY A N 1
ATOM 4626 C CA . GLY A 1 599 ? -10.220 -32.229 9.474 1.00 71.38 599 GLY A CA 1
ATOM 4627 C C . GLY A 1 599 ? -11.112 -33.472 9.353 1.00 71.38 599 GLY A C 1
ATOM 4628 O O . GLY A 1 599 ? -11.590 -33.972 10.367 1.00 71.38 599 GLY A O 1
ATOM 4629 N N . ARG A 1 600 ? -11.377 -33.964 8.134 1.00 77.00 600 ARG A N 1
ATOM 4630 C CA . ARG A 1 600 ? -12.254 -35.130 7.895 1.00 77.00 600 ARG A CA 1
ATOM 4631 C C . ARG A 1 600 ? -11.507 -36.465 8.039 1.00 77.00 600 ARG A C 1
ATOM 4633 O O . ARG A 1 600 ? -10.309 -36.530 7.767 1.00 77.00 600 ARG A O 1
ATOM 4640 N N . SER A 1 601 ? -12.220 -37.535 8.416 1.00 83.44 601 SER A N 1
ATOM 4641 C CA . SER A 1 601 ? -11.669 -38.900 8.461 1.00 83.44 601 SER A CA 1
ATOM 4642 C C . SER A 1 601 ? -11.478 -39.487 7.062 1.00 83.44 601 SER A C 1
ATOM 4644 O O . SER A 1 601 ? -12.215 -39.167 6.126 1.00 83.44 601 SER A O 1
ATOM 4646 N N . VAL A 1 602 ? -10.487 -40.369 6.920 1.00 86.38 602 VAL A N 1
ATOM 4647 C CA . VAL A 1 602 ? -10.166 -41.019 5.642 1.00 86.38 602 VAL A CA 1
ATOM 4648 C C . VAL A 1 602 ? -11.330 -41.891 5.169 1.00 86.38 602 VAL A C 1
ATOM 4650 O O . VAL A 1 602 ? -11.716 -41.817 4.004 1.00 86.38 602 VAL A O 1
ATOM 4653 N N . GLU A 1 603 ? -11.937 -42.653 6.078 1.00 85.81 603 GLU A N 1
ATOM 4654 C CA . GLU A 1 603 ? -13.066 -43.541 5.791 1.00 85.81 603 GLU A CA 1
ATOM 4655 C C . GLU A 1 603 ? -14.282 -42.755 5.285 1.00 85.81 603 GLU A C 1
ATOM 4657 O O . GLU A 1 603 ? -14.895 -43.139 4.290 1.00 85.81 603 GLU A O 1
ATOM 4662 N N . GLY A 1 604 ? -14.592 -41.612 5.910 1.00 83.19 604 GLY A N 1
ATOM 4663 C CA . GLY A 1 604 ? -15.713 -40.763 5.499 1.00 83.19 604 GLY A CA 1
ATOM 4664 C C . GLY A 1 604 ? -15.505 -40.121 4.125 1.00 83.19 604 GLY A C 1
ATOM 4665 O O . GLY A 1 604 ? -16.448 -40.004 3.344 1.00 83.19 604 GLY A O 1
ATOM 4666 N N . ILE A 1 605 ? -14.265 -39.743 3.794 1.00 84.38 605 ILE A N 1
ATOM 4667 C CA . ILE A 1 605 ? -13.923 -39.213 2.465 1.00 84.38 605 ILE A CA 1
ATOM 4668 C C . ILE A 1 605 ? -14.077 -40.298 1.395 1.00 84.38 605 ILE A C 1
ATOM 4670 O O . ILE A 1 605 ? -14.592 -40.010 0.315 1.00 84.38 605 ILE A O 1
ATOM 4674 N N . LEU A 1 606 ? -13.637 -41.528 1.678 1.00 87.62 606 LEU A N 1
ATOM 4675 C CA . LEU A 1 606 ? -13.736 -42.645 0.737 1.00 87.62 606 LEU A CA 1
ATOM 4676 C C . LEU A 1 606 ? -15.194 -43.047 0.477 1.00 87.62 606 LEU A C 1
ATOM 4678 O O . LEU A 1 606 ? -15.560 -43.196 -0.690 1.00 87.62 606 LEU A O 1
ATOM 4682 N N . ASP A 1 607 ? -16.029 -43.147 1.519 1.00 87.06 607 ASP A N 1
ATOM 4683 C CA . ASP A 1 607 ? -17.467 -43.425 1.364 1.00 87.06 607 ASP A CA 1
ATOM 4684 C C . ASP A 1 607 ? -18.147 -42.343 0.514 1.00 87.06 607 ASP A C 1
ATOM 4686 O O . ASP A 1 607 ? -18.777 -42.648 -0.499 1.00 87.06 607 ASP A O 1
ATOM 4690 N N . GLN A 1 608 ? -17.924 -41.064 0.841 1.00 84.56 608 GLN A N 1
ATOM 4691 C CA . GLN A 1 608 ? -18.461 -39.941 0.068 1.00 84.56 608 GLN A CA 1
ATOM 4692 C C . GLN A 1 608 ? -17.965 -39.949 -1.387 1.00 84.56 608 GLN A C 1
ATOM 4694 O O . GLN A 1 608 ? -18.730 -39.649 -2.308 1.00 84.56 608 GLN A O 1
ATOM 4699 N N . TYR A 1 609 ? -16.692 -40.280 -1.617 1.00 87.88 609 TYR A N 1
ATOM 4700 C CA . TYR A 1 609 ? -16.118 -40.293 -2.959 1.00 87.88 609 TYR A CA 1
ATOM 4701 C C . TYR A 1 609 ? -16.745 -41.370 -3.845 1.00 87.88 609 TYR A C 1
ATOM 4703 O O . TYR A 1 609 ? -17.100 -41.092 -4.991 1.00 87.88 609 TYR A O 1
ATOM 4711 N N . LEU A 1 610 ? -16.897 -42.586 -3.317 1.00 89.31 610 LEU A N 1
ATOM 4712 C CA . LEU A 1 610 ? -17.486 -43.704 -4.050 1.00 89.31 610 LEU A CA 1
ATOM 4713 C C . LEU A 1 610 ? -18.995 -43.536 -4.239 1.00 89.31 610 LEU A C 1
ATOM 4715 O O . LEU A 1 610 ? -19.510 -43.883 -5.300 1.00 89.31 610 LEU A O 1
ATOM 4719 N N . ARG A 1 611 ? -19.687 -42.988 -3.236 1.00 88.25 611 ARG A N 1
ATOM 4720 C CA . ARG A 1 611 ? -21.141 -42.809 -3.256 1.00 88.25 611 ARG A CA 1
ATOM 4721 C C . ARG A 1 611 ? -21.594 -41.654 -4.147 1.00 88.25 611 ARG A C 1
ATOM 4723 O O . ARG A 1 611 ? -22.577 -41.815 -4.859 1.00 88.25 611 ARG A O 1
ATOM 4730 N N . PHE A 1 612 ? -20.899 -40.516 -4.106 1.00 88.94 612 PHE A N 1
ATOM 4731 C CA . PHE A 1 612 ? -21.355 -39.278 -4.752 1.00 88.94 612 PHE A CA 1
ATOM 4732 C C . PHE A 1 612 ? -20.356 -38.743 -5.785 1.00 88.94 612 PHE A C 1
ATOM 4734 O O . PHE A 1 612 ? -20.692 -38.574 -6.953 1.00 88.94 612 PHE A O 1
ATOM 4741 N N . VAL A 1 613 ? -19.092 -38.533 -5.400 1.00 89.31 613 VAL A N 1
ATOM 4742 C CA . VAL A 1 613 ? -18.132 -37.766 -6.222 1.00 89.31 613 VAL A CA 1
ATOM 4743 C C . VAL A 1 613 ? -17.798 -38.455 -7.547 1.00 89.31 613 VAL A C 1
ATOM 4745 O O . VAL A 1 613 ? -17.791 -37.806 -8.593 1.00 89.31 613 VAL A O 1
ATOM 4748 N N . LYS A 1 614 ? -17.483 -39.756 -7.520 1.00 90.19 614 LYS A N 1
ATOM 4749 C CA . LYS A 1 614 ? -17.118 -40.511 -8.726 1.00 90.19 614 LYS A CA 1
ATOM 4750 C C . LYS A 1 614 ? -18.315 -40.685 -9.676 1.00 90.19 614 LYS A C 1
ATOM 4752 O O . LYS A 1 614 ? -18.154 -40.324 -10.842 1.00 90.19 614 LYS A O 1
ATOM 4757 N N . PRO A 1 615 ? -19.504 -41.128 -9.217 1.00 92.38 615 PRO A N 1
ATOM 4758 C CA . PRO A 1 615 ? -20.697 -41.161 -10.064 1.00 92.38 615 PRO A CA 1
ATOM 4759 C C . PRO A 1 615 ? -21.032 -39.801 -10.688 1.00 92.38 615 PRO A C 1
ATOM 4761 O O . PRO A 1 615 ? -21.251 -39.719 -11.896 1.00 92.38 615 PRO A O 1
ATOM 4764 N N . SER A 1 616 ? -20.999 -38.719 -9.904 1.00 91.38 616 SER A N 1
ATOM 4765 C CA . SER A 1 616 ? -21.290 -37.374 -10.410 1.00 91.38 616 SER A CA 1
ATOM 4766 C C . SER A 1 616 ? -20.241 -36.882 -11.412 1.00 91.38 616 SER A C 1
ATOM 4768 O O . SER A 1 616 ? -20.582 -36.246 -12.413 1.00 91.38 616 SER A O 1
ATOM 4770 N N . TYR A 1 617 ? -18.966 -37.235 -11.220 1.00 92.69 617 TYR A N 1
ATOM 4771 C CA . TYR A 1 617 ? -17.928 -36.964 -12.211 1.00 92.69 617 TYR A CA 1
ATOM 4772 C C . TYR A 1 617 ? -18.193 -37.687 -13.538 1.00 92.69 617 TYR A C 1
ATOM 4774 O O . TYR A 1 617 ? -18.156 -37.045 -14.589 1.00 92.69 617 TYR A O 1
ATOM 4782 N N . ASP A 1 618 ? -18.476 -38.990 -13.500 1.00 92.06 618 ASP A N 1
ATOM 4783 C CA . ASP A 1 618 ? -18.670 -39.799 -14.706 1.00 92.06 618 ASP A CA 1
ATOM 4784 C C . ASP A 1 618 ? -19.936 -39.404 -15.484 1.00 92.06 618 ASP A C 1
ATOM 4786 O O . ASP A 1 618 ? -19.906 -39.388 -16.718 1.00 92.06 618 ASP A O 1
ATOM 4790 N N . ASN A 1 619 ? -21.009 -39.035 -14.775 1.00 91.81 619 ASN A N 1
ATOM 4791 C CA . ASN A 1 619 ? -22.310 -38.714 -15.369 1.00 91.81 619 ASN A CA 1
ATOM 4792 C C . ASN A 1 619 ? -22.442 -37.252 -15.817 1.00 91.81 619 ASN A C 1
ATOM 4794 O O . ASN A 1 619 ? -23.056 -36.991 -16.850 1.00 91.81 619 ASN A O 1
ATOM 4798 N N . PHE A 1 620 ? -21.884 -36.296 -15.067 1.00 91.31 620 PHE A N 1
ATOM 4799 C CA . PHE A 1 620 ? -22.161 -34.871 -15.289 1.00 91.31 620 PHE A CA 1
ATOM 4800 C C . PHE A 1 620 ? -20.932 -34.047 -15.677 1.00 91.31 620 PHE A C 1
ATOM 4802 O O . PHE A 1 620 ? -21.063 -33.122 -16.471 1.00 91.31 620 PHE A O 1
ATOM 4809 N N . VAL A 1 621 ? -19.734 -34.365 -15.170 1.00 93.06 621 VAL A N 1
ATOM 4810 C CA . VAL A 1 621 ? -18.535 -33.526 -15.382 1.00 93.06 621 VAL A CA 1
ATOM 4811 C C . VAL A 1 621 ? -17.716 -33.989 -16.583 1.00 93.06 621 VAL A C 1
ATOM 4813 O O . VAL A 1 621 ? -17.404 -33.197 -17.474 1.00 93.06 621 VAL A O 1
ATOM 4816 N N . ARG A 1 622 ? -17.364 -35.279 -16.637 1.00 93.50 622 ARG A N 1
ATOM 4817 C CA . ARG A 1 622 ? -16.534 -35.865 -17.698 1.00 93.50 622 ARG A CA 1
ATOM 4818 C C . ARG A 1 622 ? -17.131 -35.657 -19.097 1.00 93.50 622 ARG A C 1
ATOM 4820 O O . ARG A 1 622 ? -16.365 -35.281 -19.984 1.00 93.50 622 ARG A O 1
ATOM 4827 N N . PRO A 1 623 ? -18.454 -35.803 -19.322 1.00 94.69 623 PRO A N 1
ATOM 4828 C CA . PRO A 1 623 ? -19.040 -35.562 -20.641 1.00 94.69 623 PRO A CA 1
ATOM 4829 C C . PRO A 1 623 ? -18.867 -34.121 -21.140 1.00 94.69 623 PRO A C 1
ATOM 4831 O O . PRO A 1 623 ? -18.775 -33.901 -22.348 1.00 94.69 623 PRO A O 1
ATOM 4834 N N . THR A 1 624 ? -18.753 -33.135 -20.241 1.00 94.56 624 THR A N 1
ATOM 4835 C CA . THR A 1 624 ? -18.620 -31.721 -20.642 1.00 94.56 624 THR A CA 1
ATOM 4836 C C . THR A 1 624 ? -17.267 -31.379 -21.263 1.00 94.56 624 THR A C 1
ATOM 4838 O O . THR A 1 624 ? -17.137 -30.319 -21.873 1.00 94.56 624 THR A O 1
ATOM 4841 N N . ALA A 1 625 ? -16.280 -32.282 -21.187 1.00 94.00 625 ALA A N 1
ATOM 4842 C CA . ALA A 1 625 ? -15.003 -32.138 -21.886 1.00 94.00 625 ALA A CA 1
ATOM 4843 C C . ALA A 1 625 ? -15.185 -31.997 -23.407 1.00 94.00 625 ALA A C 1
ATOM 4845 O O . ALA A 1 625 ? -14.389 -31.334 -24.061 1.00 94.00 625 ALA A O 1
ATOM 4846 N N . THR A 1 626 ? -16.264 -32.565 -23.960 1.00 94.69 626 THR A N 1
ATOM 4847 C CA . THR A 1 626 ? -16.627 -32.441 -25.383 1.00 94.69 626 THR A CA 1
ATOM 4848 C C . THR A 1 626 ? -16.955 -31.009 -25.809 1.00 94.69 626 THR A C 1
ATOM 4850 O O . THR A 1 626 ? -16.863 -30.688 -26.989 1.00 94.69 626 THR A O 1
ATOM 4853 N N . TYR A 1 627 ? -17.313 -30.140 -24.859 1.00 94.81 627 TYR A N 1
ATOM 4854 C CA . TYR A 1 627 ? -17.622 -28.732 -25.106 1.00 94.81 627 TYR A CA 1
ATOM 4855 C C . TYR A 1 627 ? -16.428 -27.800 -24.867 1.00 94.81 627 TYR A C 1
ATOM 4857 O O . TYR A 1 627 ? -16.591 -26.584 -24.948 1.00 94.81 627 TYR A O 1
ATOM 4865 N N . ALA A 1 628 ? -15.260 -28.334 -24.507 1.00 95.06 628 ALA A N 1
ATOM 4866 C CA . ALA A 1 628 ? -14.076 -27.533 -24.235 1.00 95.06 628 ALA A CA 1
ATOM 4867 C C . ALA A 1 628 ? -13.312 -27.209 -25.522 1.00 95.06 628 ALA A C 1
ATOM 4869 O O . ALA A 1 628 ? -13.091 -28.079 -26.359 1.00 95.06 628 ALA A O 1
ATOM 4870 N N . ASP A 1 629 ? -12.843 -25.969 -25.631 1.00 94.38 629 ASP A N 1
ATOM 4871 C CA . ASP A 1 629 ? -11.952 -25.527 -26.704 1.00 94.38 629 ASP A CA 1
ATOM 4872 C C . ASP A 1 629 ? -10.514 -26.021 -26.464 1.00 94.38 629 ASP A C 1
ATOM 4874 O O . ASP A 1 629 ? -9.763 -26.273 -27.404 1.00 94.38 629 ASP A O 1
ATOM 4878 N N . ILE A 1 630 ? -10.112 -26.147 -25.190 1.00 92.81 630 ILE A N 1
ATOM 4879 C CA . ILE A 1 630 ? -8.773 -26.591 -24.779 1.00 92.81 630 ILE A CA 1
ATOM 4880 C C . ILE A 1 630 ? -8.880 -27.628 -23.661 1.00 92.81 630 ILE A C 1
ATOM 4882 O O . ILE A 1 630 ? -9.507 -27.386 -22.627 1.00 92.81 630 ILE A O 1
ATOM 4886 N N . ILE A 1 631 ? -8.180 -28.750 -23.827 1.00 92.25 631 ILE A N 1
ATOM 4887 C CA . ILE A 1 631 ? -8.004 -29.762 -22.783 1.00 92.25 631 ILE A CA 1
ATOM 4888 C C . ILE A 1 631 ? -6.594 -29.640 -22.203 1.00 92.25 631 ILE A C 1
ATOM 4890 O O . ILE A 1 631 ? -5.600 -29.748 -22.920 1.00 92.25 631 ILE A O 1
ATOM 4894 N N . VAL A 1 632 ? -6.504 -29.415 -20.892 1.00 91.38 632 VAL A N 1
ATOM 4895 C CA . VAL A 1 632 ? -5.236 -29.300 -20.162 1.00 91.38 632 VAL A CA 1
ATOM 4896 C C . VAL A 1 632 ? -4.990 -30.595 -19.384 1.00 91.38 632 VAL A C 1
ATOM 4898 O O . VAL A 1 632 ? -5.758 -30.892 -18.464 1.00 91.38 632 VAL A O 1
ATOM 4901 N N . PRO A 1 633 ? -3.934 -31.366 -19.705 1.00 85.69 633 PRO A N 1
ATOM 4902 C CA . PRO A 1 633 ? -3.608 -32.576 -18.968 1.00 85.69 633 PRO A CA 1
ATOM 4903 C C . PRO A 1 633 ? -2.928 -32.211 -17.644 1.00 85.69 633 PRO A C 1
ATOM 4905 O O . PRO A 1 633 ? -1.798 -31.721 -17.599 1.00 85.69 633 PRO A O 1
ATOM 4908 N N . GLY A 1 634 ? -3.642 -32.459 -16.553 1.00 75.38 634 GLY A N 1
ATOM 4909 C CA . GLY A 1 634 ? -3.215 -32.236 -15.184 1.00 75.38 634 GLY A CA 1
ATOM 4910 C C . GLY A 1 634 ? -3.133 -30.762 -14.784 1.00 75.38 634 GLY A C 1
ATOM 4911 O O . GLY A 1 634 ? -3.399 -29.835 -15.541 1.00 75.38 634 GLY A O 1
ATOM 4912 N N . SER A 1 635 ? -2.741 -30.541 -13.531 1.00 67.88 635 SER A N 1
ATOM 4913 C CA . SER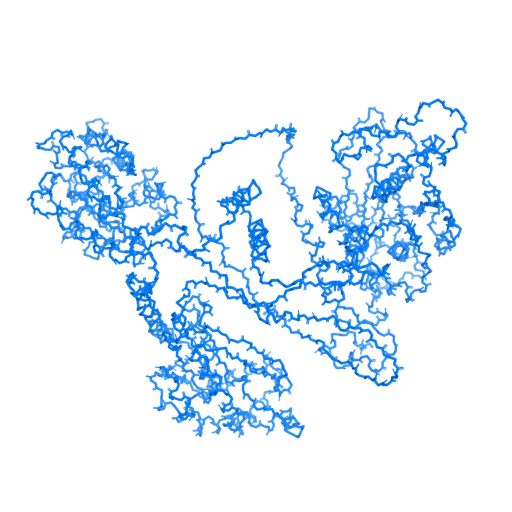 A 1 635 ? -2.621 -29.200 -12.947 1.00 67.88 635 SER A CA 1
ATOM 4914 C C . SER A 1 635 ? -1.269 -28.533 -13.201 1.00 67.88 635 SER A C 1
ATOM 4916 O O . SER A 1 635 ? -1.138 -27.338 -12.967 1.00 67.88 635 SER A O 1
ATOM 4918 N N . ASN A 1 636 ? -0.257 -29.307 -13.605 1.00 72.56 636 ASN A N 1
ATOM 4919 C CA . ASN A 1 636 ? 1.143 -28.886 -13.639 1.00 72.56 636 ASN A CA 1
ATOM 4920 C C . ASN A 1 636 ? 1.674 -28.857 -15.079 1.00 72.56 636 ASN A C 1
ATOM 4922 O O . ASN A 1 636 ? 2.667 -29.503 -15.402 1.00 72.56 636 ASN A O 1
ATOM 4926 N N . ASN A 1 637 ? 0.963 -28.145 -15.956 1.00 79.69 637 ASN A N 1
ATOM 4927 C CA . ASN A 1 637 ? 1.317 -28.010 -17.364 1.00 79.69 637 ASN A CA 1
ATOM 4928 C C . ASN A 1 637 ? 1.630 -26.545 -17.691 1.00 79.69 637 ASN A C 1
ATOM 4930 O O . ASN A 1 637 ? 0.755 -25.783 -18.102 1.00 79.69 637 ASN A O 1
ATOM 4934 N N . ALA A 1 638 ? 2.889 -26.158 -17.466 1.00 82.62 638 ALA A N 1
ATOM 4935 C CA . ALA A 1 638 ? 3.365 -24.793 -17.689 1.00 82.62 638 ALA A CA 1
ATOM 4936 C C . ALA A 1 638 ? 3.151 -24.336 -19.141 1.00 82.62 638 ALA A C 1
ATOM 4938 O O . ALA A 1 638 ? 2.693 -23.224 -19.359 1.00 82.62 638 ALA A O 1
ATOM 4939 N N . VAL A 1 639 ? 3.364 -25.223 -20.120 1.00 85.62 639 VAL A N 1
ATOM 4940 C CA . VAL A 1 639 ? 3.205 -24.908 -21.550 1.00 85.62 639 VAL A CA 1
ATOM 4941 C C . VAL A 1 639 ? 1.755 -24.553 -21.889 1.00 85.62 639 VAL A C 1
ATOM 4943 O O . VAL A 1 639 ? 1.498 -23.560 -22.569 1.00 85.62 639 VAL A O 1
ATOM 4946 N N . ALA A 1 640 ? 0.792 -25.335 -21.394 1.00 84.50 640 ALA A N 1
ATOM 4947 C CA . ALA A 1 640 ? -0.626 -25.055 -21.611 1.00 84.50 640 ALA A CA 1
ATOM 4948 C C . ALA A 1 640 ? -1.062 -23.749 -20.924 1.00 84.50 640 ALA A C 1
ATOM 4950 O O . ALA A 1 640 ? -1.811 -22.963 -21.505 1.00 84.50 640 ALA A O 1
ATOM 4951 N N . ILE A 1 641 ? -0.568 -23.497 -19.707 1.00 87.62 641 ILE A N 1
ATOM 4952 C CA . ILE A 1 641 ? -0.828 -22.249 -18.979 1.00 87.62 641 ILE A CA 1
ATOM 4953 C C . ILE A 1 641 ? -0.245 -21.056 -19.746 1.00 87.62 641 ILE A C 1
ATOM 4955 O O . ILE A 1 641 ? -0.948 -20.065 -19.927 1.00 87.62 641 ILE A O 1
ATOM 4959 N N . ASP A 1 642 ? 0.985 -21.159 -20.248 1.00 85.94 642 ASP A N 1
ATOM 4960 C CA . ASP A 1 642 ? 1.646 -20.099 -21.011 1.00 85.94 642 ASP A CA 1
ATOM 4961 C C . ASP A 1 642 ? 0.900 -19.780 -22.311 1.00 85.94 642 ASP A C 1
ATOM 4963 O O . ASP A 1 642 ? 0.719 -18.606 -22.634 1.00 85.94 642 ASP A O 1
ATOM 4967 N N . LEU A 1 643 ? 0.392 -20.795 -23.021 1.00 87.81 643 LEU A N 1
ATOM 4968 C CA . LEU A 1 643 ? -0.447 -20.615 -24.212 1.00 87.81 643 LEU A CA 1
ATOM 4969 C C . LEU A 1 643 ? -1.751 -19.871 -23.897 1.00 87.81 643 LEU A C 1
ATOM 4971 O O . LEU A 1 643 ? -2.085 -18.893 -24.571 1.00 87.81 643 LEU A O 1
ATOM 4975 N N . ILE A 1 644 ? -2.472 -20.298 -22.854 1.00 89.19 644 ILE A N 1
ATOM 4976 C CA . ILE A 1 644 ? -3.714 -19.641 -22.420 1.00 89.19 644 ILE A CA 1
ATOM 4977 C C . ILE A 1 644 ? -3.418 -18.193 -22.008 1.00 89.19 644 ILE A C 1
ATOM 4979 O O . ILE A 1 644 ? -4.113 -17.264 -22.425 1.00 89.19 644 ILE A O 1
ATOM 4983 N N . SER A 1 645 ? -2.351 -17.972 -21.243 1.00 88.94 645 SER A N 1
ATOM 4984 C CA . SER A 1 645 ? -1.942 -16.645 -20.792 1.00 88.94 645 SER A CA 1
ATOM 4985 C C . SER A 1 645 ? -1.480 -15.742 -21.934 1.00 88.94 645 SER A C 1
ATOM 4987 O O . SER A 1 645 ? -1.798 -14.552 -21.924 1.00 88.94 645 SER A O 1
ATOM 4989 N N . ALA A 1 646 ? -0.779 -16.269 -22.940 1.00 86.06 646 ALA A N 1
ATOM 4990 C CA . ALA A 1 646 ? -0.398 -15.525 -24.139 1.00 86.06 646 ALA A CA 1
ATOM 4991 C C . ALA A 1 646 ? -1.631 -15.087 -24.944 1.00 86.06 646 ALA A C 1
ATOM 4993 O O . ALA A 1 646 ? -1.723 -13.925 -25.347 1.00 86.06 646 ALA A O 1
ATOM 4994 N N . HIS A 1 647 ? -2.618 -15.975 -25.110 1.00 87.56 647 HIS A N 1
ATOM 4995 C CA . HIS A 1 647 ? -3.886 -15.632 -25.761 1.00 87.56 647 HIS A CA 1
ATOM 4996 C C . HIS A 1 647 ? -4.638 -14.536 -25.000 1.00 87.56 647 HIS A C 1
ATOM 4998 O O . HIS A 1 647 ? -5.064 -13.548 -25.599 1.00 87.56 647 HIS A O 1
ATOM 5004 N N . ILE A 1 648 ? -4.728 -14.651 -23.673 1.00 86.69 648 ILE A N 1
ATOM 5005 C CA . ILE A 1 648 ? -5.368 -13.640 -22.823 1.00 86.69 648 ILE A CA 1
ATOM 5006 C C . ILE A 1 648 ? -4.630 -12.288 -22.895 1.00 86.69 648 ILE A C 1
ATOM 5008 O O . ILE A 1 648 ? -5.275 -11.241 -22.977 1.00 86.69 648 ILE A O 1
ATOM 5012 N N . ARG A 1 649 ? -3.288 -12.277 -22.909 1.00 82.69 649 ARG A N 1
ATOM 5013 C CA . ARG A 1 649 ? -2.485 -11.047 -23.083 1.00 82.69 649 ARG A CA 1
ATOM 5014 C C . ARG A 1 649 ? -2.779 -10.364 -24.413 1.00 82.69 649 ARG A C 1
ATOM 5016 O O . ARG A 1 649 ? -3.028 -9.162 -24.425 1.00 82.69 649 ARG A O 1
ATOM 5023 N N . ARG A 1 650 ? -2.822 -11.129 -25.506 1.00 82.75 650 ARG A N 1
ATOM 5024 C CA . ARG A 1 650 ? -3.179 -10.609 -26.831 1.00 82.75 650 ARG A CA 1
ATOM 5025 C C . ARG A 1 650 ? -4.574 -9.976 -26.830 1.00 82.75 650 ARG A C 1
ATOM 5027 O O . ARG A 1 650 ? -4.728 -8.859 -27.310 1.00 82.75 650 ARG A O 1
ATOM 5034 N N . GLN A 1 651 ? -5.562 -10.633 -26.216 1.00 82.50 651 GLN A N 1
ATOM 5035 C CA . GLN A 1 651 ? -6.918 -10.084 -26.079 1.00 82.50 651 GLN A CA 1
ATOM 5036 C C . GLN A 1 651 ? -6.946 -8.764 -25.290 1.00 82.50 651 GLN A C 1
ATOM 5038 O O . GLN A 1 651 ? -7.672 -7.835 -25.647 1.00 82.50 651 GLN A O 1
ATOM 5043 N N . LEU A 1 652 ? -6.134 -8.637 -24.235 1.00 76.44 652 LEU A N 1
ATOM 5044 C CA . LEU A 1 652 ? -5.989 -7.375 -23.499 1.00 76.44 652 LEU A CA 1
ATOM 5045 C C . LEU A 1 652 ? -5.364 -6.264 -24.352 1.00 76.44 652 LEU A C 1
ATOM 5047 O O . LEU A 1 652 ? -5.815 -5.119 -24.288 1.00 76.44 652 LEU A O 1
ATOM 5051 N N . GLU A 1 653 ? -4.336 -6.584 -25.136 1.00 71.62 653 GLU A N 1
ATOM 5052 C CA . GLU A 1 653 ? -3.644 -5.627 -26.004 1.00 71.62 653 GLU A CA 1
ATOM 5053 C C . GLU A 1 653 ? -4.526 -5.140 -27.157 1.00 71.62 653 GLU A C 1
ATOM 5055 O O . GLU A 1 653 ? -4.614 -3.933 -27.387 1.00 71.62 653 GLU A O 1
ATOM 5060 N N . GLU A 1 654 ? -5.230 -6.046 -27.838 1.00 72.31 654 GLU A N 1
ATOM 5061 C CA . GLU A 1 654 ? -6.178 -5.711 -28.908 1.00 72.31 654 GLU A CA 1
ATOM 5062 C C . GLU A 1 654 ? -7.261 -4.749 -28.405 1.00 72.31 654 GLU A C 1
ATOM 5064 O O . GLU A 1 654 ? -7.504 -3.703 -29.014 1.00 72.31 654 GLU A O 1
ATOM 5069 N N . ARG A 1 655 ? -7.841 -5.035 -27.232 1.00 69.50 655 ARG A N 1
ATOM 5070 C CA . ARG A 1 655 ? -8.833 -4.163 -26.582 1.00 69.50 655 ARG A CA 1
ATOM 5071 C C . ARG A 1 655 ? -8.257 -2.794 -26.226 1.00 69.50 655 ARG A C 1
ATOM 5073 O O . ARG A 1 655 ? -8.901 -1.771 -26.461 1.00 69.50 655 ARG A O 1
ATOM 5080 N N . ALA A 1 656 ? -7.041 -2.751 -25.680 1.00 61.97 656 ALA A N 1
ATOM 5081 C CA . ALA A 1 656 ? -6.372 -1.493 -25.358 1.00 61.97 656 ALA A CA 1
ATOM 5082 C C . ALA A 1 656 ? -6.091 -0.650 -26.616 1.00 61.97 656 ALA A C 1
ATOM 5084 O O . ALA A 1 656 ? -6.238 0.573 -26.579 1.00 61.97 656 ALA A O 1
ATOM 5085 N N . ASN A 1 657 ? -5.720 -1.285 -27.728 1.00 61.00 657 ASN A N 1
ATOM 5086 C CA . ASN A 1 657 ? -5.434 -0.609 -28.993 1.00 61.00 657 ASN A CA 1
ATOM 5087 C C . ASN A 1 657 ? -6.704 -0.062 -29.661 1.00 61.00 657 ASN A C 1
ATOM 5089 O O . ASN A 1 657 ? -6.715 1.106 -30.050 1.00 61.00 657 ASN A O 1
ATOM 5093 N N . GLN A 1 658 ? -7.787 -0.846 -29.719 1.00 62.22 658 GLN A N 1
ATOM 5094 C CA . GLN A 1 658 ? -9.091 -0.377 -30.213 1.00 62.22 658 GLN A CA 1
ATOM 5095 C C . GLN A 1 658 ? -9.606 0.817 -29.402 1.00 62.22 658 GLN A C 1
ATOM 5097 O O . GLN A 1 658 ? -10.144 1.775 -29.957 1.00 62.22 658 GLN A O 1
ATOM 5102 N N . PHE A 1 659 ? -9.409 0.788 -28.082 1.00 56.44 659 PHE A N 1
ATOM 5103 C CA . PHE A 1 659 ? -9.793 1.896 -27.221 1.00 56.44 659 PHE A CA 1
ATOM 5104 C C . PHE A 1 659 ? -8.963 3.167 -27.483 1.00 56.44 659 PHE A C 1
ATOM 5106 O O . PHE A 1 659 ? -9.523 4.253 -27.631 1.00 56.44 659 PHE A O 1
ATOM 5113 N N . ARG A 1 660 ? -7.633 3.046 -27.601 1.00 53.25 660 ARG A N 1
ATOM 5114 C CA . ARG A 1 660 ? -6.747 4.187 -27.902 1.00 53.25 660 ARG A CA 1
ATOM 5115 C C . ARG A 1 660 ? -7.047 4.831 -29.252 1.00 53.25 660 ARG A C 1
ATOM 5117 O O . ARG A 1 660 ? -6.976 6.049 -29.351 1.00 53.25 660 ARG A O 1
ATOM 5124 N N . GLN A 1 661 ? -7.403 4.038 -30.262 1.00 53.00 661 GLN A N 1
ATOM 5125 C CA . GLN A 1 661 ? -7.808 4.564 -31.568 1.00 53.00 661 GLN A CA 1
ATOM 5126 C C . GLN A 1 661 ? -9.066 5.433 -31.470 1.00 53.00 661 GLN A C 1
ATOM 5128 O O . GLN A 1 661 ? -9.106 6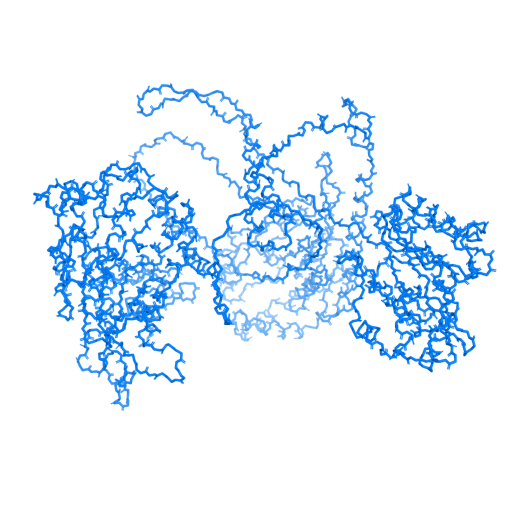.485 -32.093 1.00 53.00 661 GLN A O 1
ATOM 5133 N N . LYS A 1 662 ? -10.054 5.050 -30.648 1.00 50.25 662 LYS A N 1
ATOM 5134 C CA . LYS A 1 662 ? -11.274 5.850 -30.435 1.00 50.25 662 LYS A CA 1
ATOM 5135 C C . LYS A 1 662 ? -11.001 7.164 -29.691 1.00 50.25 662 LYS A C 1
ATOM 5137 O O . LYS A 1 662 ? -11.578 8.177 -30.059 1.00 50.25 662 LYS A O 1
ATOM 5142 N N . LEU A 1 663 ? -10.084 7.165 -28.716 1.00 45.53 663 LEU A N 1
ATOM 5143 C CA . LEU A 1 663 ? -9.626 8.389 -28.031 1.00 45.53 663 LEU A CA 1
ATOM 5144 C C . LEU A 1 663 ? -8.849 9.354 -28.937 1.00 45.53 663 LEU A C 1
ATOM 5146 O O . LEU A 1 663 ? -8.792 10.548 -28.663 1.00 45.53 663 LEU A O 1
ATOM 5150 N N . ALA A 1 664 ? -8.208 8.837 -29.983 1.00 42.72 664 ALA A N 1
ATOM 5151 C CA . ALA A 1 664 ? -7.332 9.604 -30.859 1.00 42.72 664 ALA A CA 1
ATOM 5152 C C . ALA A 1 664 ? -8.068 10.321 -32.006 1.00 42.72 664 ALA A C 1
ATOM 5154 O O . ALA A 1 664 ? -7.393 10.873 -32.869 1.00 42.72 664 ALA A O 1
ATOM 5155 N N . ILE A 1 665 ? -9.410 10.316 -32.043 1.00 44.56 665 ILE A N 1
ATOM 5156 C CA . ILE A 1 665 ? -10.215 11.005 -33.068 1.00 44.56 665 ILE A CA 1
ATOM 5157 C C . ILE A 1 665 ? -10.745 12.322 -32.477 1.00 44.56 665 ILE A C 1
ATOM 5159 O O . ILE A 1 665 ? -11.787 12.313 -31.826 1.00 44.56 665 ILE A O 1
ATOM 5163 N N . PRO A 1 666 ? -10.088 13.476 -32.703 1.00 39.66 666 PRO A N 1
ATOM 5164 C CA . PRO A 1 666 ? -10.430 14.730 -32.026 1.00 39.66 666 PRO A CA 1
ATOM 5165 C C . PRO A 1 666 ? -11.817 15.269 -32.403 1.00 39.66 666 PRO A C 1
ATOM 5167 O O . PRO A 1 666 ? -12.422 16.011 -31.641 1.00 39.66 666 PRO A O 1
ATOM 5170 N N . HIS A 1 667 ? -12.338 14.897 -33.576 1.00 43.00 667 HIS A N 1
ATOM 5171 C CA . HIS A 1 667 ? -13.546 15.488 -34.161 1.00 43.00 667 HIS A CA 1
ATOM 5172 C C . HIS A 1 667 ? -14.867 14.927 -33.610 1.00 43.00 667 HIS A C 1
ATOM 5174 O O . HIS A 1 667 ? -15.907 15.542 -33.817 1.00 43.00 667 HIS A O 1
ATOM 5180 N N . LEU A 1 668 ? -14.842 13.789 -32.905 1.00 40.31 668 LEU A N 1
ATOM 5181 C CA . LEU A 1 668 ? -16.032 13.213 -32.257 1.00 40.31 668 LEU A CA 1
ATOM 5182 C C . LEU A 1 668 ? -16.379 13.905 -30.926 1.00 40.31 668 LEU A C 1
ATOM 5184 O O . LEU A 1 668 ? -17.509 13.795 -30.467 1.00 40.31 668 LEU A O 1
ATOM 5188 N N . TYR A 1 669 ? -15.430 14.648 -30.348 1.00 45.06 669 TYR A N 1
ATOM 5189 C CA . TYR A 1 669 ? -15.553 15.320 -29.048 1.00 45.06 669 TYR A CA 1
ATOM 5190 C C . TYR A 1 669 ? -16.140 16.741 -29.132 1.00 45.06 669 TYR A C 1
ATOM 5192 O O . TYR A 1 669 ? -16.272 17.420 -28.115 1.00 45.06 669 TYR A O 1
ATOM 5200 N N . PHE A 1 670 ? -16.507 17.204 -30.332 1.00 37.84 670 PHE A N 1
ATOM 5201 C CA . PHE A 1 670 ? -17.176 18.487 -30.539 1.00 37.84 670 PHE A CA 1
ATOM 5202 C C . PHE A 1 670 ? -18.670 18.253 -30.773 1.00 37.84 670 PHE A C 1
ATOM 5204 O O . PHE A 1 670 ? -19.088 17.839 -31.853 1.00 37.84 670 PHE A O 1
ATOM 5211 N N . THR A 1 671 ? -19.500 18.537 -29.769 1.00 36.44 671 THR A N 1
ATOM 5212 C CA . THR A 1 671 ? -20.944 18.663 -29.991 1.00 36.44 671 THR A CA 1
ATOM 5213 C C . THR A 1 671 ? -21.211 19.921 -30.814 1.00 36.44 671 THR A C 1
ATOM 5215 O O . THR A 1 671 ? -20.735 21.015 -30.498 1.00 36.44 671 THR A O 1
ATOM 5218 N N . SER A 1 672 ? -21.979 19.764 -31.891 1.00 39.41 672 SER A N 1
ATOM 5219 C CA . SER A 1 672 ? -22.475 20.842 -32.747 1.00 39.41 672 SER A CA 1
ATOM 5220 C C . SER A 1 672 ? -23.355 21.794 -31.926 1.00 39.41 672 SER A C 1
ATOM 5222 O O . SER A 1 672 ? -24.558 21.582 -31.793 1.00 39.41 672 SER A O 1
ATOM 5224 N N . GLY A 1 673 ? -22.729 22.797 -31.312 1.00 44.00 673 GLY A N 1
ATOM 5225 C CA . GLY A 1 673 ? -23.366 23.757 -30.407 1.00 44.00 673 GLY A CA 1
ATOM 5226 C C . GLY A 1 673 ? -22.397 24.467 -29.454 1.00 44.00 673 GLY A C 1
ATOM 5227 O O . GLY A 1 673 ? -22.710 25.559 -28.986 1.00 44.00 673 GLY A O 1
ATOM 5228 N N . SER A 1 674 ? -21.210 23.905 -29.199 1.00 37.81 674 SER A N 1
ATOM 5229 C CA . SER A 1 674 ? -20.170 24.587 -28.418 1.00 37.81 674 SER A CA 1
ATOM 5230 C C . SER A 1 674 ? -19.376 25.565 -29.292 1.00 37.81 674 SER A C 1
ATOM 5232 O O . SER A 1 674 ? -18.929 25.214 -30.382 1.00 37.81 674 SER A O 1
ATOM 5234 N N . ARG A 1 675 ? -19.185 26.802 -28.814 1.00 40.81 675 ARG A N 1
ATOM 5235 C CA . ARG A 1 675 ? -18.432 27.879 -29.494 1.00 40.81 675 ARG A CA 1
ATOM 5236 C C . ARG A 1 675 ? -16.921 27.619 -29.618 1.00 40.81 675 ARG A C 1
ATOM 5238 O O . ARG A 1 675 ? -16.217 28.444 -30.191 1.00 40.81 675 ARG A O 1
ATOM 5245 N N . ALA A 1 676 ? -16.419 26.497 -29.114 1.00 36.78 676 ALA A N 1
ATOM 5246 C CA . ALA A 1 676 ? -15.021 26.110 -29.229 1.00 36.78 676 ALA A CA 1
ATOM 5247 C C . ALA A 1 676 ? -14.827 25.221 -30.468 1.00 36.78 676 ALA A C 1
ATOM 5249 O O . ALA A 1 676 ? -15.064 24.019 -30.413 1.00 36.78 676 ALA A O 1
ATOM 5250 N N . SER A 1 677 ? -14.429 25.809 -31.599 1.00 37.47 677 SER A N 1
ATOM 5251 C CA . SER A 1 677 ? -14.259 25.096 -32.876 1.00 37.47 677 SER A CA 1
ATOM 5252 C C . SER A 1 677 ? -12.811 25.037 -33.385 1.00 37.47 677 SER A C 1
ATOM 5254 O O . SER A 1 677 ? -12.603 24.963 -34.595 1.00 37.47 677 SER A O 1
ATOM 5256 N N . THR A 1 678 ? -11.799 25.052 -32.510 1.00 38.44 678 THR A N 1
ATOM 5257 C CA . THR A 1 678 ? -10.390 24.811 -32.891 1.00 38.44 678 THR A CA 1
ATOM 5258 C C . THR A 1 678 ? -9.604 24.078 -31.786 1.00 38.44 678 THR A C 1
ATOM 5260 O O . THR A 1 678 ? -9.983 24.163 -30.617 1.00 38.44 678 THR A O 1
ATOM 5263 N N . PRO A 1 679 ? -8.480 23.391 -32.107 1.00 42.97 679 PRO A N 1
ATOM 5264 C CA . PRO A 1 679 ? -7.577 22.747 -31.130 1.00 42.97 679 PRO A CA 1
ATOM 5265 C C . PRO A 1 679 ? -6.909 23.724 -30.143 1.00 42.97 679 PRO A C 1
ATOM 5267 O O . PRO A 1 679 ? -6.140 23.311 -29.279 1.00 42.97 679 PRO A O 1
ATOM 5270 N N . GLU A 1 680 ? -7.173 25.018 -30.310 1.00 41.16 680 GLU A N 1
ATOM 5271 C CA . GLU A 1 680 ? -6.638 26.141 -29.545 1.00 41.16 680 GLU A CA 1
ATOM 5272 C C . GLU A 1 680 ? -7.660 26.700 -28.544 1.00 41.16 680 GLU A C 1
ATOM 5274 O O . GLU A 1 680 ? -7.416 27.754 -27.955 1.00 41.16 680 GLU A O 1
ATOM 5279 N N . SER A 1 681 ? -8.800 26.022 -28.342 1.00 39.50 681 SER A N 1
ATOM 5280 C CA . SER A 1 681 ? -9.790 26.405 -27.330 1.00 39.50 681 SER A CA 1
ATOM 5281 C C . SER A 1 681 ? -9.100 26.600 -25.979 1.00 39.50 681 SER A C 1
ATOM 5283 O O . SER A 1 681 ? -8.472 25.674 -25.451 1.00 39.50 681 SER A O 1
ATOM 5285 N N . ARG A 1 682 ? -9.162 27.824 -25.447 1.00 45.12 682 ARG A N 1
ATOM 5286 C CA . ARG A 1 682 ? -8.494 28.182 -24.192 1.00 45.12 682 ARG A CA 1
ATOM 5287 C C . ARG A 1 682 ? -9.195 27.451 -23.045 1.00 45.12 682 ARG A C 1
ATOM 5289 O O . ARG A 1 682 ? -10.389 27.182 -23.115 1.00 45.12 682 ARG A O 1
ATOM 5296 N N . LEU A 1 683 ? -8.449 27.135 -21.982 1.00 46.84 683 LEU A N 1
ATOM 5297 C CA . LEU A 1 683 ? -8.952 26.455 -20.769 1.00 46.84 683 LEU A CA 1
ATOM 5298 C C . LEU A 1 683 ? -10.242 27.084 -20.202 1.00 46.84 683 LEU A C 1
ATOM 5300 O O . LEU A 1 683 ? -11.021 26.395 -19.546 1.00 46.84 683 LEU A O 1
ATOM 5304 N N . ASP A 1 684 ? -10.463 28.363 -20.494 1.00 47.81 684 ASP A N 1
ATOM 5305 C CA . ASP A 1 684 ? -11.608 29.166 -20.071 1.00 47.81 684 ASP A CA 1
ATOM 5306 C C . ASP A 1 684 ? -12.946 28.714 -20.696 1.00 47.81 684 ASP A C 1
ATOM 5308 O O . ASP A 1 684 ? -13.999 28.937 -20.102 1.00 47.81 684 ASP A O 1
ATOM 5312 N N . ASP A 1 685 ? -12.922 28.020 -21.842 1.00 49.16 685 ASP A N 1
ATOM 5313 C CA . ASP A 1 685 ? -14.124 27.554 -22.554 1.00 49.16 685 ASP A CA 1
ATOM 5314 C C . ASP A 1 685 ? -14.721 26.251 -21.968 1.00 49.16 685 ASP A C 1
ATOM 5316 O O . ASP A 1 685 ? -15.809 25.831 -22.361 1.00 49.16 685 ASP A O 1
ATOM 5320 N N . LEU A 1 686 ? -14.025 25.592 -21.028 1.00 52.41 686 LEU A N 1
ATOM 5321 C CA . LEU A 1 686 ? -14.356 24.248 -20.515 1.00 52.41 686 LEU A CA 1
ATOM 5322 C C . LEU A 1 686 ? -15.095 24.235 -19.158 1.00 52.41 686 LEU A C 1
ATOM 5324 O O . LEU A 1 686 ? -15.209 23.172 -18.549 1.00 52.41 686 LEU A O 1
ATOM 5328 N N . ASP A 1 687 ? -15.552 25.391 -18.655 1.00 58.41 687 ASP A N 1
ATOM 5329 C CA . ASP A 1 687 ? -16.100 25.584 -17.289 1.00 58.41 687 ASP A CA 1
ATOM 5330 C C . ASP A 1 687 ? -15.269 24.880 -16.189 1.00 58.41 687 ASP A C 1
ATOM 5332 O O . ASP A 1 687 ? -15.765 24.386 -15.174 1.00 58.41 687 ASP A O 1
ATOM 5336 N N . LEU A 1 688 ? -13.953 24.816 -16.401 1.00 61.53 688 LEU A N 1
ATOM 5337 C CA . LEU A 1 688 ? -13.018 24.145 -15.513 1.00 61.53 688 LEU A CA 1
ATOM 5338 C C . LEU A 1 688 ? -12.727 25.039 -14.303 1.00 61.53 688 LEU A C 1
ATOM 5340 O O . LEU A 1 688 ? -12.133 26.109 -14.433 1.00 61.53 688 LEU A O 1
ATOM 5344 N N . LYS A 1 689 ? -13.088 24.584 -13.098 1.00 67.12 689 LYS A N 1
ATOM 5345 C CA . LYS A 1 689 ? -12.718 25.269 -11.850 1.00 67.12 689 LYS A CA 1
ATOM 5346 C C . LYS A 1 689 ? -11.365 24.765 -11.360 1.00 67.12 689 LYS A C 1
ATOM 5348 O O . LYS A 1 689 ? -11.222 23.612 -10.958 1.00 67.12 689 LYS A O 1
ATOM 5353 N N . ILE A 1 690 ? -10.362 25.637 -11.404 1.00 69.69 690 ILE A N 1
ATOM 5354 C CA . ILE A 1 690 ? -9.006 25.345 -10.932 1.00 69.69 690 ILE A CA 1
ATOM 5355 C C . ILE A 1 690 ? -8.864 25.861 -9.500 1.00 69.69 690 ILE A C 1
ATOM 5357 O O . ILE A 1 690 ? -9.216 27.004 -9.210 1.00 69.69 690 ILE A O 1
ATOM 5361 N N . LEU A 1 691 ? -8.318 25.031 -8.604 1.00 71.31 691 LEU A N 1
ATOM 5362 C CA . LEU A 1 691 ? -7.975 25.480 -7.256 1.00 71.31 691 LEU A CA 1
ATOM 5363 C C . LEU A 1 691 ? -6.959 26.634 -7.315 1.00 71.31 691 LEU A C 1
ATOM 5365 O O . LEU A 1 691 ? -5.930 26.497 -7.991 1.00 71.31 691 LEU A O 1
ATOM 5369 N N . PRO A 1 692 ? -7.183 27.730 -6.568 1.00 77.81 692 PRO A N 1
ATOM 5370 C CA . PRO A 1 692 ? -6.218 28.818 -6.494 1.00 77.81 692 PRO A CA 1
ATOM 5371 C C . PRO A 1 692 ? -4.887 28.299 -5.936 1.00 77.81 692 PRO A C 1
ATOM 5373 O O . PRO A 1 692 ? -4.863 27.554 -4.953 1.00 77.81 692 PRO A O 1
ATOM 5376 N N . GLN A 1 693 ? -3.774 28.685 -6.567 1.00 77.00 693 GLN A N 1
ATOM 5377 C CA . GLN A 1 693 ? -2.427 28.319 -6.119 1.00 77.00 693 GLN A CA 1
ATOM 5378 C C . GLN A 1 693 ? -2.069 29.114 -4.859 1.00 77.00 693 GLN A C 1
ATOM 5380 O O . GLN A 1 693 ? -1.475 30.183 -4.914 1.00 77.00 693 GLN A O 1
ATOM 5385 N N . THR A 1 694 ? -2.518 28.623 -3.706 1.00 84.19 694 THR A N 1
ATOM 5386 C CA . THR A 1 694 ? -2.162 29.191 -2.403 1.00 84.19 694 THR A CA 1
ATOM 5387 C C . THR A 1 694 ? -0.797 28.666 -1.950 1.00 84.19 694 THR A C 1
ATOM 5389 O O . THR A 1 694 ? -0.441 27.540 -2.308 1.00 84.19 694 THR A O 1
ATOM 5392 N N . PRO A 1 695 ? -0.069 29.379 -1.069 1.00 79.62 695 PRO A N 1
ATOM 5393 C CA . PRO A 1 695 ? 1.203 28.891 -0.523 1.00 79.62 695 PRO A CA 1
ATOM 5394 C C . PRO A 1 695 ? 1.095 27.503 0.133 1.00 79.62 695 PRO A C 1
ATOM 5396 O O . PRO A 1 695 ? 2.028 26.702 0.092 1.00 79.62 695 PRO A O 1
ATOM 5399 N N . GLN A 1 696 ? -0.072 27.177 0.703 1.00 76.12 696 GLN A N 1
ATOM 5400 C CA . GLN A 1 696 ? -0.363 25.847 1.237 1.00 76.12 696 GLN A CA 1
ATOM 5401 C C . GLN A 1 696 ? -0.453 24.790 0.130 1.00 76.12 696 GLN A C 1
ATOM 5403 O O . GLN A 1 696 ? 0.122 23.711 0.269 1.00 76.12 696 GLN A O 1
ATOM 5408 N N . LEU A 1 697 ? -1.184 25.072 -0.951 1.00 72.81 697 LEU A N 1
ATOM 5409 C CA . LEU A 1 697 ? -1.338 24.151 -2.074 1.00 72.81 697 LEU A CA 1
ATOM 5410 C C . LEU A 1 697 ? 0.000 23.935 -2.795 1.00 72.81 697 LEU A C 1
ATOM 5412 O O . LEU A 1 697 ? 0.356 22.803 -3.121 1.00 72.81 697 LEU A O 1
ATOM 5416 N N . GLU A 1 698 ? 0.777 25.003 -2.955 1.00 69.12 698 GLU A N 1
ATOM 5417 C CA . GLU A 1 698 ? 2.134 24.966 -3.500 1.00 69.12 698 GLU A CA 1
ATOM 5418 C C . GLU A 1 698 ? 3.084 24.151 -2.611 1.00 69.12 698 GLU A C 1
ATOM 5420 O O . GLU A 1 698 ? 3.829 23.308 -3.116 1.00 69.12 698 GLU A O 1
ATOM 5425 N N . GLY A 1 699 ? 3.011 24.306 -1.284 1.00 69.88 699 GLY A N 1
ATOM 5426 C CA . GLY A 1 699 ? 3.767 23.491 -0.328 1.00 69.88 699 GLY A CA 1
ATOM 5427 C C . GLY A 1 699 ? 3.392 22.005 -0.380 1.00 69.88 699 GLY A C 1
ATOM 5428 O O . GLY A 1 699 ? 4.267 21.138 -0.402 1.00 69.88 699 GLY A O 1
ATOM 5429 N N . ILE A 1 700 ? 2.097 21.694 -0.488 1.00 77.81 700 ILE A N 1
ATOM 5430 C CA . ILE A 1 700 ? 1.606 20.319 -0.661 1.00 77.81 700 ILE A CA 1
ATOM 5431 C C . ILE A 1 700 ? 2.129 19.727 -1.974 1.00 77.81 700 ILE A C 1
ATOM 5433 O O . ILE A 1 700 ? 2.695 18.634 -1.970 1.00 77.81 700 ILE A O 1
ATOM 5437 N N . PHE A 1 701 ? 2.008 20.446 -3.094 1.00 71.62 701 PHE A N 1
ATOM 5438 C CA . PHE A 1 701 ? 2.547 19.983 -4.374 1.00 71.62 701 PHE A CA 1
ATOM 5439 C C . PHE A 1 701 ? 4.066 19.813 -4.342 1.00 71.62 701 PHE A C 1
ATOM 5441 O O . PHE A 1 701 ? 4.576 18.888 -4.971 1.00 71.62 701 PHE A O 1
ATOM 5448 N N . THR A 1 702 ? 4.782 20.651 -3.592 1.00 67.81 702 THR A N 1
ATOM 5449 C CA . THR A 1 702 ? 6.236 20.544 -3.403 1.00 67.81 702 THR A CA 1
ATOM 5450 C C . THR A 1 702 ? 6.607 19.224 -2.736 1.00 67.81 702 THR A C 1
ATOM 5452 O O . THR A 1 702 ? 7.468 18.497 -3.231 1.00 67.81 702 THR A O 1
ATOM 5455 N N . ILE A 1 703 ? 5.906 18.856 -1.663 1.00 71.00 703 ILE A N 1
ATOM 5456 C CA . ILE A 1 703 ? 6.153 17.594 -0.961 1.00 71.00 703 ILE A CA 1
ATOM 5457 C C . ILE A 1 703 ? 5.724 16.404 -1.825 1.00 71.00 703 ILE A C 1
ATOM 5459 O O . ILE A 1 703 ? 6.474 15.443 -1.969 1.00 71.00 703 ILE A O 1
ATOM 5463 N N . LEU A 1 704 ? 4.568 16.472 -2.486 1.00 64.56 704 LEU A N 1
ATOM 5464 C CA . LEU A 1 704 ? 4.093 15.387 -3.353 1.00 64.56 704 LEU A CA 1
ATOM 5465 C C . LEU A 1 704 ? 4.979 15.135 -4.577 1.00 64.56 704 LEU A C 1
ATOM 5467 O O . LEU A 1 704 ? 5.011 14.014 -5.085 1.00 64.56 704 LEU A O 1
ATOM 5471 N N . ARG A 1 705 ? 5.697 16.157 -5.055 1.00 65.50 705 ARG A N 1
ATOM 5472 C CA . ARG A 1 705 ? 6.638 16.053 -6.181 1.00 65.50 705 ARG A CA 1
ATOM 5473 C C . ARG A 1 705 ? 8.069 15.718 -5.745 1.00 65.50 705 ARG A C 1
ATOM 5475 O O . ARG A 1 705 ? 8.894 15.427 -6.610 1.00 65.50 705 ARG A O 1
ATOM 5482 N N . SER A 1 706 ? 8.373 15.729 -4.444 1.00 65.69 706 SER A N 1
ATOM 5483 C CA . SER A 1 706 ? 9.700 15.378 -3.931 1.00 65.69 706 SER A CA 1
ATOM 5484 C C . SER A 1 706 ? 9.934 13.861 -3.950 1.00 65.69 706 SER A C 1
ATOM 5486 O O . SER A 1 706 ? 9.115 13.069 -3.487 1.00 65.69 706 SER A O 1
ATOM 5488 N N . ARG A 1 707 ? 11.096 13.442 -4.472 1.00 57.44 707 ARG A N 1
ATOM 5489 C CA . ARG A 1 707 ? 11.520 12.030 -4.531 1.00 57.44 707 ARG A CA 1
ATOM 5490 C C . ARG A 1 707 ? 11.909 11.468 -3.159 1.00 57.44 707 ARG A C 1
ATOM 5492 O O . ARG A 1 707 ? 11.882 10.255 -2.972 1.00 57.44 707 ARG A O 1
ATOM 5499 N N . THR A 1 708 ? 12.284 12.328 -2.213 1.00 65.31 708 THR A N 1
ATOM 5500 C CA . THR A 1 708 ? 12.650 11.933 -0.842 1.00 65.31 708 THR A CA 1
ATOM 5501 C C . THR A 1 708 ? 11.436 11.799 0.070 1.00 65.31 708 THR A C 1
ATOM 5503 O O . THR A 1 708 ? 11.568 11.327 1.200 1.00 65.31 708 THR A O 1
ATOM 5506 N N . THR A 1 709 ? 10.253 12.179 -0.419 1.00 71.19 709 THR A N 1
ATOM 5507 C CA . THR A 1 709 ? 8.997 12.057 0.310 1.00 71.19 709 THR A CA 1
ATOM 5508 C C . THR A 1 709 ? 8.749 10.605 0.653 1.00 71.19 709 THR A C 1
ATOM 5510 O O . THR A 1 709 ? 8.656 9.728 -0.213 1.00 71.19 709 THR A O 1
ATOM 5513 N N . THR A 1 710 ? 8.649 10.337 1.951 1.00 68.38 710 THR A N 1
ATOM 5514 C CA . THR A 1 710 ? 8.366 8.990 2.415 1.00 68.38 710 THR A CA 1
ATOM 5515 C C . THR A 1 710 ? 6.980 8.578 1.931 1.00 68.38 710 THR A C 1
ATOM 5517 O O . THR A 1 710 ? 6.088 9.400 1.733 1.00 68.38 710 THR A O 1
ATOM 5520 N N . LYS A 1 711 ? 6.745 7.273 1.775 1.00 48.12 711 LYS A N 1
ATOM 5521 C CA . LYS A 1 711 ? 5.415 6.765 1.407 1.00 48.12 711 LYS A CA 1
ATOM 5522 C C . LYS A 1 711 ? 4.312 7.266 2.353 1.00 48.12 711 LYS A C 1
ATOM 5524 O O . LYS A 1 711 ? 3.171 7.409 1.931 1.00 48.12 711 LYS A O 1
ATOM 5529 N N . GLN A 1 712 ? 4.647 7.494 3.622 1.00 56.72 712 GLN A N 1
ATOM 5530 C CA . GLN A 1 712 ? 3.713 7.992 4.629 1.00 56.72 712 GLN A CA 1
ATOM 5531 C C . GLN A 1 712 ? 3.373 9.462 4.386 1.00 56.72 712 GLN A C 1
ATOM 5533 O O . GLN A 1 712 ? 2.192 9.793 4.324 1.00 56.72 712 GLN A O 1
ATOM 5538 N N . ASP A 1 713 ? 4.381 10.301 4.151 1.00 59.84 713 ASP A N 1
ATOM 5539 C CA . ASP A 1 713 ? 4.180 11.716 3.825 1.00 59.84 713 ASP A CA 1
ATOM 5540 C C . ASP A 1 713 ? 3.433 11.874 2.502 1.00 59.84 713 ASP A C 1
ATOM 5542 O O . ASP A 1 713 ? 2.518 12.682 2.397 1.00 59.84 713 ASP A O 1
ATOM 5546 N N . PHE A 1 714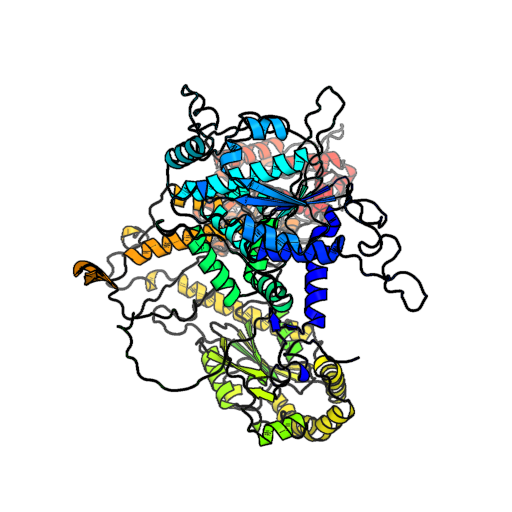 ? 3.749 11.047 1.504 1.00 61.81 714 PHE A N 1
ATOM 5547 C CA . PHE A 1 714 ? 3.048 11.065 0.226 1.00 61.81 714 PHE A CA 1
ATOM 5548 C C . PHE A 1 714 ? 1.547 10.823 0.414 1.00 61.81 714 PHE A C 1
ATOM 5550 O O . PHE A 1 714 ? 0.736 11.607 -0.064 1.00 61.81 714 PHE A O 1
ATOM 5557 N N . VAL A 1 715 ? 1.166 9.775 1.153 1.00 55.44 715 VAL A N 1
ATOM 5558 C CA . VAL A 1 715 ? -0.248 9.491 1.451 1.00 55.44 715 VAL A CA 1
ATOM 5559 C C . VAL A 1 715 ? -0.878 10.648 2.225 1.00 55.44 715 VAL A C 1
ATOM 5561 O O . VAL A 1 715 ? -1.932 11.135 1.836 1.00 55.44 715 VAL A O 1
ATOM 5564 N N . PHE A 1 716 ? -0.199 11.145 3.259 1.00 62.62 716 PHE A N 1
ATOM 5565 C CA . PHE A 1 716 ? -0.694 12.241 4.088 1.00 62.62 716 PHE A CA 1
ATOM 5566 C C . PHE A 1 716 ? -0.970 13.523 3.286 1.00 62.62 716 PHE A C 1
ATOM 5568 O O . PHE A 1 716 ? -2.024 14.143 3.431 1.00 62.62 716 PHE A O 1
ATOM 5575 N N . PHE A 1 717 ? -0.045 13.925 2.414 1.00 74.00 717 PHE A N 1
ATOM 5576 C CA . PHE A 1 717 ? -0.189 15.142 1.621 1.00 74.00 717 PHE A CA 1
ATOM 5577 C C . PHE A 1 717 ? -1.138 14.967 0.429 1.00 74.00 717 PHE A C 1
ATOM 5579 O O . PHE A 1 717 ? -1.781 15.940 0.037 1.00 74.00 717 PHE A O 1
ATOM 5586 N N . VAL A 1 718 ? -1.302 13.748 -0.104 1.00 69.25 718 VAL A N 1
ATOM 5587 C CA . VAL A 1 718 ? -2.349 13.440 -1.094 1.00 69.25 718 VAL A CA 1
ATOM 5588 C C . VAL A 1 718 ? -3.722 13.544 -0.443 1.00 69.25 718 VAL A C 1
ATOM 5590 O O . VAL A 1 718 ? -4.605 14.188 -1.006 1.00 69.25 718 VAL A O 1
ATOM 5593 N N . ASP A 1 719 ? -3.894 12.981 0.753 1.00 59.75 719 ASP A N 1
ATOM 5594 C CA . ASP A 1 719 ? -5.150 13.083 1.495 1.00 59.75 719 ASP A CA 1
ATOM 5595 C C . ASP A 1 719 ? -5.469 14.553 1.788 1.00 59.75 719 ASP A C 1
ATOM 5597 O O . ASP A 1 719 ? -6.579 15.014 1.527 1.00 59.75 719 ASP A O 1
ATOM 5601 N N . ARG A 1 720 ? -4.472 15.342 2.203 1.00 70.19 720 ARG A N 1
ATOM 5602 C CA . ARG A 1 720 ? -4.645 16.782 2.439 1.00 70.19 720 ARG A CA 1
ATOM 5603 C C . ARG A 1 720 ? -5.012 17.562 1.173 1.00 70.19 720 ARG A C 1
ATOM 5605 O O . ARG A 1 720 ? -5.865 18.444 1.235 1.00 70.19 720 ARG A O 1
ATOM 5612 N N . LEU A 1 721 ? -4.401 17.238 0.033 1.00 75.38 721 LEU A N 1
ATOM 5613 C CA . LEU A 1 721 ? -4.779 17.800 -1.266 1.00 75.38 721 LEU A CA 1
ATOM 5614 C C . LEU A 1 721 ? -6.224 17.435 -1.630 1.00 75.38 721 LEU A C 1
ATOM 5616 O O . LEU A 1 721 ? -6.971 18.282 -2.115 1.00 75.38 721 LEU A O 1
ATOM 5620 N N . SER A 1 722 ? -6.623 16.185 -1.380 1.00 64.94 722 SER A N 1
ATOM 5621 C CA . SER A 1 722 ? -7.970 15.699 -1.675 1.00 64.94 722 SER A CA 1
ATOM 5622 C C . SER A 1 722 ? -9.035 16.429 -0.856 1.00 64.94 722 SER A C 1
ATOM 5624 O O . SER A 1 722 ? -10.068 16.799 -1.406 1.00 64.94 722 SER A O 1
ATOM 5626 N N . THR A 1 723 ? -8.751 16.732 0.413 1.00 72.31 723 THR A N 1
ATOM 5627 C CA . THR A 1 723 ? -9.643 17.521 1.266 1.00 72.31 723 THR A CA 1
ATOM 5628 C C . THR A 1 723 ? -9.843 18.923 0.704 1.00 72.31 723 THR A C 1
ATOM 5630 O O . THR A 1 723 ? -10.983 19.342 0.551 1.00 72.31 723 THR A O 1
ATOM 5633 N N . LEU A 1 724 ? -8.766 19.612 0.304 1.00 75.94 724 LEU A N 1
ATOM 5634 C CA . LEU A 1 724 ? -8.858 20.954 -0.292 1.00 75.94 724 LEU A CA 1
ATOM 5635 C C . LEU A 1 724 ? -9.659 20.958 -1.604 1.00 75.94 724 LEU A C 1
ATOM 5637 O O . LEU A 1 724 ? -10.441 21.873 -1.857 1.00 75.94 724 LEU A O 1
ATOM 5641 N N . LEU A 1 725 ? -9.483 19.923 -2.431 1.00 70.75 725 LEU A N 1
ATOM 5642 C CA . LEU A 1 725 ? -10.254 19.738 -3.663 1.00 70.75 725 LEU A CA 1
ATOM 5643 C C . LEU A 1 725 ? -11.742 19.529 -3.373 1.00 70.75 725 LEU A C 1
ATOM 5645 O O . LEU A 1 725 ? -12.581 20.171 -4.000 1.00 70.75 725 LEU A O 1
ATOM 5649 N N . VAL A 1 726 ? -12.072 18.651 -2.423 1.00 69.81 726 VAL A N 1
ATOM 5650 C CA . VAL A 1 726 ? -13.463 18.362 -2.053 1.00 69.81 726 VAL A CA 1
ATOM 5651 C C . VAL A 1 726 ? -14.113 19.584 -1.412 1.00 69.81 726 VAL A C 1
ATOM 5653 O O . VAL A 1 726 ? -15.213 19.941 -1.807 1.00 69.81 726 VAL A O 1
ATOM 5656 N N . GLU A 1 727 ? -13.442 20.272 -0.489 1.00 75.69 727 GLU A N 1
ATOM 5657 C CA . GLU A 1 727 ? -13.954 21.496 0.140 1.00 75.69 727 GLU A CA 1
ATOM 5658 C C . GLU A 1 727 ? -14.293 22.572 -0.890 1.00 75.69 727 GLU A C 1
ATOM 5660 O O . GLU A 1 727 ? -15.358 23.182 -0.810 1.00 75.69 727 GLU A O 1
ATOM 5665 N N . ASN A 1 728 ? -13.427 22.779 -1.886 1.00 76.62 728 ASN A N 1
ATOM 5666 C CA . ASN A 1 728 ? -13.718 23.718 -2.960 1.00 76.62 728 ASN A CA 1
ATOM 5667 C C . ASN A 1 728 ? -14.864 23.224 -3.853 1.00 76.62 728 ASN A C 1
ATOM 5669 O O . ASN A 1 728 ? -15.744 24.010 -4.184 1.00 76.62 728 ASN A O 1
ATOM 5673 N N . ALA A 1 729 ? -14.921 21.928 -4.175 1.00 67.62 729 ALA A N 1
ATOM 5674 C CA . ALA A 1 729 ? -16.021 21.348 -4.946 1.00 67.62 729 ALA A CA 1
ATOM 5675 C C . ALA A 1 729 ? -17.384 21.497 -4.239 1.00 67.62 729 ALA A C 1
ATOM 5677 O O . ALA A 1 729 ? -18.388 21.784 -4.889 1.00 67.62 729 ALA A O 1
ATOM 5678 N N . LEU A 1 730 ? -17.425 21.360 -2.908 1.00 72.06 730 LEU A N 1
ATOM 5679 C CA . LEU A 1 730 ? -18.645 21.505 -2.106 1.00 72.06 730 LEU A CA 1
ATOM 5680 C C . LEU A 1 730 ? -19.233 22.926 -2.149 1.00 72.06 730 LEU A C 1
ATOM 5682 O O . LEU A 1 730 ? -20.432 23.082 -1.913 1.00 72.06 730 LEU A O 1
ATOM 5686 N N . GLN A 1 731 ? -18.429 23.946 -2.474 1.00 76.44 731 GLN A N 1
ATOM 5687 C CA . GLN A 1 731 ? -18.900 25.331 -2.636 1.00 76.44 731 GLN A CA 1
ATOM 5688 C C . GLN A 1 731 ? -19.770 25.512 -3.885 1.00 76.44 731 GLN A C 1
ATOM 5690 O O . GLN A 1 731 ? -20.584 26.428 -3.927 1.00 76.44 731 GLN A O 1
ATOM 5695 N N . TYR A 1 732 ? -19.631 24.628 -4.877 1.00 75.56 732 TYR A N 1
ATOM 5696 C CA . TYR A 1 732 ? -20.388 24.675 -6.131 1.00 75.56 732 TYR A CA 1
ATOM 5697 C C . TYR A 1 732 ? -21.624 23.765 -6.129 1.00 75.56 732 TYR A C 1
ATOM 5699 O O . TYR A 1 732 ? -22.301 23.647 -7.150 1.00 75.56 732 TYR A O 1
ATOM 5707 N N . LEU A 1 733 ? -21.925 23.095 -5.010 1.00 75.06 733 LEU A N 1
ATOM 5708 C CA . LEU A 1 733 ? -23.155 22.314 -4.896 1.00 75.06 733 LEU A CA 1
ATOM 5709 C C . LEU A 1 733 ? -24.391 23.231 -4.904 1.00 75.06 733 LEU A C 1
ATOM 5711 O O . LEU A 1 733 ? -24.319 24.367 -4.437 1.00 75.06 733 LEU A O 1
ATOM 5715 N N . PRO A 1 734 ? -25.543 22.756 -5.405 1.00 76.12 734 PRO A N 1
ATOM 5716 C CA . PRO A 1 734 ? -26.774 23.534 -5.377 1.00 76.12 734 PRO A CA 1
ATOM 5717 C C . PRO A 1 734 ? -27.295 23.661 -3.939 1.00 76.12 734 PRO A C 1
ATOM 5719 O O . PRO A 1 734 ? -27.463 22.661 -3.235 1.00 76.12 734 PRO A O 1
ATOM 5722 N N . TYR A 1 735 ? -27.585 24.887 -3.506 1.00 81.12 735 TYR A N 1
ATOM 5723 C CA . TYR A 1 735 ? -28.129 25.185 -2.182 1.00 81.12 735 TYR A CA 1
ATOM 5724 C C . TYR A 1 735 ? -29.392 26.047 -2.283 1.00 81.12 735 TYR A C 1
ATOM 5726 O O . TYR A 1 735 ? -29.449 26.990 -3.068 1.00 81.12 735 TYR A O 1
ATOM 5734 N N . ALA A 1 736 ? -30.380 25.758 -1.434 1.00 82.75 736 ALA A N 1
ATOM 5735 C CA . ALA A 1 736 ? -31.603 26.538 -1.273 1.00 82.75 736 ALA A CA 1
ATOM 5736 C C . ALA A 1 736 ? -31.633 27.243 0.102 1.00 82.75 736 ALA A C 1
ATOM 5738 O O . ALA A 1 736 ? -31.162 26.672 1.094 1.00 82.75 736 ALA A O 1
ATOM 5739 N N . PRO A 1 737 ? -32.200 28.459 0.214 1.00 88.69 737 PRO A N 1
ATOM 5740 C CA . PRO A 1 737 ? -32.353 29.148 1.495 1.00 88.69 737 PRO A CA 1
ATOM 5741 C C . PRO A 1 737 ? -33.187 28.340 2.501 1.00 88.69 737 PRO A C 1
ATOM 5743 O O . PRO A 1 737 ? -34.207 27.748 2.151 1.00 88.69 737 PRO A O 1
ATOM 5746 N N . LYS A 1 738 ? -32.782 28.340 3.775 1.00 87.81 738 LYS A N 1
ATOM 5747 C CA . LYS A 1 738 ? -33.519 27.697 4.870 1.00 87.81 738 LYS A CA 1
ATOM 5748 C C . LYS A 1 738 ? -33.417 28.514 6.154 1.00 87.81 738 LYS A C 1
ATOM 5750 O O . LYS A 1 738 ? -32.323 28.744 6.657 1.00 87.81 738 LYS A O 1
ATOM 5755 N N . ALA A 1 739 ? -34.559 28.876 6.728 1.00 89.12 739 ALA A N 1
ATOM 5756 C CA . ALA A 1 739 ? -34.620 29.432 8.075 1.00 89.12 739 ALA A CA 1
ATOM 5757 C C . ALA A 1 739 ? -34.675 28.307 9.123 1.00 89.12 739 ALA A C 1
ATOM 5759 O O . ALA A 1 739 ? -35.350 27.293 8.928 1.00 89.12 739 ALA A O 1
ATOM 5760 N N . VAL A 1 740 ? -33.959 28.478 10.230 1.00 85.75 740 VAL A N 1
ATOM 5761 C CA . VAL A 1 740 ? -33.960 27.573 11.383 1.00 85.75 740 VAL A CA 1
ATOM 5762 C C . VAL A 1 740 ? -34.066 28.374 12.669 1.00 85.75 740 VAL A C 1
ATOM 5764 O O . VAL A 1 740 ? -33.326 29.331 12.880 1.00 85.75 740 VAL A O 1
ATOM 5767 N N . THR A 1 741 ? -34.966 27.955 13.551 1.00 89.31 741 THR A N 1
ATOM 5768 C CA . THR A 1 741 ? -35.070 28.509 14.900 1.00 89.31 741 THR A CA 1
ATOM 5769 C C . THR A 1 741 ? -33.988 27.884 15.772 1.00 89.31 741 THR A C 1
ATOM 5771 O O . THR A 1 741 ? -33.905 26.665 15.914 1.00 89.31 741 THR A O 1
ATOM 5774 N N . THR A 1 742 ? -33.116 28.722 16.314 1.00 81.00 742 THR A N 1
ATOM 5775 C CA . THR A 1 742 ? -32.039 28.318 17.221 1.00 81.00 742 THR A CA 1
ATOM 5776 C C . THR A 1 742 ? -32.601 27.857 18.576 1.00 81.00 742 THR A C 1
ATOM 5778 O O . THR A 1 742 ? -33.731 28.209 18.919 1.00 81.00 742 THR A O 1
ATOM 5781 N N . PRO A 1 743 ? -31.820 27.128 19.400 1.00 73.81 743 PRO A N 1
ATOM 5782 C CA . PRO A 1 743 ? -32.250 26.697 20.738 1.00 73.81 743 PRO A CA 1
ATOM 5783 C C . PRO A 1 743 ? -32.630 27.838 21.695 1.00 73.81 743 PRO A C 1
ATOM 5785 O O . PRO A 1 743 ? -33.262 27.596 22.715 1.00 73.81 743 PRO A O 1
ATOM 5788 N N . VAL A 1 744 ? -32.248 29.077 21.369 1.00 84.31 744 VAL A N 1
ATOM 5789 C CA . VAL A 1 744 ? -32.597 30.293 22.120 1.00 84.31 744 VAL A CA 1
ATOM 5790 C C . VAL A 1 744 ? -33.812 31.029 21.534 1.00 84.31 744 VAL A C 1
ATOM 5792 O O . VAL A 1 744 ? -34.076 32.168 21.900 1.00 84.31 744 VAL A O 1
ATOM 5795 N N . GLY A 1 745 ? -34.544 30.413 20.599 1.00 76.56 745 GLY A N 1
ATOM 5796 C CA . GLY A 1 745 ? -35.760 30.974 19.996 1.00 76.56 745 GLY A CA 1
ATOM 5797 C C . GLY A 1 745 ? -35.526 31.990 18.871 1.00 76.56 745 GLY A C 1
ATOM 5798 O O . GLY A 1 745 ? -36.487 32.446 18.258 1.00 76.56 745 GLY A O 1
ATOM 5799 N N . ALA A 1 746 ? -34.274 32.328 18.549 1.00 83.56 746 ALA A N 1
ATOM 5800 C CA . ALA A 1 746 ? -33.955 33.256 17.463 1.00 83.56 746 ALA A CA 1
ATOM 5801 C C . ALA A 1 746 ? -33.988 32.554 16.097 1.00 83.56 746 ALA A C 1
ATOM 5803 O O . ALA A 1 746 ? -33.426 31.466 15.952 1.00 83.56 746 ALA A O 1
ATOM 5804 N N . VAL A 1 747 ? -34.598 33.180 15.089 1.00 86.75 747 VAL A N 1
ATOM 5805 C CA . VAL A 1 747 ? -34.615 32.674 13.707 1.00 86.75 747 VAL A CA 1
ATOM 5806 C C . VAL A 1 747 ? -33.295 33.024 13.019 1.00 86.75 747 VAL A C 1
ATOM 5808 O O . VAL A 1 747 ? -32.911 34.188 12.954 1.00 86.75 747 VAL A O 1
ATOM 5811 N N . SER A 1 748 ? -32.599 32.012 12.506 1.00 84.75 748 SER A N 1
ATOM 5812 C CA . SER A 1 748 ? -31.356 32.144 11.747 1.00 84.75 748 SER A CA 1
ATOM 5813 C C . SER A 1 748 ? -31.566 31.697 10.302 1.00 84.75 748 SER A C 1
ATOM 5815 O O . SER A 1 748 ? -32.170 30.652 10.049 1.00 84.75 748 SER A O 1
ATOM 5817 N N . HIS A 1 749 ? -31.072 32.483 9.347 1.00 88.06 749 HIS A N 1
ATOM 5818 C CA . HIS A 1 749 ? -31.160 32.183 7.921 1.00 88.06 749 HIS A CA 1
ATOM 5819 C C . HIS A 1 749 ? -29.869 31.513 7.448 1.00 88.06 749 HIS A C 1
ATOM 5821 O O . HIS A 1 749 ? -28.800 32.116 7.464 1.00 88.06 749 HIS A O 1
ATOM 5827 N N . GLY A 1 750 ? -29.979 30.258 7.024 1.00 86.12 750 GLY A N 1
ATOM 5828 C CA . GLY A 1 750 ? -28.895 29.485 6.434 1.00 86.12 750 GLY A CA 1
ATOM 5829 C C . GLY A 1 750 ? -29.278 28.931 5.066 1.00 86.12 750 GLY A C 1
ATOM 5830 O O . GLY A 1 750 ? -30.233 29.374 4.426 1.00 86.12 750 GLY A O 1
ATOM 5831 N N . GLN A 1 751 ? -28.529 27.929 4.623 1.00 82.12 751 GLN A N 1
ATOM 5832 C CA . GLN A 1 751 ? -28.766 27.226 3.369 1.00 82.12 751 GLN A CA 1
ATOM 5833 C C . GLN A 1 751 ? -28.876 25.718 3.619 1.00 82.12 751 GLN A C 1
ATOM 5835 O O . GLN A 1 751 ? -28.273 25.180 4.549 1.00 82.12 751 GLN A O 1
ATOM 5840 N N . LYS A 1 752 ? -29.669 25.027 2.801 1.00 81.69 752 LYS A N 1
ATOM 5841 C CA . LYS A 1 752 ? -29.779 23.566 2.772 1.00 81.69 752 LYS A CA 1
ATOM 5842 C C . LYS A 1 752 ? -29.418 23.086 1.372 1.00 81.69 752 LYS A C 1
ATOM 5844 O O . LYS A 1 752 ? -29.828 23.696 0.394 1.00 81.69 752 LYS A O 1
ATOM 5849 N N . LEU A 1 753 ? -28.674 21.988 1.288 1.00 78.19 753 LEU A N 1
ATOM 5850 C CA . LEU A 1 753 ? -28.363 21.323 0.025 1.00 78.19 753 LEU A CA 1
ATOM 5851 C C . LEU A 1 753 ? -29.652 20.993 -0.749 1.00 78.19 753 LEU A C 1
ATOM 5853 O O . LEU A 1 753 ? -30.550 20.348 -0.197 1.00 78.19 753 LEU A O 1
ATOM 5857 N N . ASP A 1 754 ? -29.705 21.398 -2.016 1.00 79.88 754 ASP A N 1
ATOM 5858 C CA . ASP A 1 754 ? -30.815 21.166 -2.947 1.00 79.88 754 ASP A CA 1
ATOM 5859 C C . ASP A 1 754 ? -30.420 20.148 -4.028 1.00 79.88 754 ASP A C 1
ATOM 5861 O O . ASP A 1 754 ? -30.412 20.409 -5.228 1.00 79.88 754 ASP A O 1
ATOM 5865 N N . ALA A 1 755 ? -30.011 18.960 -3.582 1.00 65.88 755 ALA A N 1
ATOM 5866 C CA . ALA A 1 755 ? -29.678 17.840 -4.453 1.00 65.88 755 ALA A CA 1
ATOM 5867 C C . ALA A 1 755 ? -30.279 16.545 -3.900 1.00 65.88 755 ALA A C 1
ATOM 5869 O O . ALA A 1 755 ? -30.106 16.220 -2.725 1.00 65.88 755 ALA A O 1
ATOM 5870 N N . LYS A 1 756 ? -30.962 15.774 -4.760 1.00 55.62 756 LYS A N 1
ATOM 5871 C CA . LYS A 1 756 ? -31.486 14.441 -4.404 1.00 55.62 756 LYS A CA 1
ATOM 5872 C C . LYS A 1 756 ? -30.388 13.378 -4.365 1.00 55.62 756 LYS A C 1
ATOM 5874 O O . LYS A 1 756 ? -30.439 12.490 -3.524 1.00 55.62 756 LYS A O 1
ATOM 5879 N N . ASN A 1 757 ? -29.410 13.476 -5.267 1.00 48.47 757 ASN A N 1
ATOM 5880 C CA . ASN A 1 757 ? -28.274 12.564 -5.380 1.00 48.47 757 ASN A CA 1
ATOM 5881 C C . ASN A 1 757 ? -27.012 13.372 -5.710 1.00 48.47 757 ASN A C 1
ATOM 5883 O O . ASN A 1 757 ? -27.061 14.252 -6.565 1.00 48.47 757 ASN A O 1
ATOM 5887 N N . ILE A 1 758 ? -25.887 13.046 -5.070 1.00 53.12 758 ILE A N 1
ATOM 5888 C CA . ILE A 1 758 ? -24.563 13.595 -5.392 1.00 53.12 758 ILE A CA 1
ATOM 5889 C C . ILE A 1 758 ? -23.695 12.446 -5.904 1.00 53.12 758 ILE A C 1
ATOM 5891 O O . ILE A 1 758 ? -23.598 11.406 -5.254 1.00 53.12 758 ILE A O 1
ATOM 5895 N N . CYS A 1 759 ? -23.053 12.635 -7.057 1.00 44.84 759 CYS A N 1
ATOM 5896 C CA . CYS A 1 759 ? -22.066 11.707 -7.599 1.00 44.84 759 CYS A CA 1
ATOM 5897 C C . CYS A 1 759 ? -20.719 12.425 -7.723 1.00 44.84 759 CYS A C 1
ATOM 5899 O O . CYS A 1 759 ? -20.621 13.438 -8.410 1.00 44.84 759 CYS A O 1
ATOM 5901 N N . GLY A 1 760 ? -19.690 11.913 -7.045 1.00 49.16 760 GLY A N 1
ATOM 5902 C CA . GLY A 1 760 ? -18.316 12.387 -7.193 1.00 49.16 760 GLY A CA 1
ATOM 5903 C C . GLY A 1 760 ? -17.536 11.466 -8.124 1.00 49.16 760 GLY A C 1
ATOM 5904 O O . GLY A 1 760 ? -17.440 10.268 -7.859 1.00 49.16 760 GLY A O 1
ATOM 5905 N N . VAL A 1 761 ? -16.954 12.017 -9.190 1.00 42.47 761 VAL A N 1
ATOM 5906 C CA . VAL A 1 761 ? -16.076 11.283 -10.112 1.00 42.47 761 VAL A CA 1
ATOM 5907 C C . VAL A 1 761 ? -14.665 11.850 -9.987 1.00 42.47 761 VAL A C 1
ATOM 5909 O O . VAL A 1 761 ? -14.424 13.008 -10.307 1.00 42.47 761 VAL A O 1
ATOM 5912 N N . SER A 1 762 ? -13.723 11.038 -9.502 1.00 41.34 762 SER A N 1
ATOM 5913 C CA . SER A 1 762 ? -12.304 11.406 -9.442 1.00 41.34 762 SER A CA 1
ATOM 5914 C C . SER A 1 762 ? -11.576 10.815 -10.645 1.00 41.34 762 SER A C 1
ATOM 5916 O O . SER A 1 762 ? -11.544 9.596 -10.817 1.00 41.34 762 SER A O 1
ATOM 5918 N N . ILE A 1 763 ? -11.001 11.675 -11.487 1.00 40.59 763 ILE A N 1
ATOM 5919 C CA . ILE A 1 763 ? -10.241 11.268 -12.672 1.00 40.59 763 ILE A CA 1
ATOM 5920 C C . ILE A 1 763 ? -8.750 11.434 -12.366 1.00 40.59 763 ILE A C 1
ATOM 5922 O O . ILE A 1 763 ? -8.219 12.542 -12.346 1.00 40.59 763 ILE A O 1
ATOM 5926 N N . LEU A 1 764 ? -8.062 10.316 -12.133 1.00 39.00 764 LEU A N 1
ATOM 5927 C CA . LEU A 1 764 ? -6.609 10.271 -11.963 1.00 39.00 764 LEU A CA 1
ATOM 5928 C C . LEU A 1 764 ? -5.950 9.876 -13.286 1.00 39.00 764 LEU A C 1
ATOM 5930 O O . LEU A 1 764 ? -5.902 8.703 -13.660 1.00 39.00 764 LEU A O 1
ATOM 5934 N N . LEU A 1 765 ? -5.403 10.862 -13.994 1.00 37.09 765 LEU A N 1
ATOM 5935 C CA . LEU A 1 765 ? -4.593 10.627 -15.186 1.00 37.09 765 LEU A CA 1
ATOM 5936 C C . LEU A 1 765 ? -3.191 10.167 -14.777 1.00 37.09 765 LEU A C 1
ATOM 5938 O O . LEU A 1 765 ? -2.280 10.967 -14.567 1.00 37.09 765 LEU A O 1
ATOM 5942 N N . GLN A 1 766 ? -2.990 8.852 -14.699 1.00 34.75 766 GLN A N 1
ATOM 5943 C CA . GLN A 1 766 ? -1.642 8.298 -14.686 1.00 34.75 766 GLN A CA 1
ATOM 5944 C C . GLN A 1 766 ? -1.063 8.447 -16.097 1.00 34.75 766 GLN A C 1
ATOM 5946 O O . GLN A 1 766 ? -1.305 7.610 -16.968 1.00 34.75 766 GLN A O 1
ATOM 5951 N N . ARG A 1 767 ? -0.287 9.511 -16.339 1.00 36.81 767 ARG A N 1
ATOM 5952 C CA . ARG A 1 767 ? 0.572 9.583 -17.527 1.00 36.81 767 ARG A CA 1
ATOM 5953 C C . ARG A 1 767 ? 1.615 8.474 -17.407 1.00 36.81 767 ARG A C 1
ATOM 5955 O O . ARG A 1 767 ? 2.676 8.665 -16.819 1.00 36.81 767 ARG A O 1
ATOM 5962 N N . ARG A 1 768 ? 1.313 7.281 -17.929 1.00 40.78 768 ARG A N 1
ATOM 5963 C CA . ARG A 1 768 ? 2.373 6.342 -18.300 1.00 40.78 768 ARG A CA 1
ATOM 5964 C C . ARG A 1 768 ? 3.217 7.085 -19.324 1.00 40.78 768 ARG A C 1
ATOM 5966 O O . ARG A 1 768 ? 2.671 7.540 -20.328 1.00 40.78 768 ARG A O 1
ATOM 5973 N N . ALA A 1 769 ? 4.506 7.256 -19.034 1.00 51.31 769 ALA A N 1
ATOM 5974 C CA . ALA A 1 769 ? 5.432 7.752 -20.036 1.00 51.31 769 ALA A CA 1
ATOM 5975 C C . ALA A 1 769 ? 5.238 6.891 -21.297 1.00 51.31 769 ALA A C 1
ATOM 5977 O O . ALA A 1 769 ? 5.142 5.662 -21.163 1.00 51.31 769 ALA A O 1
ATOM 5978 N N . PRO A 1 770 ? 5.073 7.508 -22.478 1.00 61.50 770 PRO A N 1
ATOM 5979 C CA . PRO A 1 770 ? 4.901 6.747 -23.700 1.00 61.50 770 PRO A CA 1
ATOM 5980 C C . PRO A 1 770 ? 6.075 5.769 -23.840 1.00 61.50 770 PRO A C 1
ATOM 5982 O O . PRO A 1 770 ? 7.201 6.136 -23.490 1.00 61.50 770 PRO A O 1
ATOM 5985 N N . PRO A 1 771 ? 5.828 4.517 -24.270 1.00 77.38 771 PRO A N 1
ATOM 5986 C CA . PRO A 1 771 ? 6.884 3.523 -24.388 1.00 77.38 771 PRO A CA 1
ATOM 5987 C C . PRO A 1 771 ? 8.024 4.085 -25.235 1.00 77.38 771 PRO A C 1
ATOM 5989 O O . PRO A 1 771 ? 7.782 4.672 -26.289 1.00 77.38 771 PRO A O 1
ATOM 5992 N N . THR A 1 772 ? 9.253 3.953 -24.748 1.00 87.62 772 THR A N 1
ATOM 5993 C CA . THR A 1 772 ? 10.420 4.512 -25.429 1.00 87.62 772 THR A CA 1
ATOM 5994 C C . THR A 1 772 ? 10.815 3.631 -26.611 1.00 87.62 772 THR A C 1
ATOM 5996 O O . THR A 1 772 ? 10.860 2.408 -26.479 1.00 87.62 772 THR A O 1
ATOM 5999 N N . SER A 1 773 ? 11.126 4.243 -27.749 1.00 93.94 773 SER A N 1
ATOM 6000 C CA . SER A 1 773 ? 11.786 3.595 -28.885 1.00 93.94 773 SER A CA 1
ATOM 6001 C C . SER A 1 773 ? 13.091 4.300 -29.230 1.00 93.94 773 SER A C 1
ATOM 6003 O O . SER A 1 773 ? 13.294 5.461 -28.871 1.00 93.94 773 SER A O 1
ATOM 6005 N N . PHE A 1 774 ? 13.976 3.587 -29.919 1.00 96.62 774 PHE A N 1
ATOM 6006 C CA . PHE A 1 774 ? 15.268 4.093 -30.363 1.00 96.62 774 PHE A CA 1
ATOM 6007 C C . PHE A 1 774 ? 15.369 4.027 -31.884 1.00 96.62 774 PHE A C 1
ATOM 6009 O O . PHE A 1 774 ? 15.037 3.003 -32.483 1.00 96.62 774 PHE A O 1
ATOM 6016 N N . VAL A 1 775 ? 15.863 5.100 -32.498 1.00 97.31 775 VAL A N 1
ATOM 6017 C CA . VAL A 1 775 ? 16.289 5.113 -33.901 1.00 97.31 775 VAL A CA 1
ATOM 6018 C C . VAL A 1 775 ? 17.763 5.503 -33.943 1.00 97.31 775 VAL A C 1
ATOM 6020 O O . VAL A 1 775 ? 18.125 6.574 -33.461 1.00 97.31 775 VAL A O 1
ATOM 6023 N N . LEU A 1 776 ? 18.619 4.633 -34.478 1.00 97.25 776 LEU A N 1
ATOM 6024 C CA . LEU A 1 776 ? 20.058 4.883 -34.555 1.00 97.25 776 LEU A CA 1
ATOM 6025 C C . LEU A 1 776 ? 20.427 5.392 -35.948 1.00 97.25 776 LEU A C 1
ATOM 6027 O O . LEU A 1 776 ? 20.161 4.722 -36.944 1.00 97.25 776 LEU A O 1
ATOM 6031 N N . VAL A 1 777 ? 21.059 6.561 -36.003 1.00 96.50 777 VAL A N 1
ATOM 6032 C CA . VAL A 1 777 ? 21.540 7.215 -37.220 1.00 96.50 777 VAL A CA 1
ATOM 6033 C C . VAL A 1 777 ? 23.051 7.380 -37.117 1.00 96.50 777 VAL A C 1
ATOM 6035 O O . VAL A 1 777 ? 23.561 7.841 -36.097 1.00 96.50 777 VAL A O 1
ATOM 6038 N N . GLY A 1 778 ? 23.779 7.039 -38.176 1.00 94.69 778 GLY A N 1
ATOM 6039 C CA . GLY A 1 778 ? 25.219 7.240 -38.184 1.00 94.69 778 GLY A CA 1
ATOM 6040 C C . GLY A 1 778 ? 25.964 6.592 -39.337 1.00 94.69 778 GLY A C 1
ATOM 6041 O O . GLY A 1 778 ? 25.361 6.117 -40.305 1.00 94.69 778 GLY A O 1
ATOM 6042 N N . ASP A 1 779 ? 27.288 6.587 -39.202 1.00 91.75 779 ASP A N 1
ATOM 6043 C CA . ASP A 1 779 ? 28.237 5.991 -40.144 1.00 91.75 779 ASP A CA 1
ATOM 6044 C C . ASP A 1 779 ? 28.464 4.478 -39.899 1.00 91.75 779 ASP A C 1
ATOM 6046 O O . ASP A 1 779 ? 27.709 3.809 -39.181 1.00 91.75 779 ASP A O 1
ATOM 6050 N N . SER A 1 780 ? 29.521 3.912 -40.497 1.00 88.88 780 SER A N 1
ATOM 6051 C CA . SER A 1 780 ? 29.864 2.485 -40.382 1.00 88.88 780 SER A CA 1
ATOM 6052 C C . SER A 1 780 ? 30.155 2.017 -38.956 1.00 88.88 780 SER A C 1
ATOM 6054 O O . SER A 1 780 ? 30.065 0.824 -38.677 1.00 88.88 780 SER A O 1
ATOM 6056 N N . THR A 1 781 ? 30.475 2.928 -38.037 1.00 89.69 781 THR A N 1
ATOM 6057 C CA . THR A 1 781 ? 30.715 2.597 -36.629 1.00 89.69 781 THR A CA 1
ATOM 6058 C C . THR A 1 781 ? 29.439 2.523 -35.795 1.00 89.69 781 THR A C 1
ATOM 6060 O O . THR A 1 781 ? 29.488 2.021 -34.674 1.00 89.69 781 THR A O 1
ATOM 6063 N N . THR A 1 782 ? 28.287 2.878 -36.375 1.00 93.19 782 THR A N 1
ATOM 6064 C CA . THR A 1 782 ? 26.940 2.632 -35.824 1.00 93.19 782 THR A CA 1
ATOM 6065 C C . THR A 1 782 ? 26.164 1.571 -36.621 1.00 93.19 782 THR A C 1
ATOM 6067 O O . THR A 1 782 ? 25.324 0.875 -36.053 1.00 93.19 782 THR A O 1
ATOM 6070 N N . ALA A 1 783 ? 26.442 1.418 -37.919 1.00 90.56 783 ALA A N 1
ATOM 6071 C CA . ALA A 1 783 ? 25.694 0.570 -38.852 1.00 90.56 783 ALA A CA 1
ATOM 6072 C C . ALA A 1 783 ? 25.611 -0.919 -38.473 1.00 90.56 783 ALA A C 1
ATOM 6074 O O . ALA A 1 783 ? 26.484 -1.481 -37.806 1.00 90.56 783 ALA A O 1
ATOM 6075 N N . ASN A 1 784 ? 24.552 -1.576 -38.954 1.00 85.94 784 ASN A N 1
ATOM 6076 C CA . ASN A 1 784 ? 24.367 -3.013 -38.779 1.00 85.94 784 ASN A CA 1
ATOM 6077 C C . ASN A 1 784 ? 25.465 -3.806 -39.502 1.00 85.94 784 ASN A C 1
ATOM 6079 O O . ASN A 1 784 ? 25.822 -3.523 -40.649 1.00 85.94 784 ASN A O 1
ATOM 6083 N N . GLY A 1 785 ? 25.944 -4.855 -38.839 1.00 78.75 785 GLY A N 1
ATOM 6084 C CA . GLY A 1 785 ? 26.747 -5.896 -39.465 1.00 78.75 785 GLY A CA 1
ATOM 6085 C C . GLY A 1 785 ? 25.955 -6.737 -40.458 1.00 78.75 785 GLY A C 1
ATOM 6086 O O . GLY A 1 785 ? 24.783 -7.032 -40.232 1.00 78.75 785 GLY A O 1
ATOM 6087 N N . THR A 1 786 ? 26.613 -7.170 -41.529 1.00 75.25 786 THR A N 1
ATOM 6088 C CA . THR A 1 786 ? 26.058 -8.099 -42.531 1.00 75.25 786 THR A CA 1
ATOM 6089 C C . THR A 1 786 ? 26.528 -9.545 -42.331 1.00 75.25 786 THR A C 1
ATOM 6091 O O . THR A 1 786 ? 26.006 -10.459 -42.960 1.00 75.25 786 THR A O 1
ATOM 6094 N N . THR A 1 787 ? 27.510 -9.762 -41.453 1.00 73.62 787 THR A N 1
ATOM 6095 C CA . THR A 1 787 ? 28.127 -11.055 -41.100 1.00 73.62 787 THR A CA 1
ATOM 6096 C C . THR A 1 787 ? 28.486 -11.082 -39.612 1.00 73.62 787 THR A C 1
ATOM 6098 O O . THR A 1 787 ? 28.575 -10.017 -38.996 1.00 73.62 787 THR A O 1
ATOM 6101 N N . SER A 1 788 ? 28.731 -12.269 -39.040 1.00 65.69 788 SER A N 1
ATOM 6102 C CA . SER A 1 788 ? 28.977 -12.457 -37.601 1.00 65.69 788 SER A CA 1
ATOM 6103 C C . SER A 1 788 ? 30.041 -11.518 -37.029 1.00 65.69 788 SER A C 1
ATOM 6105 O O . SER A 1 788 ? 29.785 -10.872 -36.029 1.00 65.69 788 SER A O 1
ATOM 6107 N N . ASN A 1 789 ? 31.166 -11.315 -37.715 1.00 71.75 789 ASN A N 1
ATOM 6108 C CA . ASN A 1 789 ? 32.213 -10.366 -37.318 1.00 71.75 789 ASN A CA 1
ATOM 6109 C C . ASN A 1 789 ? 32.168 -9.084 -38.153 1.00 71.75 789 ASN A C 1
ATOM 6111 O O . ASN A 1 789 ? 33.102 -8.764 -38.886 1.00 71.75 789 ASN A O 1
ATOM 6115 N N . SER A 1 790 ? 31.060 -8.355 -38.106 1.00 70.75 790 SER A N 1
ATOM 6116 C CA . SER A 1 790 ? 30.970 -7.048 -38.754 1.00 70.75 790 SER A CA 1
ATOM 6117 C C . SER A 1 790 ? 29.953 -6.163 -38.053 1.00 70.75 790 SER A C 1
ATOM 6119 O O . SER A 1 790 ? 29.000 -6.669 -37.465 1.00 70.75 790 SER A O 1
ATOM 6121 N N . GLY A 1 791 ? 30.138 -4.850 -38.162 1.00 77.19 791 GLY A N 1
ATOM 6122 C CA . GLY A 1 791 ? 29.187 -3.856 -37.683 1.00 77.19 791 GLY A CA 1
ATOM 6123 C C . GLY A 1 791 ? 29.813 -2.806 -36.776 1.00 77.19 791 GLY A C 1
ATOM 6124 O O . GLY A 1 791 ? 30.996 -2.848 -36.428 1.00 77.19 791 GLY A O 1
ATOM 6125 N N . GLY A 1 792 ? 28.978 -1.836 -36.439 1.00 88.81 792 GLY A N 1
ATOM 6126 C CA . GLY A 1 792 ? 29.223 -0.832 -35.426 1.00 88.81 792 GLY A CA 1
ATOM 6127 C C . GLY A 1 792 ? 28.631 -1.207 -34.070 1.00 88.81 792 GLY A C 1
ATOM 6128 O O . GLY A 1 792 ? 28.026 -2.265 -33.903 1.00 88.81 792 GLY A O 1
ATOM 6129 N N . TRP A 1 793 ? 28.715 -0.294 -33.102 1.00 93.44 793 TRP A N 1
ATOM 6130 C CA . TRP A 1 793 ? 28.138 -0.491 -31.765 1.00 93.44 793 TRP A CA 1
ATOM 6131 C C . TRP A 1 793 ? 26.606 -0.655 -31.782 1.00 93.44 793 TRP A C 1
ATOM 6133 O O . TRP A 1 793 ? 26.036 -1.184 -30.824 1.00 93.44 793 TRP A O 1
ATOM 6143 N N . GLY A 1 794 ? 25.927 -0.253 -32.866 1.00 92.00 794 GLY A N 1
ATOM 6144 C CA . GLY A 1 794 ? 24.468 -0.310 -32.990 1.00 92.00 794 GLY A CA 1
ATOM 6145 C C . GLY A 1 794 ? 23.884 -1.715 -32.819 1.00 92.00 794 GLY A C 1
ATOM 6146 O O . GLY A 1 794 ? 22.865 -1.865 -32.147 1.00 92.00 794 GLY A O 1
ATOM 6147 N N . ASN A 1 795 ? 24.563 -2.761 -33.309 1.00 89.69 795 ASN A N 1
ATOM 6148 C CA . ASN A 1 795 ? 24.141 -4.154 -33.097 1.00 89.69 795 ASN A CA 1
ATOM 6149 C C . ASN A 1 795 ? 24.282 -4.601 -31.631 1.00 89.69 795 ASN A C 1
ATOM 6151 O O . ASN A 1 795 ? 23.486 -5.409 -31.163 1.00 89.69 795 ASN A O 1
ATOM 6155 N N . GLY A 1 796 ? 25.251 -4.069 -30.880 1.00 88.06 796 GLY A N 1
ATOM 6156 C CA . GLY A 1 796 ? 25.404 -4.338 -29.443 1.00 88.06 796 GLY A CA 1
ATOM 6157 C C . GLY A 1 796 ? 24.389 -3.577 -28.590 1.00 88.06 796 GLY A C 1
ATOM 6158 O O . GLY A 1 796 ? 24.063 -3.981 -27.472 1.00 88.06 796 GLY A O 1
ATOM 6159 N N . PHE A 1 797 ? 23.843 -2.485 -29.128 1.00 93.50 797 PHE A N 1
ATOM 6160 C CA . PHE A 1 797 ? 22.774 -1.733 -28.489 1.00 93.50 797 PHE A CA 1
ATOM 6161 C C . PHE A 1 797 ? 21.386 -2.325 -28.791 1.00 93.50 797 PHE A C 1
ATOM 6163 O O . PHE A 1 797 ? 20.680 -2.713 -27.857 1.00 93.50 797 PHE A O 1
ATOM 6170 N N . CYS A 1 798 ? 21.011 -2.460 -30.070 1.00 90.94 798 CYS A N 1
ATOM 6171 C CA . CYS A 1 798 ? 19.707 -2.990 -30.492 1.00 90.94 798 CYS A CA 1
ATOM 6172 C C . CYS A 1 798 ? 19.595 -4.523 -30.421 1.00 90.94 798 CYS A C 1
ATOM 6174 O O . CYS A 1 798 ? 18.483 -5.046 -30.372 1.00 90.94 798 CYS A O 1
ATOM 6176 N N . GLY A 1 799 ? 20.720 -5.241 -30.396 1.00 87.44 799 GLY A N 1
ATOM 6177 C CA . GLY A 1 799 ? 20.772 -6.693 -30.563 1.00 87.44 799 GLY A CA 1
ATOM 6178 C C . GLY A 1 799 ? 20.682 -7.115 -32.029 1.00 87.44 799 GLY A C 1
ATOM 6179 O O . GLY A 1 799 ? 20.132 -6.409 -32.872 1.00 87.44 799 GLY A O 1
ATOM 6180 N N . SER A 1 800 ? 21.228 -8.288 -32.343 1.00 82.75 800 SER A N 1
ATOM 6181 C CA . SER A 1 800 ? 21.196 -8.848 -33.696 1.00 82.75 800 SER A CA 1
ATOM 6182 C C . SER A 1 800 ? 21.395 -10.358 -33.651 1.00 82.75 800 SER A C 1
ATOM 6184 O O . SER A 1 800 ? 22.428 -10.848 -33.197 1.00 82.75 800 SER A O 1
ATOM 6186 N N . GLN A 1 801 ? 20.415 -11.105 -34.166 1.00 77.62 801 GLN A N 1
ATOM 6187 C CA . GLN A 1 801 ? 20.525 -12.561 -34.303 1.00 77.62 801 GLN A CA 1
ATOM 6188 C C . GLN A 1 801 ? 21.570 -12.956 -35.353 1.00 77.62 801 GLN A C 1
ATOM 6190 O O . GLN A 1 801 ? 22.271 -13.945 -35.170 1.00 77.62 801 GLN A O 1
ATOM 6195 N N . LEU A 1 802 ? 21.717 -12.157 -36.417 1.00 76.88 802 LEU A N 1
ATOM 6196 C CA . LEU A 1 802 ? 22.680 -12.405 -37.493 1.00 76.88 802 LEU A CA 1
ATOM 6197 C C . LEU A 1 802 ? 24.130 -12.324 -36.998 1.00 76.88 802 LEU A C 1
ATOM 6199 O O . LEU A 1 802 ? 24.986 -13.076 -37.457 1.00 76.88 802 LEU A O 1
ATOM 6203 N N . THR A 1 803 ? 24.402 -11.409 -36.065 1.00 72.31 803 THR A N 1
ATOM 6204 C CA . THR A 1 803 ? 25.750 -11.182 -35.524 1.00 72.31 803 THR A CA 1
ATOM 6205 C C . THR A 1 803 ? 25.968 -11.783 -34.138 1.00 72.31 803 THR A C 1
ATOM 6207 O O . THR A 1 803 ? 27.062 -11.687 -33.598 1.00 72.31 803 THR A O 1
ATOM 6210 N N . GLY A 1 804 ? 24.953 -12.431 -33.557 1.00 73.56 804 GLY A N 1
ATOM 6211 C CA . GLY A 1 804 ? 25.032 -13.048 -32.230 1.00 73.56 804 GLY A CA 1
ATOM 6212 C C . GLY A 1 804 ? 25.084 -12.054 -31.062 1.00 73.56 804 GLY A C 1
ATOM 6213 O O . GLY A 1 804 ? 25.375 -12.454 -29.938 1.00 73.56 804 GLY A O 1
ATOM 6214 N N . ASN A 1 805 ? 24.804 -10.766 -31.293 1.00 83.38 805 ASN A N 1
ATOM 6215 C CA . ASN A 1 805 ? 24.846 -9.747 -30.245 1.00 83.38 805 ASN A CA 1
ATOM 6216 C C . ASN A 1 805 ? 23.549 -9.726 -29.430 1.00 83.38 805 ASN A C 1
ATOM 6218 O O . ASN A 1 805 ? 22.448 -9.602 -29.975 1.00 83.38 805 ASN A O 1
ATOM 6222 N N . ILE A 1 806 ? 23.695 -9.768 -28.107 1.00 82.75 806 ILE A N 1
ATOM 6223 C CA . ILE A 1 806 ? 22.597 -9.570 -27.159 1.00 82.75 806 ILE A CA 1
ATOM 6224 C C . ILE A 1 806 ? 22.315 -8.068 -27.042 1.00 82.75 806 ILE A C 1
ATOM 6226 O O . ILE A 1 806 ? 23.237 -7.269 -26.894 1.00 82.75 806 ILE A O 1
ATOM 6230 N N . ALA A 1 807 ? 21.039 -7.685 -27.105 1.00 87.38 807 ALA A N 1
ATOM 6231 C CA . ALA A 1 807 ? 20.620 -6.292 -27.005 1.00 87.38 807 ALA A CA 1
ATOM 6232 C C . ALA A 1 807 ? 20.929 -5.686 -25.625 1.00 87.38 807 ALA A C 1
ATOM 6234 O O . ALA A 1 807 ? 20.696 -6.313 -24.590 1.00 87.38 807 ALA A O 1
ATOM 6235 N N . SER A 1 808 ? 21.353 -4.421 -25.608 1.00 90.44 808 SER A N 1
ATOM 6236 C CA . SER A 1 808 ? 21.441 -3.614 -24.382 1.00 90.44 808 SER A CA 1
ATOM 6237 C C . SER A 1 808 ? 20.098 -2.970 -24.002 1.00 90.44 808 SER A C 1
ATOM 6239 O O . SER A 1 808 ? 19.975 -2.380 -22.927 1.00 90.44 808 SER A O 1
ATOM 6241 N N . VAL A 1 809 ? 19.080 -3.094 -24.860 1.00 90.75 809 VAL A N 1
ATOM 6242 C CA . VAL A 1 809 ? 17.693 -2.672 -24.612 1.00 90.75 809 VAL A CA 1
ATOM 6243 C C . VAL A 1 809 ? 16.818 -3.842 -24.152 1.00 90.75 809 VAL A C 1
ATOM 6245 O O . VAL A 1 809 ? 17.066 -5.001 -24.476 1.00 90.75 809 VAL A O 1
ATOM 6248 N N . THR A 1 810 ? 15.777 -3.544 -23.375 1.00 85.88 810 THR A N 1
ATOM 6249 C CA . THR A 1 810 ? 14.858 -4.551 -22.821 1.00 85.88 810 THR A CA 1
ATOM 6250 C C . THR A 1 810 ? 14.094 -5.250 -23.944 1.00 85.88 810 THR A C 1
ATOM 6252 O O . THR A 1 810 ? 13.668 -4.595 -24.898 1.00 85.88 810 THR A O 1
ATOM 6255 N N . SER A 1 811 ? 13.862 -6.559 -23.811 1.00 80.44 811 SER A N 1
ATOM 6256 C CA . SER A 1 811 ? 13.076 -7.338 -24.777 1.00 80.44 811 SER A CA 1
ATOM 6257 C C . SER A 1 811 ? 11.718 -6.681 -25.072 1.00 80.44 811 SER A C 1
ATOM 6259 O O . SER A 1 811 ? 11.014 -6.256 -24.155 1.00 80.44 811 SER A O 1
ATOM 6261 N N . GLY A 1 812 ? 11.372 -6.561 -26.357 1.00 78.56 812 GLY A N 1
ATOM 6262 C CA . GLY A 1 812 ? 10.162 -5.877 -26.833 1.00 78.56 812 GLY A CA 1
ATOM 6263 C C . GLY A 1 812 ? 10.296 -4.360 -27.041 1.00 78.56 812 GLY A C 1
ATOM 6264 O O . GLY A 1 812 ? 9.363 -3.737 -27.552 1.00 78.56 812 GLY A O 1
ATOM 6265 N N . THR A 1 813 ? 11.438 -3.751 -26.698 1.00 87.38 813 THR A N 1
ATOM 6266 C CA . THR A 1 813 ? 11.726 -2.339 -27.014 1.00 87.38 813 THR A CA 1
ATOM 6267 C C . THR A 1 813 ? 12.031 -2.189 -28.502 1.00 87.38 813 THR A C 1
ATOM 6269 O O . THR A 1 813 ? 12.906 -2.873 -29.027 1.00 87.38 813 THR A O 1
ATOM 6272 N N . ALA A 1 814 ? 11.346 -1.273 -29.191 1.00 91.19 814 ALA A N 1
ATOM 6273 C CA . ALA A 1 814 ? 11.650 -0.989 -30.590 1.00 91.19 814 ALA A CA 1
ATOM 6274 C C . ALA A 1 814 ? 12.984 -0.242 -30.710 1.00 91.19 814 ALA A C 1
ATOM 6276 O O . ALA A 1 814 ? 13.133 0.857 -30.175 1.00 91.19 814 ALA A O 1
ATOM 6277 N N . CYS A 1 815 ? 13.935 -0.848 -31.416 1.00 93.94 815 CYS A N 1
ATOM 6278 C CA . CYS A 1 815 ? 15.253 -0.296 -31.699 1.00 93.94 815 CYS A CA 1
ATOM 6279 C C . CYS A 1 815 ? 15.529 -0.479 -33.192 1.00 93.94 815 CYS A C 1
ATOM 6281 O O . CYS A 1 815 ? 15.657 -1.606 -33.666 1.00 93.94 815 CYS A O 1
ATOM 6283 N N . ILE A 1 816 ? 15.526 0.621 -33.943 1.00 94.38 816 ILE A N 1
ATOM 6284 C CA . ILE A 1 816 ? 15.629 0.624 -35.403 1.00 94.38 816 ILE A CA 1
ATOM 6285 C C . ILE A 1 816 ? 16.960 1.267 -35.772 1.00 94.38 816 ILE A C 1
ATOM 6287 O O . ILE A 1 816 ? 17.146 2.464 -35.579 1.00 94.38 816 ILE A O 1
ATOM 6291 N N . ASN A 1 817 ? 17.891 0.491 -36.315 1.00 94.38 817 ASN A N 1
ATOM 6292 C CA . ASN A 1 817 ? 19.162 1.025 -36.789 1.00 94.38 817 ASN A CA 1
ATOM 6293 C C . ASN A 1 817 ? 19.077 1.345 -38.287 1.00 94.38 817 ASN A C 1
ATOM 6295 O O . ASN A 1 817 ? 18.904 0.437 -39.101 1.00 94.38 817 ASN A O 1
ATOM 6299 N N . THR A 1 818 ? 19.184 2.626 -38.642 1.00 94.50 818 THR A N 1
ATOM 6300 C CA . THR A 1 818 ? 19.190 3.118 -40.030 1.00 94.50 818 THR A CA 1
ATOM 6301 C C . THR A 1 818 ? 20.564 3.634 -40.469 1.00 94.50 818 THR A C 1
ATOM 6303 O O . THR A 1 818 ? 20.691 4.145 -41.584 1.00 94.50 818 THR A O 1
ATOM 6306 N N . ALA A 1 819 ? 21.592 3.496 -39.623 1.00 93.06 819 ALA A N 1
ATOM 6307 C CA . ALA A 1 819 ? 22.963 3.893 -39.927 1.00 93.06 819 ALA A CA 1
ATOM 6308 C C . ALA A 1 819 ? 23.535 3.139 -41.138 1.00 93.06 819 ALA A C 1
ATOM 6310 O O . ALA A 1 819 ? 23.170 1.994 -41.412 1.00 93.06 819 ALA A O 1
ATOM 6311 N N . GLN A 1 820 ? 24.436 3.799 -41.869 1.00 92.06 820 GLN A N 1
ATOM 6312 C CA . GLN A 1 820 ? 24.920 3.330 -43.166 1.00 92.06 820 GLN A CA 1
ATOM 6313 C C . GLN A 1 820 ? 26.439 3.264 -43.235 1.00 92.06 820 GLN A C 1
ATOM 6315 O O . GLN A 1 820 ? 27.157 4.188 -42.847 1.00 92.06 820 GLN A O 1
ATOM 6320 N N . ASN A 1 821 ? 26.929 2.164 -43.803 1.00 87.31 821 ASN A N 1
ATOM 6321 C CA . ASN A 1 821 ? 28.353 1.958 -44.008 1.00 87.31 821 ASN A CA 1
ATOM 6322 C C . ASN A 1 821 ? 28.913 2.965 -45.023 1.00 87.31 821 ASN A C 1
ATOM 6324 O O . ASN A 1 821 ? 28.332 3.174 -46.084 1.00 87.31 821 ASN A O 1
ATOM 6328 N N . GLY A 1 822 ? 30.057 3.578 -44.704 1.00 84.38 822 GLY A N 1
ATOM 6329 C CA . GLY A 1 822 ? 30.756 4.506 -45.602 1.00 84.38 822 GLY A CA 1
ATOM 6330 C C . GLY A 1 822 ? 30.126 5.898 -45.747 1.00 84.38 822 GLY A C 1
ATOM 6331 O O . GLY A 1 822 ? 30.679 6.726 -46.465 1.00 84.38 822 GLY A O 1
ATOM 6332 N N . ALA A 1 823 ? 29.012 6.183 -45.068 1.00 88.44 823 ALA A N 1
ATOM 6333 C CA . ALA A 1 823 ? 28.349 7.479 -45.157 1.00 88.44 823 ALA A CA 1
ATOM 6334 C C . ALA A 1 823 ? 29.058 8.561 -44.322 1.00 88.44 823 ALA A C 1
ATOM 6336 O O . ALA A 1 823 ? 29.585 8.291 -43.241 1.00 88.44 823 ALA A O 1
ATOM 6337 N N . THR A 1 824 ? 29.027 9.785 -44.838 1.00 92.19 824 THR A N 1
ATOM 6338 C CA . THR A 1 824 ? 29.313 11.054 -44.146 1.00 92.19 824 THR A CA 1
ATOM 6339 C C . THR A 1 824 ? 28.007 11.779 -43.861 1.00 92.19 824 THR A C 1
ATOM 6341 O O . THR A 1 824 ? 26.993 11.453 -44.478 1.00 92.19 824 THR A O 1
ATOM 6344 N N . THR A 1 825 ? 28.003 12.800 -43.005 1.00 91.31 825 THR A N 1
ATOM 6345 C CA . THR A 1 825 ? 26.793 13.607 -42.756 1.00 91.31 825 THR A CA 1
ATOM 6346 C C . THR A 1 825 ? 26.163 14.143 -44.048 1.00 91.31 825 THR A C 1
ATOM 6348 O O . THR A 1 825 ? 24.947 14.068 -44.213 1.00 91.31 825 THR A O 1
ATOM 6351 N N . GLY A 1 826 ? 26.982 14.603 -45.001 1.00 89.31 826 GLY A N 1
ATOM 6352 C CA . GLY A 1 826 ? 26.515 15.089 -46.303 1.00 89.31 826 GLY A CA 1
ATOM 6353 C C . GLY A 1 826 ? 25.968 13.981 -47.210 1.00 89.31 826 GLY A C 1
ATOM 6354 O O . GLY A 1 826 ? 24.851 14.090 -47.717 1.00 89.31 826 GLY A O 1
ATOM 6355 N N . THR A 1 827 ? 26.715 12.883 -47.381 1.00 91.69 827 THR A N 1
ATOM 6356 C CA . THR A 1 827 ? 26.294 11.776 -48.266 1.00 91.69 827 THR A CA 1
ATOM 6357 C C . THR A 1 827 ? 25.112 10.984 -47.706 1.00 91.69 827 THR A C 1
ATOM 6359 O O . THR A 1 827 ? 24.301 10.462 -48.469 1.00 91.69 827 THR A O 1
ATOM 6362 N N . PHE A 1 828 ? 24.950 10.945 -46.379 1.00 93.31 828 PHE A N 1
ATOM 6363 C CA . PHE A 1 828 ? 23.785 10.354 -45.719 1.00 93.31 828 PHE A CA 1
ATOM 6364 C C . PHE A 1 828 ? 22.485 11.076 -46.106 1.00 93.31 828 PHE A C 1
ATOM 6366 O O . PHE A 1 828 ? 21.438 10.445 -46.272 1.00 93.31 828 PHE A O 1
ATOM 6373 N N . VAL A 1 829 ? 22.554 12.397 -46.293 1.00 90.69 829 VAL A N 1
ATOM 6374 C CA . VAL A 1 829 ? 21.425 13.208 -46.760 1.00 90.69 829 VAL A CA 1
ATOM 6375 C C . VAL A 1 829 ? 21.252 13.079 -48.273 1.00 90.69 829 VAL A C 1
ATOM 6377 O O . VAL A 1 829 ? 20.156 12.737 -48.719 1.00 90.69 829 VAL A O 1
ATOM 6380 N N . SER A 1 830 ? 22.312 13.288 -49.065 1.00 90.38 830 SER A N 1
ATOM 6381 C CA . SER A 1 830 ? 22.214 13.300 -50.536 1.00 90.38 830 SER A CA 1
ATOM 6382 C C . SER A 1 830 ? 21.760 11.965 -51.128 1.00 90.38 830 SER A C 1
ATOM 6384 O O . SER A 1 830 ? 21.041 11.950 -52.122 1.00 90.38 830 SER A O 1
ATOM 6386 N N . ASN A 1 831 ? 22.137 10.844 -50.506 1.00 91.88 831 ASN A N 1
ATOM 6387 C CA . ASN A 1 831 ? 21.799 9.503 -50.988 1.00 91.88 831 ASN A CA 1
ATOM 6388 C C . ASN A 1 831 ? 20.431 9.011 -50.476 1.00 91.88 831 ASN A C 1
ATOM 6390 O O . ASN A 1 831 ? 20.076 7.851 -50.670 1.00 91.88 831 ASN A O 1
ATOM 6394 N N . GLY A 1 832 ? 19.658 9.868 -49.800 1.00 90.75 832 GLY A N 1
ATOM 6395 C CA . GLY A 1 832 ? 18.292 9.570 -49.364 1.00 90.75 832 GLY A CA 1
ATOM 6396 C C . GLY A 1 832 ? 18.171 8.749 -48.075 1.00 90.75 832 GLY A C 1
ATOM 6397 O O . GLY A 1 832 ? 17.052 8.518 -47.615 1.00 90.75 832 GLY A O 1
ATOM 6398 N N . PHE A 1 833 ? 19.277 8.358 -47.433 1.00 92.88 833 PHE A N 1
ATOM 6399 C CA . PHE A 1 833 ? 19.245 7.599 -46.174 1.00 92.88 833 PHE A CA 1
ATOM 6400 C C . PHE A 1 833 ? 18.624 8.397 -45.022 1.00 92.88 833 PHE A C 1
ATOM 6402 O O . PHE A 1 833 ? 17.927 7.836 -44.176 1.00 92.88 833 PHE A O 1
ATOM 6409 N N . TRP A 1 834 ? 18.780 9.722 -45.035 1.00 95.19 834 TRP A N 1
ATOM 6410 C CA . TRP A 1 834 ? 18.108 10.605 -44.084 1.00 95.19 834 TRP A CA 1
ATOM 6411 C C . TRP A 1 834 ? 16.576 10.500 -44.136 1.00 95.19 834 TRP A C 1
ATOM 6413 O O . TRP A 1 834 ? 15.926 10.456 -43.091 1.00 95.19 834 TRP A O 1
ATOM 6423 N N . ASN A 1 835 ? 15.990 10.349 -45.329 1.00 93.75 835 ASN A N 1
ATOM 6424 C CA . ASN A 1 835 ? 14.542 10.174 -45.472 1.00 93.75 835 ASN A CA 1
ATOM 6425 C C . ASN A 1 835 ? 14.059 8.852 -44.861 1.00 93.75 835 ASN A C 1
ATOM 6427 O O . ASN A 1 835 ? 12.970 8.803 -44.286 1.00 93.75 835 ASN A O 1
ATOM 6431 N N . ILE A 1 836 ? 14.874 7.795 -44.931 1.00 93.62 836 ILE A N 1
ATOM 6432 C CA . ILE A 1 836 ? 14.581 6.507 -44.287 1.00 93.62 836 ILE A CA 1
ATOM 6433 C C . ILE A 1 836 ? 14.532 6.685 -42.764 1.00 93.62 836 ILE A C 1
ATOM 6435 O O . ILE A 1 836 ? 13.567 6.253 -42.131 1.00 93.62 836 ILE A O 1
ATOM 6439 N N . SER A 1 837 ? 15.514 7.385 -42.185 1.00 96.12 837 SER A N 1
ATOM 6440 C CA . SER A 1 837 ? 15.534 7.710 -40.753 1.00 96.12 837 SER A CA 1
ATOM 6441 C C . SER A 1 837 ? 14.311 8.530 -40.334 1.00 96.12 837 SER A C 1
ATOM 6443 O O . SER A 1 837 ? 13.633 8.164 -39.375 1.00 96.12 837 SER A O 1
ATOM 6445 N N . LEU A 1 838 ? 13.963 9.590 -41.073 1.00 95.06 838 LEU A N 1
ATOM 6446 C CA . LEU A 1 838 ? 12.779 10.410 -40.780 1.00 95.06 838 LEU A CA 1
ATOM 6447 C C . LEU A 1 838 ? 11.477 9.599 -40.839 1.00 95.06 838 LEU A C 1
ATOM 6449 O O . LEU A 1 838 ? 10.605 9.775 -39.988 1.00 95.06 838 LEU A O 1
ATOM 6453 N N . ASN A 1 839 ? 11.340 8.689 -41.806 1.00 94.94 839 ASN A N 1
ATOM 6454 C CA . ASN A 1 839 ? 10.167 7.821 -41.912 1.00 94.94 839 ASN A CA 1
ATOM 6455 C C . ASN A 1 839 ? 10.080 6.819 -40.756 1.00 94.94 839 ASN A C 1
ATOM 6457 O O . ASN A 1 839 ? 8.992 6.615 -40.215 1.00 94.94 839 ASN A O 1
ATOM 6461 N N . ALA A 1 840 ? 11.209 6.245 -40.328 1.00 93.88 840 ALA A N 1
ATOM 6462 C CA . ALA A 1 840 ? 11.257 5.384 -39.148 1.00 93.88 840 ALA A CA 1
ATOM 6463 C C . ALA A 1 840 ? 10.834 6.145 -37.879 1.00 93.88 840 ALA A C 1
ATOM 6465 O O . ALA A 1 840 ? 10.008 5.650 -37.112 1.00 93.88 840 ALA A O 1
ATOM 6466 N N . ILE A 1 841 ? 11.323 7.377 -37.700 1.00 94.50 841 ILE A N 1
ATOM 6467 C CA . ILE A 1 841 ? 10.961 8.237 -36.563 1.00 94.50 841 ILE A CA 1
ATOM 6468 C C . ILE A 1 841 ? 9.459 8.551 -36.581 1.00 94.50 841 ILE A C 1
ATOM 6470 O O . ILE A 1 841 ? 8.775 8.317 -35.587 1.00 94.50 841 ILE A O 1
ATOM 6474 N N . ARG A 1 842 ? 8.910 9.001 -37.720 1.00 92.94 842 ARG A N 1
ATOM 6475 C CA . ARG A 1 842 ? 7.465 9.265 -37.865 1.00 92.94 842 ARG A CA 1
ATOM 6476 C C . ARG A 1 842 ? 6.619 8.026 -37.577 1.00 92.94 842 ARG A C 1
ATOM 6478 O O . ARG A 1 842 ? 5.595 8.134 -36.909 1.00 92.94 842 ARG A O 1
ATOM 6485 N N . GLY A 1 843 ? 7.049 6.857 -38.052 1.00 89.31 843 GLY A N 1
ATOM 6486 C CA . GLY A 1 843 ? 6.358 5.590 -37.819 1.00 89.31 843 GLY A CA 1
ATOM 6487 C C . GLY A 1 843 ? 6.296 5.199 -36.342 1.00 89.31 843 GLY A C 1
ATOM 6488 O O . GLY A 1 843 ? 5.287 4.659 -35.891 1.00 89.31 843 GLY A O 1
ATOM 6489 N N . GLU A 1 844 ? 7.341 5.494 -35.569 1.00 89.56 844 GLU A N 1
ATOM 6490 C CA . GLU A 1 844 ? 7.358 5.240 -34.126 1.00 89.56 844 GLU A CA 1
ATOM 6491 C C . GLU A 1 844 ? 6.561 6.285 -33.335 1.00 89.56 844 GLU A C 1
ATOM 6493 O O . GLU A 1 844 ? 5.802 5.921 -32.433 1.00 89.56 844 GLU A O 1
ATOM 6498 N N . ILE A 1 845 ? 6.629 7.558 -33.727 1.00 84.06 845 ILE A N 1
ATOM 6499 C CA . ILE A 1 845 ? 5.826 8.634 -33.129 1.00 84.06 845 ILE A CA 1
ATOM 6500 C C . ILE A 1 845 ? 4.329 8.398 -33.364 1.00 84.06 845 ILE A C 1
ATOM 6502 O O . ILE A 1 845 ? 3.533 8.541 -32.436 1.00 84.06 845 ILE A O 1
ATOM 6506 N N . ALA A 1 846 ? 3.935 7.937 -34.556 1.00 82.38 846 ALA A N 1
ATOM 6507 C CA . ALA A 1 846 ? 2.552 7.566 -34.868 1.00 82.38 846 ALA A CA 1
ATOM 6508 C C . ALA A 1 846 ? 2.016 6.425 -33.978 1.00 82.38 846 ALA A C 1
ATOM 6510 O O . ALA A 1 846 ? 0.813 6.329 -33.744 1.00 82.38 846 ALA A O 1
ATOM 6511 N N . LYS A 1 847 ? 2.902 5.586 -33.419 1.00 81.25 847 LYS A N 1
ATOM 6512 C CA . LYS A 1 847 ? 2.562 4.550 -32.424 1.00 81.25 847 LYS A CA 1
ATOM 6513 C C . LYS A 1 847 ? 2.512 5.093 -30.987 1.00 81.25 847 LYS A C 1
ATOM 6515 O O . LYS A 1 847 ? 2.476 4.302 -30.042 1.00 81.25 847 LYS A O 1
ATOM 6520 N N . ALA A 1 848 ? 2.523 6.417 -30.813 1.00 78.75 848 ALA A N 1
ATOM 6521 C CA . ALA A 1 848 ? 2.543 7.120 -29.531 1.00 78.75 848 ALA A CA 1
ATOM 6522 C C . ALA A 1 848 ? 3.733 6.725 -28.631 1.00 78.75 848 ALA A C 1
ATOM 6524 O O . ALA A 1 848 ? 3.578 6.554 -27.418 1.00 78.75 848 ALA A O 1
ATOM 6525 N N . ARG A 1 849 ? 4.922 6.546 -29.225 1.00 82.38 849 ARG A N 1
ATOM 6526 C CA . ARG A 1 849 ? 6.175 6.233 -28.516 1.00 82.38 849 ARG A CA 1
ATOM 6527 C C . ARG A 1 849 ? 7.033 7.484 -28.313 1.00 82.38 849 ARG A C 1
ATOM 6529 O O . ARG A 1 849 ? 7.046 8.370 -29.161 1.00 82.38 849 ARG A O 1
ATOM 6536 N N . ARG A 1 850 ? 7.778 7.544 -27.201 1.00 89.69 850 ARG A N 1
ATOM 6537 C CA . ARG A 1 850 ? 8.862 8.529 -27.020 1.00 89.69 850 ARG A CA 1
ATOM 6538 C C . ARG A 1 850 ? 10.057 8.037 -27.826 1.00 89.69 850 ARG A C 1
ATOM 6540 O O . ARG A 1 850 ? 10.688 7.066 -27.424 1.00 89.69 850 ARG A O 1
ATOM 6547 N N . THR A 1 851 ? 10.358 8.662 -28.955 1.00 93.62 851 THR A N 1
ATOM 6548 C CA . THR A 1 851 ? 11.421 8.182 -29.848 1.00 93.62 851 THR A CA 1
ATOM 6549 C C . THR A 1 851 ? 12.715 8.954 -29.624 1.00 93.62 851 THR A C 1
ATOM 6551 O O . THR A 1 851 ? 12.814 10.117 -30.009 1.00 93.62 851 THR A O 1
ATOM 6554 N N . LEU A 1 852 ? 13.706 8.296 -29.015 1.00 96.12 852 LEU A N 1
ATOM 6555 C CA . LEU A 1 852 ? 15.070 8.811 -28.902 1.00 96.12 852 LEU A CA 1
ATOM 6556 C C . LEU A 1 852 ? 15.839 8.493 -30.185 1.00 96.12 852 LEU A C 1
ATOM 6558 O O . LEU A 1 852 ? 15.861 7.349 -30.640 1.00 96.12 852 LEU A O 1
ATOM 6562 N N . VAL A 1 853 ? 16.489 9.503 -30.753 1.00 97.50 853 VAL A N 1
ATOM 6563 C CA . VAL A 1 853 ? 17.227 9.389 -32.011 1.00 97.50 853 VAL A CA 1
ATOM 6564 C C . VAL A 1 853 ? 18.699 9.652 -31.744 1.00 97.50 853 VAL A C 1
ATOM 6566 O O . VAL A 1 853 ? 19.089 10.799 -31.542 1.00 97.50 853 VAL A O 1
ATOM 6569 N N . THR A 1 854 ? 19.519 8.602 -31.723 1.00 97.25 854 THR A N 1
ATOM 6570 C CA . THR A 1 854 ? 20.967 8.761 -31.534 1.00 97.25 854 THR A CA 1
ATOM 6571 C C . THR A 1 854 ? 21.635 9.066 -32.865 1.00 97.25 854 THR A C 1
ATOM 6573 O O . THR A 1 854 ? 21.382 8.351 -33.835 1.00 97.25 854 THR A O 1
ATOM 6576 N N . ILE A 1 855 ? 22.505 10.072 -32.908 1.00 97.00 855 ILE A N 1
ATOM 6577 C CA . ILE A 1 855 ? 23.204 10.492 -34.128 1.00 97.00 855 ILE A CA 1
ATOM 6578 C C . ILE A 1 855 ? 24.713 10.446 -33.886 1.00 97.00 855 ILE A C 1
ATOM 6580 O O . ILE A 1 855 ? 25.206 11.164 -33.016 1.00 97.00 855 ILE A O 1
ATOM 6584 N N . GLN A 1 856 ? 25.435 9.636 -34.662 1.00 95.94 856 GLN A N 1
ATOM 6585 C CA . GLN A 1 856 ? 26.894 9.523 -34.588 1.00 95.94 856 GLN A CA 1
ATOM 6586 C C . GLN A 1 856 ? 27.534 9.593 -35.978 1.00 95.94 856 GLN A C 1
ATOM 6588 O O . GLN A 1 856 ? 27.294 8.739 -36.825 1.00 95.94 856 GLN A O 1
ATOM 6593 N N . PHE A 1 857 ? 28.413 10.570 -36.187 1.00 94.81 857 PHE A N 1
ATOM 6594 C CA . PHE A 1 857 ? 29.237 10.703 -37.394 1.00 94.81 857 PHE A CA 1
ATOM 6595 C C . PHE A 1 857 ? 30.677 11.086 -37.020 1.00 94.81 857 PHE A C 1
ATOM 6597 O O . PHE A 1 857 ? 30.977 11.258 -35.838 1.00 94.81 857 PHE A O 1
ATOM 6604 N N . GLY A 1 858 ? 31.576 11.158 -38.007 1.00 91.38 858 GLY A N 1
ATOM 6605 C CA . GLY A 1 858 ? 32.968 11.588 -37.825 1.00 91.38 858 GLY A CA 1
ATOM 6606 C C . GLY A 1 858 ? 33.994 10.739 -38.579 1.00 91.38 858 GLY A C 1
ATOM 6607 O O . GLY A 1 858 ? 34.908 11.286 -39.193 1.00 91.38 858 GLY A O 1
ATOM 6608 N N . HIS A 1 859 ? 33.832 9.409 -38.630 1.00 90.06 859 HIS A N 1
ATOM 6609 C CA . HIS A 1 859 ? 34.867 8.512 -39.177 1.00 90.06 859 HIS A CA 1
ATOM 6610 C C . HIS A 1 859 ? 35.110 8.674 -40.677 1.00 90.06 859 HIS A C 1
ATOM 6612 O O . HIS A 1 859 ? 36.232 8.459 -41.156 1.00 90.06 859 HIS A O 1
ATOM 6618 N N . ASN A 1 860 ? 34.055 9.004 -41.419 1.00 89.38 860 ASN A N 1
ATOM 6619 C CA . ASN A 1 860 ? 34.126 9.257 -42.853 1.00 89.38 860 ASN A CA 1
ATOM 6620 C C . ASN A 1 860 ? 34.156 10.758 -43.156 1.00 89.38 860 ASN A C 1
ATOM 6622 O O . ASN A 1 860 ? 34.839 11.154 -44.096 1.00 89.38 860 ASN A O 1
ATOM 6626 N N . ASP A 1 861 ? 33.489 11.589 -42.348 1.00 90.94 861 ASP A N 1
ATOM 6627 C CA . ASP A 1 861 ? 33.512 13.050 -42.480 1.00 90.94 861 ASP A CA 1
ATOM 6628 C C . ASP A 1 861 ? 34.943 13.596 -42.406 1.00 90.94 861 ASP A C 1
ATOM 6630 O O . ASP A 1 861 ? 35.315 14.416 -43.246 1.00 90.94 861 ASP A O 1
ATOM 6634 N N . GLN A 1 862 ? 35.787 13.043 -41.522 1.00 89.56 862 GLN A N 1
ATOM 6635 C CA . GLN A 1 862 ? 37.188 13.460 -41.397 1.00 89.56 862 GLN A CA 1
ATOM 6636 C C . GLN A 1 862 ? 38.030 13.311 -42.668 1.00 89.56 862 GLN A C 1
ATOM 6638 O O . GLN A 1 862 ? 39.090 13.915 -42.789 1.00 89.56 862 GLN A O 1
ATOM 6643 N N . LYS A 1 863 ? 37.585 12.476 -43.613 1.00 86.38 863 LYS A N 1
ATOM 6644 C CA . LYS A 1 863 ? 38.313 12.210 -44.857 1.00 86.38 863 LYS A CA 1
ATOM 6645 C C . LYS A 1 863 ? 38.019 13.246 -45.938 1.00 86.38 863 LYS A C 1
ATOM 6647 O O . LYS A 1 863 ? 38.758 13.304 -46.914 1.00 86.38 863 LYS A O 1
ATOM 6652 N N . ILE A 1 864 ? 36.920 13.995 -45.811 1.00 85.38 864 ILE A N 1
ATOM 6653 C CA . ILE A 1 864 ? 36.379 14.804 -46.913 1.00 85.38 864 ILE A CA 1
ATOM 6654 C C . ILE A 1 864 ? 36.058 16.250 -46.535 1.00 85.38 864 ILE A C 1
ATOM 6656 O O . ILE A 1 864 ? 35.920 17.076 -47.433 1.00 85.38 864 ILE A O 1
ATOM 6660 N N . ALA A 1 865 ? 35.892 16.567 -45.248 1.00 80.38 865 ALA A N 1
ATOM 6661 C CA . ALA A 1 865 ? 35.456 17.890 -44.818 1.00 80.38 865 ALA A CA 1
ATOM 6662 C C . ALA A 1 865 ? 35.977 18.249 -43.416 1.00 80.38 865 ALA A C 1
ATOM 6664 O O . ALA A 1 865 ? 36.165 17.360 -42.580 1.00 80.38 865 ALA A O 1
ATOM 6665 N N . PRO A 1 866 ? 36.179 19.549 -43.134 1.00 89.12 866 PRO A N 1
ATOM 6666 C CA . PRO A 1 866 ? 36.581 19.998 -41.809 1.00 89.12 866 PRO A CA 1
ATOM 6667 C C . PRO A 1 866 ? 35.412 19.875 -40.800 1.00 89.12 866 PRO A C 1
ATOM 6669 O O . PRO A 1 866 ? 34.247 19.784 -41.218 1.00 89.12 866 PRO A O 1
ATOM 6672 N N . PRO A 1 867 ? 35.686 19.851 -39.480 1.00 90.25 867 PRO A N 1
ATOM 6673 C CA . PRO A 1 867 ? 34.677 19.603 -38.443 1.00 90.25 867 PRO A CA 1
ATOM 6674 C C . PRO A 1 867 ? 33.468 20.553 -38.476 1.00 90.25 867 PRO A C 1
ATOM 6676 O O . PRO A 1 867 ? 32.351 20.143 -38.156 1.00 90.25 867 PRO A O 1
ATOM 6679 N N . GLU A 1 868 ? 33.649 21.798 -38.919 1.00 90.81 868 GLU A N 1
ATOM 6680 C CA . GLU A 1 868 ? 32.601 22.822 -39.007 1.00 90.81 868 GLU A CA 1
ATOM 6681 C C . GLU A 1 868 ? 31.501 22.440 -40.007 1.00 90.81 868 GLU A C 1
ATOM 6683 O O . GLU A 1 868 ? 30.318 22.688 -39.767 1.00 90.81 868 GLU A O 1
ATOM 6688 N N . SER A 1 869 ? 31.873 21.781 -41.110 1.00 89.75 869 SER A N 1
ATOM 6689 C CA . SER A 1 869 ? 30.919 21.297 -42.116 1.00 89.75 869 SER A CA 1
ATOM 6690 C C . SER A 1 869 ? 30.017 20.202 -41.537 1.00 89.75 869 SER A C 1
ATOM 6692 O O . SER A 1 869 ? 28.794 20.225 -41.701 1.00 89.75 869 SER A O 1
ATOM 6694 N N . MET A 1 870 ? 30.606 19.282 -40.765 1.00 93.75 870 MET A N 1
ATOM 6695 C CA . MET A 1 870 ? 29.855 18.255 -40.045 1.00 93.75 870 MET A CA 1
ATOM 6696 C C . MET A 1 870 ? 28.929 18.883 -38.993 1.00 93.75 870 MET A C 1
ATOM 6698 O O . MET A 1 870 ? 27.762 18.505 -38.898 1.00 93.75 870 MET A O 1
ATOM 6702 N N . ALA A 1 871 ? 29.418 19.871 -38.238 1.00 92.38 871 ALA A N 1
ATOM 6703 C CA . ALA A 1 871 ? 28.642 20.564 -37.211 1.00 92.38 871 ALA A CA 1
ATOM 6704 C C . ALA A 1 871 ? 27.387 21.258 -37.777 1.00 92.38 871 ALA A C 1
ATOM 6706 O O . ALA A 1 871 ? 26.301 21.168 -37.189 1.00 92.38 871 ALA A O 1
ATOM 6707 N N . ALA A 1 872 ? 27.503 21.894 -38.948 1.00 92.25 872 ALA A N 1
ATOM 6708 C CA . ALA A 1 872 ? 26.371 22.503 -39.644 1.00 92.25 872 ALA A CA 1
ATOM 6709 C C . ALA A 1 872 ? 25.310 21.457 -40.040 1.00 92.25 872 ALA A C 1
ATOM 6711 O O . ALA A 1 872 ? 24.114 21.651 -39.794 1.00 92.25 872 ALA A O 1
ATOM 6712 N N . ASN A 1 873 ? 25.738 20.308 -40.574 1.00 94.19 873 ASN A N 1
ATOM 6713 C CA . ASN A 1 873 ? 24.830 19.217 -40.939 1.00 94.19 873 ASN A CA 1
ATOM 6714 C C . ASN A 1 873 ? 24.139 18.601 -39.713 1.00 94.19 873 ASN A C 1
ATOM 6716 O O . ASN A 1 873 ? 22.923 18.400 -39.732 1.00 94.19 873 ASN A O 1
ATOM 6720 N N . LEU A 1 874 ? 24.881 18.348 -38.628 1.00 95.69 874 LEU A N 1
ATOM 6721 C CA . LEU A 1 874 ? 24.323 17.834 -37.371 1.00 95.69 874 LEU A CA 1
ATOM 6722 C C . LEU A 1 874 ? 23.277 18.790 -36.788 1.00 95.69 874 LEU A C 1
ATOM 6724 O O . LEU A 1 874 ? 22.216 18.345 -36.350 1.00 95.69 874 LEU A O 1
ATOM 6728 N N . THR A 1 875 ? 23.532 20.099 -36.845 1.00 96.19 875 THR A N 1
ATOM 6729 C CA . THR A 1 875 ? 22.569 21.126 -36.420 1.00 96.19 875 THR A CA 1
ATOM 6730 C C . THR A 1 875 ? 21.259 21.022 -37.204 1.00 96.19 875 THR A C 1
ATOM 6732 O O . THR A 1 875 ? 20.182 20.993 -36.604 1.00 96.19 875 THR A O 1
ATOM 6735 N N . SER A 1 876 ? 21.334 20.884 -38.533 1.00 95.69 876 SER A N 1
ATOM 6736 C CA . SER A 1 876 ? 20.146 20.703 -39.378 1.00 95.69 876 SER A CA 1
ATOM 6737 C C . SER A 1 876 ? 19.386 19.411 -39.046 1.00 95.69 876 SER A C 1
ATOM 6739 O O . SER A 1 876 ? 18.163 19.429 -38.900 1.00 95.69 876 SER A O 1
ATOM 6741 N N . MET A 1 877 ? 20.095 18.292 -38.859 1.00 96.56 877 MET A N 1
ATOM 6742 C CA . MET A 1 877 ? 19.482 17.007 -38.498 1.00 96.56 877 MET A CA 1
ATOM 6743 C C . MET A 1 877 ? 18.745 17.078 -37.153 1.00 96.56 877 MET A C 1
ATOM 6745 O O . MET A 1 877 ? 17.607 16.617 -37.046 1.00 96.56 877 MET A O 1
ATOM 6749 N N . VAL A 1 878 ? 19.352 17.703 -36.138 1.00 96.44 878 VAL A N 1
ATOM 6750 C CA . VAL A 1 878 ? 18.751 17.916 -34.809 1.00 96.44 878 VAL A CA 1
ATOM 6751 C C . VAL A 1 878 ? 17.457 18.725 -34.906 1.00 96.44 878 VAL A C 1
ATOM 6753 O O . VAL A 1 878 ? 16.443 18.346 -34.312 1.00 96.44 878 VAL A O 1
ATOM 6756 N N . GLN A 1 879 ? 17.471 19.821 -35.669 1.00 94.88 879 GLN A N 1
ATOM 6757 C CA . GLN A 1 879 ? 16.296 20.671 -35.866 1.00 94.88 879 GLN A CA 1
ATOM 6758 C C . GLN A 1 879 ? 15.160 19.912 -36.560 1.00 94.88 879 GLN A C 1
ATOM 6760 O O . GLN A 1 879 ? 14.011 19.988 -36.125 1.00 94.88 879 GLN A O 1
ATOM 6765 N N . GLN A 1 880 ? 15.479 19.122 -37.587 1.00 95.38 880 GLN A N 1
ATOM 6766 C CA . GLN A 1 880 ? 14.493 18.318 -38.309 1.00 95.38 880 GLN A CA 1
ATOM 6767 C C . GLN A 1 880 ? 13.877 17.214 -37.437 1.00 95.38 880 GLN A C 1
ATOM 6769 O O . GLN A 1 880 ? 12.665 17.012 -37.493 1.00 95.38 880 GLN A O 1
ATOM 6774 N N . ILE A 1 881 ? 14.669 16.537 -36.595 1.00 95.00 881 ILE A N 1
ATOM 6775 C CA . ILE A 1 881 ? 14.157 15.528 -35.649 1.00 95.00 881 ILE A CA 1
ATOM 6776 C C . ILE A 1 881 ? 13.183 16.164 -34.656 1.00 95.00 881 ILE A C 1
ATOM 6778 O O . ILE A 1 881 ? 12.091 15.634 -34.443 1.00 95.00 881 ILE A O 1
ATOM 6782 N N . ARG A 1 882 ? 13.547 17.319 -34.084 1.00 92.38 882 ARG A N 1
ATOM 6783 C CA . ARG A 1 882 ? 12.669 18.065 -33.170 1.00 92.38 882 ARG A CA 1
ATOM 6784 C C . ARG A 1 882 ? 11.365 18.477 -33.849 1.00 92.38 882 ARG A C 1
ATOM 6786 O O . ARG A 1 882 ? 10.304 18.313 -33.256 1.00 92.38 882 ARG A O 1
ATOM 6793 N N . ALA A 1 883 ? 11.434 18.955 -35.093 1.00 90.06 883 ALA A N 1
ATOM 6794 C CA . ALA A 1 883 ? 10.263 19.404 -35.847 1.00 90.06 883 ALA A CA 1
ATOM 6795 C C . ALA A 1 883 ? 9.225 18.291 -36.072 1.00 90.06 883 ALA A C 1
ATOM 6797 O O . ALA A 1 883 ? 8.029 18.569 -36.097 1.00 90.06 883 ALA A O 1
ATOM 6798 N N . ILE A 1 884 ? 9.658 17.032 -36.198 1.00 89.44 884 ILE A N 1
ATOM 6799 C CA . ILE A 1 884 ? 8.751 15.881 -36.340 1.00 89.44 884 ILE A CA 1
ATOM 6800 C C . ILE A 1 884 ? 8.364 15.231 -35.003 1.00 89.44 884 ILE A C 1
ATOM 6802 O O . ILE A 1 884 ? 7.651 14.231 -35.016 1.00 89.44 884 ILE A O 1
ATOM 6806 N N . GLY A 1 885 ? 8.808 15.781 -33.866 1.00 84.75 885 GLY A N 1
ATOM 6807 C CA . GLY A 1 885 ? 8.476 15.309 -32.517 1.00 84.75 885 GLY A CA 1
ATOM 6808 C C . GLY A 1 885 ? 9.411 14.238 -31.938 1.00 84.75 885 GLY A C 1
ATOM 6809 O O . GLY A 1 885 ? 9.076 13.635 -30.919 1.00 84.75 885 GLY A O 1
ATOM 6810 N N . GLY A 1 886 ? 10.558 13.972 -32.572 1.00 90.44 886 GLY A N 1
ATOM 6811 C CA . GLY A 1 886 ? 11.586 13.072 -32.040 1.00 90.44 886 GLY A CA 1
ATOM 6812 C C . GLY A 1 886 ? 12.519 13.769 -31.046 1.00 90.44 886 GLY A C 1
ATOM 6813 O O . GLY A 1 886 ? 12.638 14.995 -31.033 1.00 90.44 886 GLY A O 1
ATOM 6814 N N . GLU A 1 887 ? 13.224 12.986 -30.230 1.00 94.38 887 GLU A N 1
ATOM 6815 C CA . GLU A 1 887 ? 14.178 13.489 -29.238 1.00 94.38 887 GLU A CA 1
ATOM 6816 C C . GLU A 1 887 ? 15.622 13.179 -29.671 1.00 94.38 887 GLU A C 1
ATOM 6818 O O . GLU A 1 887 ? 16.061 12.032 -29.554 1.00 94.38 887 GLU A O 1
ATOM 6823 N N . PRO A 1 888 ? 16.367 14.161 -30.211 1.00 96.81 888 PRO A N 1
ATOM 6824 C CA . PRO A 1 888 ? 17.719 13.929 -30.703 1.00 96.81 888 PRO A CA 1
ATOM 6825 C C . PRO A 1 888 ? 18.726 13.802 -29.554 1.00 96.81 888 PRO A C 1
ATOM 6827 O O . PRO A 1 888 ? 18.711 14.584 -28.601 1.00 96.81 888 PRO A O 1
ATOM 6830 N N . VAL A 1 889 ? 19.642 12.846 -29.692 1.00 97.19 889 VAL A N 1
ATOM 6831 C CA . VAL A 1 889 ? 20.772 12.608 -28.791 1.00 97.19 889 VAL A CA 1
ATOM 6832 C C . VAL A 1 889 ? 22.035 12.506 -29.640 1.00 97.19 889 VAL A C 1
ATOM 6834 O O . VAL A 1 889 ? 22.153 11.607 -30.473 1.00 97.19 889 VAL A O 1
ATOM 6837 N N . LEU A 1 890 ? 22.987 13.419 -29.456 1.00 97.75 890 LEU A N 1
ATOM 6838 C CA . LEU A 1 890 ? 24.262 13.326 -30.171 1.00 97.75 890 LEU A CA 1
ATOM 6839 C C . LEU A 1 890 ? 25.186 12.328 -29.481 1.00 97.75 890 LEU A C 1
ATOM 6841 O O . LEU A 1 890 ? 25.214 12.227 -28.258 1.00 97.75 890 LEU A O 1
ATOM 6845 N N . VAL A 1 891 ? 25.952 11.587 -30.269 1.00 97.50 891 VAL A N 1
ATOM 6846 C CA . VAL A 1 891 ? 26.944 10.631 -29.781 1.00 97.50 891 VAL A CA 1
ATOM 6847 C C . VAL A 1 891 ? 28.258 10.957 -30.476 1.00 97.50 891 VAL A C 1
ATOM 6849 O O . VAL A 1 891 ? 28.312 10.994 -31.706 1.00 97.50 891 VAL A O 1
ATOM 6852 N N . THR A 1 892 ? 29.311 11.232 -29.704 1.00 96.62 892 THR A N 1
ATOM 6853 C CA . THR A 1 892 ? 30.637 11.495 -30.283 1.00 96.62 892 THR A CA 1
ATOM 6854 C C . THR A 1 892 ? 31.182 10.225 -30.948 1.00 96.62 892 THR A C 1
ATOM 6856 O O . THR A 1 892 ? 30.816 9.105 -30.583 1.00 96.62 892 THR A O 1
ATOM 6859 N N . SER A 1 893 ? 32.020 10.373 -31.974 1.00 93.25 893 SER A N 1
ATOM 6860 C CA . SER A 1 893 ? 32.617 9.229 -32.673 1.00 93.25 893 SER A CA 1
ATOM 6861 C C . SER A 1 893 ? 33.416 8.349 -31.711 1.00 93.25 893 SER A C 1
ATOM 6863 O O . SER A 1 893 ? 34.171 8.865 -30.897 1.00 93.25 893 SER A O 1
ATOM 6865 N N . LEU A 1 894 ? 33.291 7.025 -31.815 1.00 93.00 894 LEU A N 1
ATOM 6866 C CA . LEU A 1 894 ? 34.142 6.123 -31.034 1.00 93.00 894 LEU A CA 1
ATOM 6867 C C . LEU A 1 894 ? 35.615 6.245 -31.449 1.00 93.00 894 LEU A C 1
ATOM 6869 O O . LEU A 1 894 ? 35.913 6.546 -32.602 1.00 93.00 894 LEU A O 1
ATOM 6873 N N . THR A 1 895 ? 36.536 5.985 -30.524 1.00 93.00 895 THR A N 1
ATOM 6874 C CA . THR A 1 895 ? 37.969 6.082 -30.811 1.00 93.00 895 THR A CA 1
ATOM 6875 C C . THR A 1 895 ? 38.453 4.999 -31.778 1.00 93.00 895 THR A C 1
ATOM 6877 O O . THR A 1 895 ? 38.057 3.828 -31.696 1.00 93.00 895 THR A O 1
ATOM 6880 N N . ARG A 1 896 ? 39.387 5.364 -32.660 1.00 91.69 896 ARG A N 1
ATOM 6881 C CA . ARG A 1 896 ? 40.151 4.382 -33.434 1.00 91.69 896 ARG A CA 1
ATOM 6882 C C . ARG A 1 896 ? 41.107 3.652 -32.506 1.00 91.69 896 ARG A C 1
ATOM 6884 O O . ARG A 1 896 ? 41.739 4.251 -31.643 1.00 91.69 896 ARG A O 1
ATOM 6891 N N . ARG A 1 897 ? 41.285 2.358 -32.741 1.00 92.81 897 ARG A N 1
ATOM 6892 C CA . ARG A 1 897 ? 42.219 1.528 -31.965 1.00 92.81 897 ARG A CA 1
ATOM 6893 C C . ARG A 1 897 ? 43.616 1.590 -32.582 1.00 92.81 897 ARG A C 1
ATOM 6895 O O . ARG A 1 897 ? 44.223 0.569 -32.850 1.00 92.81 897 ARG A O 1
ATOM 6902 N N . SER A 1 898 ? 44.072 2.809 -32.866 1.00 90.12 898 SER A N 1
ATOM 6903 C CA . SER A 1 898 ? 45.405 3.107 -33.392 1.00 90.12 898 SER A CA 1
ATOM 6904 C C . SER A 1 898 ? 46.275 3.657 -32.268 1.00 90.12 898 SER A C 1
ATOM 6906 O O . SER A 1 898 ? 45.795 4.438 -31.448 1.00 90.12 898 SER A O 1
ATOM 6908 N N . PHE A 1 899 ? 47.552 3.284 -32.246 1.00 90.94 899 PHE A N 1
ATOM 6909 C CA . PHE A 1 899 ? 48.480 3.651 -31.179 1.00 90.94 899 PHE A CA 1
ATOM 6910 C C . PHE A 1 899 ? 49.738 4.308 -31.750 1.00 90.94 899 PHE A C 1
ATOM 6912 O O . PHE A 1 899 ? 50.231 3.910 -32.805 1.00 90.94 899 PHE A O 1
ATOM 6919 N N . ASN A 1 900 ? 50.241 5.317 -31.044 1.00 89.12 900 ASN A N 1
ATOM 6920 C CA . ASN A 1 900 ? 51.539 5.931 -31.291 1.00 89.12 900 ASN A CA 1
ATOM 6921 C C . ASN A 1 900 ? 52.668 5.014 -30.786 1.00 89.12 900 ASN A C 1
ATOM 6923 O O . ASN A 1 900 ? 52.436 4.082 -30.012 1.00 89.12 900 ASN A O 1
ATOM 6927 N N . ALA A 1 901 ? 53.912 5.303 -31.179 1.00 84.50 901 ALA A N 1
ATOM 6928 C CA . ALA A 1 901 ? 55.086 4.526 -30.763 1.00 84.50 901 ALA A CA 1
ATOM 6929 C C . ALA A 1 901 ? 55.319 4.510 -29.236 1.00 84.50 901 ALA A C 1
ATOM 6931 O O . ALA A 1 901 ? 55.972 3.606 -28.724 1.00 84.50 901 ALA A O 1
ATOM 6932 N N . ASP A 1 902 ? 54.770 5.485 -28.508 1.00 83.12 902 ASP A N 1
ATOM 6933 C CA . ASP A 1 902 ? 54.820 5.588 -27.045 1.00 83.12 902 ASP A CA 1
ATOM 6934 C C . ASP A 1 902 ? 53.692 4.806 -26.332 1.00 83.12 902 ASP A C 1
ATOM 6936 O O . ASP A 1 902 ? 53.567 4.871 -25.109 1.00 83.12 902 ASP A O 1
ATOM 6940 N N . GLY A 1 903 ? 52.857 4.074 -27.080 1.00 76.88 903 GLY A N 1
ATOM 6941 C CA . GLY A 1 903 ? 51.734 3.297 -26.550 1.00 76.88 903 GLY A CA 1
ATOM 6942 C C . GLY A 1 903 ? 50.490 4.127 -26.215 1.00 76.88 903 GLY A C 1
ATOM 6943 O O . GLY A 1 903 ? 49.515 3.582 -25.695 1.00 76.88 903 GLY A O 1
ATOM 6944 N N . THR A 1 904 ? 50.481 5.429 -26.513 1.00 85.12 904 THR A N 1
ATOM 6945 C CA . THR A 1 904 ? 49.283 6.270 -26.379 1.00 85.12 904 THR A CA 1
ATOM 6946 C C . THR A 1 904 ? 48.335 6.087 -27.565 1.00 85.12 904 THR A C 1
ATOM 6948 O O . THR A 1 904 ? 48.754 5.736 -28.666 1.00 85.12 904 THR A O 1
ATOM 6951 N N . VAL A 1 905 ? 47.035 6.312 -27.353 1.00 89.44 905 VAL A N 1
ATOM 6952 C CA . VAL A 1 905 ? 46.033 6.243 -28.429 1.00 89.44 905 VAL A CA 1
ATOM 6953 C C . VAL A 1 905 ? 46.252 7.407 -29.399 1.00 89.44 905 VAL A C 1
ATOM 6955 O O . VAL A 1 905 ? 46.276 8.566 -28.986 1.00 89.44 905 VAL A O 1
ATOM 6958 N N . ALA A 1 906 ? 46.389 7.099 -30.688 1.00 89.50 906 ALA A N 1
ATOM 6959 C CA . ALA A 1 906 ? 46.537 8.074 -31.762 1.00 89.50 906 ALA A CA 1
ATOM 6960 C C . ALA A 1 906 ? 45.175 8.714 -32.086 1.00 89.50 906 ALA A C 1
ATOM 6962 O O . ALA A 1 906 ? 44.452 8.275 -32.990 1.00 89.50 906 ALA A O 1
ATOM 6963 N N . ASP A 1 907 ? 44.803 9.733 -31.310 1.00 88.81 907 ASP A N 1
ATOM 6964 C CA . ASP A 1 907 ? 43.514 10.409 -31.441 1.00 88.81 907 ASP A CA 1
ATOM 6965 C C . ASP A 1 907 ? 43.468 11.334 -32.666 1.00 88.81 907 ASP A C 1
ATOM 6967 O O . ASP A 1 907 ? 43.939 12.468 -32.651 1.00 88.81 907 ASP A O 1
ATOM 6971 N N . THR A 1 908 ? 42.870 10.826 -33.741 1.00 87.75 908 THR A N 1
ATOM 6972 C CA . THR A 1 908 ? 42.632 11.566 -34.991 1.00 87.75 908 THR A CA 1
ATOM 6973 C C . THR A 1 908 ? 41.215 12.133 -35.091 1.00 87.75 908 THR A C 1
ATOM 6975 O O . THR A 1 908 ? 40.946 12.926 -35.988 1.00 87.75 908 THR A O 1
ATOM 6978 N N . LEU A 1 909 ? 40.315 11.754 -34.175 1.00 91.31 909 LEU A N 1
ATOM 6979 C CA . LEU A 1 909 ? 38.889 12.098 -34.222 1.00 91.31 909 LEU A CA 1
ATOM 6980 C C . LEU A 1 909 ? 38.494 13.195 -33.228 1.00 91.31 909 LEU A C 1
ATOM 6982 O O . LEU A 1 909 ? 37.393 13.731 -33.354 1.00 91.31 909 LEU A O 1
ATOM 6986 N N . GLY A 1 910 ? 39.383 13.566 -32.300 1.00 91.94 910 GLY A N 1
ATOM 6987 C CA . GLY A 1 910 ? 39.183 14.638 -31.318 1.00 91.94 910 GLY A CA 1
ATOM 6988 C C . GLY A 1 910 ? 38.480 15.887 -31.874 1.00 91.94 910 GLY A C 1
ATOM 6989 O O . GLY A 1 910 ? 37.417 16.231 -31.361 1.00 91.94 910 GLY A O 1
ATOM 6990 N N . PRO A 1 911 ? 38.945 16.497 -32.986 1.00 93.69 911 PRO A N 1
ATOM 6991 C CA . PRO A 1 911 ? 38.297 17.686 -33.548 1.00 93.69 911 PRO A CA 1
ATOM 6992 C C . PRO A 1 911 ? 36.826 17.483 -33.963 1.00 93.69 911 PRO A C 1
ATOM 6994 O O . PRO A 1 911 ? 36.007 18.390 -33.822 1.00 93.69 911 PRO A O 1
ATOM 6997 N N . TRP A 1 912 ? 36.454 16.293 -34.450 1.00 94.06 912 TRP A N 1
ATOM 6998 C CA . TRP A 1 912 ? 35.065 15.962 -34.807 1.00 94.06 912 TRP A CA 1
ATOM 6999 C C . TRP A 1 912 ? 34.219 15.628 -33.568 1.00 94.06 912 TRP A C 1
ATOM 7001 O O . TRP A 1 912 ? 33.031 15.968 -33.520 1.00 94.06 912 TRP A O 1
ATOM 7011 N N . ALA A 1 913 ? 34.816 15.015 -32.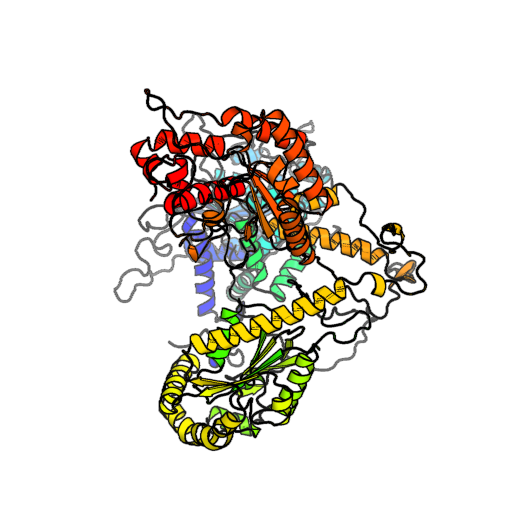543 1.00 94.88 913 ALA A N 1
ATOM 7012 C CA . ALA A 1 913 ? 34.166 14.818 -31.250 1.00 94.88 913 ALA A CA 1
ATOM 7013 C C . ALA A 1 913 ? 33.855 16.167 -30.574 1.00 94.88 913 ALA A C 1
ATOM 7015 O O . ALA A 1 913 ? 32.711 16.393 -30.174 1.00 94.88 913 ALA A O 1
ATOM 7016 N N . ASP A 1 914 ? 34.817 17.093 -30.550 1.00 94.69 914 ASP A N 1
ATOM 7017 C CA . ASP A 1 914 ? 34.659 18.444 -29.998 1.00 94.69 914 ASP A CA 1
ATOM 7018 C C . ASP A 1 914 ? 33.587 19.244 -30.747 1.00 94.69 914 ASP A C 1
ATOM 7020 O O . ASP A 1 914 ? 32.718 19.862 -30.127 1.00 94.69 914 ASP A O 1
ATOM 7024 N N . ALA A 1 915 ? 33.568 19.165 -32.082 1.00 94.81 915 ALA A N 1
ATOM 7025 C CA . ALA A 1 915 ? 32.518 19.780 -32.893 1.00 94.81 915 ALA A CA 1
ATOM 7026 C C . ALA A 1 915 ? 31.120 19.224 -32.555 1.00 94.81 915 ALA A C 1
ATOM 7028 O O . ALA A 1 915 ? 30.148 19.977 -32.479 1.00 94.81 915 ALA A O 1
ATOM 7029 N N . THR A 1 916 ? 31.008 17.919 -32.294 1.00 96.19 916 THR A N 1
ATOM 7030 C CA . THR A 1 916 ? 29.743 17.279 -31.890 1.00 96.19 916 THR A CA 1
ATOM 7031 C C . THR A 1 916 ? 29.287 17.751 -30.503 1.00 96.19 916 THR A C 1
ATOM 7033 O O . THR A 1 916 ? 28.104 18.049 -30.313 1.00 96.19 916 THR A O 1
ATOM 7036 N N . LEU A 1 917 ? 30.212 17.866 -29.542 1.00 95.50 917 LEU A N 1
ATOM 7037 C CA . LEU A 1 917 ? 29.939 18.406 -28.203 1.00 95.50 917 LEU A CA 1
ATOM 7038 C C . LEU A 1 917 ? 29.474 19.866 -28.273 1.00 95.50 917 LEU A C 1
ATOM 7040 O O . LEU A 1 917 ? 28.496 20.234 -27.617 1.00 95.50 917 LEU A O 1
ATOM 7044 N N . LEU A 1 918 ? 30.122 20.677 -29.114 1.00 94.69 918 LEU A N 1
ATOM 7045 C CA . LEU A 1 918 ? 29.762 22.076 -29.319 1.00 94.69 918 LEU A CA 1
ATOM 7046 C C . LEU A 1 918 ? 28.342 22.219 -29.884 1.00 94.69 918 LEU A C 1
ATOM 7048 O O . LEU A 1 918 ? 27.557 23.011 -29.364 1.00 94.69 918 LEU A O 1
ATOM 7052 N N . VAL A 1 919 ? 27.973 21.420 -30.894 1.00 95.56 919 VAL A N 1
ATOM 7053 C CA . VAL A 1 919 ? 26.601 21.417 -31.438 1.00 95.56 919 VAL A CA 1
ATOM 7054 C C . VAL A 1 919 ? 25.590 21.008 -30.371 1.00 95.56 919 VAL A C 1
ATOM 7056 O O . VAL A 1 919 ? 24.533 21.631 -30.264 1.00 95.56 919 VAL A O 1
ATOM 7059 N N . ALA A 1 920 ? 25.898 19.996 -29.556 1.00 94.69 920 ALA A N 1
ATOM 7060 C CA . ALA A 1 920 ? 24.998 19.571 -28.490 1.00 94.69 920 ALA A CA 1
ATOM 7061 C C . ALA A 1 920 ? 24.735 20.687 -27.471 1.00 94.69 920 ALA A C 1
ATOM 7063 O O . ALA A 1 920 ? 23.586 20.922 -27.087 1.00 94.69 920 ALA A O 1
ATOM 7064 N N . GLN A 1 921 ? 25.792 21.406 -27.083 1.00 94.00 921 GLN A N 1
ATOM 7065 C CA . GLN A 1 921 ? 25.710 22.551 -26.183 1.00 94.00 921 GLN A CA 1
ATOM 7066 C C . GLN A 1 921 ? 24.901 23.699 -26.807 1.00 94.00 921 GLN A C 1
ATOM 7068 O O . GLN A 1 921 ? 23.997 24.228 -26.163 1.00 94.00 921 GLN A O 1
ATOM 7073 N N . GLN A 1 922 ? 25.170 24.047 -28.069 1.00 93.06 922 GLN A N 1
ATOM 7074 C CA . GLN A 1 922 ? 24.468 25.117 -28.790 1.00 93.06 922 GLN A CA 1
ATOM 7075 C C . GLN A 1 922 ? 22.979 24.814 -29.002 1.00 93.06 922 GLN A C 1
ATOM 7077 O O . GLN A 1 922 ? 22.142 25.706 -28.897 1.00 93.06 922 GLN A O 1
ATOM 7082 N N . GLN A 1 923 ? 22.633 23.558 -29.292 1.00 92.62 923 GLN A N 1
ATOM 7083 C CA . GLN A 1 923 ? 21.248 23.132 -29.501 1.00 92.62 923 GLN A CA 1
ATOM 7084 C C . GLN A 1 923 ? 20.523 22.772 -28.195 1.00 92.62 923 GLN A C 1
ATOM 7086 O O . GLN A 1 923 ? 19.321 22.489 -28.236 1.00 92.62 923 GLN A O 1
ATOM 7091 N N . ASN A 1 924 ? 21.217 22.790 -27.051 1.00 92.06 924 ASN A N 1
ATOM 7092 C CA . ASN A 1 924 ? 20.707 22.368 -25.747 1.00 92.06 924 ASN A CA 1
ATOM 7093 C C . ASN A 1 924 ? 20.049 20.974 -25.812 1.00 92.06 924 ASN A C 1
ATOM 7095 O O . ASN A 1 924 ? 18.843 20.819 -25.593 1.00 92.06 924 ASN A O 1
ATOM 7099 N N . ILE A 1 925 ? 20.827 19.971 -26.225 1.00 92.00 925 ILE A N 1
ATOM 7100 C CA . ILE A 1 925 ? 20.410 18.563 -26.332 1.00 92.00 925 ILE A CA 1
ATOM 7101 C C . ILE A 1 925 ? 21.339 17.654 -25.533 1.00 92.00 925 ILE A C 1
ATOM 7103 O O . ILE A 1 925 ? 22.479 18.002 -25.236 1.00 92.00 925 ILE A O 1
ATOM 7107 N N . HIS A 1 926 ? 20.852 16.454 -25.223 1.00 93.12 926 HIS A N 1
ATOM 7108 C CA . HIS A 1 926 ? 21.669 15.422 -24.601 1.00 93.12 926 HIS A CA 1
ATOM 7109 C C . HIS A 1 926 ? 22.789 14.970 -25.546 1.00 93.12 926 HIS A C 1
ATOM 7111 O O . HIS A 1 926 ? 22.572 14.773 -26.745 1.00 93.12 926 HIS A O 1
ATOM 7117 N N . VAL A 1 927 ? 23.974 14.753 -24.977 1.00 95.44 927 VAL A N 1
ATOM 7118 C CA . VAL A 1 927 ? 25.131 14.203 -25.683 1.00 95.44 927 VAL A CA 1
ATOM 7119 C C . VAL A 1 927 ? 25.742 13.046 -24.909 1.00 95.44 927 VAL A C 1
ATOM 7121 O O . VAL A 1 927 ? 25.766 13.053 -23.677 1.00 95.44 927 VAL A O 1
ATOM 7124 N N . LEU A 1 928 ? 26.208 12.040 -25.640 1.00 97.06 928 LEU A N 1
ATOM 7125 C CA . LEU A 1 928 ? 26.941 10.896 -25.122 1.00 97.06 928 LEU A CA 1
ATOM 7126 C C . LEU A 1 928 ? 28.387 11.015 -25.592 1.00 97.06 928 LEU A C 1
ATOM 7128 O O . LEU A 1 928 ? 28.674 10.851 -26.780 1.00 97.06 928 LEU A O 1
ATOM 7132 N N . ASP A 1 929 ? 29.294 11.302 -24.662 1.00 96.00 929 ASP A N 1
ATOM 7133 C CA . ASP A 1 929 ? 30.718 11.428 -24.967 1.00 96.00 929 ASP A CA 1
ATOM 7134 C C . ASP A 1 929 ? 31.395 10.047 -25.049 1.00 96.00 929 ASP A C 1
ATOM 7136 O O . ASP A 1 929 ? 32.165 9.625 -24.180 1.00 96.00 929 ASP A O 1
ATOM 7140 N N . LEU A 1 930 ? 31.033 9.302 -26.095 1.00 96.44 930 LEU A N 1
ATOM 7141 C CA . LEU A 1 930 ? 31.571 7.979 -26.384 1.00 96.44 930 LEU A CA 1
ATOM 7142 C C . LEU A 1 930 ? 33.059 8.040 -26.746 1.00 96.44 930 LEU A C 1
ATOM 7144 O O . LEU A 1 930 ? 33.801 7.136 -26.366 1.00 96.44 930 LEU A O 1
ATOM 7148 N N . HIS A 1 931 ? 33.516 9.097 -27.423 1.00 96.00 931 HIS A N 1
ATOM 7149 C CA . HIS A 1 931 ? 34.927 9.322 -27.753 1.00 96.00 931 HIS A CA 1
ATOM 7150 C C . HIS A 1 931 ? 35.799 9.296 -26.499 1.00 96.00 931 HIS A C 1
ATOM 7152 O O . HIS A 1 931 ? 36.673 8.440 -26.374 1.00 96.00 931 HIS A O 1
ATOM 7158 N N . LYS A 1 932 ? 35.497 10.140 -25.505 1.00 94.94 932 LYS A N 1
ATOM 7159 C CA . LYS A 1 932 ? 36.265 10.207 -24.255 1.00 94.94 932 LYS A CA 1
ATOM 7160 C C . LYS A 1 932 ? 36.299 8.877 -23.505 1.00 94.94 932 LYS A C 1
ATOM 7162 O O . LYS A 1 932 ? 37.363 8.447 -23.057 1.00 94.94 932 LYS A O 1
ATOM 7167 N N . VAL A 1 933 ? 35.145 8.218 -23.364 1.00 94.75 933 VAL A N 1
ATOM 7168 C CA . VAL A 1 933 ? 35.051 6.934 -22.645 1.00 94.75 933 VAL A CA 1
ATOM 7169 C C . VAL A 1 933 ? 35.789 5.826 -23.396 1.00 94.75 933 VAL A C 1
ATOM 7171 O O . VAL A 1 933 ? 36.511 5.041 -22.783 1.00 94.75 933 VAL A O 1
ATOM 7174 N N . SER A 1 934 ? 35.665 5.783 -24.722 1.00 94.81 934 SER A N 1
ATOM 7175 C CA . SER A 1 934 ? 36.343 4.784 -25.547 1.00 94.81 934 SER A CA 1
ATOM 7176 C C . SER A 1 934 ? 37.862 4.986 -25.583 1.00 94.81 934 SER A C 1
ATOM 7178 O O . SER A 1 934 ? 38.579 3.997 -25.458 1.00 94.81 934 SER A O 1
ATOM 7180 N N . VAL A 1 935 ? 38.368 6.227 -25.651 1.00 93.81 935 VAL A N 1
ATOM 7181 C CA . VAL A 1 935 ? 39.809 6.534 -25.520 1.00 93.81 935 VAL A CA 1
ATOM 7182 C C . VAL A 1 935 ? 40.344 6.039 -24.178 1.00 93.81 935 VAL A C 1
ATOM 7184 O O . VAL A 1 935 ? 41.367 5.356 -24.140 1.00 93.81 935 VAL A O 1
ATOM 7187 N N . ALA A 1 936 ? 39.648 6.347 -23.078 1.00 93.56 936 ALA A N 1
ATOM 7188 C CA . ALA A 1 936 ? 40.061 5.920 -21.744 1.00 93.56 936 ALA A CA 1
ATOM 7189 C C . ALA A 1 936 ? 40.120 4.389 -21.627 1.00 93.56 936 ALA A C 1
ATOM 7191 O O . ALA A 1 936 ? 41.098 3.850 -21.109 1.00 93.56 936 ALA A O 1
ATOM 7192 N N . TYR A 1 937 ? 39.114 3.691 -22.162 1.00 94.75 937 TYR A N 1
ATOM 7193 C CA . TYR A 1 937 ? 39.072 2.231 -22.158 1.00 94.75 937 TYR A CA 1
ATOM 7194 C C . TYR A 1 937 ? 40.194 1.612 -22.998 1.00 94.75 937 TYR A C 1
ATOM 7196 O O . TYR A 1 937 ? 40.945 0.783 -22.492 1.00 94.75 937 TYR A O 1
ATOM 7204 N N . VAL A 1 938 ? 40.347 2.044 -24.254 1.00 93.81 938 VAL A N 1
ATOM 7205 C CA . VAL A 1 938 ? 41.364 1.532 -25.190 1.00 93.81 938 VAL A CA 1
ATOM 7206 C C . VAL A 1 938 ? 42.778 1.776 -24.659 1.00 93.81 938 VAL A C 1
ATOM 7208 O O . VAL A 1 938 ? 43.627 0.889 -24.740 1.00 93.81 938 VAL A O 1
ATOM 7211 N N . LYS A 1 939 ? 43.019 2.941 -24.043 1.00 92.12 939 LYS A N 1
ATOM 7212 C CA . LYS A 1 939 ? 44.285 3.249 -23.370 1.00 92.12 939 LYS A CA 1
ATOM 7213 C C . LYS A 1 939 ? 44.555 2.312 -22.190 1.00 92.12 939 LYS A C 1
ATOM 7215 O O . LYS A 1 939 ? 45.694 1.901 -22.003 1.00 92.12 939 LYS A O 1
ATOM 7220 N N . ALA A 1 940 ? 43.535 1.989 -21.395 1.00 92.31 940 ALA A N 1
ATOM 7221 C CA . ALA A 1 940 ? 43.694 1.163 -20.202 1.00 92.31 940 ALA A CA 1
ATOM 7222 C C . ALA A 1 940 ? 43.938 -0.322 -20.522 1.00 92.31 940 ALA A C 1
ATOM 7224 O O . ALA A 1 940 ? 44.760 -0.953 -19.864 1.00 92.31 940 ALA A O 1
ATOM 7225 N N . ILE A 1 941 ? 43.272 -0.870 -21.545 1.00 93.25 941 ILE A N 1
ATOM 7226 C CA . ILE A 1 941 ? 43.447 -2.279 -21.941 1.00 93.25 941 ILE A CA 1
ATOM 7227 C C . ILE A 1 941 ? 44.729 -2.526 -22.752 1.00 93.25 941 ILE A C 1
ATOM 7229 O O . ILE A 1 941 ? 45.194 -3.663 -22.829 1.00 93.25 941 ILE A O 1
ATOM 7233 N N . GLY A 1 942 ? 45.297 -1.480 -23.357 1.00 90.81 942 GLY A N 1
ATOM 7234 C CA . GLY A 1 942 ? 46.496 -1.562 -24.189 1.00 90.81 942 GLY A CA 1
ATOM 7235 C C . GLY A 1 942 ? 46.250 -2.104 -25.610 1.00 90.81 942 GLY A C 1
ATOM 7236 O O . GLY A 1 942 ? 45.158 -2.587 -25.929 1.00 90.81 942 GLY A O 1
ATOM 7237 N N . PRO A 1 943 ? 47.268 -2.027 -26.489 1.00 89.62 943 PRO A N 1
ATOM 7238 C CA . PRO A 1 943 ? 47.131 -2.290 -27.925 1.00 89.62 943 PRO A CA 1
ATOM 7239 C C . PRO A 1 943 ? 46.711 -3.723 -28.253 1.00 89.62 943 PRO A C 1
ATOM 7241 O O . PRO A 1 943 ? 45.773 -3.923 -29.024 1.00 89.62 943 PRO A O 1
ATOM 7244 N N . ASP A 1 944 ? 47.329 -4.721 -27.621 1.00 89.12 944 ASP A N 1
ATOM 7245 C CA . ASP A 1 944 ? 47.049 -6.133 -27.909 1.00 89.12 944 ASP A CA 1
ATOM 7246 C C . ASP A 1 944 ? 45.602 -6.518 -27.590 1.00 89.12 944 ASP A C 1
ATOM 7248 O O . ASP A 1 944 ? 44.958 -7.244 -28.349 1.00 89.12 944 ASP A O 1
ATOM 7252 N N . ALA A 1 945 ? 45.068 -6.028 -26.469 1.00 91.44 945 ALA A N 1
ATOM 7253 C CA . ALA A 1 945 ? 43.685 -6.277 -26.082 1.00 91.44 945 ALA A CA 1
ATOM 7254 C C . ALA A 1 945 ? 42.702 -5.457 -26.928 1.00 91.44 945 ALA A C 1
ATOM 7256 O O . ALA A 1 945 ? 41.650 -5.971 -27.306 1.00 91.44 945 ALA A O 1
ATOM 7257 N N . ALA A 1 946 ? 43.045 -4.211 -27.267 1.00 91.44 946 ALA A N 1
ATOM 7258 C CA . ALA A 1 946 ? 42.209 -3.359 -28.105 1.00 91.44 946 ALA A CA 1
ATOM 7259 C C . ALA A 1 946 ? 42.062 -3.908 -29.531 1.00 91.44 946 ALA A C 1
ATOM 7261 O O . ALA A 1 946 ? 40.945 -3.967 -30.046 1.00 91.44 946 ALA A O 1
ATOM 7262 N N . HIS A 1 947 ? 43.146 -4.376 -30.158 1.00 92.12 947 HIS A N 1
ATOM 7263 C CA . HIS A 1 947 ? 43.095 -4.946 -31.508 1.00 92.12 947 HIS A CA 1
ATOM 7264 C C . HIS A 1 947 ? 42.253 -6.228 -31.584 1.00 92.12 947 HIS A C 1
ATOM 7266 O O . HIS A 1 947 ? 41.669 -6.517 -32.625 1.00 92.12 947 HIS A O 1
ATOM 7272 N N . ARG A 1 948 ? 42.087 -6.969 -30.479 1.00 91.38 948 ARG A N 1
ATOM 7273 C CA . ARG A 1 948 ? 41.165 -8.122 -30.416 1.00 91.38 948 ARG A CA 1
ATOM 7274 C C . ARG A 1 948 ? 39.691 -7.741 -30.522 1.00 91.38 948 ARG A C 1
ATOM 7276 O O . ARG A 1 948 ? 38.862 -8.632 -30.668 1.00 91.38 948 ARG A O 1
ATOM 7283 N N . LEU A 1 949 ? 39.348 -6.456 -30.448 1.00 91.50 949 LEU A N 1
ATOM 7284 C CA . LEU A 1 949 ? 37.996 -5.946 -30.693 1.00 91.50 949 LEU A CA 1
ATOM 7285 C C . LEU A 1 949 ? 37.796 -5.507 -32.154 1.00 91.50 949 LEU A C 1
ATOM 7287 O O . LEU A 1 949 ? 36.672 -5.178 -32.545 1.00 91.50 949 LEU A O 1
ATOM 7291 N N . ASN A 1 950 ? 38.864 -5.501 -32.963 1.00 91.06 950 ASN A N 1
ATOM 7292 C CA . ASN A 1 950 ? 38.800 -5.165 -34.380 1.00 91.06 950 ASN A CA 1
ATOM 7293 C C . ASN A 1 950 ? 38.083 -6.250 -35.181 1.00 91.06 950 ASN A C 1
ATOM 7295 O O . ASN A 1 950 ? 38.160 -7.444 -34.883 1.00 91.06 950 ASN A O 1
ATOM 7299 N N . ARG A 1 951 ? 37.447 -5.817 -36.269 1.00 86.88 951 ARG A N 1
ATOM 7300 C CA . ARG A 1 951 ? 36.902 -6.709 -37.291 1.00 86.88 951 ARG A CA 1
ATOM 7301 C C . ARG A 1 951 ? 37.986 -7.566 -37.957 1.00 86.88 951 ARG A C 1
ATOM 7303 O O . ARG A 1 951 ? 37.797 -8.770 -38.110 1.00 86.88 951 ARG A O 1
ATOM 7310 N N . LEU A 1 952 ? 39.087 -6.934 -38.359 1.00 85.38 952 LEU A N 1
ATOM 7311 C CA . LEU A 1 952 ? 40.287 -7.554 -38.927 1.00 85.38 952 LEU A CA 1
ATOM 7312 C C . LEU A 1 952 ? 41.525 -6.996 -38.209 1.00 85.38 952 LEU A C 1
ATOM 7314 O O . LEU A 1 952 ? 41.450 -5.884 -37.686 1.00 85.38 952 LEU A O 1
ATOM 7318 N N . PRO A 1 953 ? 42.662 -7.715 -38.175 1.00 77.62 953 PRO A N 1
ATOM 7319 C CA . PRO A 1 953 ? 43.865 -7.261 -37.471 1.00 77.62 953 PRO A CA 1
ATOM 7320 C C . PRO A 1 953 ? 44.353 -5.858 -37.870 1.00 77.62 953 PRO A C 1
ATOM 7322 O O . PRO A 1 953 ? 44.884 -5.138 -37.033 1.00 77.62 953 PRO A O 1
ATOM 7325 N N . ASP A 1 954 ? 44.132 -5.459 -39.120 1.00 80.88 954 ASP A N 1
ATOM 7326 C CA . ASP A 1 954 ? 44.491 -4.169 -39.716 1.00 80.88 954 ASP A CA 1
ATOM 7327 C C . ASP A 1 954 ? 43.341 -3.137 -39.719 1.00 80.88 954 ASP A C 1
ATOM 7329 O O . ASP A 1 954 ? 43.545 -1.963 -40.035 1.00 80.88 954 ASP A O 1
ATOM 7333 N N . ASP A 1 955 ? 42.127 -3.535 -39.325 1.00 84.50 955 ASP A N 1
ATOM 7334 C CA . ASP A 1 955 ? 40.946 -2.668 -39.292 1.00 84.50 955 ASP A CA 1
ATOM 7335 C C . ASP A 1 955 ? 40.727 -2.049 -37.904 1.00 84.50 955 ASP A C 1
ATOM 7337 O O . ASP A 1 955 ? 39.882 -2.474 -37.111 1.00 84.50 955 ASP A O 1
ATOM 7341 N N . ASN A 1 956 ? 41.449 -0.961 -37.638 1.00 88.00 956 ASN A N 1
ATOM 7342 C CA . ASN A 1 956 ? 41.343 -0.195 -36.388 1.00 88.00 956 ASN A CA 1
ATOM 7343 C C . ASN A 1 956 ? 40.055 0.642 -36.269 1.00 88.00 956 ASN A C 1
ATOM 7345 O O . ASN A 1 956 ? 39.921 1.437 -35.333 1.00 88.00 956 ASN A O 1
ATOM 7349 N N . THR A 1 957 ? 39.119 0.498 -37.214 1.00 85.94 957 THR A N 1
ATOM 7350 C CA . THR A 1 957 ? 37.857 1.247 -37.256 1.00 85.94 957 THR A CA 1
ATOM 7351 C C . THR A 1 957 ? 36.694 0.358 -36.847 1.00 85.94 957 THR A C 1
ATOM 7353 O O . THR A 1 957 ? 36.039 0.622 -35.838 1.00 85.94 957 THR A O 1
ATOM 7356 N N . HIS A 1 958 ? 36.464 -0.736 -37.571 1.00 89.31 958 HIS A N 1
ATOM 7357 C CA . HIS A 1 958 ? 35.263 -1.552 -37.403 1.00 89.31 958 HIS A CA 1
ATOM 7358 C C . HIS A 1 958 ? 35.418 -2.611 -36.318 1.00 89.31 958 HIS A C 1
ATOM 7360 O O . HIS A 1 958 ? 36.523 -3.036 -35.973 1.00 89.31 958 HIS A O 1
ATOM 7366 N N . LEU A 1 959 ? 34.279 -3.033 -35.777 1.00 90.75 959 LEU A N 1
ATOM 7367 C CA . LEU A 1 959 ? 34.208 -3.900 -34.614 1.00 90.75 959 LEU A CA 1
ATOM 7368 C C . LEU A 1 959 ? 33.884 -5.339 -35.024 1.00 90.75 959 LEU A C 1
ATOM 7370 O O . LEU A 1 959 ? 33.145 -5.583 -35.982 1.00 90.75 959 LEU A O 1
ATOM 7374 N N . ASN A 1 960 ? 34.418 -6.298 -34.271 1.00 89.19 960 ASN A N 1
ATOM 7375 C CA . ASN A 1 960 ? 33.903 -7.668 -34.260 1.00 89.19 960 ASN A CA 1
ATOM 7376 C C . ASN A 1 960 ? 32.733 -7.805 -33.262 1.00 89.19 960 ASN A C 1
ATOM 7378 O O . ASN A 1 960 ? 32.265 -6.805 -32.709 1.00 89.19 960 ASN A O 1
ATOM 7382 N N . VAL A 1 961 ? 32.242 -9.027 -33.020 1.00 88.31 961 VAL A N 1
ATOM 7383 C CA . VAL A 1 961 ? 31.125 -9.284 -32.082 1.00 88.31 961 VAL A CA 1
ATOM 7384 C C . VAL A 1 961 ? 31.402 -8.719 -30.687 1.00 88.31 961 VAL A C 1
ATOM 7386 O O . VAL A 1 961 ? 30.529 -8.085 -30.083 1.00 88.31 961 VAL A O 1
ATOM 7389 N N . ASN A 1 962 ? 32.621 -8.913 -30.192 1.00 89.81 962 ASN A N 1
ATOM 7390 C CA . ASN A 1 962 ? 33.013 -8.551 -28.834 1.00 89.81 962 ASN A CA 1
ATOM 7391 C C . ASN A 1 962 ? 33.141 -7.033 -28.715 1.00 89.81 962 ASN A C 1
ATOM 7393 O O . ASN A 1 962 ? 32.540 -6.429 -27.829 1.00 89.81 962 ASN A O 1
ATOM 7397 N N . GLY A 1 963 ? 33.808 -6.397 -29.685 1.00 91.25 963 GLY A N 1
ATOM 7398 C CA . GLY A 1 963 ? 33.876 -4.940 -29.788 1.00 91.25 963 GLY A CA 1
ATOM 7399 C C . GLY A 1 963 ? 32.486 -4.313 -29.867 1.00 91.25 963 GLY A C 1
ATOM 7400 O O . GLY A 1 963 ? 32.169 -3.393 -29.118 1.00 91.25 963 GLY A O 1
ATOM 7401 N N . THR A 1 964 ? 31.612 -4.865 -30.706 1.00 91.94 964 THR A N 1
ATOM 7402 C CA . THR A 1 964 ? 30.222 -4.416 -30.857 1.00 91.94 964 THR A CA 1
ATOM 7403 C C . THR A 1 964 ? 29.469 -4.453 -29.525 1.00 91.94 964 THR A C 1
ATOM 7405 O O . THR A 1 964 ? 28.768 -3.500 -29.186 1.00 91.94 964 THR A O 1
ATOM 7408 N N . THR A 1 965 ? 29.656 -5.515 -28.738 1.00 91.06 965 THR A N 1
ATOM 7409 C CA . THR A 1 965 ? 29.032 -5.679 -27.416 1.00 91.06 965 THR A CA 1
ATOM 7410 C C . THR A 1 965 ? 29.604 -4.698 -26.389 1.00 91.06 965 THR A C 1
ATOM 7412 O O . THR A 1 965 ? 28.844 -4.042 -25.677 1.00 91.06 965 THR A O 1
ATOM 7415 N N . VAL A 1 966 ? 30.931 -4.542 -26.341 1.00 93.50 966 VAL A N 1
ATOM 7416 C CA . VAL A 1 966 ? 31.631 -3.628 -25.422 1.00 93.50 966 VAL A CA 1
ATOM 7417 C C . VAL A 1 966 ? 31.222 -2.176 -25.667 1.00 93.50 966 VAL A C 1
ATOM 7419 O O . VAL A 1 966 ? 30.760 -1.502 -24.743 1.00 93.50 966 VAL A O 1
ATOM 7422 N N . PHE A 1 967 ? 31.327 -1.695 -26.908 1.00 94.31 967 PHE A N 1
ATOM 7423 C CA . PHE A 1 967 ? 31.002 -0.307 -27.244 1.00 94.31 967 PHE A CA 1
ATOM 7424 C C . PHE A 1 967 ? 29.488 -0.048 -27.232 1.00 94.31 967 PHE A C 1
ATOM 7426 O O . PHE A 1 967 ? 29.058 1.015 -26.785 1.00 94.31 967 PHE A O 1
ATOM 7433 N N . GLY A 1 968 ? 28.661 -1.030 -27.613 1.00 93.56 968 GLY A N 1
ATOM 7434 C CA . GLY A 1 968 ? 27.205 -0.952 -27.454 1.00 93.56 968 GLY A CA 1
ATOM 7435 C C . GLY A 1 968 ? 26.790 -0.814 -25.986 1.00 93.56 968 GLY A C 1
ATOM 7436 O O . GLY A 1 968 ? 25.900 -0.023 -25.659 1.00 93.56 968 GLY A O 1
ATOM 7437 N N . ARG A 1 969 ? 27.498 -1.505 -25.078 1.00 94.25 969 ARG A N 1
ATOM 7438 C CA . ARG A 1 969 ? 27.298 -1.356 -23.635 1.00 94.25 969 ARG A CA 1
ATOM 7439 C C . ARG A 1 969 ? 27.706 0.024 -23.130 1.00 94.25 969 ARG A C 1
ATOM 7441 O O . ARG A 1 969 ? 26.956 0.606 -22.353 1.00 94.25 969 ARG A O 1
ATOM 7448 N N . MET A 1 970 ? 28.837 0.569 -23.583 1.00 95.00 970 MET A N 1
ATOM 7449 C CA . MET A 1 970 ? 29.258 1.928 -23.210 1.00 95.00 970 MET A CA 1
ATOM 7450 C C . MET A 1 970 ? 28.206 2.977 -23.585 1.00 95.00 970 MET A C 1
ATOM 7452 O O . MET A 1 970 ? 27.915 3.860 -22.782 1.00 95.00 970 MET A O 1
ATOM 7456 N N . VAL A 1 971 ? 27.579 2.854 -24.761 1.00 95.81 971 VAL A N 1
ATOM 7457 C CA . VAL A 1 971 ? 26.473 3.741 -25.161 1.00 95.81 971 VAL A CA 1
ATOM 7458 C C . VAL A 1 971 ? 25.269 3.590 -24.227 1.00 95.81 971 VAL A C 1
ATOM 7460 O O . VAL A 1 971 ? 24.696 4.593 -23.806 1.00 95.81 971 VAL A O 1
ATOM 7463 N N . ALA A 1 972 ? 24.905 2.364 -23.842 1.00 93.94 972 ALA A N 1
ATOM 7464 C CA . ALA A 1 972 ? 23.830 2.132 -22.875 1.00 93.94 972 ALA A CA 1
ATOM 7465 C C . ALA A 1 972 ? 24.146 2.712 -21.481 1.00 93.94 972 ALA A C 1
ATOM 7467 O O . ALA A 1 972 ? 23.261 3.261 -20.820 1.00 93.94 972 ALA A O 1
ATOM 7468 N N . ASP A 1 973 ? 25.399 2.636 -21.036 1.00 93.38 973 ASP A N 1
ATOM 7469 C CA . ASP A 1 973 ? 25.838 3.223 -19.767 1.00 93.38 973 ASP A CA 1
ATOM 7470 C C . ASP A 1 973 ? 25.793 4.755 -19.818 1.00 93.38 973 ASP A C 1
ATOM 7472 O O . ASP A 1 973 ? 25.226 5.385 -18.924 1.00 93.38 973 ASP A O 1
ATOM 7476 N N . LEU A 1 974 ? 26.277 5.360 -20.906 1.00 94.75 974 LEU A N 1
ATOM 7477 C CA . LEU A 1 974 ? 26.191 6.804 -21.133 1.00 94.75 974 LEU A CA 1
ATOM 7478 C C . LEU A 1 974 ? 24.736 7.290 -21.204 1.00 94.75 974 LEU A C 1
ATOM 7480 O O . LEU A 1 974 ? 24.395 8.305 -20.596 1.00 94.75 974 LEU A O 1
ATOM 7484 N N . LEU A 1 975 ? 23.853 6.550 -21.881 1.00 93.38 975 LEU A N 1
ATOM 7485 C CA . LEU A 1 975 ? 22.414 6.831 -21.894 1.00 93.38 975 LEU A CA 1
ATOM 7486 C C . LEU A 1 975 ? 21.802 6.730 -20.496 1.00 93.38 975 LEU A C 1
ATOM 7488 O O . LEU A 1 975 ? 20.955 7.547 -20.145 1.00 93.38 975 LEU A O 1
ATOM 7492 N N . SER A 1 976 ? 22.231 5.761 -19.687 1.00 89.94 976 SER A N 1
ATOM 7493 C CA . SER A 1 976 ? 21.756 5.609 -18.307 1.00 89.94 976 SER A CA 1
ATOM 7494 C C . SER A 1 976 ? 22.171 6.787 -17.426 1.00 89.94 976 SER A C 1
ATOM 7496 O O . SER A 1 976 ? 21.395 7.193 -16.567 1.00 89.94 976 SER A O 1
ATOM 7498 N N . VAL A 1 977 ? 23.356 7.361 -17.650 1.00 88.38 977 VAL A N 1
ATOM 7499 C CA . VAL A 1 977 ? 23.821 8.569 -16.948 1.00 88.38 977 VAL A CA 1
ATOM 7500 C C . VAL A 1 977 ? 23.075 9.813 -17.436 1.00 88.38 977 VAL A C 1
ATOM 7502 O O . VAL A 1 977 ? 22.628 10.614 -16.620 1.00 88.38 977 VAL A O 1
ATOM 7505 N N . SER A 1 978 ? 22.901 9.959 -18.753 1.00 86.00 978 SER A N 1
ATOM 7506 C CA . SER A 1 978 ? 22.228 11.115 -19.365 1.00 86.00 978 SER A CA 1
ATOM 7507 C C . SER A 1 978 ? 20.716 11.137 -19.081 1.00 86.00 978 SER A C 1
ATOM 7509 O O . SER A 1 978 ? 20.118 12.203 -18.944 1.00 86.00 978 SER A O 1
ATOM 7511 N N . PHE A 1 979 ? 20.105 9.958 -18.913 1.00 86.25 979 PHE A N 1
ATOM 7512 C CA . PHE A 1 979 ? 18.690 9.769 -18.591 1.00 86.25 979 PHE A CA 1
ATOM 7513 C C . PHE A 1 979 ? 18.513 8.830 -17.378 1.00 86.25 979 PHE A C 1
ATOM 7515 O O . PHE A 1 979 ? 18.073 7.686 -17.561 1.00 86.25 979 PHE A O 1
ATOM 7522 N N . PRO A 1 980 ? 18.776 9.295 -16.136 1.00 75.94 980 PRO A N 1
ATOM 7523 C CA . PRO A 1 980 ? 18.910 8.458 -14.934 1.00 75.94 980 PRO A CA 1
ATOM 7524 C C . PRO A 1 980 ? 17.627 7.755 -14.472 1.00 75.94 980 PRO A C 1
ATOM 7526 O O . PRO A 1 980 ? 17.028 8.066 -13.450 1.00 75.94 980 PRO A O 1
ATOM 7529 N N . GLY A 1 981 ? 17.208 6.734 -15.214 1.00 63.25 981 GLY A N 1
ATOM 7530 C CA . GLY A 1 981 ? 16.035 5.937 -14.910 1.00 63.25 981 GLY A CA 1
ATOM 7531 C C . GLY A 1 981 ? 14.780 6.193 -15.726 1.00 63.25 981 GLY A C 1
ATOM 7532 O O . GLY A 1 981 ? 13.666 5.987 -15.256 1.00 63.25 981 GLY A O 1
ATOM 7533 N N . GLN A 1 982 ? 14.938 6.680 -16.951 1.00 66.31 982 GLN A N 1
ATOM 7534 C CA . GLN A 1 982 ? 13.814 6.888 -17.871 1.00 66.31 982 GLN A CA 1
ATOM 7535 C C . GLN A 1 982 ? 13.823 5.931 -19.069 1.00 66.31 982 GLN A C 1
ATOM 7537 O O . GLN A 1 982 ? 12.888 5.977 -19.865 1.00 66.31 982 GLN A O 1
ATOM 7542 N N . LEU A 1 983 ? 14.847 5.082 -19.218 1.00 84.81 983 LEU A N 1
ATOM 7543 C CA . LEU A 1 983 ? 15.060 4.292 -20.433 1.00 84.81 983 LEU A CA 1
ATOM 7544 C C . LEU A 1 983 ? 14.958 2.776 -20.187 1.00 84.81 983 LEU A C 1
ATOM 7546 O O . LEU A 1 983 ? 15.390 2.300 -19.135 1.00 84.81 983 LEU A O 1
ATOM 7550 N N . PRO A 1 984 ? 14.422 2.002 -21.153 1.00 87.44 984 PRO A N 1
ATOM 7551 C CA . PRO A 1 984 ? 14.270 0.550 -21.055 1.00 87.44 984 PRO A CA 1
ATOM 7552 C C . PRO A 1 984 ? 15.591 -0.179 -21.367 1.00 87.44 984 PRO A C 1
ATOM 7554 O O . PRO A 1 984 ? 15.673 -0.960 -22.315 1.00 87.44 984 PRO A O 1
ATOM 7557 N N . LEU A 1 985 ? 16.638 0.070 -20.582 1.00 89.31 985 LEU A N 1
ATOM 7558 C CA . LEU A 1 985 ? 17.966 -0.527 -20.759 1.00 89.31 985 LEU A CA 1
ATOM 7559 C C . LEU A 1 985 ? 18.147 -1.761 -19.863 1.00 89.31 985 LEU A C 1
ATOM 7561 O O . LEU A 1 985 ? 17.777 -1.746 -18.689 1.00 89.31 985 LEU A O 1
ATOM 7565 N N . VAL A 1 986 ? 18.738 -2.826 -20.407 1.00 87.44 986 VAL A N 1
ATOM 7566 C CA . VAL A 1 986 ? 19.111 -4.033 -19.652 1.00 87.44 986 VAL A CA 1
ATOM 7567 C C . VAL A 1 986 ? 20.319 -3.702 -18.784 1.00 87.44 986 VAL A C 1
ATOM 7569 O O . VAL A 1 986 ? 21.258 -3.065 -19.253 1.00 87.44 986 VAL A O 1
ATOM 7572 N N . GLN A 1 987 ? 20.330 -4.120 -17.519 1.00 83.44 987 GLN A N 1
ATOM 7573 C CA . GLN A 1 987 ? 21.517 -3.960 -16.677 1.00 83.44 987 GLN A CA 1
ATOM 7574 C C . GLN A 1 987 ? 22.532 -5.073 -16.949 1.00 83.44 987 GLN A C 1
ATOM 7576 O O . GLN A 1 987 ? 22.177 -6.247 -16.960 1.00 83.44 987 GLN A O 1
ATOM 7581 N N . ASN A 1 988 ? 23.803 -4.702 -17.118 1.00 86.19 988 ASN A N 1
ATOM 7582 C CA . ASN A 1 988 ? 24.921 -5.638 -17.221 1.00 86.19 988 ASN A CA 1
ATOM 7583 C C . ASN A 1 988 ? 26.082 -5.129 -16.356 1.00 86.19 988 ASN A C 1
ATOM 7585 O O . ASN A 1 988 ? 27.076 -4.606 -16.855 1.00 86.19 988 ASN A O 1
ATOM 7589 N N . ALA A 1 989 ? 25.904 -5.232 -15.035 1.00 86.69 989 ALA A N 1
ATOM 7590 C CA . ALA A 1 989 ? 26.858 -4.715 -14.056 1.00 86.69 989 ALA A CA 1
ATOM 7591 C C . ALA A 1 989 ? 28.295 -5.251 -14.241 1.00 86.69 989 ALA A C 1
ATOM 7593 O O . ALA A 1 989 ? 29.211 -4.439 -14.131 1.00 86.69 989 ALA A O 1
ATOM 7594 N N . PRO A 1 990 ? 28.530 -6.541 -14.575 1.00 90.12 990 PRO A N 1
ATOM 7595 C CA . PRO A 1 990 ? 29.884 -7.040 -14.820 1.00 90.12 990 PRO A CA 1
ATOM 7596 C C . PRO A 1 990 ? 30.583 -6.348 -15.996 1.00 90.12 990 PRO A C 1
ATOM 7598 O O . PRO A 1 990 ? 31.709 -5.880 -15.851 1.00 90.12 990 PRO A O 1
ATOM 7601 N N . LEU A 1 991 ? 29.911 -6.219 -17.146 1.00 89.06 991 LEU A N 1
ATOM 7602 C CA . LEU A 1 991 ? 30.515 -5.585 -18.321 1.00 89.06 991 LEU A CA 1
ATOM 7603 C C . LEU A 1 991 ? 30.699 -4.073 -18.123 1.00 89.06 991 LEU A C 1
ATOM 7605 O O . LEU A 1 991 ? 31.735 -3.526 -18.487 1.00 89.06 991 LEU A O 1
ATOM 7609 N N . SER A 1 992 ? 29.736 -3.400 -17.487 1.00 91.44 992 SER A N 1
ATOM 7610 C CA . SER A 1 992 ? 29.860 -1.983 -17.113 1.00 91.44 992 SER A CA 1
ATOM 7611 C C . SER A 1 992 ? 31.012 -1.736 -16.135 1.00 91.44 992 SER A C 1
ATOM 7613 O O . SER A 1 992 ? 31.737 -0.744 -16.258 1.00 91.44 992 SER A O 1
ATOM 7615 N N . TYR A 1 993 ? 31.225 -2.649 -15.185 1.00 91.88 993 TYR A N 1
ATOM 7616 C CA . TYR A 1 993 ? 32.360 -2.594 -14.269 1.00 91.88 993 TYR A CA 1
ATOM 7617 C C . TYR A 1 993 ? 33.681 -2.744 -15.032 1.00 91.88 993 TYR A C 1
ATOM 7619 O O . TYR A 1 993 ? 34.553 -1.886 -14.912 1.00 91.88 993 TYR A O 1
ATOM 7627 N N . ASN A 1 994 ? 33.793 -3.759 -15.892 1.00 91.75 994 ASN A N 1
ATOM 7628 C CA . ASN A 1 994 ? 34.996 -3.979 -16.692 1.00 91.75 994 ASN A CA 1
ATOM 7629 C C . ASN A 1 994 ? 35.324 -2.782 -17.595 1.00 91.75 994 ASN A C 1
ATOM 7631 O O . ASN A 1 994 ? 36.466 -2.329 -17.625 1.00 91.75 994 ASN A O 1
ATOM 7635 N N . ASN A 1 995 ? 34.320 -2.226 -18.276 1.00 90.94 995 ASN A N 1
ATOM 7636 C CA . ASN A 1 995 ? 34.490 -1.064 -19.147 1.00 90.94 995 ASN A CA 1
ATOM 7637 C C . ASN A 1 995 ? 34.985 0.173 -18.382 1.00 90.94 995 ASN A C 1
ATOM 7639 O O . ASN A 1 995 ? 35.861 0.886 -18.861 1.00 90.94 995 ASN A O 1
ATOM 7643 N N . SER A 1 996 ? 34.454 0.423 -17.183 1.00 89.44 996 SER A N 1
ATOM 7644 C CA . SER A 1 996 ? 34.843 1.584 -16.366 1.00 89.44 996 SER A CA 1
ATOM 7645 C C . SER A 1 996 ? 36.204 1.435 -15.678 1.00 89.44 996 SER A C 1
ATOM 7647 O O . SER A 1 996 ? 36.835 2.445 -15.380 1.00 89.44 996 SER A O 1
ATOM 7649 N N . HIS A 1 997 ? 36.675 0.203 -15.460 1.00 91.06 997 HIS A N 1
ATOM 7650 C CA . HIS A 1 997 ? 37.963 -0.088 -14.815 1.00 91.06 997 HIS A CA 1
ATOM 7651 C C . HIS A 1 997 ? 39.064 -0.478 -15.811 1.00 91.06 997 HIS A C 1
ATOM 7653 O O . HIS A 1 997 ? 40.156 -0.854 -15.394 1.00 91.06 997 HIS A O 1
ATOM 7659 N N . GLY A 1 998 ? 38.797 -0.396 -17.120 1.00 88.94 998 GLY A N 1
ATOM 7660 C CA . GLY A 1 998 ? 39.792 -0.715 -18.143 1.00 88.94 998 GLY A CA 1
ATOM 7661 C C . GLY A 1 998 ? 40.176 -2.194 -18.182 1.00 88.94 998 GLY A C 1
ATOM 7662 O O . GLY A 1 998 ? 41.327 -2.523 -18.447 1.00 88.94 998 GLY A O 1
ATOM 7663 N N . ILE A 1 999 ? 39.229 -3.088 -17.892 1.00 91.69 999 ILE A N 1
ATOM 7664 C CA . ILE A 1 999 ? 39.438 -4.538 -17.921 1.00 91.69 999 ILE A CA 1
ATOM 7665 C C . ILE A 1 999 ? 39.050 -5.067 -19.316 1.00 91.69 999 ILE A C 1
ATOM 7667 O O . ILE A 1 999 ? 37.913 -4.846 -19.762 1.00 91.69 999 ILE A O 1
ATOM 7671 N N . PRO A 1 1000 ? 39.950 -5.781 -20.021 1.00 88.12 1000 PRO A N 1
ATOM 7672 C CA . PRO A 1 1000 ? 39.637 -6.394 -21.309 1.00 88.12 1000 PRO A CA 1
ATOM 7673 C C . PRO A 1 1000 ? 38.426 -7.327 -21.209 1.00 88.12 1000 PRO A C 1
ATOM 7675 O O . PRO A 1 1000 ? 38.379 -8.196 -20.340 1.00 88.12 1000 PRO A O 1
ATOM 7678 N N . SER A 1 1001 ? 37.443 -7.144 -22.091 1.00 85.31 1001 SER A N 1
ATOM 7679 C CA . SER A 1 1001 ? 36.241 -7.983 -22.164 1.00 85.31 1001 SER A CA 1
ATOM 7680 C C . SER A 1 1001 ? 36.094 -8.534 -23.577 1.00 85.31 1001 SER A C 1
ATOM 7682 O O . SER A 1 1001 ? 36.123 -7.769 -24.542 1.00 85.31 1001 SER A O 1
ATOM 7684 N N . PHE A 1 1002 ? 35.965 -9.857 -23.684 1.00 79.88 1002 PHE A N 1
ATOM 7685 C CA . PHE A 1 1002 ? 35.822 -10.587 -24.940 1.00 79.88 1002 PHE A CA 1
ATOM 7686 C C . PHE A 1 1002 ? 34.558 -11.429 -24.881 1.00 79.88 1002 PHE A C 1
ATOM 7688 O O . PHE A 1 1002 ? 34.378 -12.144 -23.871 1.00 79.88 1002 PHE A O 1
#

Sequence (1002 aa):
MSTSCGNPETETDALMLQKPGNIIIRHAVYCKDCFFPLISIKFRRSLDPSVNPLPDGPRRKGLKAGGNLLLGLSGGLGSTVLLDLVYQTYFSMHDPPIEDVTGKPRGGKDHPRNASVWPKGAVCYVETCSAFPGARDRTEEIRAVVAKHDRLDFIPLRLEDAFSSAWWNAVGGKPASKELGMDITNEELILSSVSSSQDTDTPISRLQRYISSLPTHTAIPTAIQTLTRLLLLHTAMSRGSSHLLLGTSLTSLSIALISSISQGGGFVVREEAQEEWTPRLSVRKENGHENGAIRIIRPLRDIGMKECAMWAWWRGLVIVGREKFQGGKQSIGPLTKEFIVGLERDYPSTVSTIARTCAKLAPKKGTGDAHELPLHVVCACWSATLQHPHLLASRKAMPNSLVKHAFSESDDSIEPAPQYLSLQPKKNTVLVSHGRPPWYGEDGKRTCDAYVVAVSGGSGSGKTHVARQIVQSLGSIPTVIILSQDSFYKYHTAEELELAHANKLDFDHPDAIDMPMFASCLADLKACKQSNIPVYSFAEHQRLAETKYLYGATIIITEGIMALQDPALRELYDLKVFVQCDTDLMLARRLQRDVKERGRSVEGILDQYLRFVKPSYDNFVRPTATYADIIVPGSNNAVAIDLISAHIRRQLEERANQFRQKLAIPHLYFTSGSRASTPESRLDDLDLKILPQTPQLEGIFTILRSRTTTKQDFVFFVDRLSTLLVENALQYLPYAPKAVTTPVGAVSHGQKLDAKNICGVSILLQRRAPPTSFVLVGDSTTANGTTSNSGGWGNGFCGSQLTGNIASVTSGTACINTAQNGATTGTFVSNGFWNISLNAIRGEIAKARRTLVTIQFGHNDQKIAPPESMAANLTSMVQQIRAIGGEPVLVTSLTRRSFNADGTVADTLGPWADATLLVAQQQNIHVLDLHKVSVAYVKAIGPDAAHRLNRLPDDNTHLNVNGTTVFGRMVADLLSVSFPGQLPLVQNAPLSYNNSHGIPSF

Secondary structure (DSSP, 8-state):
-------TTT-GGG-TTS-TT-EEETTEEE-HHHHHHHHHHHHHHHHHHHHSS-TT-SS------SSEEEEEE-SSHHHHHHHHHHIIIII---SSP-B-TTSSBTT-TTSTTTS-S-S-EEEEEEE-GGGSTTPPP-HHHHHHHHTT-TTEEEEEEEGGGGG-HHHHHHHT-PPPGGGS---SSS----TTTT-SS-TT--HHHHHHHHHHTSSSTTTHHHHHHHHHHHHHHHHHHHTTEEEEEE---HHHHHHHHHHHHHTT-GGGHHHHH-SEE--S-----SSS---PPPEEE-TTTTS-HHHHHHHHHHHT---------SS----HHHHHHHHHHHHHHH-HHHHHHHHHHHHHHSPPPPSS-----------------------------------------------------------------SSPPPSB-TTS-BS-PPEEEEEE--TTS-HHHHHHHHHHHTT--TTEEEEEGGGGBPPPPHHHHHHHHTT-S-TTSGGGB-HHHHHHHHHHHHTT--EEEEEEETTTTEEEEEEEEE---SEEEEE-TTTTT-HHHHHH-SEEEEEE--HHHHHHHHHHHHHHHH---HHHHHHHIIIIIHHHIIIIIGGGGGG-SEEEESS--HHHHHHHHHHHHHHHHHHHHHHHHHHT-GGGG--TT-S--STT--GGGGT--PPP--HHHHHHHHHHH-TT--HHHHHHHHHHHHHHHHHHHHTTS-EEEEEEE-TTS-EEEEEEE--S-----------PPPPEEEEEEESTTTSPPSSTT---THHHHH-BTTTTBPPSBPTT--EEE---TT--HHHHHHTTHHHHHHHHHHHHHHTT-EEEEEEE--TTGGGTS-HHHHHHHHHHHHHHHHHTT-EEEEEPPPPP--B-TTS-B--SSHHHHHHHHHHHHHHT-EEE-HHHHHHHHHHHHHHHHHHTTBSSTT-SSSB-HHHHHHHHHHHHHHHHHHSTTTS-BPP-HHHHHHHHTT----